Protein AF-A0A928BWP4-F1 (afdb_monomer_lite)

Sequence (1279 aa):
MKKFTLTFLIMLLCLPMAVLADSDINLTPLPMKMTKGTGTLTLPQSFSIATNGLDDACSAEAQKFADLFKEVTGYSITIKKEEADALIQMSMYDGSEELGNEGYTLDITTDGIAVTANAANGFYYAFQSIKKMLPANVMAEVKDSKVTEYTLPVVSIVDAPRFEYRGFMLDVSRHYFSLDQIKRMIDVMSYYKMNRFHWHLTDDQGWRFEVKKYPLLTTVGATRNDNWITDRVYGGYYTGEPYGPYFYTQDECREIVAYAAERHIEVVPEVEFPGHSCAVNAAYPELSCNPNGAHNVQVNGGVYADVLNVASPLVMQFAKDVLDEIIEVFPYSQIHIGGDETPTSAWQSNAECQAMMQELGLTNVRQLQSHFVRKLSDYVTSKEGDKKRTVIMWNESLTASGTDEELIKGTGGTMMCWEIGNAQPCALKAAQYGMKSIITTQVPYYINRRQSTDADEPKVAGHGTDNVKAVYDYVPVPASVPKALQKFYIGVQGTFWTEHVQDYTLLEYLALPRLMALAETGWTPAAKKNFSDFQQRITKDTLLLNYNNYDYGRHYILGNESGTESKVMPTPSTDEKQIWYRIVTTATDARAGRCIQLLRENSSEIGTGNAKAGRLWNSAIIEDENNEGYDYQLWAFMQDPENPERWAIVCKAKPDGSVNGKPTAENNTGRWDYDENNRHYDFILGDKVYAQNGNNYNYSIRSQKVSNGNMCLNYAGPGQTYSINLWNDPADGNGGIWEFRPLEAQGSDIIVDYPTEGTVYRIVNNTERFKGVTLYDNNDGIVTATRQEYGADVWEVAETASTANGQTFKLRNAVTGRYISNTTAPVALGESGATLTNVYNSKSGDFSIKAGEEALYPVPERAASNPNTLNKGGIYPQGTGWVYEKACMISYICMDQNGNLIDSYIKSVAEGSSFTANAPEIENHDIIKYEETGSNSAPVFENINESKTVNVTYRRVAYNVTYRCFTADGNLIAEVAEPCPIGESYSVAYPEVEFFSCIGSDIEERTIITPDNDVVIEVLYDCEGVMGASAIGEAVTELEAGASYLIYNAKDETSRSGFLSVGAVGEGITTTNGIADAGPAFIWHLEGDENKFTVKNSYGVYIPRLSRGSLVRGSDTPETFIFTLNSDGKTWEVKGTSNNYYWNGNADNTFTGWDGGHPFIIYTYKPHPYFAVSYKCIDEEGNELAAGMRYVKGGNIYSMLTPIFEGYTLTGSNADYDELARVSKNIDITLTYTKNDTGITEVKGENGNVKTVHDLQGRRINNPTRGIYIVNGKKVFVK

Radius of gyration: 40.69 Å; chains: 1; bounding box: 91×108×132 Å

Secondary structure (DSSP, 8-state):
--SSHHHHHHHTT-S------------SSPPSEEEEEEEEEEPPSEEEEEETT--HHHHHHHHHHHHHHHHHH--EEEEESS-TT-SEEEEE--S-GGGTTT-EEEEE-SS-EEEEESSHHHHHHHHHHHHHHS-HHHHHT---TT----EEEEEEEEE--S-SEEEEEEE-SSS---HHHHHHHHHHHHHTT--EEEEE-EETTEE-B--TT-THHHHTTT-BS--EEEETTTEEEE-SS-B----B-HHHHHHHHHHHHHTT-EEEEE---SSS-HHHHHH-GGGBS-TTS-----SS-S--S--B-TT-HHHHHHHHHHHHHHHHH--SSEEE----S---HHHHH-HHHHHHHHHHT-SSTTHHHHHHHHHHHHHHHH--SSS--EEEEETHHHHSTT--HHHHHHH--EEEE-STTTHHHHHHHHHHTT-EEEE--HHHHBTTS-----TTS-S-SS-S---HHHHHH--SS-TTS-HHHHTTEEEEEEEE--TT---HHHHHHHHTTHHHHHHHHHHS-GGG--HHHHHHHHHHHHHHHHHTT-----TT-TT-SS--S---PPPPB-SS----EEEEE---STTTTEEEEEPPTT-TTTTSTT--TTBEEEEE----TTSTTSGGG-EEEEEPSS-TT-EEEEETT-TT-EE-SS-SSSSTT--PBEESS-----EEE-SS--EEETTEEEE-EEETTSSSTT-EEEE--GGGTTBEEEES-TTSSSS--EEEEESSBSB------PPPTT-EEEEEE-SGGGTT-EEEE-SSSBEEEE--SSSS-EEEEEEEEEETTEEEEEEEETTT--EEEE-SSSPEEESSPPPEEEEEETTTTEEEEEETTEEE---BGGGTTS-SEE-TT--S-SS--EEEEEEEEEEEEEEETTS-EEEEEEEEEETT--EE-PPPPPTTEEEEEETTTTBSSPPEESS--S-EEEEEEEEE-EEEEEEEEEETTS-EEEEEEEEEETT--EE--PPP-TT-EEEEESS-TT-EE--SS-EEEEEEEE-SSEEEEEEEEEEPSS--TT-EEEEEE--SSTTS-EEEE--STTSBPEEES--TTB-GGGEEEEEEETTEEEEEETTS-B--S--BTS--B-BSS--EEEEEE-TTSS-EEEEETTT-PEEEE-TTSBEEEESSPPPEEEEEEEEEEEEEEEEEEEETT--EEEEEEEEEETT----------TTEEEEEE---HHHHHS--S-EEEEEEEEE-----S----TTS----EE-TTS-EESS--SEEEEETTEEEEE-

pLDDT: mean 86.79, std 13.37, range [29.88, 98.94]

Structure (mmCIF, N/CA/C/O backbone):
data_AF-A0A928BWP4-F1
#
_entry.id   AF-A0A928BWP4-F1
#
loop_
_atom_site.group_PDB
_atom_site.id
_atom_site.type_symbol
_atom_site.label_atom_id
_atom_site.label_alt_id
_atom_site.label_comp_id
_atom_site.label_asym_id
_atom_site.label_entity_id
_atom_site.label_seq_id
_atom_site.pdbx_PDB_ins_code
_atom_site.Cartn_x
_atom_site.Cartn_y
_atom_site.Cartn_z
_atom_site.occupancy
_atom_site.B_iso_or_equiv
_atom_site.auth_seq_id
_atom_site.auth_comp_id
_atom_site.auth_asym_id
_atom_site.auth_atom_id
_atom_site.pdbx_PDB_model_num
ATOM 1 N N . MET A 1 1 ? -38.008 13.972 78.500 1.00 45.91 1 MET A N 1
ATOM 2 C CA . MET A 1 1 ? -37.459 14.438 77.203 1.00 45.91 1 MET A CA 1
ATOM 3 C C . MET A 1 1 ? -36.205 13.662 76.751 1.00 45.91 1 MET A C 1
ATOM 5 O O . MET A 1 1 ? -35.319 14.254 76.160 1.00 45.91 1 MET A O 1
ATOM 9 N N . LYS A 1 2 ? -36.095 12.342 76.996 1.00 41.66 2 LYS A N 1
ATOM 10 C CA . LYS A 1 2 ? -34.892 11.554 76.624 1.00 41.66 2 LYS A CA 1
ATOM 11 C C . LYS A 1 2 ? -35.171 10.289 75.796 1.00 41.66 2 LYS A C 1
ATOM 13 O O . LYS A 1 2 ? -34.247 9.548 75.503 1.00 41.66 2 LYS A O 1
ATOM 18 N N . LYS A 1 3 ? -36.429 10.040 75.407 1.00 41.75 3 LYS A N 1
ATOM 19 C CA . LYS A 1 3 ? -36.810 8.882 74.573 1.00 41.75 3 LYS A CA 1
ATOM 20 C C . LYS A 1 3 ? -37.262 9.238 73.150 1.00 41.75 3 LYS A C 1
ATOM 22 O O . LYS A 1 3 ? -37.403 8.335 72.347 1.00 41.75 3 LYS A O 1
ATOM 27 N N . PHE A 1 4 ? -37.424 10.524 72.824 1.00 45.41 4 PHE A N 1
ATOM 28 C CA . PHE A 1 4 ? -37.799 10.974 71.471 1.00 45.41 4 PHE A CA 1
ATOM 29 C C . PHE A 1 4 ? -36.598 11.364 70.592 1.00 45.41 4 PHE A C 1
ATOM 31 O O . PHE A 1 4 ? -36.726 11.437 69.378 1.00 45.41 4 PHE A O 1
ATOM 38 N N . THR A 1 5 ? -35.418 11.569 71.182 1.00 52.44 5 THR A N 1
ATOM 39 C CA . THR A 1 5 ? -34.205 11.995 70.464 1.00 52.44 5 THR A CA 1
ATOM 40 C C . THR A 1 5 ? -33.376 10.832 69.911 1.00 52.44 5 THR A C 1
ATOM 42 O O . THR A 1 5 ? -32.576 11.042 69.010 1.00 52.44 5 THR A O 1
ATOM 45 N N . LEU A 1 6 ? -33.573 9.604 70.408 1.00 46.94 6 LEU A N 1
ATOM 46 C CA . LEU A 1 6 ? -32.791 8.438 69.976 1.00 46.94 6 LEU A CA 1
ATOM 47 C C . LEU A 1 6 ? -33.392 7.751 68.736 1.00 46.94 6 LEU A C 1
ATOM 49 O O . LEU A 1 6 ? -32.658 7.228 67.907 1.00 46.94 6 LEU A O 1
ATOM 53 N N . THR A 1 7 ? -34.713 7.822 68.553 1.00 50.41 7 THR A N 1
ATOM 54 C CA . THR A 1 7 ? -35.398 7.257 67.377 1.00 50.41 7 THR A CA 1
ATOM 55 C C . THR A 1 7 ? -35.199 8.117 66.123 1.00 50.41 7 THR A C 1
ATOM 57 O O . THR A 1 7 ? -35.104 7.578 65.027 1.00 50.41 7 THR A O 1
ATOM 60 N N . PHE A 1 8 ? -35.038 9.439 66.274 1.00 52.03 8 PHE A N 1
ATOM 61 C CA . PHE A 1 8 ? -34.738 10.343 65.155 1.00 52.03 8 PHE A CA 1
ATOM 62 C C . PHE A 1 8 ? -33.279 10.217 64.673 1.00 52.03 8 PHE A C 1
ATOM 64 O O . PHE A 1 8 ? -33.003 10.383 63.491 1.00 52.03 8 PHE A O 1
ATOM 71 N N . LEU A 1 9 ? -32.350 9.843 65.565 1.00 47.78 9 LEU A N 1
ATOM 72 C CA . LEU A 1 9 ? -30.937 9.634 65.221 1.00 47.78 9 LEU A CA 1
ATOM 73 C C . LEU A 1 9 ? -30.693 8.291 64.504 1.00 47.78 9 LEU A C 1
ATOM 75 O O . LEU A 1 9 ? -29.786 8.193 63.687 1.00 47.78 9 LEU A O 1
ATOM 79 N N . ILE A 1 10 ? -31.527 7.275 64.760 1.00 55.31 10 ILE A N 1
ATOM 80 C CA . ILE A 1 10 ? -31.440 5.960 64.098 1.00 55.31 10 ILE A CA 1
ATOM 81 C C . ILE A 1 10 ? -32.108 5.977 62.706 1.00 55.31 10 ILE A C 1
ATOM 83 O O . ILE A 1 10 ? -31.656 5.268 61.812 1.00 55.31 10 ILE A O 1
ATOM 87 N N . MET A 1 11 ? -33.102 6.846 62.469 1.00 45.59 11 MET A N 1
ATOM 88 C CA . MET A 1 11 ? -33.684 7.050 61.129 1.00 45.59 11 MET A CA 1
ATOM 89 C C . MET A 1 11 ? -32.758 7.810 60.162 1.00 45.59 11 MET A C 1
ATOM 91 O O . MET A 1 11 ? -32.844 7.592 58.959 1.00 45.59 11 MET A O 1
ATOM 95 N N . LEU A 1 12 ? -31.840 8.647 60.663 1.00 46.38 12 LEU A N 1
ATOM 96 C CA . LEU A 1 12 ? -30.839 9.343 59.837 1.00 46.38 12 LEU A CA 1
ATOM 97 C C . LEU A 1 12 ? -29.633 8.465 59.445 1.00 46.38 12 LEU A C 1
ATOM 99 O O . LEU A 1 12 ? -28.904 8.822 58.526 1.00 46.38 12 LEU A O 1
ATOM 103 N N . LEU A 1 13 ? -29.444 7.311 60.096 1.00 46.69 13 LEU A N 1
ATOM 104 C CA . LEU A 1 13 ? -28.361 6.354 59.812 1.00 46.69 13 LEU A CA 1
ATOM 105 C C . LEU A 1 13 ? -28.762 5.235 58.830 1.00 46.69 13 LEU A C 1
ATOM 107 O O . LEU A 1 13 ? -27.933 4.393 58.506 1.00 46.69 13 LEU A O 1
ATOM 111 N N . CYS A 1 14 ? -30.012 5.230 58.347 1.00 41.56 14 CYS A N 1
ATOM 112 C CA . CYS A 1 14 ? -30.519 4.275 57.348 1.00 41.56 14 CYS A CA 1
ATOM 113 C C . CYS A 1 14 ? -30.748 4.901 55.960 1.00 41.56 14 CYS A C 1
ATOM 115 O O . CYS A 1 14 ? -31.402 4.289 55.120 1.00 41.56 14 CYS A O 1
ATOM 117 N N . LEU A 1 15 ? -30.231 6.107 55.698 1.00 36.12 15 LEU A N 1
ATOM 118 C CA . LEU A 1 15 ? -30.127 6.600 54.326 1.00 36.12 15 LEU A CA 1
ATOM 119 C C . LEU A 1 15 ? -29.000 5.819 53.639 1.00 36.12 15 LEU A C 1
ATOM 121 O O . LEU A 1 15 ? -27.858 5.916 54.096 1.00 36.12 15 LEU A O 1
ATOM 125 N N . PRO A 1 16 ? -29.270 5.049 52.570 1.00 39.00 16 PRO A N 1
ATOM 126 C CA . PRO A 1 16 ? -28.195 4.547 51.741 1.00 39.00 16 PRO A CA 1
ATOM 127 C C . PRO A 1 16 ? -27.490 5.777 51.168 1.00 39.00 16 PRO A C 1
ATOM 129 O O . PRO A 1 16 ? -28.049 6.492 50.338 1.00 39.00 16 PRO A O 1
ATOM 132 N N . MET A 1 17 ? -26.266 6.055 51.623 1.00 38.00 17 MET A N 1
ATOM 133 C CA . MET A 1 17 ? -25.337 6.817 50.800 1.00 38.00 17 MET A CA 1
ATOM 134 C C . MET A 1 17 ? -25.025 5.920 49.607 1.00 38.00 17 MET A C 1
ATOM 136 O O . MET A 1 17 ? -24.057 5.164 49.616 1.00 38.00 17 MET A O 1
ATOM 140 N N . ALA A 1 18 ? -25.881 5.973 48.588 1.00 32.59 18 ALA A N 1
ATOM 141 C CA . ALA A 1 18 ? -25.414 5.743 47.243 1.00 32.59 18 ALA A CA 1
ATOM 142 C C . ALA A 1 18 ? -24.325 6.795 47.035 1.00 32.59 18 ALA A C 1
ATOM 144 O O . ALA A 1 18 ? -24.609 7.985 46.890 1.00 32.59 18 ALA A O 1
ATOM 145 N N . VAL A 1 19 ? -23.067 6.370 47.126 1.00 29.88 19 VAL A N 1
ATOM 146 C CA . VAL A 1 19 ? -21.984 7.097 46.481 1.00 29.88 19 VAL A CA 1
ATOM 147 C C . VAL A 1 19 ? -22.371 7.068 45.009 1.00 29.88 19 VAL A C 1
ATOM 149 O O . VAL A 1 19 ? -22.172 6.064 44.333 1.00 29.88 19 VAL A O 1
ATOM 152 N N . LEU A 1 20 ? -23.040 8.123 44.543 1.00 34.06 20 LEU A N 1
ATOM 153 C CA . LEU A 1 20 ? -23.137 8.398 43.123 1.00 34.06 20 LEU A CA 1
ATOM 154 C C . LEU A 1 20 ? -21.690 8.613 42.695 1.00 34.06 20 LEU A C 1
ATOM 156 O O . LEU A 1 20 ? -21.107 9.660 42.971 1.00 34.06 20 LEU A O 1
ATOM 160 N N . ALA A 1 21 ? -21.077 7.570 42.138 1.00 32.47 21 ALA A N 1
ATOM 161 C CA . ALA A 1 21 ? -19.864 7.738 41.369 1.00 32.47 21 ALA A CA 1
ATOM 162 C C . ALA A 1 21 ? -20.206 8.776 40.301 1.00 32.47 21 ALA A C 1
ATOM 164 O O . ALA A 1 21 ? -21.110 8.564 39.493 1.00 32.47 21 ALA A O 1
ATOM 165 N N . ASP A 1 22 ? -19.562 9.934 40.380 1.00 36.22 22 ASP A N 1
ATOM 166 C CA . ASP A 1 22 ? -19.732 11.002 39.413 1.00 36.22 22 ASP A CA 1
ATOM 167 C C . ASP A 1 22 ? -19.192 10.470 38.078 1.00 36.22 22 ASP A C 1
ATOM 169 O O . ASP A 1 22 ? -17.982 10.391 37.872 1.00 36.22 22 ASP A O 1
ATOM 173 N N . SER A 1 23 ? -20.068 9.962 37.207 1.00 52.50 23 SER A N 1
ATOM 174 C CA . SER A 1 23 ? -19.648 9.401 35.925 1.00 52.50 23 SER A CA 1
ATOM 175 C C . SER A 1 23 ? -19.215 10.551 35.023 1.00 52.50 23 SER A C 1
ATOM 177 O O . SER A 1 23 ? -20.036 11.311 34.510 1.00 52.50 23 SER A O 1
ATOM 179 N N . ASP A 1 24 ? -17.909 10.761 34.890 1.00 69.69 24 ASP A N 1
ATOM 180 C CA . ASP A 1 24 ? -17.370 11.719 33.926 1.00 69.69 24 ASP A CA 1
ATOM 181 C C . ASP A 1 24 ? -17.804 11.351 32.502 1.00 69.69 24 ASP A C 1
ATOM 183 O O . ASP A 1 24 ? -17.654 10.203 32.077 1.00 69.69 24 ASP A O 1
ATOM 187 N N . ILE A 1 25 ? -18.324 12.338 31.764 1.00 87.25 25 ILE A N 1
ATOM 188 C CA . ILE A 1 25 ? -18.778 12.179 30.377 1.00 87.25 25 ILE A CA 1
ATOM 189 C C . ILE A 1 25 ? -17.549 12.016 29.476 1.00 87.25 25 ILE A C 1
ATOM 191 O O . ILE A 1 25 ? -16.737 12.934 29.353 1.00 87.25 25 ILE A O 1
ATOM 195 N N . ASN A 1 26 ? -17.412 10.850 28.844 1.00 87.81 26 ASN A N 1
ATOM 196 C CA . ASN A 1 26 ? -16.282 10.531 27.977 1.00 87.81 26 ASN A CA 1
ATOM 197 C C . ASN A 1 26 ? -16.593 10.854 26.506 1.00 87.81 26 ASN A C 1
ATOM 199 O O . ASN A 1 26 ? -17.230 10.055 25.826 1.00 87.81 26 ASN A O 1
ATOM 203 N N . LEU A 1 27 ? -16.142 12.012 26.014 1.00 95.31 27 LEU A N 1
ATOM 204 C CA . LEU A 1 27 ? -16.295 12.409 24.609 1.00 95.31 27 LEU A CA 1
ATOM 205 C C . LEU A 1 27 ? -14.955 12.755 23.960 1.00 95.31 27 LEU A C 1
ATOM 207 O O . LEU A 1 27 ? -14.231 13.641 24.416 1.00 95.31 27 LEU A O 1
ATOM 211 N N . THR A 1 28 ? -14.662 12.067 22.865 1.00 95.25 28 THR A N 1
ATOM 212 C CA . THR A 1 28 ? -13.493 12.256 22.005 1.00 95.25 28 THR A CA 1
ATOM 213 C C . THR A 1 28 ? -13.963 12.368 20.554 1.00 95.25 28 THR A C 1
ATOM 215 O O . THR A 1 28 ? -14.582 11.440 20.033 1.00 95.25 28 THR A O 1
ATOM 218 N N . PRO A 1 29 ? -13.696 13.488 19.868 1.00 97.75 29 PRO A N 1
ATOM 219 C CA . PRO A 1 29 ? -13.159 14.748 20.388 1.00 97.75 29 PRO A CA 1
ATOM 220 C C . PRO A 1 29 ? -14.018 15.437 21.466 1.00 97.75 29 PRO A C 1
ATOM 222 O O . PRO A 1 29 ? -15.215 15.166 21.591 1.00 97.75 29 PRO A O 1
ATOM 225 N N . LEU A 1 30 ? -13.409 16.348 22.229 1.00 97.06 30 LEU A N 1
ATOM 226 C CA . LEU A 1 30 ? -14.078 17.172 23.235 1.00 97.06 30 LEU A CA 1
ATOM 227 C C . LEU A 1 30 ? -14.972 18.245 22.572 1.00 97.06 30 LEU A C 1
ATOM 229 O O . LEU A 1 30 ? -14.487 19.042 21.765 1.00 97.06 30 LEU A O 1
ATOM 233 N N . PRO A 1 31 ? -16.254 18.364 22.963 1.00 97.12 31 PRO A N 1
ATOM 234 C CA . PRO A 1 31 ? -17.149 19.332 22.339 1.00 97.12 31 PRO A CA 1
ATOM 235 C C . PRO A 1 31 ? -16.754 20.800 22.546 1.00 97.12 31 PRO A C 1
ATOM 237 O O . PRO A 1 31 ? -16.210 21.194 23.592 1.00 97.12 31 PRO A O 1
ATOM 240 N N . MET A 1 32 ? -17.143 21.654 21.593 1.00 95.81 32 MET A N 1
ATOM 241 C CA . MET A 1 32 ? -16.949 23.106 21.669 1.00 95.81 32 MET A CA 1
ATOM 242 C C . MET A 1 32 ? -17.503 23.696 22.970 1.00 95.81 32 MET A C 1
ATOM 244 O O . MET A 1 32 ? -16.835 24.521 23.602 1.00 95.81 32 MET A O 1
ATOM 248 N N . LYS A 1 33 ? -18.675 23.252 23.431 1.00 95.88 33 LYS A N 1
ATOM 249 C CA . LYS A 1 33 ? -19.255 23.576 24.740 1.00 95.88 33 LYS A CA 1
ATOM 250 C C . LYS A 1 33 ? -20.054 22.382 25.258 1.00 95.88 33 LYS A C 1
ATOM 252 O O . LYS A 1 33 ? -20.882 21.835 24.547 1.00 95.88 33 LYS A O 1
ATOM 257 N N . MET A 1 34 ? -19.832 22.023 26.520 1.00 95.62 34 MET A N 1
ATOM 258 C CA . MET A 1 34 ? -20.550 20.955 27.212 1.00 95.62 34 MET A CA 1
ATOM 259 C C . MET A 1 34 ? -20.823 21.393 28.649 1.00 95.62 34 MET A C 1
ATOM 261 O O . MET A 1 34 ? -19.919 21.890 29.323 1.00 95.62 34 MET A O 1
ATOM 265 N N . THR A 1 35 ? -22.062 21.221 29.104 1.00 96.06 35 THR A N 1
ATOM 266 C CA . THR A 1 35 ? -22.490 21.489 30.481 1.00 96.06 35 THR A CA 1
ATOM 267 C C . THR A 1 35 ? -23.161 20.241 31.029 1.00 96.06 35 THR A C 1
ATOM 269 O O . THR A 1 35 ? -24.240 19.867 30.575 1.00 96.06 35 THR A O 1
ATOM 272 N N . LYS A 1 36 ? -22.516 19.590 31.998 1.00 93.25 36 LYS A N 1
ATOM 273 C CA . LYS A 1 36 ? -23.066 18.426 32.695 1.00 93.25 36 LYS A CA 1
ATOM 274 C C . LYS A 1 36 ? -24.168 18.873 33.660 1.00 93.25 36 LYS A C 1
ATOM 276 O O . LYS A 1 36 ? -23.960 19.803 34.440 1.00 93.25 36 LYS A O 1
ATOM 281 N N . GLY A 1 37 ? -25.327 18.226 33.586 1.00 91.88 37 GLY A N 1
ATOM 282 C CA . GLY A 1 37 ? -26.420 18.379 34.543 1.00 91.88 37 GLY A CA 1
ATOM 283 C C . GLY A 1 37 ? -26.430 17.265 35.591 1.00 91.88 37 GLY A C 1
ATOM 284 O O . GLY A 1 37 ? -25.490 16.480 35.700 1.00 91.88 37 GLY A O 1
ATOM 285 N N . THR A 1 38 ? -27.510 17.192 36.369 1.00 91.06 38 THR A N 1
ATOM 286 C CA . THR A 1 38 ? -27.690 16.169 37.409 1.00 91.06 38 THR A CA 1
ATOM 287 C C . THR A 1 38 ? -28.696 15.122 36.952 1.00 91.06 38 THR A C 1
ATOM 289 O O . THR A 1 38 ? -29.794 15.471 36.525 1.00 91.06 38 THR A O 1
ATOM 292 N N . GLY A 1 39 ? -28.352 13.847 37.127 1.00 92.12 39 GLY A N 1
ATOM 293 C CA . GLY A 1 39 ? -29.217 12.721 36.789 1.00 92.12 39 GLY A CA 1
ATOM 294 C C . GLY A 1 39 ? -28.847 12.060 35.466 1.00 92.12 39 GLY A C 1
ATOM 295 O O . GLY A 1 39 ? -27.832 12.374 34.839 1.00 92.12 39 GLY A O 1
ATOM 296 N N . THR A 1 40 ? -29.684 11.112 35.067 1.00 95.44 40 THR A N 1
ATOM 297 C CA . THR A 1 40 ? -29.485 10.251 33.903 1.00 95.44 40 THR A CA 1
ATOM 298 C C . THR A 1 40 ? -30.822 9.924 33.247 1.00 95.44 40 THR A C 1
ATOM 300 O O . THR A 1 40 ? -31.833 9.828 33.942 1.00 95.44 40 THR A O 1
ATOM 303 N N . LEU A 1 41 ? -30.808 9.681 31.940 1.00 96.75 41 LEU A N 1
ATOM 304 C CA . LEU A 1 41 ? -31.929 9.170 31.160 1.00 96.75 41 LEU A CA 1
ATOM 305 C C . LEU A 1 41 ? -31.667 7.710 30.791 1.00 96.75 41 LEU A C 1
ATOM 307 O O . LEU A 1 41 ? -30.761 7.424 30.010 1.00 96.75 41 LEU A O 1
ATOM 311 N N . THR A 1 42 ? -32.455 6.783 31.327 1.00 96.44 42 THR A N 1
ATOM 312 C CA . THR A 1 42 ? -32.432 5.384 30.880 1.00 96.44 42 THR A CA 1
ATOM 313 C C . THR A 1 42 ? -33.362 5.229 29.687 1.00 96.44 42 THR A C 1
ATOM 315 O O . THR A 1 42 ? -34.555 5.520 29.784 1.00 96.44 42 THR A O 1
ATOM 318 N N . LEU A 1 43 ? -32.823 4.771 28.558 1.00 97.25 43 LEU A N 1
ATOM 319 C CA . LEU A 1 43 ? -33.610 4.549 27.352 1.00 97.25 43 LEU A CA 1
ATOM 320 C C . LEU A 1 43 ? -34.578 3.374 27.585 1.00 97.25 43 LEU A C 1
ATOM 322 O O . LEU A 1 43 ? -34.147 2.306 28.032 1.00 97.25 43 LEU A O 1
ATOM 326 N N . PRO A 1 44 ? -35.882 3.527 27.300 1.00 96.44 44 PRO A N 1
ATOM 327 C CA . PRO A 1 44 ? -36.830 2.424 27.380 1.00 96.44 44 PRO A CA 1
ATOM 328 C C . PRO A 1 44 ? -36.598 1.438 26.226 1.00 96.44 44 PRO A C 1
ATOM 330 O O . PRO A 1 44 ? -36.112 1.811 25.161 1.00 96.44 44 PRO A O 1
ATOM 333 N N . GLN A 1 45 ? -37.013 0.180 26.401 1.00 95.06 45 GLN A N 1
ATOM 334 C CA . GLN A 1 45 ? -36.881 -0.857 25.360 1.00 95.06 45 GLN A CA 1
ATOM 335 C C . GLN A 1 45 ? -37.619 -0.527 24.053 1.00 95.06 45 GLN A C 1
ATOM 337 O O . GLN A 1 45 ? -37.309 -1.098 23.009 1.00 95.06 45 GLN A O 1
ATOM 342 N N . SER A 1 46 ? -38.600 0.376 24.106 1.00 96.81 46 SER A N 1
ATOM 343 C CA . SER A 1 46 ? -39.278 0.912 22.932 1.00 96.81 46 SER A CA 1
ATOM 344 C C . SER A 1 46 ? -39.486 2.415 23.082 1.00 96.81 46 SER A C 1
ATOM 346 O O . SER A 1 46 ? -40.031 2.853 24.094 1.00 96.81 46 SER A O 1
ATOM 348 N N . PHE A 1 47 ? -39.108 3.190 22.066 1.00 97.62 47 PHE A N 1
ATOM 349 C CA . PHE A 1 47 ? -39.348 4.637 21.991 1.00 97.62 47 PHE A CA 1
ATOM 350 C C . PHE A 1 47 ? -39.463 5.121 20.542 1.00 97.62 47 PHE A C 1
ATOM 352 O O . PHE A 1 47 ? -39.344 4.341 19.594 1.00 97.62 47 PHE A O 1
ATOM 359 N N . SER A 1 48 ? -39.718 6.414 20.363 1.00 98.06 48 SER A N 1
ATOM 360 C CA . SER A 1 48 ? -39.783 7.059 19.056 1.00 98.06 48 SER A CA 1
ATOM 361 C C . SER A 1 48 ? -38.829 8.243 18.927 1.00 98.06 48 SER A C 1
ATOM 363 O O . SER A 1 48 ? -38.407 8.843 19.920 1.00 98.06 48 SER A O 1
ATOM 365 N N . ILE A 1 49 ? -38.489 8.550 17.673 1.00 98.38 49 ILE A N 1
ATOM 366 C CA . ILE A 1 49 ? -37.742 9.741 17.261 1.00 98.38 49 ILE A CA 1
ATOM 367 C C . ILE A 1 49 ? -38.656 10.565 16.354 1.00 98.38 49 ILE A C 1
ATOM 369 O O . ILE A 1 49 ? -39.193 10.031 15.380 1.00 98.38 49 ILE A O 1
ATOM 373 N N . ALA A 1 50 ? -38.829 11.848 16.661 1.00 97.88 50 ALA A N 1
ATOM 374 C CA . ALA A 1 50 ? -39.574 12.789 15.837 1.00 97.88 50 ALA A CA 1
ATOM 375 C C . ALA A 1 50 ? -38.630 13.583 14.917 1.00 97.88 50 ALA A C 1
ATOM 377 O O . ALA A 1 50 ? -37.664 14.172 15.395 1.00 97.88 50 ALA A O 1
ATOM 378 N N . THR A 1 51 ? -38.922 13.635 13.613 1.00 96.31 51 THR A N 1
ATOM 379 C CA . THR A 1 51 ? -38.129 14.351 12.588 1.00 96.31 51 THR A CA 1
ATOM 380 C C . THR A 1 51 ? -38.867 15.581 12.046 1.00 96.31 51 THR A C 1
ATOM 382 O O . THR A 1 51 ? -39.026 15.771 10.836 1.00 96.31 51 THR A O 1
ATOM 385 N N . ASN A 1 52 ? -39.375 16.418 12.952 1.00 87.44 52 ASN A N 1
ATOM 386 C CA . ASN A 1 52 ? -40.278 17.511 12.602 1.00 87.44 52 ASN A CA 1
ATOM 387 C C . ASN A 1 52 ? -39.597 18.562 11.707 1.00 87.44 52 ASN A C 1
ATOM 389 O O . ASN A 1 52 ? -38.585 19.156 12.077 1.00 87.44 52 ASN A O 1
ATOM 393 N N . GLY A 1 53 ? -40.184 18.818 10.534 1.00 85.69 53 GLY A N 1
ATOM 394 C CA . GLY A 1 53 ? -39.703 19.832 9.591 1.00 85.69 53 GLY A CA 1
ATOM 395 C C . GLY A 1 53 ? -38.364 19.519 8.912 1.00 85.69 53 GLY A C 1
ATOM 396 O O . GLY A 1 53 ? -37.803 20.413 8.282 1.00 85.69 53 GLY A O 1
ATOM 397 N N . LEU A 1 54 ? -37.856 18.287 9.028 1.00 94.25 54 LEU A N 1
ATOM 398 C CA . LEU A 1 54 ? -36.612 17.851 8.391 1.00 94.25 54 LEU A CA 1
ATOM 399 C C . LEU A 1 54 ? -36.844 17.363 6.956 1.00 94.25 54 LEU A C 1
ATOM 401 O O . LEU A 1 54 ? -37.911 16.839 6.629 1.00 94.25 54 LEU A O 1
ATOM 405 N N . ASP A 1 55 ? -35.828 17.517 6.106 1.00 94.00 55 ASP A N 1
ATOM 406 C CA . ASP A 1 55 ? -35.803 16.895 4.781 1.00 94.00 55 ASP A CA 1
ATOM 407 C C . ASP A 1 55 ? -35.478 15.390 4.860 1.00 94.00 55 ASP A C 1
ATOM 409 O O . ASP A 1 55 ? -35.229 14.833 5.939 1.00 94.00 55 ASP A O 1
ATOM 413 N N . ASP A 1 56 ? -35.511 14.714 3.710 1.00 94.38 56 ASP A N 1
ATOM 414 C CA . ASP A 1 56 ? -35.289 13.267 3.630 1.00 94.38 56 ASP A CA 1
ATOM 415 C C . ASP A 1 56 ? -33.862 12.883 4.055 1.00 94.38 56 ASP A C 1
ATOM 417 O O . ASP A 1 56 ? -33.678 11.874 4.734 1.00 94.38 56 ASP A O 1
ATOM 421 N N . ALA A 1 57 ? -32.859 13.702 3.717 1.00 94.12 57 ALA A N 1
ATOM 422 C CA . ALA A 1 57 ? -31.463 13.443 4.063 1.00 94.12 57 ALA A CA 1
ATOM 423 C C . ALA A 1 57 ? -31.226 13.528 5.580 1.00 94.12 57 ALA A C 1
ATOM 425 O O . ALA A 1 57 ? -30.586 12.651 6.155 1.00 94.12 57 ALA A O 1
ATOM 426 N N . CYS A 1 58 ? -31.782 14.542 6.246 1.00 95.25 58 CYS A N 1
ATOM 427 C CA . CYS A 1 58 ? -31.701 14.687 7.699 1.00 95.25 58 CYS A CA 1
ATOM 428 C C . CYS A 1 58 ? -32.528 13.614 8.424 1.00 95.25 58 CYS A C 1
ATOM 430 O O . CYS A 1 58 ? -32.087 13.069 9.436 1.00 95.25 58 CYS A O 1
ATOM 432 N N . SER A 1 59 ? -33.709 13.270 7.899 1.00 95.12 59 SER A N 1
ATOM 433 C CA . SER A 1 59 ? -34.560 12.217 8.473 1.00 95.12 59 SER A CA 1
ATOM 434 C C . SER A 1 59 ? -33.937 10.823 8.343 1.00 95.12 59 SER A C 1
ATOM 436 O O . SER A 1 59 ? -34.126 9.982 9.225 1.00 95.12 59 SER A O 1
ATOM 438 N N . ALA A 1 60 ? -33.163 10.573 7.283 1.00 96.19 60 ALA A N 1
ATOM 439 C CA . ALA A 1 60 ? -32.465 9.305 7.079 1.00 96.19 60 ALA A CA 1
ATOM 440 C C . ALA A 1 60 ? -31.451 9.001 8.195 1.00 96.19 60 ALA A C 1
ATOM 442 O O . ALA A 1 60 ? -31.283 7.839 8.556 1.00 96.19 60 ALA A O 1
ATOM 443 N N . GLU A 1 61 ? -30.824 10.015 8.799 1.00 97.88 61 GLU A N 1
ATOM 444 C CA . GLU A 1 61 ? -29.887 9.813 9.915 1.00 97.88 61 GLU A CA 1
ATOM 445 C C . GLU A 1 61 ? -30.576 9.249 11.165 1.00 97.88 61 GLU A C 1
ATOM 447 O O . GLU A 1 61 ? -30.022 8.387 11.849 1.00 97.88 61 GLU A O 1
ATOM 452 N N . ALA A 1 62 ? -31.825 9.653 11.421 1.00 97.25 62 ALA A N 1
ATOM 453 C CA . ALA A 1 62 ? -32.638 9.078 12.492 1.00 97.25 62 ALA A CA 1
ATOM 454 C C . ALA A 1 62 ? -32.919 7.589 12.246 1.00 97.25 62 ALA A C 1
ATOM 456 O O . ALA A 1 62 ? -32.825 6.774 13.164 1.00 97.25 62 ALA A O 1
ATOM 457 N N . GLN A 1 63 ? -33.241 7.238 10.997 1.00 96.88 63 GLN A N 1
ATOM 458 C CA . GLN A 1 63 ? -33.522 5.863 10.591 1.00 96.88 63 GLN A CA 1
ATOM 459 C C . GLN A 1 63 ? -32.272 4.980 10.702 1.00 96.88 63 GLN A C 1
ATOM 461 O O . GLN A 1 63 ? -32.344 3.914 11.305 1.00 96.88 63 GLN A O 1
ATOM 466 N N . LYS A 1 64 ? -31.111 5.453 10.228 1.00 96.62 64 LYS A N 1
ATOM 467 C CA . LYS A 1 64 ? -29.826 4.745 10.377 1.00 96.62 64 LYS A CA 1
ATOM 468 C C . LYS A 1 64 ? -29.493 4.473 11.843 1.00 96.62 64 LYS A C 1
ATOM 470 O O . LYS A 1 64 ? -29.121 3.355 12.195 1.00 96.62 64 LYS A O 1
ATOM 475 N N . PHE A 1 65 ? -29.651 5.477 12.711 1.00 97.50 65 PHE A N 1
ATOM 476 C CA . PHE A 1 65 ? -29.455 5.291 14.149 1.00 97.50 65 PHE A CA 1
ATOM 477 C C . PHE A 1 65 ? -30.437 4.262 14.722 1.00 97.50 65 PHE A C 1
ATOM 479 O O . PHE A 1 65 ? -30.025 3.399 15.493 1.00 97.50 65 PHE A O 1
ATOM 486 N N . ALA A 1 66 ? -31.713 4.318 14.329 1.00 97.69 66 ALA A N 1
ATOM 487 C CA . ALA A 1 66 ? -32.735 3.379 14.781 1.00 97.69 66 ALA A CA 1
ATOM 488 C C . ALA A 1 66 ? -32.434 1.925 14.386 1.00 97.69 66 ALA A C 1
ATOM 490 O O . ALA A 1 66 ? -32.541 1.032 15.230 1.00 97.69 66 ALA A O 1
ATOM 491 N N . ASP A 1 67 ? -32.043 1.696 13.132 1.00 97.50 67 ASP A N 1
ATOM 492 C CA . ASP A 1 67 ? -31.748 0.363 12.603 1.00 97.50 67 ASP A CA 1
ATOM 493 C C . ASP A 1 67 ? -30.523 -0.249 13.284 1.00 97.50 67 ASP A C 1
ATOM 495 O O . ASP A 1 67 ? -30.605 -1.356 13.823 1.00 97.50 67 ASP A O 1
ATOM 499 N N . LEU A 1 68 ? -29.435 0.518 13.380 1.00 96.31 68 LEU A N 1
ATOM 500 C CA . LEU A 1 68 ? -28.230 0.109 14.096 1.00 96.31 68 LEU A CA 1
ATOM 501 C C . LEU A 1 68 ? -28.515 -0.179 15.567 1.00 96.31 68 LEU A C 1
ATOM 503 O O . LEU A 1 68 ? -28.123 -1.217 16.099 1.00 96.31 68 LEU A O 1
ATOM 507 N N . PHE A 1 69 ? -29.207 0.733 16.253 1.00 96.56 69 PHE A N 1
ATOM 508 C CA . PHE A 1 69 ? -29.465 0.573 17.679 1.00 96.56 69 PHE A CA 1
ATOM 509 C C . PHE A 1 69 ? -30.322 -0.666 17.940 1.00 96.56 69 PHE A C 1
ATOM 511 O O . PHE A 1 69 ? -30.072 -1.401 18.896 1.00 96.56 69 PHE A O 1
ATOM 518 N N . LYS A 1 70 ? -31.289 -0.956 17.064 1.00 96.44 70 LYS A N 1
ATOM 519 C CA . LYS A 1 70 ? -32.080 -2.186 17.116 1.00 96.44 70 LYS A CA 1
ATOM 520 C C . LYS A 1 70 ? -31.225 -3.434 16.906 1.00 96.44 70 LYS A C 1
ATOM 522 O O . LYS A 1 70 ? -31.407 -4.403 17.642 1.00 96.44 70 LYS A O 1
ATOM 527 N N . GLU A 1 71 ? -30.316 -3.430 15.938 1.00 96.56 71 GLU A N 1
ATOM 528 C CA . GLU A 1 71 ? -29.428 -4.565 15.663 1.00 96.56 71 GLU A CA 1
ATOM 529 C C . GLU A 1 71 ? -28.515 -4.881 16.857 1.00 96.56 71 GLU A C 1
ATOM 531 O O . GLU A 1 71 ? -28.414 -6.034 17.291 1.00 96.56 71 GLU A O 1
ATOM 536 N N . VAL A 1 72 ? -27.931 -3.840 17.450 1.00 96.12 72 VAL A N 1
ATOM 537 C CA . VAL A 1 72 ? -26.969 -3.962 18.550 1.00 96.12 72 VAL A CA 1
ATOM 538 C C . VAL A 1 72 ? -27.639 -4.292 19.886 1.00 96.12 72 VAL A C 1
ATOM 540 O O . VAL A 1 72 ? -27.130 -5.113 20.653 1.00 96.12 72 VAL A O 1
ATOM 543 N N . THR A 1 73 ? -28.777 -3.662 20.187 1.00 95.44 73 THR A N 1
ATOM 544 C CA . THR A 1 73 ? -29.386 -3.693 21.533 1.00 95.44 73 THR A CA 1
ATOM 545 C C . THR A 1 73 ? -30.669 -4.521 21.615 1.00 95.44 73 THR A C 1
ATOM 547 O O . THR A 1 73 ? -31.079 -4.929 22.701 1.00 95.44 73 THR A O 1
ATOM 550 N N . GLY A 1 74 ? -31.329 -4.767 20.480 1.00 94.62 74 GLY A N 1
ATOM 551 C CA . GLY A 1 74 ? -32.678 -5.335 20.416 1.00 94.62 74 GLY A CA 1
ATOM 552 C C . GLY A 1 74 ? -33.808 -4.349 20.745 1.00 94.62 74 GLY A C 1
ATOM 553 O O . GLY A 1 74 ? -34.970 -4.756 20.732 1.00 94.62 74 GLY A O 1
ATOM 554 N N . TYR A 1 75 ? -33.507 -3.080 21.042 1.00 96.12 75 TYR A N 1
ATOM 555 C CA . TYR A 1 75 ? -34.520 -2.073 21.370 1.00 96.12 75 TYR A CA 1
ATOM 556 C C . TYR A 1 75 ? -35.264 -1.629 20.107 1.00 96.12 75 TYR A C 1
ATOM 558 O O . TYR A 1 75 ? -34.695 -1.542 19.021 1.00 96.12 75 TYR A O 1
ATOM 566 N N . SER A 1 76 ? -36.557 -1.341 20.242 1.00 95.19 76 SER A N 1
ATOM 567 C CA . SER A 1 76 ? -37.403 -0.949 19.115 1.00 95.19 76 SER A CA 1
ATOM 568 C C . SER A 1 76 ? -37.542 0.568 19.039 1.00 95.19 76 SER A C 1
ATOM 570 O O . SER A 1 76 ? -38.119 1.190 19.929 1.00 95.19 76 SER A O 1
ATOM 572 N N . ILE A 1 77 ? -37.083 1.168 17.944 1.00 97.62 77 ILE A N 1
ATOM 573 C CA . ILE A 1 77 ? -37.200 2.608 17.703 1.00 97.62 77 ILE A CA 1
ATOM 574 C C . ILE A 1 77 ? -38.127 2.844 16.512 1.00 97.62 77 ILE A C 1
ATOM 576 O O . ILE A 1 77 ? -37.977 2.213 15.469 1.00 97.62 77 ILE A O 1
ATOM 580 N N . THR A 1 78 ? -39.106 3.738 16.664 1.00 96.62 78 THR A N 1
ATOM 581 C CA . THR A 1 78 ? -40.009 4.130 15.567 1.00 96.62 78 THR A CA 1
ATOM 582 C C . THR A 1 78 ? -39.764 5.575 15.152 1.00 96.62 78 THR A C 1
ATOM 584 O O . THR A 1 78 ? -39.830 6.471 15.989 1.00 96.62 78 THR A O 1
ATOM 587 N N . ILE A 1 79 ? -39.558 5.823 13.859 1.00 97.00 79 ILE A N 1
ATOM 588 C CA . ILE A 1 79 ? -39.449 7.186 13.327 1.00 97.00 79 ILE A CA 1
ATOM 589 C C . ILE A 1 79 ? -40.850 7.750 13.067 1.00 97.00 79 ILE A C 1
ATOM 591 O O . ILE A 1 79 ? -41.688 7.106 12.426 1.00 97.00 79 ILE A O 1
ATOM 595 N N . LYS A 1 80 ? -41.123 8.952 13.578 1.00 94.88 80 LYS A N 1
ATOM 596 C CA . LYS A 1 80 ? -42.371 9.693 13.363 1.00 94.88 80 LYS A CA 1
ATOM 597 C C . LYS A 1 80 ? -42.059 11.066 12.786 1.00 94.88 80 LYS A C 1
ATOM 599 O O . LYS A 1 80 ? -41.113 11.720 13.195 1.00 94.88 80 LYS A O 1
ATOM 604 N N . LYS A 1 81 ? -42.896 11.535 11.861 1.00 88.00 81 LYS A N 1
ATOM 605 C CA . LYS A 1 81 ? -42.732 12.876 11.287 1.00 88.00 81 LYS A CA 1
ATOM 606 C C . LYS A 1 81 ? -43.012 13.972 12.318 1.00 88.00 81 LYS A C 1
ATOM 608 O O . LYS A 1 81 ? -42.256 14.923 12.424 1.00 88.00 81 LYS A O 1
ATOM 613 N N . GLU A 1 82 ? -44.078 13.809 13.097 1.00 86.81 82 GLU A N 1
ATOM 614 C CA . GLU A 1 82 ? -44.462 14.718 14.177 1.00 86.81 82 GLU A CA 1
ATOM 615 C C . GLU A 1 82 ? -45.048 13.898 15.333 1.00 86.81 82 GLU A C 1
ATOM 617 O O . GLU A 1 82 ? -46.053 13.206 15.162 1.00 86.81 82 GLU A O 1
ATOM 622 N N . GLU A 1 83 ? -44.416 13.955 16.505 1.00 90.69 83 GLU A N 1
ATOM 623 C CA . GLU A 1 83 ? -44.916 13.357 17.746 1.00 90.69 83 GLU A CA 1
ATOM 624 C C . GLU A 1 83 ? -44.345 14.146 18.931 1.00 90.69 83 GLU A C 1
ATOM 626 O O . GLU A 1 83 ? -43.147 14.098 19.195 1.00 90.69 83 GLU A O 1
ATOM 631 N N . ALA A 1 84 ? -45.192 14.904 19.633 1.00 87.12 84 ALA A N 1
ATOM 632 C CA . ALA A 1 84 ? -44.751 15.789 20.717 1.00 87.12 84 ALA A CA 1
ATOM 633 C C . ALA A 1 84 ? -44.126 15.030 21.902 1.00 87.12 84 ALA A C 1
ATOM 635 O O . ALA A 1 84 ? -43.235 15.555 22.561 1.00 87.12 84 ALA A O 1
ATOM 636 N N . ASP A 1 85 ? -44.558 13.787 22.123 1.00 89.75 85 ASP A N 1
ATOM 637 C CA . ASP A 1 85 ? -44.104 12.933 23.224 1.00 89.75 85 ASP A CA 1
ATOM 638 C C . ASP A 1 85 ? -42.969 11.970 22.808 1.00 89.75 85 ASP A C 1
ATOM 640 O O . ASP A 1 85 ? -42.634 11.050 23.556 1.00 89.75 85 ASP A O 1
ATOM 644 N N . ALA A 1 86 ? -42.378 12.140 21.614 1.00 95.94 86 ALA A N 1
ATOM 645 C CA . ALA A 1 86 ? -41.234 11.335 21.190 1.00 95.94 86 ALA A CA 1
ATOM 646 C C . ALA A 1 86 ? -40.027 11.564 22.109 1.00 95.94 86 ALA A C 1
ATOM 648 O O . ALA A 1 86 ? -39.739 12.696 22.502 1.00 95.94 86 ALA A O 1
ATOM 649 N N . LEU A 1 87 ? -39.293 10.486 22.410 1.00 98.00 87 LEU A N 1
ATOM 650 C CA . LEU A 1 87 ? -38.151 10.540 23.327 1.00 98.00 87 LEU A CA 1
ATOM 651 C C . LEU A 1 87 ? -37.000 11.370 22.754 1.00 98.00 87 LEU A C 1
ATOM 653 O O . LEU A 1 87 ? -36.308 12.050 23.508 1.00 98.00 87 LEU A O 1
ATOM 657 N N . ILE A 1 88 ? -36.786 11.295 21.437 1.00 98.25 88 ILE A N 1
ATOM 658 C CA . ILE A 1 88 ? -35.810 12.122 20.727 1.00 98.25 88 ILE A CA 1
ATOM 659 C C . ILE A 1 88 ? -36.558 13.068 19.791 1.00 98.25 88 ILE A C 1
ATOM 661 O O . ILE A 1 88 ? -37.270 12.624 18.893 1.00 98.25 88 ILE A O 1
ATOM 665 N N . GLN A 1 89 ? -36.368 14.367 19.984 1.00 97.81 89 GLN A N 1
ATOM 666 C CA . GLN A 1 89 ? -36.887 15.430 19.132 1.00 97.81 89 GLN A CA 1
ATOM 667 C C . GLN A 1 89 ? -35.758 15.950 18.245 1.00 97.81 89 GLN A C 1
ATOM 669 O O . GLN A 1 89 ? -34.772 16.483 18.754 1.00 97.81 89 GLN A O 1
ATOM 674 N N . MET A 1 90 ? -35.890 15.805 16.928 1.00 97.31 90 MET A N 1
ATOM 675 C CA . MET A 1 90 ? -34.967 16.390 15.958 1.00 97.31 90 MET A CA 1
ATOM 676 C C . MET A 1 90 ? -35.631 17.554 15.223 1.00 97.31 90 MET A C 1
ATOM 678 O O . MET A 1 90 ? -36.762 17.430 14.748 1.00 97.31 90 MET A O 1
ATOM 682 N N . SER A 1 91 ? -34.913 18.666 15.083 1.00 95.31 91 SER A N 1
ATOM 683 C CA . SER A 1 91 ? -35.367 19.829 14.311 1.00 95.31 91 SER A CA 1
ATOM 684 C C . SER A 1 91 ? -34.196 20.614 13.725 1.00 95.31 91 SER A C 1
ATOM 686 O O . SER A 1 91 ? -33.062 20.490 14.180 1.00 95.31 91 SER A O 1
ATOM 688 N N . MET A 1 92 ? -34.460 21.457 12.728 1.00 93.62 92 MET A N 1
ATOM 689 C CA . MET A 1 92 ? -33.448 22.394 12.229 1.00 93.62 92 MET A CA 1
ATOM 690 C C . MET A 1 92 ? -32.992 23.341 13.347 1.00 93.62 92 MET A C 1
ATOM 692 O O . MET A 1 92 ? -33.793 23.721 14.205 1.00 93.62 92 MET A O 1
ATOM 696 N N . TYR A 1 93 ? -31.717 23.719 13.335 1.00 90.00 93 TYR A N 1
ATOM 697 C CA . TYR A 1 93 ? -31.186 24.726 14.253 1.00 90.00 93 TYR A CA 1
ATOM 698 C C . TYR A 1 93 ? -31.751 26.114 13.911 1.00 90.00 93 TYR A C 1
ATOM 700 O O . TYR A 1 93 ? -31.739 26.530 12.753 1.00 90.00 93 TYR A O 1
ATOM 708 N N . ASP A 1 94 ? -32.273 26.821 14.916 1.00 79.62 94 ASP A N 1
ATOM 709 C CA . ASP A 1 94 ? -32.903 28.143 14.779 1.00 79.62 94 ASP A CA 1
ATOM 710 C C . ASP A 1 94 ? -31.970 29.314 15.160 1.00 79.62 94 ASP A C 1
ATOM 712 O O . ASP A 1 94 ? -32.348 30.484 15.038 1.00 79.62 94 ASP A O 1
ATOM 716 N N . GLY A 1 95 ? -30.742 29.008 15.599 1.00 68.75 95 GLY A N 1
ATOM 717 C CA . GLY A 1 95 ? -29.681 29.979 15.870 1.00 68.75 95 GLY A CA 1
ATOM 718 C C . GLY A 1 95 ? -28.908 30.411 14.614 1.00 68.75 95 GLY A C 1
ATOM 719 O O . GLY A 1 95 ? -29.158 29.941 13.509 1.00 68.75 95 GLY A O 1
ATOM 720 N N . SER A 1 96 ? -27.968 31.352 14.767 1.00 58.19 96 SER A N 1
ATOM 721 C CA . SER A 1 96 ? -27.176 31.916 13.655 1.00 58.19 96 SER A CA 1
ATOM 722 C C . SER A 1 96 ? -26.406 30.853 12.844 1.00 58.19 96 SER A C 1
ATOM 724 O O . SER A 1 96 ? -26.140 29.759 13.334 1.00 58.19 96 SER A O 1
ATOM 726 N N . GLU A 1 97 ? -25.942 31.199 11.631 1.00 63.91 97 GLU A N 1
ATOM 727 C CA . GLU A 1 97 ? -25.071 30.357 10.770 1.00 63.91 97 GLU A CA 1
ATOM 728 C C . GLU A 1 97 ? -23.731 29.923 11.432 1.00 63.91 97 GLU A C 1
ATOM 730 O O . GLU A 1 97 ? -22.910 29.252 10.809 1.00 63.91 97 GLU A O 1
ATOM 735 N N . GLU A 1 98 ? -23.490 30.277 12.699 1.00 72.44 98 GLU A N 1
ATOM 736 C CA . GLU A 1 98 ? -22.249 30.058 13.453 1.00 72.44 98 GLU A CA 1
ATOM 737 C C . GLU A 1 98 ? -21.836 28.584 13.607 1.00 72.44 98 GLU A C 1
ATOM 739 O O . GLU A 1 98 ? -20.648 28.323 13.794 1.00 72.44 98 GLU A O 1
ATOM 744 N N . LEU A 1 99 ? -22.767 27.623 13.518 1.00 85.75 99 LEU A N 1
ATOM 745 C CA . LEU A 1 99 ? -22.464 26.187 13.655 1.00 85.75 99 LEU A CA 1
ATOM 746 C C . LEU A 1 99 ? -22.052 25.501 12.338 1.00 85.75 99 LEU A C 1
ATOM 748 O O . LEU A 1 99 ? -21.540 24.382 12.368 1.00 85.75 99 LEU A O 1
ATOM 752 N N . GLY A 1 100 ? -22.243 26.153 11.184 1.00 91.69 100 GLY A N 1
ATOM 753 C CA . GLY A 1 100 ? -22.005 25.539 9.873 1.00 91.69 100 GLY A CA 1
ATOM 754 C C . GLY A 1 100 ? -22.845 24.274 9.637 1.00 91.69 100 GLY A C 1
ATOM 755 O O . GLY A 1 100 ? -23.810 24.017 10.355 1.00 91.69 100 GLY A O 1
ATOM 756 N N . ASN A 1 101 ? -22.485 23.478 8.626 1.00 93.06 101 ASN A N 1
ATOM 757 C CA . ASN A 1 101 ? -23.238 22.264 8.273 1.00 93.06 101 ASN A CA 1
ATOM 758 C C . ASN A 1 101 ? -22.966 21.103 9.248 1.00 93.06 101 ASN A C 1
ATOM 760 O O . ASN A 1 101 ? -23.863 20.335 9.560 1.00 93.06 101 ASN A O 1
ATOM 764 N N . GLU A 1 102 ? -21.734 20.992 9.750 1.00 96.31 102 GLU A N 1
ATOM 765 C CA . GLU A 1 102 ? -21.290 19.886 10.614 1.00 96.31 102 GLU A CA 1
ATOM 766 C C . GLU A 1 102 ? -21.601 20.093 12.109 1.00 96.31 102 GLU A C 1
ATOM 768 O O . GLU A 1 102 ? -21.354 19.197 12.914 1.00 96.31 102 GLU A O 1
ATOM 773 N N . GLY A 1 103 ? -22.092 21.269 12.505 1.00 96.31 103 GLY A N 1
ATOM 774 C CA . GLY A 1 103 ? -22.386 21.578 13.901 1.00 96.31 103 GLY A CA 1
ATOM 775 C C . GLY A 1 103 ? -23.784 21.150 14.349 1.00 96.31 103 GLY A C 1
ATOM 776 O O . GLY A 1 103 ? -24.707 21.015 13.542 1.00 96.31 103 GLY A O 1
ATOM 777 N N . TYR A 1 104 ? -23.933 20.950 15.657 1.00 97.62 104 TYR A N 1
ATOM 778 C CA . TYR A 1 104 ? -25.176 20.514 16.285 1.00 97.62 104 TYR A CA 1
ATOM 779 C C . TYR A 1 104 ? -25.325 21.043 17.718 1.00 97.62 104 TYR A C 1
ATOM 781 O O . TYR A 1 104 ? -24.347 21.386 18.395 1.00 97.62 104 TYR A O 1
ATOM 789 N N . THR A 1 105 ? -26.565 21.056 18.204 1.00 97.50 105 THR A N 1
ATOM 790 C CA . THR A 1 105 ? -26.879 21.116 19.634 1.00 97.50 105 THR A CA 1
ATOM 791 C C . THR A 1 105 ? -27.493 19.796 20.084 1.00 97.50 105 THR A C 1
ATOM 793 O O . THR A 1 105 ? -28.204 19.136 19.324 1.00 97.50 105 THR A O 1
ATOM 796 N N . LEU A 1 106 ? -27.197 19.397 21.317 1.00 98.31 106 LEU A N 1
ATOM 797 C CA . LEU A 1 106 ? -27.703 18.175 21.930 1.00 98.31 106 LEU A CA 1
ATOM 798 C C . LEU A 1 106 ? -28.024 18.444 23.401 1.00 98.31 106 LEU A C 1
ATOM 800 O O . LEU A 1 106 ? -27.119 18.687 24.199 1.00 98.31 106 LEU A O 1
ATOM 804 N N . ASP A 1 107 ? -29.301 18.360 23.754 1.00 98.31 107 ASP A N 1
ATOM 805 C CA . ASP A 1 107 ? -29.794 18.516 25.119 1.00 98.31 107 ASP A CA 1
ATOM 806 C C . ASP A 1 107 ? -30.430 17.205 25.588 1.00 98.31 107 ASP A C 1
ATOM 808 O O . ASP A 1 107 ? -31.473 16.788 25.090 1.00 98.31 107 ASP A O 1
ATOM 812 N N . ILE A 1 108 ? -29.796 16.550 26.557 1.00 98.38 108 ILE A N 1
ATOM 813 C CA . ILE A 1 108 ? -30.290 15.340 27.217 1.00 98.38 108 ILE A CA 1
ATOM 814 C C . ILE A 1 108 ? -30.794 15.737 28.600 1.00 98.38 108 ILE A C 1
ATOM 816 O O . ILE A 1 108 ? -30.031 16.224 29.437 1.00 98.38 108 ILE A O 1
ATOM 820 N N . THR A 1 109 ? -32.078 15.503 28.845 1.00 97.75 109 THR A N 1
ATOM 821 C CA . THR A 1 109 ? -32.755 15.727 30.130 1.00 97.75 109 THR A CA 1
ATOM 822 C C . THR A 1 109 ? -33.193 14.393 30.732 1.00 97.75 109 THR A C 1
ATOM 824 O O . THR A 1 109 ? -33.014 13.349 30.114 1.00 97.75 109 THR A O 1
ATOM 827 N N . THR A 1 110 ? -33.785 14.395 31.928 1.00 96.44 110 THR A N 1
ATOM 828 C CA . THR A 1 110 ? -34.362 13.171 32.514 1.00 96.44 110 THR A CA 1
ATOM 829 C C . THR A 1 110 ? -35.578 12.647 31.753 1.00 96.44 110 THR A C 1
ATOM 831 O O . THR A 1 110 ? -35.940 11.489 31.945 1.00 96.44 110 THR A O 1
ATOM 834 N N . ASP A 1 111 ? -36.188 13.479 30.903 1.00 94.81 111 ASP A N 1
ATOM 835 C CA . ASP A 1 111 ? -37.475 13.194 30.265 1.00 94.81 111 ASP A CA 1
ATOM 836 C C . ASP A 1 111 ? -37.343 12.958 28.748 1.00 94.81 111 ASP A C 1
ATOM 838 O O . ASP A 1 111 ? -38.250 12.406 28.130 1.00 94.81 111 ASP A O 1
ATOM 842 N N . GLY A 1 112 ? -36.217 13.342 28.136 1.00 97.56 112 GLY A N 1
ATOM 843 C CA . GLY A 1 112 ? -35.994 13.180 26.699 1.00 97.56 112 GLY A CA 1
ATOM 844 C C . GLY A 1 112 ? -34.743 13.875 26.169 1.00 97.56 112 GLY A C 1
ATOM 845 O O . GLY A 1 112 ? -33.962 14.463 26.926 1.00 97.56 112 GLY A O 1
ATOM 846 N N . ILE A 1 113 ? -34.567 13.789 24.851 1.00 98.50 113 ILE A N 1
ATOM 847 C CA . ILE A 1 113 ? -33.410 14.267 24.090 1.00 98.50 113 ILE A CA 1
ATOM 848 C C . ILE A 1 113 ? -33.888 15.241 23.009 1.00 98.50 113 ILE A C 1
ATOM 850 O O . ILE A 1 113 ? -34.794 14.916 22.247 1.00 98.50 113 ILE A O 1
ATOM 854 N N . ALA A 1 114 ? -33.252 16.403 22.895 1.00 97.75 114 ALA A N 1
ATOM 855 C CA . ALA A 1 114 ? -33.436 17.321 21.776 1.00 97.75 114 ALA A CA 1
ATOM 856 C C . ALA A 1 114 ? -32.131 17.450 20.983 1.00 97.75 114 ALA A C 1
ATOM 858 O O . ALA A 1 114 ? -31.064 17.655 21.565 1.00 97.75 114 ALA A O 1
ATOM 859 N N . VAL A 1 115 ? -32.219 17.328 19.659 1.00 97.75 115 VAL A N 1
ATOM 860 C CA . VAL A 1 115 ? -31.089 17.456 18.734 1.00 97.75 115 VAL A CA 1
ATOM 861 C C . VAL A 1 115 ? -31.436 18.472 17.663 1.00 97.75 115 VAL A C 1
ATOM 863 O O . VAL A 1 115 ? -32.461 18.340 16.993 1.00 97.75 115 VAL A O 1
ATOM 866 N N . THR A 1 116 ? -30.563 19.454 17.452 1.00 96.31 116 THR A N 1
ATOM 867 C CA . THR A 1 116 ? -30.714 20.380 16.326 1.00 96.31 116 THR A CA 1
ATOM 868 C C . THR A 1 116 ? -29.433 20.517 15.522 1.00 96.31 116 THR A C 1
ATOM 870 O O . THR A 1 116 ? -28.339 20.446 16.079 1.00 96.31 116 THR A O 1
ATOM 873 N N . ALA A 1 117 ? -29.562 20.681 14.208 1.00 95.81 117 ALA A N 1
ATOM 874 C CA . ALA A 1 117 ? -28.444 20.863 13.285 1.00 95.81 117 ALA A CA 1
ATOM 875 C C . ALA A 1 117 ? -28.898 21.613 12.021 1.00 95.81 117 ALA A C 1
ATOM 877 O O . ALA A 1 117 ? -30.096 21.751 11.767 1.00 95.81 117 ALA A O 1
ATOM 878 N N . ASN A 1 118 ? -27.941 22.091 11.221 1.00 93.31 118 ASN A N 1
ATOM 879 C CA . ASN A 1 118 ? -28.219 22.769 9.946 1.00 93.31 118 ASN A CA 1
ATOM 880 C C . ASN A 1 118 ? -28.284 21.813 8.743 1.00 93.31 118 ASN A C 1
ATOM 882 O O . ASN A 1 118 ? -28.770 22.203 7.684 1.00 93.31 118 ASN A O 1
ATOM 886 N N . ALA A 1 119 ? -27.752 20.595 8.872 1.00 94.56 119 ALA A N 1
ATOM 887 C CA . ALA A 1 119 ? -27.668 19.612 7.796 1.00 94.56 119 ALA A CA 1
ATOM 888 C C . ALA A 1 119 ? -27.500 18.184 8.350 1.00 94.56 119 ALA A C 1
ATOM 890 O O . ALA A 1 119 ? -27.235 17.985 9.540 1.00 94.56 119 ALA A O 1
ATOM 891 N N . ALA A 1 120 ? -27.632 17.183 7.473 1.00 96.62 120 ALA A N 1
ATOM 892 C CA . ALA A 1 120 ? -27.576 15.762 7.826 1.00 96.62 120 ALA A CA 1
ATOM 893 C C . ALA A 1 120 ? -26.276 15.356 8.551 1.00 96.62 120 ALA A C 1
ATOM 895 O O . ALA A 1 120 ? -26.318 14.604 9.519 1.00 96.62 120 ALA A O 1
ATOM 896 N N . ASN A 1 121 ? -25.127 15.902 8.150 1.00 95.62 121 ASN A N 1
ATOM 897 C CA . ASN A 1 121 ? -23.839 15.656 8.810 1.00 95.62 121 ASN A CA 1
ATOM 898 C C . ASN A 1 121 ? -23.804 16.151 10.269 1.00 95.62 121 ASN A C 1
ATOM 900 O O . ASN A 1 121 ? -23.238 15.471 11.123 1.00 95.62 121 ASN A O 1
ATOM 904 N N . GLY A 1 122 ? -24.439 17.282 10.590 1.00 97.06 122 GLY A N 1
ATOM 905 C CA . GLY A 1 122 ? -24.584 17.733 11.978 1.00 97.06 122 GLY A CA 1
ATOM 906 C C . GLY A 1 122 ? -25.403 16.754 12.830 1.00 97.06 122 GLY A C 1
ATOM 907 O O . GLY A 1 122 ? -24.977 16.389 13.927 1.00 97.06 122 GLY A O 1
ATOM 908 N N . PHE A 1 123 ? -26.524 16.240 12.305 1.00 98.12 123 PHE A N 1
ATOM 909 C CA . PHE A 1 123 ? -27.307 15.194 12.984 1.00 98.12 123 PHE A CA 1
ATOM 910 C C . PHE A 1 123 ? -26.517 13.895 13.157 1.00 98.12 123 PHE A C 1
ATOM 912 O O . PHE A 1 123 ? -26.531 13.304 14.238 1.00 98.12 123 PHE A O 1
ATOM 919 N N . TYR A 1 124 ? -25.780 13.476 12.129 1.00 98.44 124 TYR A N 1
ATOM 920 C CA . TYR A 1 124 ? -24.902 12.316 12.207 1.00 98.44 124 TYR A CA 1
ATOM 921 C C . TYR A 1 124 ? -23.875 12.454 13.339 1.00 98.44 124 TYR A C 1
ATOM 923 O O . TYR A 1 124 ? -23.766 11.567 14.187 1.00 98.44 124 TYR A O 1
ATOM 931 N N . TYR A 1 125 ? -23.168 13.586 13.433 1.00 98.50 125 TYR A N 1
ATOM 932 C CA . TYR A 1 125 ? -22.196 13.807 14.508 1.00 98.50 125 TYR A CA 1
ATOM 933 C C . TYR A 1 125 ? -22.836 13.935 15.896 1.00 98.50 125 TYR A C 1
ATOM 935 O O . TYR A 1 125 ? -22.213 13.525 16.882 1.00 98.50 125 TYR A O 1
ATOM 943 N N . ALA A 1 126 ? -24.075 14.428 15.990 1.00 98.44 126 ALA A N 1
ATOM 944 C CA . ALA A 1 126 ? -24.846 14.384 17.229 1.00 98.44 126 ALA A CA 1
ATOM 945 C C . ALA A 1 126 ? -25.102 12.935 17.670 1.00 98.44 126 ALA A C 1
ATOM 947 O O . ALA A 1 126 ? -24.854 12.589 18.829 1.00 98.44 126 ALA A O 1
ATOM 948 N N . PHE A 1 127 ? -25.504 12.058 16.743 1.00 98.38 127 PHE A N 1
ATOM 949 C CA . PHE A 1 127 ? -25.658 10.630 17.024 1.00 98.38 127 PHE A CA 1
ATOM 950 C C . PHE A 1 127 ? -24.330 9.952 17.367 1.00 98.38 127 PHE A C 1
ATOM 952 O O . PHE A 1 127 ? -24.313 9.119 18.268 1.00 98.38 127 PHE A O 1
ATOM 959 N N . GLN A 1 128 ? -23.208 10.339 16.752 1.00 98.06 128 GLN A N 1
ATOM 960 C CA . GLN A 1 128 ? -21.882 9.856 17.164 1.00 98.06 128 GLN A CA 1
ATOM 961 C C . GLN A 1 128 ? -21.579 10.222 18.630 1.00 98.06 128 GLN A C 1
ATOM 963 O O . GLN A 1 128 ? -21.092 9.391 19.398 1.00 98.06 128 GLN A O 1
ATOM 968 N N . SER A 1 129 ? -21.929 11.434 19.071 1.00 98.38 129 SER A N 1
ATOM 969 C CA . SER A 1 129 ? -21.795 11.826 20.482 1.00 98.38 129 SER A CA 1
ATOM 970 C C . SER A 1 129 ? -22.739 11.053 21.409 1.00 98.38 129 SER A C 1
ATOM 972 O O . SER A 1 129 ? -22.316 10.642 22.488 1.00 98.38 129 SER A O 1
ATOM 974 N N . ILE A 1 130 ? -23.980 10.782 20.990 1.00 98.06 130 ILE A N 1
ATOM 975 C CA . ILE A 1 130 ? -24.910 9.916 21.739 1.00 98.06 130 ILE A CA 1
ATOM 976 C C . ILE A 1 130 ? -24.335 8.497 21.866 1.00 98.06 130 ILE A C 1
ATOM 978 O O . ILE A 1 130 ? -24.241 7.980 22.978 1.00 98.06 130 ILE A O 1
ATOM 982 N N . LYS A 1 131 ? -23.882 7.889 20.760 1.00 97.38 131 LYS A N 1
ATOM 983 C CA . LYS A 1 131 ? -23.251 6.557 20.741 1.00 97.38 131 LYS A CA 1
ATOM 984 C C . LYS A 1 131 ? -22.026 6.490 21.663 1.00 97.38 131 LYS A C 1
ATOM 986 O O . LYS A 1 131 ? -21.877 5.506 22.378 1.00 97.38 131 LYS A O 1
ATOM 991 N N . LYS A 1 132 ? -21.176 7.529 21.697 1.00 95.75 132 LYS A N 1
ATOM 992 C CA . LYS A 1 132 ? -20.007 7.594 22.603 1.00 95.75 132 LYS A CA 1
ATOM 993 C C . LYS A 1 132 ? -20.372 7.683 24.087 1.00 95.75 132 LYS A C 1
ATOM 995 O O . LYS A 1 132 ? -19.587 7.235 24.917 1.00 95.75 132 LYS A O 1
ATOM 1000 N N . MET A 1 133 ? -21.514 8.284 24.427 1.00 96.06 133 MET A N 1
ATOM 1001 C CA . MET A 1 133 ? -21.986 8.370 25.817 1.00 96.06 133 MET A CA 1
ATOM 1002 C C . MET A 1 133 ? -22.703 7.100 26.289 1.00 96.06 133 MET A C 1
ATOM 1004 O O . MET A 1 133 ? -22.845 6.896 27.494 1.00 96.06 133 MET A O 1
ATOM 1008 N N . LEU A 1 134 ? -23.157 6.265 25.356 1.00 95.88 134 LEU A N 1
ATOM 1009 C CA . LEU A 1 134 ? -23.724 4.948 25.623 1.00 95.88 134 LEU A CA 1
ATOM 1010 C C . LEU A 1 134 ? -22.620 3.903 25.879 1.00 95.88 134 LEU A C 1
ATOM 1012 O O . LEU A 1 134 ? -21.439 4.174 25.646 1.00 95.88 134 LEU A O 1
ATOM 1016 N N . PRO A 1 135 ? -22.977 2.694 26.359 1.00 94.44 135 PRO A N 1
ATOM 1017 C CA . PRO A 1 135 ? -22.045 1.573 26.420 1.00 94.44 135 PRO A CA 1
ATOM 1018 C C . PRO A 1 135 ? -21.289 1.373 25.096 1.00 94.44 135 PRO A C 1
ATOM 1020 O O . PRO A 1 135 ? -21.866 1.479 24.013 1.00 94.44 135 PRO A O 1
ATOM 1023 N N . ALA A 1 136 ? -19.987 1.081 25.185 1.00 92.56 136 ALA A N 1
ATOM 1024 C CA . ALA A 1 136 ? -19.073 1.112 24.040 1.00 92.56 136 ALA A CA 1
ATOM 1025 C C . ALA A 1 136 ? -19.470 0.167 22.891 1.00 92.56 136 ALA A C 1
ATOM 1027 O O . ALA A 1 136 ? -19.147 0.447 21.740 1.00 92.56 136 ALA A O 1
ATOM 1028 N N . ASN A 1 137 ? -20.226 -0.893 23.181 1.00 94.75 137 ASN A N 1
ATOM 1029 C CA . ASN A 1 137 ? -20.755 -1.823 22.188 1.00 94.75 137 ASN A CA 1
ATOM 1030 C C . ASN A 1 137 ? -21.695 -1.139 21.169 1.00 94.75 137 ASN A C 1
ATOM 1032 O O . ASN A 1 137 ? -21.759 -1.566 20.022 1.00 94.75 137 ASN A O 1
ATOM 1036 N N . VAL A 1 138 ? -22.373 -0.047 21.554 1.00 96.81 138 VAL A N 1
ATOM 1037 C CA . VAL A 1 138 ? -23.239 0.738 20.654 1.00 96.81 138 VAL A CA 1
ATOM 1038 C C . VAL A 1 138 ? -22.422 1.486 19.609 1.00 96.81 138 VAL A C 1
ATOM 1040 O O . VAL A 1 138 ? -22.784 1.482 18.437 1.00 96.81 138 VAL A O 1
ATOM 1043 N N . MET A 1 139 ? -21.321 2.122 20.018 1.00 95.94 139 MET A N 1
ATOM 1044 C CA . MET A 1 139 ? -20.417 2.772 19.069 1.00 95.94 139 MET A CA 1
ATOM 1045 C C . MET A 1 139 ? -19.647 1.747 18.232 1.00 95.94 139 MET A C 1
ATOM 1047 O O . MET A 1 139 ? -19.430 1.982 17.054 1.00 95.94 139 MET A O 1
ATOM 1051 N N . ALA A 1 140 ? -19.263 0.615 18.828 1.00 95.19 140 ALA A N 1
ATOM 1052 C CA . ALA A 1 140 ? -18.586 -0.471 18.122 1.00 95.19 140 ALA A CA 1
ATOM 1053 C C . ALA A 1 140 ? -19.484 -1.185 17.104 1.00 95.19 140 ALA A C 1
ATOM 1055 O O . ALA A 1 140 ? -18.979 -1.956 16.297 1.00 95.19 140 ALA A O 1
ATOM 1056 N N . GLU A 1 141 ? -20.800 -0.976 17.192 1.00 95.81 141 GLU A N 1
ATOM 1057 C CA . GLU A 1 141 ? -21.807 -1.678 16.395 1.00 95.81 141 GLU A CA 1
ATOM 1058 C C . GLU A 1 141 ? -21.793 -3.202 16.651 1.00 95.81 141 GLU A C 1
ATOM 1060 O O . GLU A 1 141 ? -22.115 -4.014 15.790 1.00 95.81 141 GLU A O 1
ATOM 1065 N N . VAL A 1 142 ? -21.456 -3.599 17.888 1.00 94.62 142 VAL A N 1
ATOM 1066 C CA . VAL A 1 142 ? -21.348 -5.000 18.323 1.00 94.62 142 VAL A CA 1
ATOM 1067 C C . VAL A 1 142 ? -22.408 -5.321 19.369 1.00 94.62 142 VAL A C 1
ATOM 1069 O O . VAL A 1 142 ? -22.551 -4.646 20.390 1.00 94.62 142 VAL A O 1
ATOM 1072 N N . LYS A 1 143 ? -23.135 -6.417 19.163 1.00 94.56 143 LYS A N 1
ATOM 1073 C CA . LYS A 1 143 ? -24.091 -6.930 20.147 1.00 94.56 143 LYS A CA 1
ATOM 1074 C C . LYS A 1 143 ? -23.376 -7.505 21.373 1.00 94.56 143 LYS A C 1
ATOM 1076 O O . LYS A 1 143 ? -22.593 -8.442 21.251 1.00 94.56 143 LYS A O 1
ATOM 1081 N N . ASP A 1 144 ? -23.730 -7.024 22.566 1.00 90.69 144 ASP A N 1
ATOM 1082 C CA . ASP A 1 144 ? -23.219 -7.547 23.838 1.00 90.69 144 ASP A CA 1
ATOM 1083 C C . ASP A 1 144 ? -24.358 -7.922 24.792 1.00 90.69 144 ASP A C 1
ATOM 1085 O O . ASP A 1 144 ? -25.036 -7.073 25.366 1.00 90.69 144 ASP A O 1
ATOM 1089 N N . SER A 1 145 ? -24.544 -9.227 24.997 1.00 88.50 145 SER A N 1
ATOM 1090 C CA . SER A 1 145 ? -25.573 -9.763 25.899 1.00 88.50 145 SER A CA 1
ATOM 1091 C C . SER A 1 145 ? -25.384 -9.400 27.378 1.00 88.50 145 SER A C 1
ATOM 1093 O O . SER A 1 145 ? -26.328 -9.542 28.155 1.00 88.50 145 SER A O 1
ATOM 1095 N N . LYS A 1 146 ? -24.188 -8.950 27.784 1.00 88.75 146 LYS A N 1
ATOM 1096 C CA . LYS A 1 146 ? -23.902 -8.522 29.163 1.00 88.75 146 LYS A CA 1
ATOM 1097 C C . LYS A 1 146 ? -24.408 -7.107 29.441 1.00 88.75 146 LYS A C 1
ATOM 1099 O O . LYS A 1 146 ? -24.574 -6.748 30.605 1.00 88.75 146 LYS A O 1
ATOM 1104 N N . VAL A 1 147 ? -24.657 -6.312 28.399 1.00 90.06 147 VAL A N 1
ATOM 1105 C CA . VAL A 1 147 ? -25.187 -4.951 28.513 1.00 90.06 147 VAL A CA 1
ATOM 1106 C C . VAL A 1 147 ? -26.710 -5.008 28.449 1.00 90.06 147 VAL A C 1
ATOM 1108 O O . VAL A 1 147 ? -27.305 -5.187 27.388 1.00 90.06 147 VAL A O 1
ATOM 1111 N N . THR A 1 148 ? -27.352 -4.866 29.607 1.00 87.06 148 THR A N 1
ATOM 1112 C CA . THR A 1 148 ? -28.816 -4.970 29.737 1.00 87.06 148 THR A CA 1
ATOM 1113 C C . THR A 1 148 ? -29.523 -3.626 29.890 1.00 87.06 148 THR A C 1
ATOM 1115 O O . THR A 1 148 ? -30.748 -3.583 29.826 1.00 87.06 148 THR A O 1
ATOM 1118 N N . GLU A 1 149 ? -28.780 -2.536 30.102 1.00 91.00 149 GLU A N 1
ATOM 1119 C CA . GLU A 1 149 ? -29.320 -1.186 30.280 1.00 91.00 149 GLU A CA 1
ATOM 1120 C C . GLU A 1 149 ? -28.509 -0.156 29.487 1.00 91.00 149 GLU A C 1
ATOM 1122 O O . GLU A 1 149 ? -27.279 -0.205 29.451 1.00 91.00 149 GLU A O 1
ATOM 1127 N N . TYR A 1 150 ? -29.214 0.804 28.884 1.00 95.81 150 TYR A N 1
ATOM 1128 C CA . TYR A 1 150 ? -28.643 1.864 28.054 1.00 95.81 150 TYR A CA 1
ATOM 1129 C C . TYR A 1 150 ? -29.027 3.216 28.648 1.00 95.81 150 TYR A C 1
ATOM 1131 O O . TYR A 1 150 ? -30.174 3.652 28.542 1.00 95.81 150 TYR A O 1
ATOM 1139 N N . THR A 1 151 ? -28.067 3.858 29.309 1.00 95.62 151 THR A N 1
ATOM 1140 C CA . THR A 1 151 ? -28.294 5.063 30.111 1.00 95.62 151 THR A CA 1
ATOM 1141 C C . THR A 1 151 ? -27.403 6.200 29.627 1.00 95.62 151 THR A C 1
ATOM 1143 O O . THR A 1 151 ? -26.214 6.002 29.392 1.00 95.62 151 THR A O 1
ATOM 1146 N N . LEU A 1 152 ? -27.980 7.394 29.505 1.00 96.44 152 LEU A N 1
ATOM 1147 C CA . LEU A 1 152 ? -27.308 8.625 29.098 1.00 96.44 152 LEU A CA 1
ATOM 1148 C C . LEU A 1 152 ? -27.221 9.616 30.269 1.00 96.44 152 LEU A C 1
ATOM 1150 O O . LEU A 1 152 ? -28.164 9.714 31.057 1.00 96.44 152 LEU A O 1
ATOM 1154 N N . PRO A 1 153 ? -26.129 10.383 30.403 1.00 96.00 153 PRO A N 1
ATOM 1155 C CA . PRO A 1 153 ? -26.045 11.464 31.380 1.00 96.00 153 PRO A CA 1
ATOM 1156 C C . PRO A 1 153 ? -26.896 12.668 30.951 1.00 96.00 153 PRO A C 1
ATOM 1158 O O . PRO A 1 153 ? -26.994 12.971 29.763 1.00 96.00 153 PRO A O 1
ATOM 1161 N N . VAL A 1 154 ? -27.453 13.404 31.917 1.00 97.12 154 VAL A N 1
ATOM 1162 C CA . VAL A 1 154 ? -28.067 14.714 31.640 1.00 97.12 154 VAL A CA 1
ATOM 1163 C C . VAL A 1 154 ? -26.966 15.699 31.246 1.00 97.12 154 VAL A C 1
ATOM 1165 O O . VAL A 1 154 ? -26.046 15.963 32.027 1.00 97.12 154 VAL A O 1
ATOM 1168 N N . VAL A 1 155 ? -27.042 16.245 30.035 1.00 97.25 155 VAL A N 1
ATOM 1169 C CA . VAL A 1 155 ? -25.996 17.105 29.469 1.00 97.25 155 VAL A CA 1
ATOM 1170 C C . VAL A 1 155 ? -26.566 18.034 28.400 1.00 97.25 155 VAL A C 1
ATOM 1172 O O . VAL A 1 155 ? -27.461 17.653 27.657 1.00 97.25 155 VAL A O 1
ATOM 1175 N N . SER A 1 156 ? -26.017 19.245 28.312 1.00 98.06 156 SER A N 1
ATOM 1176 C CA . SER A 1 156 ? -26.260 20.190 27.218 1.00 98.06 156 SER A CA 1
ATOM 1177 C C . SER A 1 156 ? -24.963 20.428 26.447 1.00 98.06 156 SER A C 1
ATOM 1179 O O . SER A 1 156 ? -23.937 20.783 27.045 1.00 98.06 156 SER A O 1
ATOM 1181 N N . ILE A 1 157 ? -24.989 20.210 25.134 1.00 97.88 157 ILE A N 1
ATOM 1182 C CA . ILE A 1 157 ? -23.842 20.283 24.227 1.00 97.88 157 ILE A CA 1
ATOM 1183 C C . ILE A 1 157 ? -24.162 21.235 23.073 1.00 97.88 157 ILE A C 1
ATOM 1185 O O . ILE A 1 157 ? -25.213 21.143 22.449 1.00 97.88 157 ILE A O 1
ATOM 1189 N N . VAL A 1 158 ? -23.216 22.124 22.772 1.00 97.00 158 VAL A N 1
ATOM 1190 C CA . VAL A 1 158 ? -23.166 22.898 21.525 1.00 97.00 158 VAL A CA 1
ATOM 1191 C C . VAL A 1 158 ? -21.812 22.615 20.906 1.00 97.00 158 VAL A C 1
ATOM 1193 O O . VAL A 1 158 ? -20.786 22.837 21.559 1.00 97.00 158 VAL A O 1
ATOM 1196 N N . ASP A 1 159 ? -21.799 22.092 19.689 1.00 97.31 159 ASP A N 1
ATOM 1197 C CA . ASP A 1 159 ? -20.587 21.538 19.103 1.00 97.31 159 ASP A CA 1
ATOM 1198 C C . ASP A 1 159 ? -20.490 21.803 17.603 1.00 97.31 159 ASP A C 1
ATOM 1200 O O . ASP A 1 159 ? -21.492 21.818 16.895 1.00 97.31 159 ASP A O 1
ATOM 1204 N N . ALA A 1 160 ? -19.268 2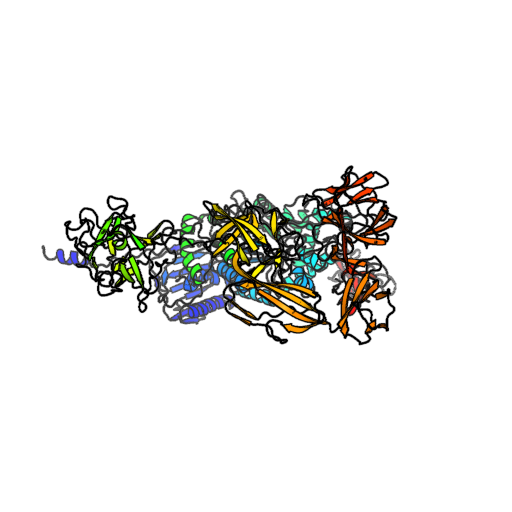2.029 17.133 1.00 96.44 160 ALA A N 1
ATOM 1205 C CA . ALA A 1 160 ? -18.926 22.182 15.725 1.00 96.44 160 ALA A CA 1
ATOM 1206 C C . ALA A 1 160 ? -17.406 22.002 15.564 1.00 96.44 160 ALA A C 1
ATOM 1208 O O . ALA A 1 160 ? -16.651 22.334 16.489 1.00 96.44 160 ALA A O 1
ATOM 1209 N N . PRO A 1 161 ? -16.936 21.505 14.408 1.00 97.31 161 PRO A N 1
ATOM 1210 C CA . PRO A 1 161 ? -15.517 21.280 14.190 1.00 97.31 161 PRO A CA 1
ATOM 1211 C C . PRO A 1 161 ? -14.733 22.594 14.112 1.00 97.31 161 PRO A C 1
ATOM 1213 O O . PRO A 1 161 ? -15.186 23.590 13.550 1.00 97.31 161 PRO A O 1
ATOM 1216 N N . ARG A 1 162 ? -13.495 22.577 14.611 1.00 96.06 162 ARG A N 1
ATOM 1217 C CA . ARG A 1 162 ? -12.533 23.674 14.436 1.00 96.06 162 ARG A CA 1
ATOM 1218 C C . ARG A 1 162 ? -12.098 23.856 12.977 1.00 96.06 162 ARG A C 1
ATOM 1220 O O . ARG A 1 162 ? -11.828 24.985 12.569 1.00 96.06 162 ARG A O 1
ATOM 1227 N N . PHE A 1 163 ? -11.972 22.762 12.232 1.00 97.75 163 PHE A N 1
ATOM 1228 C CA . PHE A 1 163 ? -11.490 22.738 10.853 1.00 97.75 163 PHE A CA 1
ATOM 1229 C C . PHE A 1 163 ? -12.443 21.961 9.948 1.00 97.75 163 PHE A C 1
ATOM 1231 O O . PHE A 1 163 ? -12.933 20.908 10.349 1.00 97.75 163 PHE A O 1
ATOM 1238 N N . GLU A 1 164 ? -12.648 22.434 8.715 1.00 96.44 164 GLU A N 1
ATOM 1239 C CA . GLU A 1 164 ? -13.488 21.747 7.718 1.00 96.44 164 GLU A CA 1
ATOM 1240 C C . GLU A 1 164 ? -12.848 20.447 7.204 1.00 96.44 164 GLU A C 1
ATOM 1242 O O . GLU A 1 164 ? -13.567 19.521 6.839 1.00 96.44 164 GLU A O 1
ATOM 1247 N N . TYR A 1 165 ? -11.512 20.355 7.208 1.00 98.56 165 TYR A N 1
ATOM 1248 C CA . TYR A 1 165 ? -10.763 19.187 6.740 1.00 98.56 165 TYR A CA 1
ATOM 1249 C C . TYR A 1 165 ? -10.120 18.435 7.917 1.00 98.56 165 TYR A C 1
ATOM 1251 O O . TYR A 1 165 ? -9.235 18.956 8.604 1.00 98.56 165 TYR A O 1
ATOM 1259 N N . ARG A 1 166 ? -10.546 17.192 8.160 1.00 98.75 166 ARG A N 1
ATOM 1260 C CA . ARG A 1 166 ? -10.016 16.323 9.227 1.00 98.75 166 ARG A CA 1
ATOM 1261 C C . ARG A 1 166 ? -9.670 14.971 8.615 1.00 98.75 166 ARG A C 1
ATOM 1263 O O . ARG A 1 166 ? -10.535 14.100 8.508 1.00 98.75 166 ARG A O 1
ATOM 1270 N N . GLY A 1 167 ? -8.429 14.858 8.144 1.00 98.62 167 GLY A N 1
ATOM 1271 C CA . GLY A 1 167 ? -8.031 13.827 7.193 1.00 98.62 167 GLY A CA 1
ATOM 1272 C C . GLY A 1 167 ? -7.216 12.672 7.758 1.00 98.62 167 GLY A C 1
ATOM 1273 O O . GLY A 1 167 ? -6.400 12.851 8.662 1.00 98.62 167 GLY A O 1
ATOM 1274 N N . PHE A 1 168 ? -7.389 11.503 7.155 1.00 98.88 168 PHE A N 1
ATOM 1275 C CA . PHE A 1 168 ? -6.471 10.370 7.245 1.00 98.88 168 PHE A CA 1
ATOM 1276 C C . PHE A 1 168 ? -6.059 9.995 5.825 1.00 98.88 168 PHE A C 1
ATOM 1278 O O . PHE A 1 168 ? -6.934 9.793 4.983 1.00 98.88 168 PHE A O 1
ATOM 1285 N N . MET A 1 169 ? -4.753 9.956 5.564 1.00 98.75 169 MET A N 1
ATOM 1286 C CA . MET A 1 169 ? -4.207 9.452 4.310 1.00 98.75 169 MET A CA 1
ATOM 1287 C C . MET A 1 169 ? -3.689 8.036 4.499 1.00 98.75 169 MET A C 1
ATOM 1289 O O . MET A 1 169 ? -2.947 7.798 5.452 1.00 98.75 169 MET A O 1
ATOM 1293 N N . LEU A 1 170 ? -4.067 7.141 3.586 1.00 98.88 170 LEU A N 1
ATOM 1294 C CA . LEU A 1 170 ? -3.524 5.791 3.491 1.00 98.88 170 LEU A CA 1
ATOM 1295 C C . LEU A 1 170 ? -2.901 5.569 2.110 1.00 98.88 170 LEU A C 1
ATOM 1297 O O . LEU A 1 170 ? -3.595 5.616 1.091 1.00 98.88 170 LEU A O 1
ATOM 1301 N N . ASP A 1 171 ? -1.602 5.292 2.116 1.00 98.81 171 ASP A N 1
ATOM 1302 C CA . ASP A 1 171 ? -0.850 4.762 0.985 1.00 98.81 171 ASP A CA 1
ATOM 1303 C C . ASP A 1 171 ? -1.200 3.290 0.786 1.00 98.81 171 ASP A C 1
ATOM 1305 O O . ASP A 1 171 ? -1.018 2.473 1.683 1.00 98.81 171 ASP A O 1
ATOM 1309 N N . VAL A 1 172 ? -1.726 2.965 -0.393 1.00 98.62 172 VAL A N 1
ATOM 1310 C CA . VAL A 1 172 ? -1.983 1.581 -0.811 1.00 98.62 172 VAL A CA 1
ATOM 1311 C C . VAL A 1 172 ? -1.102 1.159 -1.988 1.00 98.62 172 VAL A C 1
ATOM 1313 O O . VAL A 1 172 ? -1.205 0.035 -2.490 1.00 98.62 172 VAL A O 1
ATOM 1316 N N . SER A 1 173 ? -0.242 2.066 -2.450 1.00 98.06 173 SER A N 1
ATOM 1317 C CA . SER A 1 173 ? 0.683 1.839 -3.548 1.00 98.06 173 SER A CA 1
ATOM 1318 C C . SER A 1 173 ? 1.867 0.996 -3.089 1.00 98.06 173 SER A C 1
ATOM 1320 O O . SER A 1 173 ? 2.104 -0.084 -3.647 1.00 98.06 173 SER A O 1
ATOM 1322 N N . ARG A 1 174 ? 2.563 1.422 -2.026 1.00 96.88 174 ARG A N 1
ATOM 1323 C CA . ARG A 1 174 ? 3.753 0.709 -1.533 1.00 96.88 174 ARG A CA 1
ATOM 1324 C C . ARG A 1 174 ? 3.368 -0.674 -1.023 1.00 96.88 174 ARG A C 1
ATOM 1326 O O . ARG A 1 174 ? 3.982 -1.647 -1.459 1.00 96.88 174 ARG A O 1
ATOM 1333 N N . HIS A 1 175 ? 2.301 -0.793 -0.233 1.00 97.00 175 HIS A N 1
ATOM 1334 C CA . HIS A 1 175 ? 1.654 -2.073 0.070 1.00 97.00 175 HIS A CA 1
ATOM 1335 C C . HIS A 1 175 ? 0.131 -1.985 -0.044 1.00 97.00 175 HIS A C 1
ATOM 1337 O O . HIS A 1 175 ? -0.490 -1.033 0.412 1.00 97.00 175 HIS A O 1
ATOM 1343 N N . TYR A 1 176 ? -0.473 -3.007 -0.648 1.00 97.88 176 TYR A N 1
ATOM 1344 C CA . TYR A 1 176 ? -1.916 -3.117 -0.848 1.00 97.88 176 TYR A CA 1
ATOM 1345 C C . TYR A 1 176 ? -2.660 -3.466 0.453 1.00 97.88 176 TYR A C 1
ATOM 1347 O O . TYR A 1 176 ? -2.183 -4.289 1.236 1.00 97.88 176 TYR A O 1
ATOM 1355 N N . PHE A 1 177 ? -3.871 -2.921 0.620 1.00 98.44 177 PHE A N 1
ATOM 1356 C CA . PHE A 1 177 ? -4.802 -3.254 1.702 1.00 98.44 177 PHE A CA 1
ATOM 1357 C C . PHE A 1 177 ? -6.172 -3.620 1.127 1.00 98.44 177 PHE A C 1
ATOM 1359 O O . PHE A 1 177 ? -6.701 -2.935 0.261 1.00 98.44 177 PHE A O 1
ATOM 1366 N N . SER A 1 178 ? -6.776 -4.694 1.624 1.00 98.38 178 SER A N 1
ATOM 1367 C CA . SER A 1 178 ? -8.118 -5.115 1.198 1.00 98.38 178 SER A CA 1
ATOM 1368 C C . SER A 1 178 ? -9.199 -4.086 1.554 1.00 98.38 178 SER A C 1
ATOM 1370 O O . SER A 1 178 ? -9.035 -3.280 2.475 1.00 98.38 178 SER A O 1
ATOM 1372 N N . LEU A 1 179 ? -10.354 -4.161 0.881 1.00 98.62 179 LEU A N 1
ATOM 1373 C CA . LEU A 1 179 ? -11.484 -3.266 1.157 1.00 98.62 179 LEU A CA 1
ATOM 1374 C C . LEU A 1 179 ? -11.924 -3.307 2.621 1.00 98.62 179 LEU A C 1
ATOM 1376 O O . LEU A 1 179 ? -12.187 -2.262 3.205 1.00 98.62 179 LEU A O 1
ATOM 1380 N N . ASP A 1 180 ? -11.963 -4.489 3.235 1.00 97.94 180 ASP A N 1
ATOM 1381 C CA . ASP A 1 180 ? -12.380 -4.631 4.632 1.00 97.94 180 ASP A CA 1
ATOM 1382 C C . ASP A 1 180 ? -11.390 -3.962 5.593 1.00 97.94 180 ASP A C 1
ATOM 1384 O O . ASP A 1 180 ? -11.802 -3.309 6.551 1.00 97.94 180 ASP A O 1
ATOM 1388 N N . GLN A 1 181 ? -10.086 -4.034 5.308 1.00 98.12 181 GLN A N 1
ATOM 1389 C CA . GLN A 1 181 ? -9.068 -3.315 6.082 1.00 98.12 181 GLN A CA 1
ATOM 1390 C C . GLN A 1 181 ? -9.220 -1.792 5.936 1.00 98.12 181 GLN A C 1
ATOM 1392 O O . GLN A 1 181 ? -9.107 -1.067 6.925 1.00 98.12 181 GLN A O 1
ATOM 1397 N N . ILE A 1 182 ? -9.549 -1.299 4.738 1.00 98.81 182 ILE A N 1
ATOM 1398 C CA . ILE A 1 182 ? -9.820 0.129 4.502 1.00 98.81 182 ILE A CA 1
ATOM 1399 C C . ILE A 1 182 ? -11.090 0.573 5.248 1.00 98.81 182 ILE A C 1
ATOM 1401 O O . ILE A 1 182 ? -11.067 1.578 5.963 1.00 98.81 182 ILE A O 1
ATOM 1405 N N . LYS A 1 183 ? -12.184 -0.196 5.150 1.00 98.75 183 LYS A N 1
ATOM 1406 C CA . LYS A 1 183 ? -13.453 0.070 5.853 1.00 98.75 183 LYS A CA 1
ATOM 1407 C C . LYS A 1 183 ? -13.258 0.157 7.364 1.00 98.75 183 LYS A C 1
ATOM 1409 O O . LYS A 1 183 ? -13.755 1.099 7.974 1.00 98.75 183 LYS A O 1
ATOM 1414 N N . ARG A 1 184 ? -12.449 -0.735 7.950 1.00 97.44 184 ARG A N 1
ATOM 1415 C CA . ARG A 1 184 ? -12.109 -0.697 9.385 1.00 97.44 184 ARG A CA 1
ATOM 1416 C C . ARG A 1 184 ? -11.487 0.631 9.813 1.00 97.44 184 ARG A C 1
ATOM 1418 O O . ARG A 1 184 ? -11.798 1.118 10.901 1.00 97.44 184 ARG A O 1
ATOM 1425 N N . MET A 1 185 ? -10.637 1.228 8.977 1.00 98.56 185 MET A N 1
ATOM 1426 C CA . MET A 1 185 ? -10.045 2.541 9.256 1.00 98.56 185 MET A CA 1
ATOM 1427 C C . MET A 1 185 ? -11.033 3.691 9.028 1.00 98.56 185 MET A C 1
ATOM 1429 O O . MET A 1 185 ? -11.015 4.666 9.781 1.00 98.56 185 MET A O 1
ATOM 1433 N N . ILE A 1 186 ? -11.946 3.566 8.062 1.00 98.88 186 ILE A N 1
ATOM 1434 C CA . ILE A 1 186 ? -13.069 4.502 7.876 1.00 98.88 186 ILE A CA 1
ATOM 1435 C C . ILE A 1 186 ? -14.013 4.467 9.094 1.00 98.88 186 ILE A C 1
ATOM 1437 O O . ILE A 1 186 ? -14.485 5.517 9.536 1.00 98.88 186 ILE A O 1
ATOM 1441 N N . ASP A 1 187 ? -14.236 3.300 9.701 1.00 98.38 187 ASP A N 1
ATOM 1442 C CA . ASP A 1 187 ? -15.006 3.185 10.944 1.00 98.38 187 ASP A CA 1
ATOM 1443 C C . ASP A 1 187 ? -14.310 3.922 12.095 1.00 98.38 187 ASP A C 1
ATOM 1445 O O . ASP A 1 187 ? -14.941 4.735 12.773 1.00 98.38 187 ASP A O 1
ATOM 1449 N N . VAL A 1 188 ? -12.990 3.751 12.248 1.00 98.31 188 VAL A N 1
ATOM 1450 C CA . VAL A 1 188 ? -12.180 4.527 13.207 1.00 98.31 188 VAL A CA 1
ATOM 1451 C C . VAL A 1 188 ? -12.333 6.030 12.972 1.00 98.31 188 VAL A C 1
ATOM 1453 O O . VAL A 1 188 ? -12.591 6.778 13.917 1.00 98.31 188 VAL A O 1
ATOM 1456 N N . MET A 1 189 ? -12.208 6.490 11.724 1.00 98.75 189 MET A N 1
ATOM 1457 C CA . MET A 1 189 ? -12.414 7.897 11.370 1.00 98.75 189 MET A CA 1
ATOM 1458 C C . MET A 1 189 ? -13.798 8.391 11.804 1.00 98.75 189 MET A C 1
ATOM 1460 O O . MET A 1 189 ? -13.917 9.489 12.357 1.00 98.75 189 MET A O 1
ATOM 1464 N N . SER A 1 190 ? -14.828 7.566 11.603 1.00 98.00 190 SER A N 1
ATOM 1465 C CA . SER A 1 190 ? -16.211 7.886 11.948 1.00 98.00 190 SER A CA 1
ATOM 1466 C C . SER A 1 190 ? -16.419 8.056 13.459 1.00 98.00 190 SER A C 1
ATOM 1468 O O . SER A 1 190 ? -17.025 9.048 13.877 1.00 98.00 190 SER A O 1
ATOM 1470 N N . TYR A 1 191 ? -15.816 7.185 14.284 1.00 97.25 191 TYR A N 1
ATOM 1471 C CA . TYR A 1 191 ? -15.896 7.256 15.750 1.00 97.25 191 TYR A CA 1
ATOM 1472 C C . TYR A 1 191 ? -15.374 8.585 16.294 1.00 97.25 191 TYR A C 1
ATOM 1474 O O . TYR A 1 191 ? -15.870 9.087 17.306 1.00 97.25 191 TYR A O 1
ATOM 1482 N N . TYR A 1 192 ? -14.370 9.150 15.618 1.00 98.19 192 TYR A N 1
ATOM 1483 C CA . TYR A 1 192 ? -13.680 10.369 16.031 1.00 98.19 192 TYR A CA 1
ATOM 1484 C C . TYR A 1 192 ? -14.016 11.582 15.151 1.00 98.19 192 TYR A C 1
ATOM 1486 O O . TYR A 1 192 ? -13.320 12.596 15.202 1.00 98.19 192 TYR A O 1
ATOM 1494 N N . LYS A 1 193 ? -15.118 11.522 14.389 1.00 98.44 193 LYS A N 1
ATOM 1495 C CA . LYS A 1 193 ? -15.659 12.637 13.586 1.00 98.44 193 LYS A CA 1
ATOM 1496 C C . LYS A 1 193 ? -14.682 13.208 12.539 1.00 98.44 193 LYS A C 1
ATOM 1498 O O . LYS A 1 193 ? -14.725 14.401 12.210 1.00 98.44 193 LYS A O 1
ATOM 1503 N N . MET A 1 194 ? -13.786 12.376 12.016 1.00 98.75 194 MET A N 1
ATOM 1504 C CA . MET A 1 194 ? -12.957 12.702 10.851 1.00 98.75 194 MET A CA 1
ATOM 1505 C C . MET A 1 194 ? -13.796 12.582 9.574 1.00 98.75 194 MET A C 1
ATOM 1507 O O . MET A 1 194 ? -14.759 11.824 9.550 1.00 98.75 194 MET A O 1
ATOM 1511 N N . ASN A 1 195 ? -13.469 13.347 8.528 1.00 98.62 195 ASN A N 1
ATOM 1512 C CA . ASN A 1 195 ? -14.371 13.522 7.380 1.00 98.62 195 ASN A CA 1
ATOM 1513 C C . ASN A 1 195 ? -13.689 13.494 6.005 1.00 98.62 195 ASN A C 1
ATOM 1515 O O . ASN A 1 195 ? -14.341 13.774 4.996 1.00 98.62 195 ASN A O 1
ATOM 1519 N N . ARG A 1 196 ? -12.385 13.207 5.937 1.00 98.69 196 ARG A N 1
ATOM 1520 C CA . ARG A 1 196 ? -11.633 13.136 4.676 1.00 98.69 196 ARG A CA 1
ATOM 1521 C C . ARG A 1 196 ? -10.743 11.904 4.656 1.00 98.69 196 ARG A C 1
ATOM 1523 O O . ARG A 1 196 ? -9.815 11.810 5.454 1.00 98.69 196 ARG A O 1
ATOM 1530 N N . PHE A 1 197 ? -11.039 10.960 3.773 1.00 98.94 197 PHE A N 1
ATOM 1531 C CA . PHE A 1 197 ? -10.172 9.813 3.530 1.00 98.94 197 PHE A CA 1
ATOM 1532 C C . PHE A 1 197 ? -9.356 10.097 2.275 1.00 98.94 197 PHE A C 1
ATOM 1534 O O . PHE A 1 197 ? -9.892 10.102 1.171 1.00 98.94 197 PHE A O 1
ATOM 1541 N N . HIS A 1 198 ? -8.082 10.415 2.457 1.00 98.88 198 HIS A N 1
ATOM 1542 C CA . HIS A 1 198 ? -7.156 10.658 1.364 1.00 98.88 198 HIS A CA 1
ATOM 1543 C C . HIS A 1 198 ? -6.545 9.320 0.935 1.00 98.88 198 HIS A C 1
ATOM 1545 O O . HIS A 1 198 ? -5.860 8.662 1.713 1.00 98.88 198 HIS A O 1
ATOM 1551 N N . TRP A 1 199 ? -6.840 8.882 -0.282 1.00 98.81 199 TRP A N 1
ATOM 1552 C CA . TRP A 1 199 ? -6.475 7.552 -0.746 1.00 98.81 199 TRP A CA 1
ATOM 1553 C C . TRP A 1 199 ? -5.387 7.639 -1.812 1.00 98.81 199 TRP A C 1
ATOM 1555 O O . TRP A 1 199 ? -5.661 8.054 -2.939 1.00 98.81 199 TRP A O 1
ATOM 1565 N N . HIS A 1 200 ? -4.164 7.262 -1.440 1.00 98.88 200 HIS A N 1
ATOM 1566 C CA . HIS A 1 200 ? -2.989 7.340 -2.302 1.00 98.88 200 HIS A CA 1
ATOM 1567 C C . HIS A 1 200 ? -2.824 6.058 -3.113 1.00 98.88 200 HIS A C 1
ATOM 1569 O O . HIS A 1 200 ? -2.399 5.021 -2.599 1.00 98.88 200 HIS A O 1
ATOM 1575 N N . LEU A 1 201 ? -3.257 6.127 -4.376 1.00 98.75 201 LEU A N 1
ATOM 1576 C CA . LEU A 1 201 ? -3.523 4.964 -5.225 1.00 98.75 201 LEU A CA 1
ATOM 1577 C C . LEU A 1 201 ? -2.339 4.561 -6.110 1.00 98.75 201 LEU A C 1
ATOM 1579 O O . LEU A 1 201 ? -2.363 3.465 -6.674 1.00 98.75 201 LEU A O 1
ATOM 1583 N N . THR A 1 202 ? -1.338 5.420 -6.293 1.00 98.25 202 THR A N 1
ATOM 1584 C CA . THR A 1 202 ? -0.298 5.218 -7.313 1.00 98.25 202 THR A CA 1
ATOM 1585 C C . THR A 1 202 ? 1.042 5.773 -6.854 1.00 98.25 202 THR A C 1
ATOM 1587 O O . THR A 1 202 ? 1.079 6.912 -6.410 1.00 98.25 202 THR A O 1
ATOM 1590 N N . ASP A 1 203 ? 2.119 5.007 -7.025 1.00 98.50 203 ASP A N 1
ATOM 1591 C CA . ASP A 1 203 ? 3.503 5.442 -6.781 1.00 98.50 203 ASP A CA 1
ATOM 1592 C C . ASP A 1 203 ? 4.478 4.557 -7.590 1.00 98.50 203 ASP A C 1
ATOM 1594 O O . ASP A 1 203 ? 4.058 3.686 -8.358 1.00 98.50 203 ASP A O 1
ATOM 1598 N N . ASP A 1 204 ? 5.786 4.706 -7.386 1.00 97.75 204 ASP A N 1
ATOM 1599 C CA . ASP A 1 204 ? 6.836 3.969 -8.091 1.00 97.75 204 ASP A CA 1
ATOM 1600 C C . ASP A 1 204 ? 6.752 2.443 -7.921 1.00 97.75 204 ASP A C 1
ATOM 1602 O O . ASP A 1 204 ? 7.139 1.692 -8.822 1.00 97.75 204 ASP A O 1
ATOM 1606 N N . GLN A 1 205 ? 6.265 1.978 -6.766 1.00 96.88 205 GLN A N 1
ATOM 1607 C CA . GLN A 1 205 ? 6.223 0.564 -6.373 1.00 96.88 205 GLN A CA 1
ATOM 1608 C C . GLN A 1 205 ? 4.887 -0.118 -6.703 1.00 96.88 205 GLN A C 1
ATOM 1610 O O . GLN A 1 205 ? 4.731 -1.319 -6.437 1.00 96.88 205 GLN A O 1
ATOM 1615 N N . GLY A 1 206 ? 3.909 0.623 -7.235 1.00 97.44 206 GLY A N 1
ATOM 1616 C CA . GLY A 1 206 ? 2.595 0.071 -7.531 1.00 97.44 206 GLY A CA 1
ATOM 1617 C C . GLY A 1 206 ? 1.582 1.057 -8.106 1.00 97.44 206 GLY A C 1
ATOM 1618 O O . GLY A 1 206 ? 1.423 2.182 -7.647 1.00 97.44 206 GLY A O 1
ATOM 1619 N N . TRP A 1 207 ? 0.795 0.586 -9.063 1.00 98.62 207 TRP A N 1
ATOM 1620 C CA . TRP A 1 207 ? -0.417 1.256 -9.516 1.00 98.62 207 TRP A CA 1
ATOM 1621 C C . TRP A 1 207 ? -1.654 0.471 -9.071 1.00 98.62 207 TRP A C 1
ATOM 1623 O O . TRP A 1 207 ? -1.769 -0.719 -9.368 1.00 98.62 207 TRP A O 1
ATOM 1633 N N . ARG A 1 208 ? -2.588 1.113 -8.355 1.00 98.62 208 ARG A N 1
ATOM 1634 C CA . ARG A 1 208 ? -3.706 0.414 -7.693 1.00 98.62 208 ARG A CA 1
ATOM 1635 C C . ARG A 1 208 ? -5.095 0.762 -8.208 1.00 98.62 208 ARG A C 1
ATOM 1637 O O . ARG A 1 208 ? -6.047 0.164 -7.730 1.00 98.62 208 ARG A O 1
ATOM 1644 N N . PHE A 1 209 ? -5.251 1.682 -9.152 1.00 98.69 209 PHE A N 1
ATOM 1645 C CA . PHE A 1 209 ? -6.572 2.064 -9.664 1.00 98.69 209 PHE A CA 1
ATOM 1646 C C . PHE A 1 209 ? -6.836 1.478 -11.054 1.00 98.69 209 PHE A C 1
ATOM 1648 O O . PHE A 1 209 ? -6.055 1.674 -11.974 1.00 98.69 209 PHE A O 1
ATOM 1655 N N . GLU A 1 210 ? -7.943 0.783 -11.270 1.00 98.31 210 GLU A N 1
ATOM 1656 C CA . GLU A 1 210 ? -8.276 0.324 -12.618 1.00 98.31 210 GLU A CA 1
ATOM 1657 C C . GLU A 1 210 ? -8.588 1.493 -13.570 1.00 98.31 210 GLU A C 1
ATOM 1659 O O . GLU A 1 210 ? -9.584 2.201 -13.409 1.00 98.31 210 GLU A O 1
ATOM 1664 N N . VAL A 1 211 ? -7.779 1.628 -14.626 1.00 96.19 211 VAL A N 1
ATOM 1665 C CA . VAL A 1 211 ? -8.030 2.555 -15.736 1.00 96.19 211 VAL A CA 1
ATOM 1666 C C . VAL A 1 211 ? -8.326 1.747 -16.992 1.00 96.19 211 VAL A C 1
ATOM 1668 O O . VAL A 1 211 ? -7.439 1.094 -17.546 1.00 96.19 211 VAL A O 1
ATOM 1671 N N . LYS A 1 212 ? -9.572 1.788 -17.466 1.00 88.81 212 LYS A N 1
ATOM 1672 C CA . LYS A 1 212 ? -10.052 0.972 -18.591 1.00 88.81 212 LYS A CA 1
ATOM 1673 C C . LYS A 1 212 ? -9.291 1.275 -19.876 1.00 88.81 212 LYS A C 1
ATOM 1675 O O . LYS A 1 212 ? -9.002 0.355 -20.638 1.00 88.81 212 LYS A O 1
ATOM 1680 N N . LYS A 1 213 ? -8.939 2.544 -20.108 1.00 87.31 213 LYS A N 1
ATOM 1681 C CA . LYS A 1 213 ? -8.122 2.950 -21.262 1.00 87.31 213 LYS A CA 1
ATOM 1682 C C . LYS A 1 213 ? -6.666 2.480 -21.186 1.00 87.31 213 LYS A C 1
ATOM 1684 O O . LYS A 1 213 ? -6.021 2.400 -22.225 1.00 87.31 213 LYS A O 1
ATOM 1689 N N . TYR A 1 214 ? -6.159 2.169 -19.990 1.00 91.00 214 TYR A N 1
ATOM 1690 C CA . TYR A 1 214 ? -4.749 1.855 -19.753 1.00 91.00 214 TYR A CA 1
ATOM 1691 C C . TYR A 1 214 ? -4.571 0.557 -18.940 1.00 91.00 214 TYR A C 1
ATOM 1693 O O . TYR A 1 214 ? -4.000 0.586 -17.847 1.00 91.00 214 TYR A O 1
ATOM 1701 N N . PRO A 1 215 ? -4.965 -0.614 -19.478 1.00 86.88 215 PRO A N 1
ATOM 1702 C CA . PRO A 1 215 ? -4.983 -1.877 -18.731 1.00 86.88 215 PRO A CA 1
ATOM 1703 C C . PRO A 1 215 ? -3.605 -2.328 -18.213 1.00 86.88 215 PRO A C 1
ATOM 1705 O O . PRO A 1 215 ? -3.530 -2.956 -17.154 1.00 86.88 215 PRO A O 1
ATOM 1708 N N . LEU A 1 216 ? -2.507 -1.963 -18.896 1.00 88.62 216 LEU A N 1
ATOM 1709 C CA . LEU A 1 216 ? -1.150 -2.299 -18.441 1.00 88.62 216 LEU A CA 1
ATOM 1710 C C . LEU A 1 216 ? -0.775 -1.656 -17.100 1.00 88.62 216 LEU A C 1
ATOM 1712 O O . LEU A 1 216 ? 0.092 -2.186 -16.409 1.00 88.62 216 LEU A O 1
ATOM 1716 N N . LEU A 1 217 ? -1.451 -0.581 -16.672 1.00 96.25 217 LEU A N 1
ATOM 1717 C CA . LEU A 1 217 ? -1.224 -0.022 -15.337 1.00 96.25 217 LEU A CA 1
ATOM 1718 C C . LEU A 1 217 ? -1.532 -1.059 -14.246 1.00 96.25 217 LEU A C 1
ATOM 1720 O O . LEU A 1 217 ? -0.823 -1.134 -13.252 1.00 96.25 217 LEU A O 1
ATOM 1724 N N . THR A 1 218 ? -2.530 -1.919 -14.461 1.00 93.25 218 THR A N 1
ATOM 1725 C CA . THR A 1 218 ? -2.929 -2.956 -13.498 1.00 93.25 218 THR A CA 1
ATOM 1726 C C . THR A 1 218 ? -2.388 -4.350 -13.807 1.00 93.25 218 THR A C 1
ATOM 1728 O O . THR A 1 218 ? -2.290 -5.168 -12.898 1.00 93.25 218 THR A O 1
ATOM 1731 N N . THR A 1 219 ? -2.003 -4.653 -15.053 1.00 83.00 219 THR A N 1
ATOM 1732 C CA . THR A 1 219 ? -1.387 -5.957 -15.382 1.00 83.00 219 THR A CA 1
ATOM 1733 C C . THR A 1 219 ? 0.139 -5.948 -15.271 1.00 83.00 219 THR A C 1
ATOM 1735 O O . THR A 1 219 ? 0.726 -7.000 -15.038 1.00 83.00 219 THR A O 1
ATOM 1738 N N . VAL A 1 220 ? 0.775 -4.779 -15.415 1.00 86.62 220 VAL A N 1
ATOM 1739 C CA . VAL A 1 220 ? 2.226 -4.573 -15.253 1.00 86.62 220 VAL A CA 1
ATOM 1740 C C . VAL A 1 220 ? 2.497 -3.694 -14.036 1.00 86.62 220 VAL A C 1
ATOM 1742 O O . VAL A 1 220 ? 3.125 -4.149 -13.088 1.00 86.62 220 VAL A O 1
ATOM 1745 N N . GLY A 1 221 ? 1.965 -2.468 -14.013 1.00 93.25 221 GLY A N 1
ATOM 1746 C CA . GLY A 1 221 ? 2.263 -1.474 -12.970 1.00 93.25 221 GLY A CA 1
ATOM 1747 C C . GLY A 1 221 ? 1.825 -1.869 -11.552 1.00 93.25 221 GLY A C 1
ATOM 1748 O O . GLY A 1 221 ? 2.322 -1.313 -10.576 1.00 93.25 221 GLY A O 1
ATOM 1749 N N . ALA A 1 222 ? 0.931 -2.849 -11.406 1.00 96.31 222 ALA A N 1
ATOM 1750 C CA . ALA A 1 222 ? 0.490 -3.374 -10.113 1.00 96.31 222 ALA A CA 1
ATOM 1751 C C . ALA A 1 222 ? 1.366 -4.514 -9.563 1.00 96.31 222 ALA A C 1
ATOM 1753 O O . ALA A 1 222 ? 1.100 -4.983 -8.448 1.00 96.31 222 ALA A O 1
ATOM 1754 N N . THR A 1 223 ? 2.370 -4.963 -10.322 1.00 89.69 223 THR A N 1
ATOM 1755 C CA . THR A 1 223 ? 3.229 -6.105 -9.989 1.00 89.69 223 THR A CA 1
ATOM 1756 C C . THR A 1 223 ? 4.689 -5.684 -9.970 1.00 89.69 223 THR A C 1
ATOM 1758 O O . THR A 1 223 ? 5.185 -5.084 -10.917 1.00 89.69 223 THR A O 1
ATOM 1761 N N . ARG A 1 224 ? 5.407 -6.053 -8.913 1.00 86.56 224 ARG A N 1
ATOM 1762 C CA . ARG A 1 224 ? 6.866 -5.898 -8.818 1.00 86.56 224 ARG A CA 1
ATOM 1763 C C . ARG A 1 224 ? 7.528 -7.250 -8.592 1.00 86.56 224 ARG A C 1
ATOM 1765 O O . ARG A 1 224 ? 6.904 -8.148 -8.039 1.00 86.56 224 ARG A O 1
ATOM 1772 N N . ASN A 1 225 ? 8.785 -7.387 -9.005 1.00 76.94 225 ASN A N 1
ATOM 1773 C CA . ASN A 1 225 ? 9.502 -8.671 -9.009 1.00 76.94 225 ASN A CA 1
ATOM 1774 C C . ASN A 1 225 ? 9.991 -9.132 -7.625 1.00 76.94 225 ASN A C 1
ATOM 1776 O O . ASN A 1 225 ? 10.401 -10.278 -7.477 1.00 76.94 225 ASN A O 1
ATOM 1780 N N . ASP A 1 226 ? 9.953 -8.249 -6.628 1.00 76.25 226 ASP A N 1
ATOM 1781 C CA . ASP A 1 226 ? 10.261 -8.552 -5.231 1.00 76.25 226 ASP A CA 1
ATOM 1782 C C . ASP A 1 226 ? 9.452 -7.608 -4.321 1.00 76.25 226 ASP A C 1
ATOM 1784 O O . ASP A 1 226 ? 8.831 -6.646 -4.776 1.00 76.25 226 ASP A O 1
ATOM 1788 N N . ASN A 1 227 ? 9.460 -7.855 -3.021 1.00 82.06 227 ASN A N 1
ATOM 1789 C CA . ASN A 1 227 ? 8.762 -7.114 -1.999 1.00 82.06 227 ASN A CA 1
ATOM 1790 C C . ASN A 1 227 ? 9.633 -6.910 -0.762 1.00 82.06 227 ASN A C 1
ATOM 1792 O O . ASN A 1 227 ? 10.257 -7.853 -0.280 1.00 82.06 227 ASN A O 1
ATOM 1796 N N . TRP A 1 228 ? 9.617 -5.703 -0.204 1.00 81.75 228 TRP A N 1
ATOM 1797 C CA . TRP A 1 228 ? 10.266 -5.391 1.063 1.00 81.75 228 TRP A CA 1
ATOM 1798 C C . TRP A 1 228 ? 9.236 -5.357 2.195 1.00 81.75 228 TRP A C 1
ATOM 1800 O O . TRP A 1 228 ? 8.373 -4.488 2.226 1.00 81.75 228 TRP A O 1
ATOM 1810 N N . ILE A 1 229 ? 9.351 -6.265 3.164 1.00 78.69 229 ILE A N 1
ATOM 1811 C CA . ILE A 1 229 ? 8.456 -6.341 4.326 1.00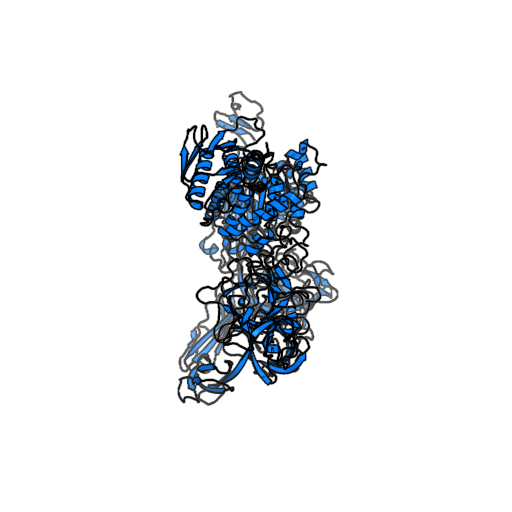 78.69 229 ILE A CA 1
ATOM 1812 C C . ILE A 1 229 ? 9.220 -5.926 5.573 1.00 78.69 229 ILE A C 1
ATOM 1814 O O . ILE A 1 229 ? 10.385 -6.268 5.733 1.00 78.69 229 ILE A O 1
ATOM 1818 N N . THR A 1 230 ? 8.567 -5.221 6.496 1.00 77.69 230 THR A N 1
ATOM 1819 C CA . THR A 1 230 ? 9.103 -4.990 7.844 1.00 77.69 230 THR A CA 1
ATOM 1820 C C . THR A 1 230 ? 8.259 -5.725 8.869 1.00 77.69 230 THR A C 1
ATOM 1822 O O . THR A 1 230 ? 7.109 -5.374 9.114 1.00 77.69 230 THR A O 1
ATOM 1825 N N . ASP A 1 231 ? 8.847 -6.746 9.480 1.00 71.56 231 ASP A N 1
ATOM 1826 C CA . ASP A 1 231 ? 8.226 -7.456 10.587 1.00 71.56 231 ASP A CA 1
ATOM 1827 C C . ASP A 1 231 ? 8.382 -6.669 11.896 1.00 71.56 231 ASP A C 1
ATOM 1829 O O . ASP A 1 231 ? 9.404 -6.019 12.153 1.00 71.56 231 ASP A O 1
ATOM 1833 N N . ARG A 1 232 ? 7.353 -6.750 12.741 1.00 70.56 232 ARG A N 1
ATOM 1834 C CA . ARG A 1 232 ? 7.250 -6.036 14.014 1.00 70.56 232 ARG A CA 1
ATOM 1835 C C . ARG A 1 232 ? 8.395 -6.350 14.977 1.00 70.56 232 ARG A C 1
ATOM 1837 O O . ARG A 1 232 ? 8.959 -5.440 15.580 1.00 70.56 232 ARG A O 1
ATOM 1844 N N . VAL A 1 233 ? 8.724 -7.628 15.122 1.00 60.12 233 VAL A N 1
ATOM 1845 C CA . VAL A 1 233 ? 9.793 -8.127 15.995 1.00 60.12 233 VAL A CA 1
ATOM 1846 C C . VAL A 1 233 ? 11.112 -8.113 15.236 1.00 60.12 233 VAL A C 1
ATOM 1848 O O . VAL A 1 233 ? 12.180 -7.832 15.788 1.00 60.12 233 VAL A O 1
ATOM 1851 N N . TYR A 1 234 ? 11.022 -8.434 13.951 1.00 56.84 234 TYR A N 1
ATOM 1852 C CA . TYR A 1 234 ? 12.126 -8.990 13.216 1.00 56.84 234 TYR A CA 1
ATOM 1853 C C . TYR A 1 234 ? 12.868 -7.966 12.330 1.00 56.84 234 TYR A C 1
ATOM 1855 O O . TYR A 1 234 ? 14.091 -8.027 12.167 1.00 56.84 234 TYR A O 1
ATOM 1863 N N . GLY A 1 235 ? 12.181 -6.895 11.929 1.00 65.75 235 GLY A N 1
ATOM 1864 C CA . GLY A 1 235 ? 12.720 -5.833 11.080 1.00 65.75 235 GLY A CA 1
ATOM 1865 C C . GLY A 1 235 ? 12.515 -6.094 9.588 1.00 65.75 235 GLY A C 1
ATOM 1866 O O . GLY A 1 235 ? 11.736 -6.958 9.199 1.00 65.75 235 GLY A O 1
ATOM 1867 N N . GLY A 1 236 ? 13.174 -5.281 8.760 1.00 70.06 236 GLY A N 1
ATOM 1868 C CA . GLY A 1 236 ? 13.005 -5.257 7.306 1.00 70.06 236 GLY A CA 1
ATOM 1869 C C . GLY A 1 236 ? 13.723 -6.386 6.558 1.00 70.06 236 GLY A C 1
ATOM 1870 O O . GLY A 1 236 ? 14.866 -6.702 6.895 1.00 70.06 236 GLY A O 1
ATOM 1871 N N . TYR A 1 237 ? 13.082 -6.977 5.546 1.00 64.56 237 TYR A N 1
ATOM 1872 C CA . TYR A 1 237 ? 13.661 -8.002 4.673 1.00 64.56 237 TYR A CA 1
ATOM 1873 C C . TYR A 1 237 ? 12.959 -8.092 3.309 1.00 64.56 237 TYR A C 1
ATOM 1875 O O . TYR A 1 237 ? 11.788 -7.741 3.180 1.00 64.56 237 TYR A O 1
ATOM 1883 N N . TYR A 1 238 ? 13.673 -8.605 2.302 1.00 70.62 238 TYR A N 1
ATOM 1884 C CA . TYR A 1 238 ? 13.110 -8.898 0.983 1.00 70.62 238 TYR A CA 1
ATOM 1885 C C . TYR A 1 238 ? 12.466 -10.275 0.938 1.00 70.62 238 TYR A C 1
ATOM 1887 O O . TYR A 1 238 ? 12.957 -11.234 1.543 1.00 70.62 238 TYR A O 1
ATOM 1895 N N . THR A 1 239 ? 11.391 -10.387 0.172 1.00 64.81 239 THR A N 1
ATOM 1896 C CA . THR A 1 239 ? 10.720 -11.661 -0.036 1.00 64.81 239 THR A CA 1
ATOM 1897 C C . THR A 1 239 ? 11.320 -12.470 -1.176 1.00 64.81 239 THR A C 1
ATOM 1899 O O . THR A 1 239 ? 11.049 -13.644 -1.220 1.00 64.81 239 THR A O 1
ATOM 1902 N N . GLY A 1 240 ? 12.123 -11.963 -2.098 1.00 57.66 240 GLY A N 1
ATOM 1903 C CA . GLY A 1 240 ? 12.564 -12.720 -3.276 1.00 57.66 240 GLY A CA 1
ATOM 1904 C C . GLY A 1 240 ? 11.442 -13.331 -4.138 1.00 57.66 240 GLY A C 1
ATOM 1905 O O . GLY A 1 240 ? 11.732 -14.254 -4.890 1.00 57.66 240 GLY A O 1
ATOM 1906 N N . GLU A 1 241 ? 10.187 -12.880 -4.011 1.00 63.28 241 GLU A N 1
ATOM 1907 C CA . GLU A 1 241 ? 9.041 -13.330 -4.817 1.00 63.28 241 GLU A CA 1
ATOM 1908 C C . GLU A 1 241 ? 8.296 -12.121 -5.396 1.00 63.28 241 GLU A C 1
ATOM 1910 O O . GLU A 1 241 ? 8.203 -11.089 -4.720 1.00 63.28 241 GLU A O 1
ATOM 1915 N N . PRO A 1 242 ? 7.684 -12.245 -6.588 1.00 74.56 242 PRO A N 1
ATOM 1916 C CA . PRO A 1 242 ? 6.832 -11.198 -7.124 1.00 74.56 242 PRO A CA 1
ATOM 1917 C C . PRO A 1 242 ? 5.673 -10.827 -6.187 1.00 74.56 242 PRO A C 1
ATOM 1919 O O . PRO A 1 242 ? 5.044 -11.684 -5.565 1.00 74.56 242 PRO A O 1
ATOM 1922 N N . TYR A 1 243 ? 5.349 -9.536 -6.128 1.00 85.00 243 TYR A N 1
ATOM 1923 C CA . TYR A 1 243 ? 4.240 -8.986 -5.353 1.00 85.00 243 TYR A CA 1
ATOM 1924 C C . TYR A 1 243 ? 3.253 -8.276 -6.271 1.00 85.00 243 TYR A C 1
ATOM 1926 O O . TYR A 1 243 ? 3.561 -7.225 -6.834 1.00 85.00 243 TYR A O 1
ATOM 1934 N N . GLY A 1 244 ? 2.066 -8.869 -6.405 1.00 89.12 244 GLY A N 1
ATOM 1935 C CA . GLY A 1 244 ? 0.997 -8.428 -7.298 1.00 89.12 244 GLY A CA 1
ATOM 1936 C C . GLY A 1 244 ? 0.628 -9.479 -8.354 1.00 89.12 244 GLY A C 1
ATOM 1937 O O . GLY A 1 244 ? 1.152 -10.594 -8.311 1.00 89.12 244 GLY A O 1
ATOM 1938 N N . PRO A 1 245 ? -0.281 -9.148 -9.288 1.00 93.38 245 PRO A N 1
ATOM 1939 C CA . PRO A 1 245 ? -0.930 -7.844 -9.433 1.00 93.38 245 PRO A CA 1
ATOM 1940 C C . PRO A 1 245 ? -1.948 -7.581 -8.318 1.00 93.38 245 PRO A C 1
ATOM 1942 O O . PRO A 1 245 ? -2.861 -8.373 -8.099 1.00 93.38 245 PRO A O 1
ATOM 1945 N N . TYR A 1 246 ? -1.808 -6.445 -7.632 1.00 96.31 246 TYR A N 1
ATOM 1946 C CA . TYR A 1 246 ? -2.778 -5.976 -6.636 1.00 96.31 246 TYR A CA 1
ATOM 1947 C C . TYR A 1 246 ? -3.314 -4.602 -7.026 1.00 96.31 246 TYR A C 1
ATOM 1949 O O . TYR A 1 246 ? -2.548 -3.649 -7.139 1.00 96.31 246 TYR A O 1
ATOM 1957 N N . PHE A 1 247 ? -4.621 -4.480 -7.220 1.00 98.50 247 PHE A N 1
ATOM 1958 C CA . PHE A 1 247 ? -5.285 -3.224 -7.558 1.00 98.50 247 PHE A CA 1
ATOM 1959 C C . PHE A 1 247 ? -6.767 -3.298 -7.176 1.00 98.50 247 PHE A C 1
ATOM 1961 O O . PHE A 1 247 ? -7.263 -4.369 -6.831 1.00 98.50 247 PHE A O 1
ATOM 1968 N N . TYR A 1 248 ? -7.454 -2.162 -7.226 1.00 98.69 248 TYR A N 1
ATOM 1969 C CA . TYR A 1 248 ? -8.895 -2.042 -7.047 1.00 98.69 248 TYR A CA 1
ATOM 1970 C C . TYR A 1 248 ? -9.547 -1.794 -8.400 1.00 98.69 248 TYR A C 1
ATOM 1972 O O . TYR A 1 248 ? -9.140 -0.908 -9.162 1.00 98.69 248 TYR A O 1
ATOM 1980 N N . THR A 1 249 ? -10.589 -2.557 -8.684 1.00 98.56 249 THR A N 1
ATOM 1981 C CA . THR A 1 249 ? -11.513 -2.254 -9.772 1.00 98.56 249 THR A CA 1
ATOM 1982 C C . THR A 1 249 ? -12.275 -0.965 -9.475 1.00 98.56 249 THR A C 1
ATOM 1984 O O . THR A 1 249 ? -12.418 -0.538 -8.325 1.00 98.56 249 THR A O 1
ATOM 1987 N N . GLN A 1 250 ? -12.825 -0.342 -10.515 1.00 98.56 250 GLN A N 1
ATOM 1988 C CA . GLN A 1 250 ? -13.626 0.870 -10.318 1.00 98.56 250 GLN A CA 1
ATOM 1989 C C . GLN A 1 250 ? -14.861 0.629 -9.437 1.00 98.56 250 GLN A C 1
ATOM 1991 O O . GLN A 1 250 ? -15.255 1.521 -8.689 1.00 98.56 250 GLN A O 1
ATOM 1996 N N . ASP A 1 251 ? -15.456 -0.566 -9.487 1.00 98.50 251 ASP A N 1
ATOM 1997 C CA . ASP A 1 251 ? -16.619 -0.916 -8.664 1.00 98.50 251 ASP A CA 1
ATOM 1998 C C . ASP A 1 251 ? -16.253 -1.071 -7.185 1.00 98.50 251 ASP A C 1
ATOM 2000 O O . ASP A 1 251 ? -16.970 -0.567 -6.322 1.00 98.50 251 ASP A O 1
ATOM 2004 N N . GLU A 1 252 ? -15.096 -1.659 -6.886 1.00 98.69 252 GLU A N 1
ATOM 2005 C CA . GLU A 1 252 ? -14.555 -1.724 -5.524 1.00 98.69 252 GLU A CA 1
ATOM 2006 C C . GLU A 1 252 ? -14.231 -0.324 -4.974 1.00 98.69 252 GLU A C 1
ATOM 2008 O O . GLU A 1 252 ? -14.518 -0.016 -3.814 1.00 98.69 252 GLU A O 1
ATOM 2013 N N . CYS A 1 253 ? -13.709 0.582 -5.809 1.00 98.81 253 CYS A N 1
ATOM 2014 C CA . CYS A 1 253 ? -13.547 1.983 -5.419 1.00 98.81 253 CYS A CA 1
ATOM 2015 C C . CYS A 1 253 ? -14.900 2.662 -5.136 1.00 98.81 253 CYS A C 1
ATOM 2017 O O . CYS A 1 253 ? -15.020 3.379 -4.140 1.00 98.81 253 CYS A O 1
ATOM 2019 N N . ARG A 1 254 ? -15.931 2.425 -5.965 1.00 98.69 254 ARG A N 1
ATOM 2020 C CA . ARG A 1 254 ? -17.296 2.938 -5.727 1.00 98.69 254 ARG A CA 1
ATOM 2021 C C . ARG A 1 254 ? -17.890 2.389 -4.430 1.00 98.69 254 ARG A C 1
ATOM 2023 O O . ARG A 1 254 ? -18.587 3.125 -3.734 1.00 98.69 254 ARG A O 1
ATOM 2030 N N . GLU A 1 255 ? -17.590 1.142 -4.078 1.00 98.69 255 GLU A N 1
ATOM 2031 C CA . GLU A 1 255 ? -17.996 0.538 -2.807 1.00 98.69 255 GLU A CA 1
ATOM 2032 C C . GLU A 1 255 ? -17.393 1.285 -1.609 1.00 98.69 255 GLU A C 1
ATOM 2034 O O . GLU A 1 255 ? -18.126 1.670 -0.696 1.00 98.69 255 GLU A O 1
ATOM 2039 N N . ILE A 1 256 ? -16.086 1.572 -1.630 1.00 98.81 256 ILE A N 1
ATOM 2040 C CA . ILE A 1 256 ? -15.430 2.366 -0.578 1.00 98.81 256 ILE A CA 1
ATOM 2041 C C . ILE A 1 256 ? -15.994 3.787 -0.515 1.00 98.81 256 ILE A C 1
ATOM 2043 O O . ILE A 1 256 ? -16.262 4.294 0.576 1.00 98.81 256 ILE A O 1
ATOM 2047 N N . VAL A 1 257 ? -16.224 4.422 -1.668 1.00 98.81 257 VAL A N 1
ATOM 2048 C CA . VAL A 1 257 ? -16.858 5.747 -1.746 1.00 98.81 257 VAL A CA 1
ATOM 2049 C C . VAL A 1 257 ? -18.242 5.730 -1.095 1.00 98.81 257 VAL A C 1
ATOM 2051 O O . VAL A 1 257 ? -18.538 6.610 -0.289 1.00 98.81 257 VAL A O 1
ATOM 2054 N N . ALA A 1 258 ? -19.077 4.732 -1.394 1.00 98.62 258 ALA A N 1
ATOM 2055 C CA . ALA A 1 258 ? -20.406 4.598 -0.803 1.00 98.62 258 ALA A CA 1
ATOM 2056 C C . ALA A 1 258 ? -20.336 4.351 0.713 1.00 98.62 258 ALA A C 1
ATOM 2058 O O . ALA A 1 258 ? -21.021 5.029 1.480 1.00 98.62 258 ALA A O 1
ATOM 2059 N N . TYR A 1 259 ? -19.452 3.452 1.154 1.00 98.75 259 TYR A N 1
ATOM 2060 C CA . TYR A 1 259 ? -19.260 3.130 2.571 1.00 98.75 259 TYR A CA 1
ATOM 2061 C C . TYR A 1 259 ? -18.801 4.343 3.395 1.00 98.75 259 TYR A C 1
ATOM 2063 O O . TYR A 1 259 ? -19.297 4.586 4.501 1.00 98.75 259 TYR A O 1
ATOM 2071 N N . ALA A 1 260 ? -17.877 5.136 2.842 1.00 98.75 260 ALA A N 1
ATOM 2072 C CA . ALA A 1 260 ? -17.415 6.388 3.433 1.00 98.75 260 ALA A CA 1
ATOM 2073 C C . ALA A 1 260 ? -18.522 7.458 3.443 1.00 98.75 260 ALA A C 1
ATOM 2075 O O . ALA A 1 260 ? -18.708 8.145 4.453 1.00 98.75 260 ALA A O 1
ATOM 2076 N N . ALA A 1 261 ? -19.303 7.565 2.362 1.00 97.94 261 ALA A N 1
ATOM 2077 C CA . ALA A 1 261 ? -20.391 8.533 2.240 1.00 97.94 261 ALA A CA 1
ATOM 2078 C C . ALA A 1 261 ? -21.480 8.333 3.304 1.00 97.94 261 ALA A C 1
ATOM 2080 O O . ALA A 1 261 ? -21.965 9.310 3.875 1.00 97.94 261 ALA A O 1
ATOM 2081 N N . GLU A 1 262 ? -21.828 7.083 3.627 1.00 96.69 262 GLU A N 1
ATOM 2082 C CA . GLU A 1 262 ? -22.781 6.762 4.701 1.00 96.69 262 GLU A CA 1
ATOM 2083 C C . GLU A 1 262 ? -22.344 7.287 6.073 1.00 96.69 262 GLU A C 1
ATOM 2085 O O . GLU A 1 262 ? -23.196 7.567 6.921 1.00 96.69 262 GLU A O 1
ATOM 2090 N N . ARG A 1 263 ? -21.029 7.461 6.253 1.00 97.81 263 ARG A N 1
ATOM 2091 C CA . ARG A 1 263 ? -20.361 7.964 7.461 1.00 97.81 263 ARG A CA 1
ATOM 2092 C C . ARG A 1 263 ? -19.970 9.440 7.362 1.00 97.81 263 ARG A C 1
ATOM 2094 O O . ARG A 1 263 ? -19.238 9.931 8.220 1.00 97.81 263 ARG A O 1
ATOM 2101 N N . HIS A 1 264 ? -20.455 10.146 6.336 1.00 97.56 264 HIS A N 1
ATOM 2102 C CA . HIS A 1 264 ? -20.141 11.551 6.041 1.00 97.56 264 HIS A CA 1
ATOM 2103 C C . HIS A 1 264 ? -18.637 11.819 5.841 1.00 97.56 264 HIS A C 1
ATOM 2105 O O . HIS A 1 264 ? -18.139 12.908 6.136 1.00 97.56 264 HIS A O 1
ATOM 2111 N N . ILE A 1 265 ? -17.913 10.829 5.309 1.00 98.75 265 ILE A N 1
ATOM 2112 C CA . ILE A 1 265 ? -16.494 10.918 4.952 1.00 98.75 265 ILE A CA 1
ATOM 2113 C C . ILE A 1 265 ? -16.378 11.033 3.430 1.00 98.75 265 ILE A C 1
ATOM 2115 O O . ILE A 1 265 ? -16.884 10.192 2.692 1.00 98.75 265 ILE A O 1
ATOM 2119 N N . GLU A 1 266 ? -15.697 12.075 2.952 1.00 98.31 266 GLU A N 1
ATOM 2120 C CA . GLU A 1 266 ? -15.395 12.219 1.525 1.00 98.31 266 GLU A CA 1
ATOM 2121 C C . GLU A 1 266 ? -14.070 11.523 1.195 1.00 98.31 266 GLU A C 1
ATOM 2123 O O . GLU A 1 266 ? -13.067 11.746 1.879 1.00 98.31 266 GLU A O 1
ATOM 2128 N N . VAL A 1 267 ? -14.059 10.710 0.136 1.00 98.81 267 VAL A N 1
ATOM 2129 C CA . VAL A 1 267 ? -12.841 10.067 -0.376 1.00 98.81 267 VAL A CA 1
ATOM 2130 C C . VAL A 1 267 ? -12.164 11.001 -1.377 1.00 98.81 267 VAL A C 1
ATOM 2132 O O . VAL A 1 267 ? -12.764 11.371 -2.387 1.00 98.81 267 VAL A O 1
ATOM 2135 N N . VAL A 1 268 ? -10.923 11.386 -1.088 1.00 98.69 268 VAL A N 1
ATOM 2136 C CA . VAL A 1 268 ? -10.067 12.203 -1.951 1.00 98.69 268 VAL A CA 1
ATOM 2137 C C . VAL A 1 268 ? -9.064 11.264 -2.622 1.00 98.69 268 VAL A C 1
ATOM 2139 O O . VAL A 1 268 ? -8.149 10.806 -1.938 1.00 98.69 268 VAL A O 1
ATOM 2142 N N . PRO A 1 269 ? -9.224 10.933 -3.914 1.00 98.62 269 PRO A N 1
ATOM 2143 C CA . PRO A 1 269 ? -8.252 10.108 -4.617 1.00 98.62 269 PRO A CA 1
ATOM 2144 C C . PRO A 1 269 ? -6.981 10.911 -4.900 1.00 98.62 269 PRO A C 1
ATOM 2146 O O . PRO A 1 269 ? -7.055 12.093 -5.259 1.00 98.62 269 PRO A O 1
ATOM 2149 N N . GLU A 1 270 ? -5.839 10.248 -4.784 1.00 98.75 270 GLU A N 1
ATOM 2150 C CA . GLU A 1 270 ? -4.552 10.743 -5.250 1.00 98.75 270 GLU A CA 1
ATOM 2151 C C . GLU A 1 270 ? -3.993 9.860 -6.356 1.00 98.75 270 GLU A C 1
ATOM 2153 O O . GLU A 1 270 ? -3.879 8.641 -6.199 1.00 98.75 270 GLU A O 1
ATOM 2158 N N . VAL A 1 271 ? -3.643 10.517 -7.462 1.00 97.12 271 VAL A N 1
ATOM 2159 C CA . VAL A 1 271 ? -2.823 9.960 -8.535 1.00 97.12 271 VAL A CA 1
ATOM 2160 C C . VAL A 1 271 ? -1.590 10.845 -8.669 1.00 97.12 271 VAL A C 1
ATOM 2162 O O . VAL A 1 271 ? -1.719 12.048 -8.911 1.00 97.12 271 VAL A O 1
ATOM 2165 N N . GLU A 1 272 ? -0.418 10.250 -8.489 1.00 94.44 272 GLU A N 1
ATOM 2166 C CA . GLU A 1 272 ? 0.864 10.949 -8.482 1.00 94.44 272 GLU A CA 1
ATOM 2167 C C . GLU A 1 272 ? 1.283 11.373 -9.886 1.00 94.44 272 GLU A C 1
ATOM 2169 O O . GLU A 1 272 ? 1.433 10.540 -10.782 1.00 94.44 272 GLU A O 1
ATOM 2174 N N . PHE A 1 273 ? 1.510 12.677 -10.070 1.00 93.69 273 PHE A N 1
ATOM 2175 C CA . PHE A 1 273 ? 2.138 13.224 -11.265 1.00 93.69 273 PHE A CA 1
ATOM 2176 C C . PHE A 1 273 ? 3.046 14.422 -10.928 1.00 93.69 273 PHE A C 1
ATOM 2178 O O . PHE A 1 273 ? 2.690 15.261 -10.101 1.00 93.69 273 PHE A O 1
ATOM 2185 N N . PRO A 1 274 ? 4.156 14.650 -11.657 1.00 95.75 274 PRO A N 1
ATOM 2186 C CA . PRO A 1 274 ? 4.771 13.790 -12.671 1.00 95.75 274 PRO A CA 1
ATOM 2187 C C . PRO A 1 274 ? 5.927 12.922 -12.128 1.00 95.75 274 PRO A C 1
ATOM 2189 O O . PRO A 1 274 ? 6.539 12.184 -12.903 1.00 95.75 274 PRO A O 1
ATOM 2192 N N . GLY A 1 275 ? 6.261 13.065 -10.839 1.00 94.31 275 GLY A N 1
ATOM 2193 C CA . GLY A 1 275 ? 7.138 12.156 -10.096 1.00 94.31 275 GLY A CA 1
ATOM 2194 C C . GLY A 1 275 ? 6.426 10.852 -9.735 1.00 94.31 275 GLY A C 1
ATOM 2195 O O . GLY A 1 275 ? 5.324 10.609 -10.225 1.00 94.31 275 GLY A O 1
ATOM 2196 N N . HIS A 1 276 ? 7.068 10.008 -8.925 1.00 97.06 276 HIS A N 1
ATOM 2197 C CA . HIS A 1 276 ? 6.476 8.764 -8.410 1.00 97.06 276 HIS A CA 1
ATOM 2198 C C . HIS A 1 276 ? 5.784 7.899 -9.484 1.00 97.06 276 HIS A C 1
ATOM 2200 O O . HIS A 1 276 ? 4.687 7.375 -9.308 1.00 97.06 276 HIS A O 1
ATOM 2206 N N . SER A 1 277 ? 6.421 7.809 -10.656 1.00 96.81 277 SER A N 1
ATOM 2207 C CA . SER A 1 277 ? 5.824 7.306 -11.897 1.00 96.81 277 SER A CA 1
ATOM 2208 C C . SER A 1 277 ? 6.535 6.074 -12.462 1.00 96.81 277 SER A C 1
ATOM 2210 O O . SER A 1 277 ? 6.222 5.667 -13.581 1.00 96.81 277 SER A O 1
ATOM 2212 N N . CYS A 1 278 ? 7.444 5.420 -11.727 1.00 95.56 278 CYS A N 1
ATOM 2213 C CA . CYS A 1 278 ? 8.096 4.197 -12.217 1.00 95.56 278 CYS A CA 1
ATOM 2214 C C . CYS A 1 278 ? 7.092 3.088 -12.570 1.00 95.56 278 CYS A C 1
ATOM 2216 O O . CYS A 1 278 ? 7.283 2.407 -13.573 1.00 95.56 278 CYS A O 1
ATOM 2218 N N . ALA A 1 279 ? 5.992 2.928 -11.821 1.00 96.56 279 ALA A N 1
ATOM 2219 C CA . ALA A 1 279 ? 4.949 1.958 -12.168 1.00 96.56 279 ALA A CA 1
ATOM 2220 C C . ALA A 1 279 ? 4.244 2.299 -13.494 1.00 96.56 279 ALA A C 1
ATOM 2222 O O . ALA A 1 279 ? 3.930 1.406 -14.284 1.00 96.56 279 ALA A O 1
ATOM 2223 N N . VAL A 1 280 ? 4.043 3.594 -13.764 1.00 97.19 280 VAL A N 1
ATOM 2224 C CA . VAL A 1 280 ? 3.494 4.088 -15.035 1.00 97.19 280 VAL A CA 1
ATOM 2225 C C . VAL A 1 280 ? 4.483 3.844 -16.167 1.00 97.19 280 VAL A C 1
ATOM 2227 O O . VAL A 1 280 ? 4.104 3.270 -17.183 1.00 97.19 280 VAL A O 1
ATOM 2230 N N . ASN A 1 281 ? 5.747 4.222 -15.982 1.00 93.75 281 ASN A N 1
ATOM 2231 C CA . ASN A 1 281 ? 6.784 4.080 -16.999 1.00 93.75 281 ASN A CA 1
ATOM 2232 C C . ASN A 1 281 ? 7.149 2.614 -17.250 1.00 93.75 281 ASN A C 1
ATOM 2234 O O . ASN A 1 281 ? 7.495 2.279 -18.368 1.00 93.75 281 ASN A O 1
ATOM 2238 N N . ALA A 1 282 ? 7.012 1.712 -16.277 1.00 85.88 282 ALA A N 1
ATOM 2239 C CA . ALA A 1 282 ? 7.151 0.274 -16.511 1.00 85.88 282 ALA A CA 1
ATOM 2240 C C . ALA A 1 282 ? 6.014 -0.278 -17.388 1.00 85.88 282 ALA A C 1
ATOM 2242 O O . ALA A 1 282 ? 6.251 -1.106 -18.266 1.00 85.88 282 ALA A O 1
ATOM 2243 N N . ALA A 1 283 ? 4.783 0.200 -17.179 1.00 88.06 283 ALA A N 1
ATOM 2244 C CA . ALA A 1 283 ? 3.622 -0.198 -17.971 1.00 88.06 283 ALA A CA 1
ATOM 2245 C C . ALA A 1 283 ? 3.614 0.427 -19.380 1.00 88.06 283 ALA A C 1
ATOM 2247 O O . ALA A 1 283 ? 3.308 -0.258 -20.355 1.00 88.06 283 ALA A O 1
ATOM 2248 N N . TYR A 1 284 ? 3.978 1.708 -19.486 1.00 88.31 284 TYR A N 1
ATOM 2249 C CA . TYR A 1 284 ? 4.018 2.495 -20.722 1.00 88.31 284 TYR A CA 1
ATOM 2250 C C . TYR A 1 284 ? 5.315 3.323 -20.811 1.00 88.31 284 TYR A C 1
ATOM 2252 O O . TYR A 1 284 ? 5.288 4.539 -20.593 1.00 88.31 284 TYR A O 1
ATOM 2260 N N . PRO A 1 285 ? 6.461 2.701 -21.152 1.00 83.12 285 PRO A N 1
ATOM 2261 C CA . PRO A 1 285 ? 7.746 3.394 -21.302 1.00 83.12 285 PRO A CA 1
ATOM 2262 C C . PRO A 1 285 ? 7.736 4.640 -22.188 1.00 83.12 285 PRO A C 1
ATOM 2264 O O . PRO A 1 285 ? 8.483 5.581 -21.934 1.00 83.12 285 PRO A O 1
ATOM 2267 N N . GLU A 1 286 ? 6.864 4.709 -23.196 1.00 81.62 286 GLU A N 1
ATOM 2268 C CA . GLU A 1 286 ? 6.696 5.886 -24.056 1.00 81.62 286 GLU A CA 1
ATOM 2269 C C . GLU A 1 286 ? 6.255 7.164 -23.321 1.00 81.62 286 GLU A C 1
ATOM 2271 O O . GLU A 1 286 ? 6.331 8.252 -23.894 1.00 81.62 286 GLU A O 1
ATOM 2276 N N . LEU A 1 287 ? 5.815 7.057 -22.063 1.00 91.31 287 LEU A N 1
ATOM 2277 C CA . LEU A 1 287 ? 5.502 8.196 -21.200 1.00 91.31 287 LEU A CA 1
ATOM 2278 C C . LEU A 1 287 ? 6.736 8.751 -20.460 1.00 91.31 287 LEU A C 1
ATOM 2280 O O . LEU A 1 287 ? 6.671 9.859 -19.920 1.00 91.31 287 LEU A O 1
ATOM 2284 N N . SER A 1 288 ? 7.862 8.029 -20.462 1.00 92.50 288 SER A N 1
ATOM 2285 C CA . SER A 1 288 ? 9.122 8.448 -19.840 1.00 92.50 288 SER A CA 1
ATOM 2286 C C . SER A 1 288 ? 9.914 9.428 -20.714 1.00 92.50 288 SER A C 1
ATOM 2288 O O . SER A 1 288 ? 9.746 9.528 -21.930 1.00 92.50 288 SER A O 1
ATOM 2290 N N . CYS A 1 289 ? 10.850 10.148 -20.091 1.00 85.62 289 CYS A N 1
ATOM 2291 C CA . CYS A 1 289 ? 11.865 10.931 -20.800 1.00 85.62 289 CYS A CA 1
ATOM 2292 C C . CYS A 1 289 ? 12.890 10.071 -21.550 1.00 85.62 289 CYS A C 1
ATOM 2294 O O . CYS A 1 289 ? 13.589 10.611 -22.411 1.00 85.62 289 CYS A O 1
ATOM 2296 N N . ASN A 1 290 ? 12.999 8.783 -21.208 1.00 81.94 290 ASN A N 1
ATOM 2297 C CA . ASN A 1 290 ? 13.850 7.814 -21.892 1.00 81.94 290 ASN A CA 1
ATOM 2298 C C . ASN A 1 290 ? 13.064 6.529 -22.222 1.00 81.94 290 ASN A C 1
ATOM 2300 O O . ASN A 1 290 ? 13.248 5.533 -21.531 1.00 81.94 290 ASN A O 1
ATOM 2304 N N . PRO A 1 291 ? 12.222 6.519 -23.273 1.00 77.69 291 PRO A N 1
ATOM 2305 C CA . PRO A 1 291 ? 11.365 5.373 -23.605 1.00 77.69 291 PRO A CA 1
ATOM 2306 C C . PRO A 1 291 ? 12.068 4.048 -23.933 1.00 77.69 291 PRO A C 1
ATOM 2308 O O . PRO A 1 291 ? 11.426 2.999 -23.933 1.00 77.69 291 PRO A O 1
ATOM 2311 N N . ASN A 1 292 ? 13.360 4.095 -24.275 1.00 69.81 292 ASN A N 1
ATOM 2312 C CA . ASN A 1 292 ? 14.174 2.918 -24.598 1.00 69.81 292 ASN A CA 1
ATOM 2313 C C . ASN A 1 292 ? 15.024 2.452 -23.402 1.00 69.81 292 ASN A C 1
ATOM 2315 O O . ASN A 1 292 ? 15.830 1.528 -23.541 1.00 69.81 292 ASN A O 1
ATOM 2319 N N . GLY A 1 293 ? 14.882 3.117 -22.252 1.00 65.62 293 GLY A N 1
ATOM 2320 C CA . GLY A 1 293 ? 15.552 2.763 -21.013 1.00 65.62 293 GLY A CA 1
ATOM 2321 C C . GLY A 1 293 ? 14.967 1.507 -20.368 1.00 65.62 293 GLY A C 1
ATOM 2322 O O . GLY A 1 293 ? 13.923 0.987 -20.760 1.00 65.62 293 GLY A O 1
ATOM 2323 N N . ALA A 1 294 ? 15.660 1.007 -19.347 1.00 70.75 294 ALA A N 1
ATOM 2324 C CA . ALA A 1 294 ? 15.112 -0.031 -18.486 1.00 70.75 294 ALA A CA 1
ATOM 2325 C C . ALA A 1 294 ? 14.120 0.601 -17.497 1.00 70.75 294 ALA A C 1
ATOM 2327 O O . ALA A 1 294 ? 14.514 1.439 -16.685 1.00 70.75 294 ALA A O 1
ATOM 2328 N N . HIS A 1 295 ? 12.859 0.169 -17.542 1.00 80.19 295 HIS A N 1
ATOM 2329 C CA . HIS A 1 295 ? 11.796 0.627 -16.646 1.00 80.19 295 HIS A CA 1
ATOM 2330 C C . HIS A 1 295 ? 11.319 -0.530 -15.779 1.00 80.19 295 HIS A C 1
ATOM 2332 O O . HIS A 1 295 ? 11.015 -1.604 -16.290 1.00 80.19 295 HIS A O 1
ATOM 2338 N N . ASN A 1 296 ? 11.253 -0.310 -14.469 1.00 81.81 296 ASN A N 1
ATOM 2339 C CA . ASN A 1 296 ? 10.853 -1.332 -13.511 1.00 81.81 296 ASN A CA 1
ATOM 2340 C C . ASN A 1 296 ? 9.902 -0.734 -12.480 1.00 81.81 296 ASN A C 1
ATOM 2342 O O . ASN A 1 296 ? 10.145 0.366 -11.981 1.00 81.81 296 ASN A O 1
ATOM 2346 N N . VAL A 1 297 ? 8.873 -1.498 -12.108 1.00 89.50 297 VAL A N 1
ATOM 2347 C CA . VAL A 1 297 ? 8.109 -1.223 -10.887 1.00 89.50 297 VAL A CA 1
ATOM 2348 C C . VAL A 1 297 ? 9.058 -1.419 -9.705 1.00 89.50 297 VAL A C 1
ATOM 2350 O O . VAL A 1 297 ? 9.703 -2.465 -9.583 1.00 89.50 297 VAL A O 1
ATOM 2353 N N . GLN A 1 298 ? 9.197 -0.397 -8.867 1.00 90.25 298 GLN A N 1
ATOM 2354 C CA . GLN A 1 298 ? 10.240 -0.370 -7.846 1.00 90.25 298 GLN A CA 1
ATOM 2355 C C . GLN A 1 298 ? 9.910 -1.302 -6.677 1.00 90.25 298 GLN A C 1
ATOM 2357 O O . GLN A 1 298 ? 8.753 -1.505 -6.317 1.00 90.25 298 GLN A O 1
ATOM 2362 N N . VAL A 1 299 ? 10.949 -1.872 -6.064 1.00 80.94 299 VAL A N 1
ATOM 2363 C CA . VAL A 1 299 ? 10.809 -2.723 -4.867 1.00 80.94 299 VAL A CA 1
ATOM 2364 C C . VAL A 1 299 ? 10.956 -1.907 -3.587 1.00 80.94 299 VAL A C 1
ATOM 2366 O O . VAL A 1 299 ? 10.236 -2.130 -2.617 1.00 80.94 299 VAL A O 1
ATOM 2369 N N . ASN A 1 300 ? 11.881 -0.949 -3.589 1.00 80.62 300 ASN A N 1
ATOM 2370 C CA . ASN A 1 300 ? 12.180 -0.123 -2.428 1.00 80.62 300 ASN A CA 1
ATOM 2371 C C . ASN A 1 300 ? 11.405 1.189 -2.462 1.00 80.62 300 ASN A C 1
ATOM 2373 O O . ASN A 1 300 ? 11.094 1.714 -3.529 1.00 80.62 300 ASN A O 1
ATOM 2377 N N . GLY A 1 301 ? 11.146 1.739 -1.276 1.00 84.62 301 GLY A N 1
ATOM 2378 C CA . GLY A 1 301 ? 10.771 3.143 -1.141 1.00 84.62 301 GLY A CA 1
ATOM 2379 C C . GLY A 1 301 ? 11.921 4.062 -1.563 1.00 84.62 301 GLY A C 1
ATOM 2380 O O . GLY A 1 301 ? 13.094 3.701 -1.424 1.00 84.62 301 GLY A O 1
ATOM 2381 N N . GLY A 1 302 ? 11.596 5.255 -2.054 1.00 88.50 302 GLY A N 1
ATOM 2382 C CA . GLY A 1 302 ? 12.587 6.257 -2.433 1.00 88.50 302 GLY A CA 1
ATOM 2383 C C . GLY A 1 302 ? 12.097 7.202 -3.522 1.00 88.50 302 GLY A C 1
ATOM 2384 O O . GLY A 1 302 ? 10.935 7.169 -3.907 1.00 88.50 302 GLY A O 1
ATOM 2385 N N . VAL A 1 303 ? 13.028 8.022 -4.014 1.00 90.56 303 VAL A N 1
ATOM 2386 C CA . VAL A 1 303 ? 12.801 9.012 -5.071 1.00 90.56 303 VAL A CA 1
ATOM 2387 C C . VAL A 1 303 ? 13.554 8.594 -6.324 1.00 90.56 303 VAL A C 1
ATOM 2389 O O . VAL A 1 303 ? 14.785 8.476 -6.306 1.00 90.56 303 VAL A O 1
ATOM 2392 N N . TYR A 1 304 ? 12.829 8.415 -7.425 1.00 87.81 304 TYR A N 1
ATOM 2393 C CA . TYR A 1 304 ? 13.373 7.892 -8.674 1.00 87.81 304 TYR A CA 1
ATOM 2394 C C . TYR A 1 304 ? 13.381 8.945 -9.787 1.00 87.81 304 TYR A C 1
ATOM 2396 O O . TYR A 1 304 ? 12.485 9.777 -9.906 1.00 87.81 304 TYR A O 1
ATOM 2404 N N . ALA A 1 305 ? 14.431 8.925 -10.615 1.00 88.00 305 ALA A N 1
ATOM 2405 C CA . ALA A 1 305 ? 14.602 9.877 -11.718 1.00 88.00 305 ALA A CA 1
ATOM 2406 C C . ALA A 1 305 ? 13.813 9.501 -12.986 1.00 88.00 305 ALA A C 1
ATOM 2408 O O . ALA A 1 305 ? 13.752 10.303 -13.919 1.00 88.00 305 ALA A O 1
ATOM 2409 N N . ASP A 1 306 ? 13.230 8.302 -13.029 1.00 88.62 306 ASP A N 1
ATOM 2410 C CA . ASP A 1 306 ? 12.368 7.848 -14.118 1.00 88.62 306 ASP A CA 1
ATOM 2411 C C . ASP A 1 306 ? 10.956 8.433 -13.947 1.00 88.62 306 ASP A C 1
ATOM 2413 O O . ASP A 1 306 ? 10.048 7.808 -13.403 1.00 88.62 306 ASP A O 1
ATOM 2417 N N . VAL A 1 307 ? 10.823 9.694 -14.362 1.00 94.88 307 VAL A N 1
ATOM 2418 C CA . VAL A 1 307 ? 9.616 10.524 -14.243 1.00 94.88 307 VAL A CA 1
ATOM 2419 C C . VAL A 1 307 ? 8.910 10.682 -15.589 1.00 94.88 307 VAL A C 1
ATOM 2421 O O . VAL A 1 307 ? 9.496 10.434 -16.649 1.00 94.88 307 VAL A O 1
ATOM 2424 N N . LEU A 1 308 ? 7.661 11.154 -15.571 1.00 97.25 308 LEU A N 1
ATOM 2425 C CA . LEU A 1 308 ? 6.926 11.429 -16.806 1.00 97.25 308 LEU A CA 1
ATOM 2426 C C . LEU A 1 308 ? 7.596 12.535 -17.634 1.00 97.25 308 LEU A C 1
ATOM 2428 O O . LEU A 1 308 ? 8.060 13.559 -17.114 1.00 97.25 308 LEU A O 1
ATOM 2432 N N . ASN A 1 309 ? 7.587 12.369 -18.955 1.00 95.75 309 ASN A N 1
ATOM 2433 C CA . ASN A 1 309 ? 7.977 13.407 -19.900 1.00 95.75 309 ASN A CA 1
ATOM 2434 C C . ASN A 1 309 ? 6.867 14.459 -20.031 1.00 95.75 309 ASN A C 1
ATOM 2436 O O . ASN A 1 309 ? 6.025 14.414 -20.926 1.00 95.75 309 ASN A O 1
ATOM 2440 N N . VAL A 1 310 ? 6.882 15.447 -19.139 1.00 95.56 310 VAL A N 1
ATOM 2441 C CA . VAL A 1 310 ? 5.876 16.523 -19.090 1.00 95.56 310 VAL A CA 1
ATOM 2442 C C . VAL A 1 310 ? 5.829 17.409 -20.341 1.00 95.56 310 VAL A C 1
ATOM 2444 O O . VAL A 1 310 ? 4.878 18.180 -20.494 1.00 95.56 310 VAL A O 1
ATOM 2447 N N . ALA A 1 311 ? 6.827 17.319 -21.228 1.00 91.00 311 ALA A N 1
ATOM 2448 C CA . ALA A 1 311 ? 6.818 18.017 -22.508 1.00 91.00 311 ALA A CA 1
ATOM 2449 C C . ALA A 1 311 ? 6.047 17.266 -23.606 1.00 91.00 311 ALA A C 1
ATOM 2451 O O . ALA A 1 311 ? 5.612 17.885 -24.579 1.00 91.00 311 ALA A O 1
ATOM 2452 N N . SER A 1 312 ? 5.816 15.965 -23.429 1.00 87.12 312 SER A N 1
ATOM 2453 C CA . SER A 1 312 ? 5.104 15.141 -24.399 1.00 87.12 312 SER A CA 1
ATOM 2454 C C . SER A 1 312 ? 3.590 15.414 -24.380 1.00 87.12 312 SER A C 1
ATOM 2456 O O . SER A 1 312 ? 2.948 15.339 -23.321 1.00 87.12 312 SER A O 1
ATOM 2458 N N . PRO A 1 313 ? 2.954 15.658 -25.545 1.00 83.62 313 PRO A N 1
ATOM 2459 C CA . PRO A 1 313 ? 1.496 15.689 -25.657 1.00 83.62 313 PRO A CA 1
ATOM 2460 C C . PRO A 1 313 ? 0.834 14.384 -25.194 1.00 83.62 313 PRO A C 1
ATOM 2462 O O . PRO A 1 313 ? -0.287 14.418 -24.683 1.00 83.62 313 PRO A O 1
ATOM 2465 N N . LEU A 1 314 ? 1.539 13.254 -25.328 1.00 83.00 314 LEU A N 1
ATOM 2466 C CA . LEU A 1 314 ? 1.064 11.935 -24.918 1.00 83.00 314 LEU A CA 1
ATOM 2467 C C . LEU A 1 314 ? 0.853 11.854 -23.407 1.00 83.00 314 LEU A C 1
ATOM 2469 O O . LEU A 1 314 ? -0.199 11.411 -22.959 1.00 83.00 314 LEU A O 1
ATOM 2473 N N . VAL A 1 315 ? 1.813 12.358 -22.630 1.00 92.94 315 VAL A N 1
ATOM 2474 C CA . VAL A 1 315 ? 1.753 12.394 -21.161 1.00 92.94 315 VAL A CA 1
ATOM 2475 C C . VAL A 1 315 ? 0.610 13.282 -20.679 1.00 92.94 315 VAL A C 1
ATOM 2477 O O . VAL A 1 315 ? -0.126 12.917 -19.764 1.00 92.94 315 VAL A O 1
ATOM 2480 N N . MET A 1 316 ? 0.409 14.437 -21.319 1.00 93.19 316 MET A N 1
ATOM 2481 C CA . MET A 1 316 ? -0.725 15.305 -20.998 1.00 93.19 316 MET A CA 1
ATOM 2482 C C . MET A 1 316 ? -2.066 14.624 -21.301 1.00 93.19 316 MET A C 1
ATOM 2484 O O . MET A 1 316 ? -3.015 14.790 -20.538 1.00 93.19 316 MET A O 1
ATOM 2488 N N . GLN A 1 317 ? -2.165 13.878 -22.403 1.00 89.19 317 GLN A N 1
ATOM 2489 C CA . GLN A 1 317 ? -3.383 13.146 -22.746 1.00 89.19 317 GLN A CA 1
ATOM 2490 C C . GLN A 1 317 ? -3.628 11.973 -21.789 1.00 89.19 317 GLN A C 1
ATOM 2492 O O . GLN A 1 317 ? -4.732 11.852 -21.267 1.00 89.19 317 GLN A O 1
ATOM 2497 N N . PHE A 1 318 ? -2.588 11.198 -21.477 1.00 94.75 318 PHE A N 1
ATOM 2498 C CA . PHE A 1 318 ? -2.614 10.146 -20.462 1.00 94.75 318 PHE A CA 1
ATOM 2499 C C . PHE A 1 318 ? -3.162 10.657 -19.130 1.00 94.75 318 PHE A C 1
ATOM 2501 O O . PHE A 1 318 ? -4.172 10.153 -18.645 1.00 94.75 318 PHE A O 1
ATOM 2508 N N . ALA A 1 319 ? -2.568 11.719 -18.577 1.00 96.88 319 ALA A N 1
ATOM 2509 C CA . ALA A 1 319 ? -3.007 12.278 -17.303 1.00 96.88 319 ALA A CA 1
ATOM 2510 C C . ALA A 1 319 ? -4.477 12.737 -17.348 1.00 96.88 319 ALA A C 1
ATOM 2512 O O . ALA A 1 319 ? -5.223 12.525 -16.397 1.00 96.88 319 ALA A O 1
ATOM 2513 N N . LYS A 1 320 ? -4.926 13.325 -18.465 1.00 95.12 320 LYS A N 1
ATOM 2514 C CA . LYS A 1 320 ? -6.330 13.723 -18.663 1.00 95.12 320 LYS A CA 1
ATOM 2515 C C . LYS A 1 320 ? -7.286 12.535 -18.707 1.00 95.12 320 LYS A C 1
ATOM 2517 O O . LYS A 1 320 ? -8.354 12.612 -18.107 1.00 95.12 320 LYS A O 1
ATOM 2522 N N . ASP A 1 321 ? -6.920 11.476 -19.419 1.00 95.62 321 ASP A N 1
ATOM 2523 C CA . ASP A 1 321 ? -7.741 10.276 -19.537 1.00 95.62 321 ASP A CA 1
ATOM 2524 C C . ASP A 1 321 ? -7.850 9.539 -18.197 1.00 95.62 321 ASP A C 1
ATOM 2526 O O . ASP A 1 321 ? -8.952 9.153 -17.812 1.00 95.62 321 ASP A O 1
ATOM 2530 N N . VAL A 1 322 ? -6.749 9.428 -17.442 1.00 97.69 322 VAL A N 1
ATOM 2531 C CA . VAL A 1 322 ? -6.782 8.897 -16.070 1.00 97.69 322 VAL A CA 1
ATOM 2532 C C . VAL A 1 322 ? -7.677 9.756 -15.175 1.00 97.69 322 VAL A C 1
ATOM 2534 O O . VAL A 1 322 ? -8.541 9.227 -14.476 1.00 97.69 322 VAL A O 1
ATOM 2537 N N . LEU A 1 323 ? -7.507 11.083 -15.200 1.00 96.75 323 LEU A N 1
ATOM 2538 C CA . LEU A 1 323 ? -8.307 11.994 -14.377 1.00 96.75 323 LEU A CA 1
ATOM 2539 C C . LEU A 1 323 ? -9.802 11.935 -14.719 1.00 96.75 323 LEU A C 1
ATOM 2541 O O . LEU A 1 323 ? -10.620 12.119 -13.822 1.00 96.75 323 LEU A O 1
ATOM 2545 N N . ASP A 1 324 ? -10.174 11.656 -15.969 1.00 95.25 324 ASP A N 1
ATOM 2546 C CA . ASP A 1 324 ? -11.576 11.470 -16.356 1.00 95.25 324 ASP A CA 1
ATOM 2547 C C . ASP A 1 324 ? -12.198 10.240 -15.695 1.00 95.25 324 ASP A C 1
ATOM 2549 O O . ASP A 1 324 ? -13.280 10.349 -15.115 1.00 95.25 324 ASP A O 1
ATOM 2553 N N . GLU A 1 325 ? -11.499 9.104 -15.714 1.00 97.38 325 GLU A N 1
ATOM 2554 C CA . GLU A 1 325 ? -11.972 7.878 -15.060 1.00 97.38 325 GLU A CA 1
ATOM 2555 C C . GLU A 1 325 ? -11.982 8.021 -13.523 1.00 97.38 325 GLU A C 1
ATOM 2557 O O . GLU A 1 325 ? -12.917 7.571 -12.857 1.00 97.38 325 GLU A O 1
ATOM 2562 N N . ILE A 1 326 ? -11.013 8.742 -12.943 1.00 97.31 326 ILE A N 1
ATOM 2563 C CA . ILE A 1 326 ? -11.025 9.112 -11.516 1.00 97.31 326 ILE A CA 1
ATOM 2564 C C . ILE A 1 326 ? -12.248 9.986 -11.186 1.00 97.31 326 ILE A C 1
ATOM 2566 O O . ILE A 1 326 ? -12.958 9.728 -10.216 1.00 97.31 326 ILE A O 1
ATOM 2570 N N . ILE A 1 327 ? -12.540 11.016 -11.982 1.00 95.00 327 ILE A N 1
ATOM 2571 C CA . ILE A 1 327 ? -13.672 11.932 -11.748 1.00 95.00 327 ILE A CA 1
ATOM 2572 C C . ILE A 1 327 ? -15.023 11.209 -11.803 1.00 95.00 327 ILE A C 1
ATOM 2574 O O . ILE A 1 327 ? -15.951 11.605 -11.086 1.00 95.00 327 ILE A O 1
ATOM 2578 N N . GLU A 1 328 ? -15.132 10.180 -12.645 1.00 94.19 328 GLU A N 1
ATOM 2579 C CA . GLU A 1 328 ? -16.321 9.337 -12.768 1.00 94.19 328 GLU A CA 1
ATOM 2580 C C . GLU A 1 328 ? -16.564 8.489 -11.510 1.00 94.19 328 GLU A C 1
ATOM 2582 O O . GLU A 1 328 ? -17.704 8.357 -11.062 1.00 94.19 328 GLU A O 1
ATOM 2587 N N . VAL A 1 329 ? -15.502 7.937 -10.919 1.00 97.19 329 VAL A N 1
ATOM 2588 C CA . VAL A 1 329 ? -15.584 7.072 -9.730 1.00 97.19 329 VAL A CA 1
ATOM 2589 C C . VAL A 1 329 ? -15.710 7.879 -8.436 1.00 97.19 329 VAL A C 1
ATOM 2591 O O . VAL A 1 329 ? -16.473 7.506 -7.543 1.00 97.19 329 VAL A O 1
ATOM 2594 N N . PHE A 1 330 ? -14.992 8.999 -8.327 1.00 96.75 330 PHE A N 1
ATOM 2595 C CA . PHE A 1 330 ? -14.894 9.799 -7.108 1.00 96.75 330 PHE A CA 1
ATOM 2596 C C . PHE A 1 330 ? -15.711 11.102 -7.240 1.00 96.75 330 PHE A C 1
ATOM 2598 O O . PHE A 1 330 ? -15.276 12.063 -7.883 1.00 96.75 330 PHE A O 1
ATOM 2605 N N . PRO A 1 331 ? -16.899 11.210 -6.612 1.00 93.31 331 PRO A N 1
ATOM 2606 C CA . PRO A 1 331 ? -17.862 12.287 -6.883 1.00 93.31 331 PRO A CA 1
ATOM 2607 C C . PRO A 1 331 ? -17.578 13.609 -6.139 1.00 93.31 331 PRO A C 1
ATOM 2609 O O . PRO A 1 331 ? -18.364 14.559 -6.220 1.00 93.31 331 PRO A O 1
ATOM 2612 N N . TYR A 1 332 ? -16.493 13.693 -5.366 1.00 93.88 332 TYR A N 1
ATOM 2613 C CA . TYR A 1 332 ? -16.191 14.836 -4.497 1.00 93.88 332 TYR A CA 1
ATOM 2614 C C . TYR A 1 332 ? -15.354 15.917 -5.191 1.00 93.88 332 TYR A C 1
ATOM 2616 O O . TYR A 1 332 ? -14.649 15.674 -6.163 1.00 93.88 332 TYR A O 1
ATOM 2624 N N . SER A 1 333 ? -15.439 17.163 -4.721 1.00 91.44 333 SER A N 1
ATOM 2625 C CA . SER A 1 333 ? -14.861 18.311 -5.439 1.00 91.44 333 SER A CA 1
ATOM 2626 C C . SER A 1 333 ? -13.333 18.322 -5.510 1.00 91.44 333 SER A C 1
ATOM 2628 O O . SER A 1 333 ? -12.784 19.034 -6.346 1.00 91.44 333 SER A O 1
ATOM 2630 N N . GLN A 1 334 ? -12.647 17.610 -4.618 1.00 94.50 334 GLN A N 1
ATOM 2631 C CA . GLN A 1 334 ? -11.191 17.633 -4.514 1.00 94.50 334 GLN A CA 1
ATOM 2632 C C . GLN A 1 334 ? -10.579 16.352 -5.073 1.00 94.50 334 GLN A C 1
ATOM 2634 O O . GLN A 1 334 ? -11.032 15.259 -4.745 1.00 94.50 334 GLN A O 1
ATOM 2639 N N . ILE A 1 335 ? -9.537 16.518 -5.883 1.00 96.81 335 ILE A N 1
ATOM 2640 C CA . ILE A 1 335 ? -8.681 15.444 -6.398 1.00 96.81 335 ILE A CA 1
ATOM 2641 C C . ILE A 1 335 ? -7.245 15.840 -6.090 1.00 96.81 335 ILE A C 1
ATOM 2643 O O . ILE A 1 335 ? -6.864 16.986 -6.342 1.00 96.81 335 ILE A O 1
ATOM 2647 N N . HIS A 1 336 ? -6.462 14.931 -5.526 1.00 98.62 336 HIS A N 1
ATOM 2648 C CA . HIS A 1 336 ? -5.044 15.164 -5.308 1.00 98.62 336 HIS A CA 1
ATOM 2649 C C . HIS A 1 336 ? -4.273 14.715 -6.554 1.00 98.62 336 HIS A C 1
ATOM 2651 O O . HIS A 1 336 ? -4.520 13.632 -7.082 1.00 98.62 336 HIS A O 1
ATOM 2657 N N . ILE A 1 337 ? -3.391 15.573 -7.060 1.00 97.50 337 ILE A N 1
ATOM 2658 C CA . ILE A 1 337 ? -2.587 15.300 -8.268 1.00 97.50 337 ILE A CA 1
ATOM 2659 C C . ILE A 1 337 ? -1.099 15.102 -7.947 1.00 97.50 337 ILE A C 1
ATOM 2661 O O . ILE A 1 337 ? -0.268 15.168 -8.848 1.00 97.50 337 ILE A O 1
ATOM 2665 N N . GLY A 1 338 ? -0.776 14.938 -6.662 1.00 96.25 338 GLY A N 1
ATOM 2666 C CA . GLY A 1 338 ? 0.573 14.669 -6.184 1.00 96.25 338 GLY A CA 1
ATOM 2667 C C . GLY A 1 338 ? 1.527 15.855 -6.316 1.00 96.25 338 GLY A C 1
ATOM 2668 O O . GLY A 1 338 ? 1.189 17.002 -5.970 1.00 96.25 338 GLY A O 1
ATOM 2669 N N . GLY A 1 339 ? 2.721 15.566 -6.835 1.00 94.19 339 GLY A N 1
ATOM 2670 C CA . GLY A 1 339 ? 3.717 16.555 -7.264 1.00 94.19 339 GLY A CA 1
ATOM 2671 C C . GLY A 1 339 ? 4.857 16.798 -6.274 1.00 94.19 339 GLY A C 1
ATOM 2672 O O . GLY A 1 339 ? 5.565 17.807 -6.399 1.00 94.19 339 GLY A O 1
ATOM 2673 N N . ASP A 1 340 ? 5.029 15.914 -5.301 1.00 94.88 340 ASP A N 1
ATOM 2674 C CA . ASP A 1 340 ? 6.172 15.866 -4.395 1.00 94.88 340 ASP A CA 1
ATOM 2675 C C . ASP A 1 340 ? 7.411 15.253 -5.062 1.00 94.88 340 ASP A C 1
ATOM 2677 O O . ASP A 1 340 ? 7.370 14.755 -6.191 1.00 94.88 340 ASP A O 1
ATOM 2681 N N . GLU A 1 341 ? 8.556 15.463 -4.402 1.00 93.31 341 GLU A N 1
ATOM 2682 C CA . GLU A 1 341 ? 9.868 14.827 -4.618 1.00 93.31 341 GLU A CA 1
ATOM 2683 C C . GLU A 1 341 ? 10.359 14.625 -6.070 1.00 93.31 341 GLU A C 1
ATOM 2685 O O . GLU A 1 341 ? 11.308 13.895 -6.319 1.00 93.31 341 GLU A O 1
ATOM 2690 N N . THR A 1 342 ? 9.816 15.339 -7.056 1.00 95.44 342 THR A N 1
ATOM 2691 C CA . THR A 1 342 ? 10.049 15.038 -8.474 1.00 95.44 342 THR A CA 1
ATOM 2692 C C . THR A 1 342 ? 11.457 15.465 -8.927 1.00 95.44 342 THR A C 1
ATOM 2694 O O . THR A 1 342 ? 11.736 16.676 -8.978 1.00 95.44 342 THR A O 1
ATOM 2697 N N . PRO A 1 343 ? 12.366 14.555 -9.327 1.00 92.81 343 PRO A N 1
ATOM 2698 C CA . PRO A 1 343 ? 13.676 14.942 -9.851 1.00 92.81 343 PRO A CA 1
ATOM 2699 C C . PRO A 1 343 ? 13.574 15.643 -11.212 1.00 92.81 343 PRO A C 1
ATOM 2701 O O . PRO A 1 343 ? 12.701 15.351 -12.018 1.00 92.81 343 PRO A O 1
ATOM 2704 N N . THR A 1 344 ? 14.495 16.570 -11.499 1.00 93.38 344 THR A N 1
ATOM 2705 C CA . THR A 1 344 ? 14.515 17.323 -12.779 1.00 93.38 344 THR A CA 1
ATOM 2706 C C . THR A 1 344 ? 15.585 16.846 -13.759 1.00 93.38 344 THR A C 1
ATOM 2708 O O . THR A 1 344 ? 15.668 17.364 -14.873 1.00 93.38 344 THR A O 1
ATOM 2711 N N . SER A 1 345 ? 16.415 15.876 -13.364 1.00 88.50 345 SER A N 1
ATOM 2712 C CA . SER A 1 345 ? 17.562 15.403 -14.148 1.00 88.50 345 SER A CA 1
ATOM 2713 C C . SER A 1 345 ? 17.148 14.838 -15.506 1.00 88.50 345 SER A C 1
ATOM 2715 O O . SER A 1 345 ? 17.770 15.167 -16.512 1.00 88.50 345 SER A O 1
ATOM 2717 N N . ALA A 1 346 ? 16.057 14.071 -15.563 1.00 86.75 346 ALA A N 1
ATOM 2718 C CA . ALA A 1 346 ? 15.537 13.523 -16.814 1.00 86.75 346 ALA A CA 1
ATOM 2719 C C . ALA A 1 346 ? 15.120 14.626 -17.809 1.00 86.75 346 ALA A C 1
ATOM 2721 O O . ALA A 1 346 ? 15.472 14.576 -18.989 1.00 86.75 346 ALA A O 1
ATOM 2722 N N . TRP A 1 347 ? 14.450 15.680 -17.330 1.00 95.19 347 TRP A N 1
ATOM 2723 C CA . TRP A 1 347 ? 14.029 16.818 -18.158 1.00 95.19 347 TRP A CA 1
ATOM 2724 C C . TRP A 1 347 ? 15.202 17.689 -18.631 1.00 95.19 347 TRP A C 1
ATOM 2726 O O . TRP A 1 347 ? 15.132 18.290 -19.703 1.00 95.19 347 TRP A O 1
ATOM 2736 N N . GLN A 1 348 ? 16.290 17.762 -17.856 1.00 89.50 348 GLN A N 1
ATOM 2737 C CA . GLN A 1 348 ? 17.503 18.498 -18.235 1.00 89.50 348 GLN A CA 1
ATOM 2738 C C . GLN A 1 348 ? 18.178 17.913 -19.480 1.00 89.50 348 GLN A C 1
ATOM 2740 O O . GLN A 1 348 ? 18.726 18.663 -20.285 1.00 89.50 348 GLN A O 1
ATOM 2745 N N . SER A 1 349 ? 18.146 16.589 -19.639 1.00 83.50 349 SER A N 1
ATOM 2746 C CA . SER A 1 349 ? 18.777 15.890 -20.763 1.00 83.50 349 SER A CA 1
ATOM 2747 C C . SER A 1 349 ? 17.835 15.568 -21.924 1.00 83.50 349 SER A C 1
ATOM 2749 O O . SER A 1 349 ? 18.317 15.214 -22.996 1.00 83.50 349 SER A O 1
ATOM 2751 N N . ASN A 1 350 ? 16.517 15.674 -21.739 1.00 88.62 350 ASN A N 1
ATOM 2752 C CA . ASN A 1 350 ? 15.533 15.324 -22.764 1.00 88.62 350 ASN A CA 1
ATOM 2753 C C . ASN A 1 350 ? 15.311 16.471 -23.773 1.00 88.62 350 ASN A C 1
ATOM 2755 O O . ASN A 1 350 ? 15.032 17.610 -23.392 1.00 88.62 350 ASN A O 1
ATOM 2759 N N . ALA A 1 351 ? 15.409 16.165 -25.070 1.00 86.50 351 ALA A N 1
ATOM 2760 C CA . ALA A 1 351 ? 15.327 17.158 -26.143 1.00 86.50 351 ALA A CA 1
ATOM 2761 C C . ALA A 1 351 ? 13.953 17.849 -26.248 1.00 86.50 351 ALA A C 1
ATOM 2763 O O . ALA A 1 351 ? 13.906 19.053 -26.502 1.00 86.50 351 ALA A O 1
ATOM 2764 N N . GLU A 1 352 ? 12.851 17.130 -26.012 1.00 87.44 352 GLU A N 1
ATOM 2765 C CA . GLU A 1 352 ? 11.493 17.694 -26.035 1.00 87.44 352 GLU A CA 1
ATOM 2766 C C . GLU A 1 352 ? 11.290 18.680 -24.882 1.00 87.44 352 GLU A C 1
ATOM 2768 O O . GLU A 1 352 ? 10.801 19.793 -25.090 1.00 87.44 352 GLU A O 1
ATOM 2773 N N . CYS A 1 353 ? 11.748 18.323 -23.678 1.00 92.44 353 CYS A N 1
ATOM 2774 C CA . CYS A 1 353 ? 11.741 19.220 -22.524 1.00 92.44 353 CYS A CA 1
ATOM 2775 C C . CYS A 1 353 ? 12.546 20.495 -22.791 1.00 92.44 353 CYS A C 1
ATOM 2777 O O . CYS A 1 353 ? 12.063 21.595 -22.514 1.00 92.44 353 CYS A O 1
ATOM 2779 N N . GLN A 1 354 ? 13.743 20.376 -23.374 1.00 95.12 354 GLN A N 1
ATOM 2780 C CA . GLN A 1 354 ? 14.555 21.544 -23.730 1.00 95.12 354 GLN A CA 1
ATOM 2781 C C . GLN A 1 354 ? 13.885 22.415 -24.805 1.00 95.12 354 GLN A C 1
ATOM 2783 O O . GLN A 1 354 ? 13.935 23.644 -24.711 1.00 95.12 354 GLN A O 1
ATOM 2788 N N . ALA A 1 355 ? 13.220 21.810 -25.793 1.00 91.19 355 ALA A N 1
ATOM 2789 C CA . ALA A 1 355 ? 12.468 22.538 -26.812 1.00 91.19 355 ALA A CA 1
ATOM 2790 C C . ALA A 1 355 ? 11.272 23.295 -26.209 1.00 91.19 355 ALA A C 1
ATOM 2792 O O . ALA A 1 355 ? 11.123 24.493 -26.454 1.00 91.19 355 ALA A O 1
ATOM 2793 N N . MET A 1 356 ? 10.481 22.645 -25.347 1.00 93.25 356 MET A N 1
ATOM 2794 C CA . MET A 1 356 ? 9.352 23.281 -24.662 1.00 93.25 356 MET A CA 1
ATOM 2795 C C . MET A 1 356 ? 9.805 24.431 -23.754 1.00 93.25 356 MET A C 1
ATOM 2797 O O . MET A 1 356 ? 9.150 25.473 -23.703 1.00 93.25 356 MET A O 1
ATOM 2801 N N . MET A 1 357 ? 10.938 24.285 -23.058 1.00 96.19 357 MET A N 1
ATOM 2802 C CA . MET A 1 357 ? 11.504 25.383 -22.268 1.00 96.19 357 MET A CA 1
ATOM 2803 C C . MET A 1 357 ? 11.818 26.606 -23.131 1.00 96.19 357 MET A C 1
ATOM 2805 O O . MET A 1 357 ? 11.510 27.726 -22.724 1.00 96.19 357 MET A O 1
ATOM 2809 N N . GLN A 1 358 ? 12.401 26.408 -24.316 1.00 94.56 358 GLN A N 1
ATOM 2810 C CA . GLN A 1 358 ? 12.696 27.503 -25.244 1.00 94.56 358 GLN A CA 1
ATOM 2811 C C . GLN A 1 358 ? 11.417 28.139 -25.797 1.00 94.56 358 GLN A C 1
ATOM 2813 O O . GLN A 1 358 ? 11.313 29.365 -25.813 1.00 94.56 358 GLN A O 1
ATOM 2818 N N . GLU A 1 359 ? 10.440 27.323 -26.202 1.00 93.19 359 GLU A N 1
ATOM 2819 C CA . GLU A 1 359 ? 9.151 27.779 -26.737 1.00 93.19 359 GLU A CA 1
ATOM 2820 C C . GLU A 1 359 ? 8.393 28.655 -25.732 1.00 93.19 359 GLU A C 1
ATOM 2822 O O . GLU A 1 359 ? 7.897 29.730 -26.075 1.00 93.19 359 GLU A O 1
ATOM 2827 N N . LEU A 1 360 ? 8.335 28.213 -24.475 1.00 92.56 360 LEU A N 1
ATOM 2828 C CA . LEU A 1 360 ? 7.610 28.893 -23.402 1.00 92.56 360 LEU A CA 1
ATOM 2829 C C . LEU A 1 360 ? 8.441 29.981 -22.705 1.00 92.56 360 LEU A C 1
ATOM 2831 O O . LEU A 1 360 ? 7.924 30.681 -21.834 1.00 92.56 360 LEU A O 1
ATOM 2835 N N . GLY A 1 361 ? 9.720 30.134 -23.065 1.00 95.31 361 GLY A N 1
ATOM 2836 C CA . GLY A 1 361 ? 10.630 31.093 -22.439 1.00 95.31 361 GLY A CA 1
ATOM 2837 C C . GLY A 1 361 ? 10.920 30.797 -20.962 1.00 95.31 361 GLY A C 1
ATOM 2838 O O . GLY A 1 361 ? 11.101 31.728 -20.176 1.00 95.31 361 GLY A O 1
ATOM 2839 N N . LEU A 1 362 ? 10.944 29.519 -20.572 1.00 95.56 362 LEU A N 1
ATOM 2840 C CA . LEU A 1 362 ? 11.225 29.093 -19.199 1.00 95.56 362 LEU A CA 1
ATOM 2841 C C . LEU A 1 362 ? 12.716 29.240 -18.885 1.00 95.56 362 LEU A C 1
ATOM 2843 O O . LEU A 1 362 ? 13.586 28.883 -19.676 1.00 95.56 362 LEU A O 1
ATOM 2847 N N . THR A 1 363 ? 13.013 29.743 -17.691 1.00 95.00 363 THR A N 1
ATOM 2848 C CA . THR A 1 363 ? 14.385 30.030 -17.234 1.00 95.00 363 THR A CA 1
ATOM 2849 C C . THR A 1 363 ? 14.936 28.972 -16.283 1.00 95.00 363 THR A C 1
ATOM 2851 O O . THR A 1 363 ? 16.142 28.921 -16.043 1.00 95.00 363 THR A O 1
ATOM 2854 N N . ASN A 1 364 ? 14.067 28.117 -15.744 1.00 96.56 364 ASN A N 1
ATOM 2855 C CA . ASN A 1 364 ? 14.422 27.021 -14.856 1.00 96.56 364 ASN A CA 1
ATOM 2856 C C . ASN A 1 364 ? 13.621 25.768 -15.232 1.00 96.56 364 ASN A C 1
ATOM 2858 O O . ASN A 1 364 ? 12.421 25.846 -15.481 1.00 96.56 364 ASN A O 1
ATOM 2862 N N . VAL A 1 365 ? 14.281 24.607 -15.245 1.00 95.25 365 VAL A N 1
ATOM 2863 C CA . VAL A 1 365 ? 13.671 23.320 -15.619 1.00 95.25 365 VAL A CA 1
ATOM 2864 C C . VAL A 1 365 ? 12.485 22.963 -14.717 1.00 95.25 365 VAL A C 1
ATOM 2866 O O . VAL A 1 365 ? 11.501 22.410 -15.198 1.00 95.25 365 VAL A O 1
ATOM 2869 N N . ARG A 1 366 ? 12.510 23.348 -13.432 1.00 96.69 366 ARG A N 1
ATOM 2870 C CA . ARG A 1 366 ? 11.389 23.136 -12.499 1.00 96.69 366 ARG A CA 1
ATOM 2871 C C . ARG A 1 366 ? 10.091 23.809 -12.966 1.00 96.69 366 ARG A C 1
ATOM 2873 O O . ARG A 1 366 ? 9.016 23.300 -12.665 1.00 96.69 366 ARG A O 1
ATOM 2880 N N . GLN A 1 367 ? 10.161 24.889 -13.750 1.00 97.81 367 GLN A N 1
ATOM 2881 C CA . GLN A 1 367 ? 8.966 25.556 -14.285 1.00 97.81 367 GLN A CA 1
ATOM 2882 C C . GLN A 1 367 ? 8.164 24.659 -15.244 1.00 97.81 367 GLN A C 1
ATOM 2884 O O . GLN A 1 367 ? 6.968 24.892 -15.415 1.00 97.81 367 GLN A O 1
ATOM 2889 N N . LEU A 1 368 ? 8.769 23.608 -15.821 1.00 97.75 368 LEU A N 1
ATOM 2890 C CA . LEU A 1 368 ? 8.035 22.594 -16.589 1.00 97.75 368 LEU A CA 1
ATOM 2891 C C . LEU A 1 368 ? 6.985 21.889 -15.718 1.00 97.75 368 LEU A C 1
ATOM 2893 O O . LEU A 1 368 ? 5.845 21.729 -16.151 1.00 97.75 368 LEU A O 1
ATOM 2897 N N . GLN A 1 369 ? 7.328 21.551 -14.469 1.00 97.38 369 GLN A N 1
ATOM 2898 C CA . GLN A 1 369 ? 6.371 20.987 -13.513 1.00 97.38 369 GLN A CA 1
ATOM 2899 C C . GLN A 1 369 ? 5.259 21.990 -13.195 1.00 97.38 369 GLN A C 1
ATOM 2901 O O . GLN A 1 369 ? 4.087 21.629 -13.243 1.00 97.38 369 GLN A O 1
ATOM 2906 N N . SER A 1 370 ? 5.596 23.260 -12.929 1.00 97.62 370 SER A N 1
ATOM 2907 C CA . SER A 1 370 ? 4.592 24.299 -12.647 1.00 97.62 370 SER A CA 1
ATOM 2908 C C . SER A 1 370 ? 3.607 24.483 -13.807 1.00 97.62 370 SER A C 1
ATOM 2910 O O . SER A 1 370 ? 2.403 24.618 -13.589 1.00 97.62 370 SER A O 1
ATOM 2912 N N . HIS A 1 371 ? 4.099 24.439 -15.048 1.00 97.69 371 HIS A N 1
ATOM 2913 C CA . HIS A 1 371 ? 3.274 24.506 -16.256 1.00 97.69 371 HIS A CA 1
ATOM 2914 C C . HIS A 1 371 ? 2.383 23.275 -16.432 1.00 97.69 371 HIS A C 1
ATOM 2916 O O . HIS A 1 371 ? 1.196 23.403 -16.740 1.00 97.69 371 HIS A O 1
ATOM 2922 N N . PHE A 1 372 ? 2.931 22.084 -16.198 1.00 97.62 372 PHE A N 1
ATOM 2923 C CA . PHE A 1 372 ? 2.186 20.829 -16.253 1.00 97.62 372 PHE A CA 1
ATOM 2924 C C . PHE A 1 372 ? 1.058 20.795 -15.208 1.00 97.62 372 PHE A C 1
ATOM 2926 O O . PHE A 1 372 ? -0.106 20.606 -15.566 1.00 97.62 372 PHE A O 1
ATOM 2933 N N . VAL A 1 373 ? 1.369 21.109 -13.945 1.00 97.25 373 VAL A N 1
ATOM 2934 C CA . VAL A 1 373 ? 0.398 21.225 -12.840 1.00 97.25 373 VAL A CA 1
ATOM 2935 C C . VAL A 1 373 ? -0.683 22.257 -13.157 1.00 97.25 373 VAL A C 1
ATOM 2937 O O . VAL A 1 373 ? -1.870 21.997 -12.951 1.00 97.25 373 VAL A O 1
ATOM 2940 N N . ARG A 1 374 ? -0.311 23.415 -13.722 1.00 96.88 374 ARG A N 1
ATOM 2941 C CA . ARG A 1 374 ? -1.277 24.435 -14.152 1.00 96.88 374 ARG A CA 1
ATOM 2942 C C . ARG A 1 374 ? -2.263 23.881 -15.182 1.00 96.88 374 ARG A C 1
ATOM 2944 O O . ARG A 1 374 ? -3.467 24.091 -15.033 1.00 96.88 374 ARG A O 1
ATOM 2951 N N . LYS A 1 375 ? -1.771 23.161 -16.194 1.00 96.88 375 LYS A N 1
ATOM 2952 C CA . LYS A 1 375 ? -2.612 22.539 -17.229 1.00 96.88 375 LYS A CA 1
ATOM 2953 C C . LYS A 1 375 ? -3.544 21.469 -16.656 1.00 96.88 375 LYS A C 1
ATOM 2955 O O . LYS A 1 375 ? -4.721 21.465 -17.015 1.00 96.88 375 LYS A O 1
ATOM 2960 N N . LEU A 1 376 ? -3.059 20.611 -15.755 1.00 96.69 376 LEU A N 1
ATOM 2961 C CA . LEU A 1 376 ? -3.903 19.615 -15.083 1.00 96.69 376 LEU A CA 1
ATOM 2962 C C . LEU A 1 376 ? -4.978 20.279 -14.219 1.00 96.69 376 LEU A C 1
ATOM 2964 O O . LEU A 1 376 ? -6.150 19.918 -14.304 1.00 96.69 376 LEU A O 1
ATOM 2968 N N . SER A 1 377 ? -4.612 21.305 -13.450 1.00 96.19 377 SER A N 1
ATOM 2969 C CA . SER A 1 377 ? -5.565 22.067 -12.642 1.00 96.19 377 SER A CA 1
ATOM 2970 C C . SER A 1 377 ? -6.655 22.718 -13.494 1.00 96.19 377 SER A C 1
ATOM 2972 O O . SER A 1 377 ? -7.826 22.683 -13.110 1.00 96.19 377 SER A O 1
ATOM 2974 N N . ASP A 1 378 ? -6.295 23.327 -14.626 1.00 95.50 378 ASP A N 1
ATOM 2975 C CA . ASP A 1 378 ? -7.265 23.926 -15.547 1.00 95.50 378 ASP A CA 1
ATOM 2976 C C . ASP A 1 378 ? -8.181 22.867 -16.156 1.00 95.50 378 ASP A C 1
ATOM 2978 O O . ASP A 1 378 ? -9.392 23.078 -16.239 1.00 95.50 378 ASP A O 1
ATOM 2982 N N . TYR A 1 379 ? -7.625 21.709 -16.513 1.00 95.25 379 TYR A N 1
ATOM 2983 C CA . TYR A 1 379 ? -8.402 20.589 -17.020 1.00 95.25 379 TYR A CA 1
ATOM 2984 C C . TYR A 1 379 ? -9.420 20.088 -15.995 1.00 95.25 379 TYR A C 1
ATOM 2986 O O . TYR A 1 379 ? -10.612 20.072 -16.298 1.00 95.25 379 TYR A O 1
ATOM 2994 N N . VAL A 1 380 ? -8.986 19.773 -14.771 1.00 94.75 380 VAL A N 1
ATOM 2995 C CA . VAL A 1 380 ? -9.874 19.337 -13.681 1.00 94.75 380 VAL A CA 1
ATOM 2996 C C . VAL A 1 380 ? -10.958 20.384 -13.423 1.00 94.75 380 VAL A C 1
ATOM 2998 O O . VAL A 1 380 ? -12.135 20.048 -13.354 1.00 94.75 380 VAL A O 1
ATOM 3001 N N . THR A 1 381 ? -10.593 21.667 -13.365 1.00 92.25 381 THR A N 1
ATOM 3002 C CA . THR A 1 381 ? -11.548 22.764 -13.121 1.00 92.25 381 THR A CA 1
ATOM 3003 C C . THR A 1 381 ? -12.545 22.953 -14.271 1.00 92.25 381 THR A C 1
ATOM 3005 O O . THR A 1 381 ? -13.648 23.449 -14.044 1.00 92.25 381 THR A O 1
ATOM 3008 N N . SER A 1 382 ? -12.176 22.575 -15.500 1.00 91.56 382 SER A N 1
ATOM 3009 C CA . SER A 1 382 ? -13.048 22.673 -16.679 1.00 91.56 382 SER A CA 1
ATOM 3010 C C . SER A 1 382 ? -14.141 21.605 -16.734 1.00 91.56 382 SER A C 1
ATOM 3012 O O . SER A 1 382 ? -15.074 21.739 -17.524 1.00 91.56 382 SER A O 1
ATOM 3014 N N . LYS A 1 383 ? -14.037 20.547 -15.922 1.00 89.25 383 LYS A N 1
ATOM 3015 C CA . LYS A 1 383 ? -14.974 19.423 -15.954 1.00 89.25 383 LYS A CA 1
ATOM 3016 C C . LYS A 1 383 ? -16.347 19.858 -15.450 1.00 89.25 383 LYS A C 1
ATOM 3018 O O . LYS A 1 383 ? -16.479 20.420 -14.363 1.00 89.25 383 LYS A O 1
ATOM 3023 N N . GLU A 1 384 ? -17.363 19.608 -16.273 1.00 73.12 384 GLU A N 1
ATOM 3024 C CA . GLU A 1 384 ? -18.757 19.931 -15.970 1.00 73.12 384 GLU A CA 1
ATOM 3025 C C . GLU A 1 384 ? -19.343 18.941 -14.950 1.00 73.12 384 GLU A C 1
ATOM 3027 O O . GLU A 1 384 ? -18.982 17.766 -14.915 1.00 73.12 384 GLU A O 1
ATOM 3032 N N . GLY A 1 385 ? -20.255 19.423 -14.104 1.00 66.81 385 GLY A N 1
ATOM 3033 C CA . GLY A 1 385 ? -20.953 18.624 -13.099 1.00 66.81 385 GLY A CA 1
ATOM 3034 C C . GLY A 1 385 ? -21.596 19.494 -12.019 1.00 66.81 385 GLY A C 1
ATOM 3035 O O . GLY A 1 385 ? -21.416 20.713 -12.002 1.00 66.81 385 GLY A O 1
ATOM 3036 N N . ASP A 1 386 ? -22.315 18.868 -11.084 1.00 67.44 386 ASP A N 1
ATOM 3037 C CA . ASP A 1 386 ? -23.020 19.570 -9.995 1.00 67.44 386 ASP A CA 1
ATOM 3038 C C . ASP A 1 386 ? -22.072 20.263 -8.997 1.00 67.44 386 ASP A C 1
ATOM 3040 O O . ASP A 1 386 ? -22.482 21.137 -8.230 1.00 67.44 386 ASP A O 1
ATOM 3044 N N . LYS A 1 387 ? -20.786 19.883 -8.997 1.00 75.50 387 LYS A N 1
ATOM 3045 C CA . LYS A 1 387 ? -19.746 20.425 -8.116 1.00 75.50 387 LYS A CA 1
ATOM 3046 C C . LYS A 1 387 ? -18.574 20.951 -8.933 1.00 75.50 387 LYS A C 1
ATOM 3048 O O . LYS A 1 387 ? -18.034 20.249 -9.784 1.00 75.50 387 LYS A O 1
ATOM 3053 N N . LYS A 1 388 ? -18.110 22.157 -8.596 1.00 85.25 388 LYS A N 1
ATOM 3054 C CA . LYS A 1 388 ? -16.854 22.696 -9.128 1.00 85.25 388 LYS A CA 1
ATOM 3055 C C . LYS A 1 388 ? -15.683 21.852 -8.614 1.00 85.25 388 LYS A C 1
ATOM 3057 O O . LYS A 1 388 ? -15.467 21.790 -7.403 1.00 85.25 388 LYS A O 1
ATOM 3062 N N . ARG A 1 389 ? -14.937 21.221 -9.523 1.00 92.00 389 ARG A N 1
ATOM 3063 C CA . ARG A 1 389 ? -13.743 20.433 -9.193 1.00 92.00 389 ARG A CA 1
ATOM 3064 C C . ARG A 1 389 ? -12.529 21.344 -8.968 1.00 92.00 389 ARG A C 1
ATOM 3066 O O . ARG A 1 389 ? -12.418 22.406 -9.580 1.00 92.00 389 ARG A O 1
ATOM 3073 N N . THR A 1 390 ? -11.637 20.935 -8.070 1.00 94.31 390 THR A N 1
ATOM 3074 C CA . THR A 1 390 ? -10.396 21.634 -7.693 1.00 94.31 390 THR A CA 1
ATOM 3075 C C . THR A 1 390 ? -9.313 20.619 -7.343 1.00 94.31 390 THR A C 1
ATOM 3077 O O . THR A 1 390 ? -9.634 19.491 -6.972 1.00 94.31 390 THR A O 1
ATOM 3080 N N . VAL A 1 391 ? -8.047 21.027 -7.418 1.00 97.19 391 VAL A N 1
ATOM 3081 C CA . VAL A 1 391 ? -6.911 20.146 -7.126 1.00 97.19 391 VAL A CA 1
ATOM 3082 C C . VAL A 1 391 ? -6.310 20.390 -5.741 1.00 97.19 391 VAL A C 1
ATOM 3084 O O . VAL A 1 391 ? -6.332 21.516 -5.226 1.00 97.19 391 VAL A O 1
ATOM 3087 N N . ILE A 1 392 ? -5.752 19.331 -5.162 1.00 98.56 392 ILE A N 1
ATOM 3088 C CA . ILE A 1 392 ? -4.798 19.380 -4.052 1.00 98.56 392 ILE A CA 1
ATOM 3089 C C . ILE A 1 392 ? -3.419 18.972 -4.592 1.00 98.56 392 ILE A C 1
ATOM 3091 O O . ILE A 1 392 ? -3.338 18.156 -5.509 1.00 98.56 392 ILE A O 1
ATOM 3095 N N . MET A 1 393 ? -2.357 19.580 -4.069 1.00 97.50 393 MET A N 1
ATOM 3096 C CA . MET A 1 393 ? -0.974 19.298 -4.460 1.00 97.50 393 MET A CA 1
ATOM 3097 C C . MET A 1 393 ? -0.038 19.361 -3.252 1.00 97.50 393 MET A C 1
ATOM 3099 O O . MET A 1 393 ? -0.251 20.174 -2.341 1.00 97.50 393 MET A O 1
ATOM 3103 N N . TRP A 1 394 ? 1.021 18.552 -3.266 1.00 98.00 394 TRP A N 1
ATOM 3104 C CA . TRP A 1 394 ? 2.067 18.600 -2.245 1.00 98.00 394 TRP A CA 1
ATOM 3105 C C . TRP A 1 394 ? 2.846 19.921 -2.284 1.00 98.00 394 TRP A C 1
ATOM 3107 O O . TRP A 1 394 ? 2.862 20.642 -3.290 1.00 98.00 394 TRP A O 1
ATOM 3117 N N . ASN A 1 395 ? 3.468 20.286 -1.157 1.00 95.69 395 ASN A N 1
ATOM 3118 C CA . ASN A 1 395 ? 4.023 21.626 -0.972 1.00 95.69 395 ASN A CA 1
ATOM 3119 C C . ASN A 1 395 ? 5.102 22.035 -1.977 1.00 95.69 395 ASN A C 1
ATOM 3121 O O . ASN A 1 395 ? 5.225 23.231 -2.239 1.00 95.69 395 ASN A O 1
ATOM 3125 N N . GLU A 1 396 ? 5.834 21.089 -2.563 1.00 94.19 396 GLU A N 1
ATOM 3126 C CA . GLU A 1 396 ? 6.931 21.335 -3.500 1.00 94.19 396 GLU A CA 1
ATOM 3127 C C . GLU A 1 396 ? 6.450 22.072 -4.738 1.00 94.19 396 GLU A C 1
ATOM 3129 O O . GLU A 1 396 ? 7.173 22.925 -5.257 1.00 94.19 396 GLU A O 1
ATOM 3134 N N . SER A 1 397 ? 5.193 21.843 -5.125 1.00 94.06 397 SER A N 1
ATOM 3135 C CA . SER A 1 397 ? 4.526 22.607 -6.173 1.00 94.06 397 SER A CA 1
ATOM 3136 C C . SER A 1 397 ? 4.540 24.113 -5.906 1.00 94.06 397 SER A C 1
ATOM 3138 O O . SER A 1 397 ? 4.382 24.870 -6.846 1.00 94.06 397 SER A O 1
ATOM 3140 N N . LEU A 1 398 ? 4.749 24.577 -4.668 1.00 95.00 398 LEU A N 1
ATOM 3141 C CA . LEU A 1 398 ? 4.862 25.994 -4.299 1.00 95.00 398 LEU A CA 1
ATOM 3142 C C . LEU A 1 398 ? 6.220 26.369 -3.670 1.00 95.00 398 LEU A C 1
ATOM 3144 O O . LEU A 1 398 ? 6.644 27.527 -3.766 1.00 95.00 398 LEU A O 1
ATOM 3148 N N . THR A 1 399 ? 6.878 25.439 -2.972 1.00 93.56 399 THR A N 1
ATOM 3149 C CA . THR A 1 399 ? 8.086 25.712 -2.174 1.00 93.56 399 THR A CA 1
ATOM 3150 C C . THR A 1 399 ? 9.387 25.282 -2.836 1.00 93.56 399 THR A C 1
ATOM 3152 O O . THR A 1 399 ? 10.436 25.805 -2.452 1.00 93.56 399 THR A O 1
ATOM 3155 N N . ALA A 1 400 ? 9.357 24.386 -3.829 1.00 92.50 400 ALA A N 1
ATOM 3156 C CA . ALA A 1 400 ? 10.582 23.934 -4.476 1.00 92.50 400 ALA A CA 1
ATOM 3157 C C . ALA A 1 400 ? 11.285 25.094 -5.197 1.00 92.50 400 ALA A C 1
ATOM 3159 O O . ALA A 1 400 ? 10.657 25.942 -5.836 1.00 92.50 400 ALA A O 1
ATOM 3160 N N . SER A 1 401 ? 12.616 25.120 -5.112 1.00 92.62 401 SER A N 1
ATOM 3161 C CA . SER A 1 401 ? 13.424 26.143 -5.778 1.00 92.62 401 SER A CA 1
ATOM 3162 C C . SER A 1 401 ? 13.235 26.094 -7.299 1.00 92.62 401 SER A C 1
ATOM 3164 O O . SER A 1 401 ? 13.312 25.026 -7.906 1.00 92.62 401 SER A O 1
ATOM 3166 N N . GLY A 1 402 ? 13.016 27.258 -7.917 1.00 93.25 402 GLY A N 1
ATOM 3167 C CA . GLY A 1 402 ? 12.825 27.391 -9.366 1.00 93.25 402 GLY A CA 1
ATOM 3168 C C . GLY A 1 402 ? 11.387 27.210 -9.863 1.00 93.25 402 GLY A C 1
ATOM 3169 O O . GLY A 1 402 ? 11.161 27.314 -11.065 1.00 93.25 402 GLY A O 1
ATOM 3170 N N . THR A 1 403 ? 10.434 26.955 -8.967 1.00 94.25 403 THR A N 1
ATOM 3171 C CA . THR A 1 403 ? 8.994 26.886 -9.264 1.00 94.25 403 THR A CA 1
ATOM 3172 C C . THR A 1 403 ? 8.441 28.230 -9.742 1.00 94.25 403 THR A C 1
ATOM 3174 O O . THR A 1 403 ? 8.843 29.288 -9.256 1.00 94.25 403 THR A O 1
ATOM 3177 N N . ASP A 1 404 ? 7.478 28.191 -10.666 1.00 96.88 404 ASP A N 1
ATOM 3178 C CA . ASP A 1 404 ? 6.718 29.372 -11.079 1.00 96.88 404 ASP A CA 1
ATOM 3179 C C . ASP A 1 404 ? 5.511 29.605 -10.156 1.00 96.88 404 ASP A C 1
ATOM 3181 O O . ASP A 1 404 ? 4.444 29.005 -10.302 1.00 96.88 404 ASP A O 1
ATOM 3185 N N . GLU A 1 405 ? 5.689 30.483 -9.174 1.00 95.56 405 GLU A N 1
ATOM 3186 C CA . GLU A 1 405 ? 4.692 30.741 -8.132 1.00 95.56 405 GLU A CA 1
ATOM 3187 C C . GLU A 1 405 ? 3.394 31.366 -8.667 1.00 95.56 405 GLU A C 1
ATOM 3189 O O . GLU A 1 405 ? 2.326 31.124 -8.104 1.00 95.56 405 GLU A O 1
ATOM 3194 N N . GLU A 1 406 ? 3.449 32.146 -9.754 1.00 96.00 406 GLU A N 1
ATOM 3195 C CA . GLU A 1 406 ? 2.250 32.768 -10.328 1.00 96.00 406 GLU A CA 1
ATOM 3196 C C . GLU A 1 406 ? 1.405 31.750 -11.101 1.00 96.00 406 GLU A C 1
ATOM 3198 O O . GLU A 1 406 ? 0.175 31.790 -11.000 1.00 96.00 406 GLU A O 1
ATOM 3203 N N . LEU A 1 407 ? 2.029 30.788 -11.797 1.00 96.25 407 LEU A N 1
ATOM 3204 C CA . LEU A 1 407 ? 1.294 29.659 -12.385 1.00 96.25 407 LEU A CA 1
ATOM 3205 C C . LEU A 1 407 ? 0.572 28.848 -11.306 1.00 96.25 407 LEU A C 1
ATOM 3207 O O . LEU A 1 407 ? -0.608 28.524 -11.452 1.00 96.25 407 LEU A O 1
ATOM 3211 N N . ILE A 1 408 ? 1.253 28.577 -10.195 1.00 96.94 408 ILE A N 1
ATOM 3212 C CA . ILE A 1 408 ? 0.711 27.774 -9.095 1.00 96.94 408 ILE A CA 1
ATOM 3213 C C . ILE A 1 408 ? -0.406 28.524 -8.376 1.00 96.94 408 ILE A C 1
ATOM 3215 O O . ILE A 1 408 ? -1.486 27.973 -8.174 1.00 96.94 408 ILE A O 1
ATOM 3219 N N . LYS A 1 409 ? -0.224 29.815 -8.100 1.00 95.94 409 LYS A N 1
ATOM 3220 C CA . LYS A 1 409 ? -1.290 30.696 -7.604 1.00 95.94 409 LYS A CA 1
ATOM 3221 C C . LYS A 1 409 ? -2.500 30.734 -8.537 1.00 95.94 409 LYS A C 1
ATOM 3223 O O . LYS A 1 409 ? -3.635 30.743 -8.063 1.00 95.94 409 LYS A O 1
ATOM 3228 N N . GLY A 1 410 ? -2.274 30.707 -9.852 1.00 94.38 410 GLY A N 1
ATOM 3229 C CA . GLY A 1 410 ? -3.329 30.660 -10.864 1.00 94.38 410 GLY A CA 1
ATOM 3230 C C . GLY A 1 410 ? -4.252 29.445 -10.745 1.00 94.38 410 GLY A C 1
ATOM 3231 O O . GLY A 1 410 ? -5.421 29.549 -11.104 1.00 94.38 410 GLY A O 1
ATOM 3232 N N . THR A 1 411 ? -3.770 28.319 -10.201 1.00 94.62 411 THR A N 1
ATOM 3233 C CA . THR A 1 411 ? -4.580 27.102 -9.988 1.00 94.62 411 THR A CA 1
ATOM 3234 C C . THR A 1 411 ? -5.735 27.314 -9.010 1.00 94.62 411 THR A C 1
ATOM 3236 O O . THR A 1 411 ? -6.775 26.671 -9.140 1.00 94.62 411 THR A O 1
ATOM 3239 N N . GLY A 1 412 ? -5.565 28.198 -8.016 1.00 91.56 412 GLY A N 1
ATOM 3240 C CA . GLY A 1 412 ? -6.489 28.308 -6.884 1.00 91.56 412 GLY A CA 1
ATOM 3241 C C . GLY A 1 412 ? -6.635 27.009 -6.075 1.00 91.56 412 GLY A C 1
ATOM 3242 O O . GLY A 1 412 ? -7.619 26.863 -5.348 1.00 91.56 412 GLY A O 1
ATOM 3243 N N . GLY A 1 413 ? -5.696 26.066 -6.231 1.00 94.88 413 GLY A N 1
ATOM 3244 C CA . GLY A 1 413 ? -5.695 24.765 -5.569 1.00 94.88 413 GLY A CA 1
ATOM 3245 C C . GLY A 1 413 ? -5.441 24.843 -4.062 1.00 94.88 413 GLY A C 1
ATOM 3246 O O . GLY A 1 413 ? -5.221 25.913 -3.486 1.00 94.88 413 GLY A O 1
ATOM 3247 N N . THR A 1 414 ? -5.487 23.682 -3.412 1.00 98.19 414 THR A N 1
ATOM 3248 C CA . THR A 1 414 ? -5.167 23.530 -1.985 1.00 98.19 414 THR A CA 1
ATOM 3249 C C . THR A 1 414 ? -3.767 22.943 -1.823 1.00 98.19 414 THR A C 1
ATOM 3251 O O . THR A 1 414 ? -3.438 21.961 -2.478 1.00 98.19 414 THR A O 1
ATOM 3254 N N . MET A 1 415 ? -2.958 23.515 -0.932 1.00 98.31 415 MET A N 1
ATOM 3255 C CA . MET A 1 415 ? -1.624 22.994 -0.625 1.00 98.31 415 MET A CA 1
ATOM 3256 C C . MET A 1 415 ? -1.677 21.961 0.501 1.00 98.31 415 MET A C 1
ATOM 3258 O O . MET A 1 415 ? -2.217 22.241 1.576 1.00 98.31 415 MET A O 1
ATOM 3262 N N . MET A 1 416 ? -1.072 20.797 0.288 1.00 98.50 416 MET A N 1
ATOM 3263 C CA . MET A 1 416 ? -0.833 19.800 1.325 1.00 98.50 416 MET A CA 1
ATOM 3264 C C . MET A 1 416 ? 0.593 19.969 1.876 1.00 98.50 416 MET A C 1
ATOM 3266 O O . MET A 1 416 ? 1.590 19.729 1.197 1.00 98.50 416 MET A O 1
ATOM 3270 N N . CYS A 1 417 ? 0.693 20.481 3.104 1.00 98.25 417 CYS A N 1
ATOM 3271 C CA . CYS A 1 417 ? 1.939 20.987 3.680 1.00 98.25 417 CYS A CA 1
ATOM 3272 C C . CYS A 1 417 ? 2.592 19.957 4.610 1.00 98.25 417 CYS A C 1
ATOM 3274 O O . CYS A 1 417 ? 2.147 19.803 5.754 1.00 98.25 417 CYS A O 1
ATOM 3276 N N . TRP A 1 418 ? 3.654 19.295 4.145 1.00 96.56 418 TRP A N 1
ATOM 3277 C CA . TRP A 1 418 ? 4.237 18.114 4.791 1.00 96.56 418 TRP A CA 1
ATOM 3278 C C . TRP A 1 418 ? 5.721 18.267 5.166 1.00 96.56 418 TRP A C 1
ATOM 3280 O O . TRP A 1 418 ? 6.153 17.737 6.190 1.00 96.56 418 TRP A O 1
ATOM 3290 N N . GLU A 1 419 ? 6.501 19.012 4.384 1.00 92.81 419 GLU A N 1
ATOM 3291 C CA . GLU A 1 419 ? 7.962 19.013 4.476 1.00 92.81 419 GLU A CA 1
ATOM 3292 C C . GLU A 1 419 ? 8.444 19.586 5.822 1.00 92.81 419 GLU A C 1
ATOM 3294 O O . GLU A 1 419 ? 7.993 20.650 6.279 1.00 92.81 419 GLU A O 1
ATOM 3299 N N . ILE A 1 420 ? 9.384 18.891 6.476 1.00 87.94 420 ILE A N 1
ATOM 3300 C CA . ILE A 1 420 ? 9.956 19.340 7.753 1.00 87.94 420 ILE A CA 1
ATOM 3301 C C . ILE A 1 420 ? 10.568 20.730 7.579 1.00 87.94 420 ILE A C 1
ATOM 3303 O O . ILE A 1 420 ? 11.404 20.968 6.717 1.00 87.94 420 ILE A O 1
ATOM 3307 N N . GLY A 1 421 ? 10.164 21.665 8.440 1.00 86.69 421 GLY A N 1
ATOM 3308 C CA . GLY A 1 421 ? 10.638 23.049 8.400 1.00 86.69 421 GLY A CA 1
ATOM 3309 C C . GLY A 1 421 ? 9.940 23.931 7.359 1.00 86.69 421 GLY A C 1
ATOM 3310 O O . GLY A 1 421 ? 9.906 25.144 7.556 1.00 86.69 421 GLY A O 1
ATOM 3311 N N . ASN A 1 422 ? 9.295 23.351 6.341 1.00 89.75 422 ASN A N 1
ATOM 3312 C CA . ASN A 1 422 ? 8.649 24.080 5.244 1.00 89.75 422 ASN A CA 1
ATOM 3313 C C . ASN A 1 422 ? 7.115 23.981 5.230 1.00 89.75 422 ASN A C 1
ATOM 3315 O O . ASN A 1 422 ? 6.473 24.818 4.596 1.00 89.75 422 ASN A O 1
ATOM 3319 N N . ALA A 1 423 ? 6.498 23.082 6.004 1.00 94.81 423 ALA A N 1
ATOM 3320 C CA . ALA A 1 423 ? 5.038 22.968 6.078 1.00 94.81 423 ALA A CA 1
ATOM 3321 C C . ALA A 1 423 ? 4.338 24.285 6.495 1.00 94.81 423 ALA A C 1
ATOM 3323 O O . ALA A 1 423 ? 3.396 24.743 5.847 1.00 94.81 423 ALA A O 1
ATOM 3324 N N . GLN A 1 424 ? 4.817 24.938 7.560 1.00 95.06 424 GLN A N 1
ATOM 3325 C CA . GLN A 1 424 ? 4.256 26.213 8.035 1.00 95.06 424 GLN A CA 1
ATOM 3326 C C . GLN A 1 424 ? 4.565 27.393 7.090 1.00 95.06 424 GLN A C 1
ATOM 3328 O O . GLN A 1 424 ? 3.637 28.149 6.782 1.00 95.06 424 GLN A O 1
ATOM 3333 N N . PRO A 1 425 ? 5.809 27.561 6.587 1.00 94.69 425 PRO A N 1
ATOM 3334 C CA . PRO A 1 425 ? 6.099 28.515 5.516 1.00 94.69 425 PRO A CA 1
ATOM 3335 C C . PRO A 1 425 ? 5.224 28.342 4.270 1.00 94.69 425 PRO A C 1
ATOM 3337 O O . PRO A 1 425 ? 4.703 29.337 3.767 1.00 94.69 425 PRO A O 1
ATOM 3340 N N . CYS A 1 426 ? 5.008 27.104 3.810 1.00 96.69 426 CYS A N 1
ATOM 3341 C CA . CYS A 1 426 ? 4.135 26.807 2.676 1.00 96.69 426 CYS A CA 1
ATOM 3342 C C . CYS A 1 426 ? 2.704 27.282 2.944 1.00 96.69 426 CYS A C 1
ATOM 3344 O O . CYS A 1 426 ? 2.158 28.061 2.165 1.00 96.69 426 CYS A O 1
ATOM 3346 N N . ALA A 1 427 ? 2.126 26.897 4.086 1.00 97.88 427 ALA A N 1
ATOM 3347 C CA . ALA A 1 427 ? 0.767 27.288 4.456 1.00 97.88 427 ALA A CA 1
ATOM 3348 C C . ALA A 1 427 ? 0.601 28.814 4.557 1.00 97.88 427 ALA A C 1
ATOM 3350 O O . ALA A 1 427 ? -0.388 29.372 4.080 1.00 97.88 427 ALA A O 1
ATOM 3351 N N . LEU A 1 428 ? 1.595 29.513 5.116 1.00 97.25 428 LEU A N 1
ATOM 3352 C CA . LEU A 1 428 ? 1.570 30.973 5.201 1.00 97.25 428 LEU A CA 1
ATOM 3353 C C . LEU A 1 428 ? 1.621 31.619 3.812 1.00 97.25 428 LEU A C 1
ATOM 3355 O O . LEU A 1 428 ? 0.885 32.574 3.556 1.00 97.25 428 LEU A O 1
ATOM 3359 N N . LYS A 1 429 ? 2.470 31.103 2.920 1.00 96.69 429 LYS A N 1
ATOM 3360 C CA . LYS A 1 429 ? 2.607 31.593 1.544 1.00 96.69 429 LYS A CA 1
ATOM 3361 C C . LYS A 1 429 ? 1.338 31.335 0.728 1.00 96.69 429 LYS A C 1
ATOM 3363 O O . LYS A 1 429 ? 0.819 32.259 0.106 1.00 96.69 429 LYS A O 1
ATOM 3368 N N . ALA A 1 430 ? 0.773 30.132 0.820 1.00 97.75 430 ALA A N 1
ATOM 3369 C CA . ALA A 1 430 ? -0.516 29.789 0.222 1.00 97.75 430 ALA A CA 1
ATOM 3370 C C . ALA A 1 430 ? -1.621 30.746 0.702 1.00 97.75 430 ALA A C 1
ATOM 3372 O O . ALA A 1 430 ? -2.331 31.341 -0.111 1.00 97.75 430 ALA A O 1
ATOM 3373 N N . ALA A 1 431 ? -1.695 31.003 2.012 1.00 97.75 431 ALA A N 1
ATOM 3374 C CA . ALA A 1 431 ? -2.660 31.934 2.587 1.00 97.75 431 ALA A CA 1
ATOM 3375 C C . ALA A 1 431 ? -2.480 33.378 2.079 1.00 97.75 431 ALA A C 1
ATOM 3377 O O . ALA A 1 431 ? -3.469 34.071 1.833 1.00 97.75 431 ALA A O 1
ATOM 3378 N N . GLN A 1 432 ? -1.240 33.841 1.881 1.00 96.88 432 GLN A N 1
ATOM 3379 C CA . GLN A 1 432 ? -0.952 35.154 1.281 1.00 96.88 432 GLN A CA 1
ATOM 3380 C C . GLN A 1 432 ? -1.433 35.256 -0.173 1.00 96.88 432 GLN A C 1
ATOM 3382 O O . GLN A 1 432 ? -1.787 36.347 -0.623 1.00 96.88 432 GLN A O 1
ATOM 3387 N N . TYR A 1 433 ? -1.499 34.132 -0.886 1.00 96.75 433 TYR A N 1
ATOM 3388 C CA . TYR A 1 433 ? -2.056 34.036 -2.238 1.00 96.75 433 TYR A CA 1
ATOM 3389 C C . TYR A 1 433 ? -3.564 33.784 -2.266 1.00 96.75 433 TYR A C 1
ATOM 3391 O O . TYR A 1 433 ? -4.160 33.750 -3.340 1.00 96.75 433 TYR A O 1
ATOM 3399 N N . GLY A 1 434 ? -4.199 33.659 -1.099 1.00 96.62 434 GLY A N 1
ATOM 3400 C CA . GLY A 1 434 ? -5.615 33.328 -0.985 1.00 96.62 434 GLY A CA 1
ATOM 3401 C C . GLY A 1 434 ? -5.936 31.864 -1.300 1.00 96.62 434 GLY A C 1
ATOM 3402 O O . GLY A 1 434 ? -7.101 31.535 -1.517 1.00 96.62 434 GLY A O 1
ATOM 3403 N N . MET A 1 435 ? -4.922 31.000 -1.329 1.00 97.75 435 MET A N 1
ATOM 3404 C CA . MET A 1 435 ? -5.055 29.554 -1.493 1.00 97.75 435 MET A CA 1
ATOM 3405 C C . MET A 1 435 ? -5.257 28.883 -0.135 1.00 97.75 435 MET A C 1
ATOM 3407 O O . MET A 1 435 ? -4.803 29.385 0.895 1.00 97.75 435 MET A O 1
ATOM 3411 N N . LYS A 1 436 ? -5.940 27.738 -0.134 1.00 98.25 436 LYS A N 1
ATOM 3412 C CA . LYS A 1 436 ? -6.165 26.926 1.068 1.00 98.25 436 LYS A CA 1
ATOM 3413 C C . LYS A 1 436 ? -4.948 26.040 1.354 1.00 98.25 436 LYS A C 1
ATOM 3415 O O . LYS A 1 436 ? -4.206 25.692 0.439 1.00 98.25 436 LYS A O 1
ATOM 3420 N N . SER A 1 437 ? -4.773 25.630 2.606 1.00 98.56 437 SER A N 1
ATOM 3421 C CA . SER A 1 437 ? -3.716 24.709 3.026 1.00 98.56 437 SER A CA 1
ATOM 3422 C C . SER A 1 437 ? -4.183 23.726 4.096 1.00 98.56 437 SER A C 1
ATOM 3424 O O . SER A 1 437 ? -4.920 24.113 5.011 1.00 98.56 437 SER A O 1
ATOM 3426 N N . ILE A 1 438 ? -3.688 22.494 4.018 1.00 98.75 438 ILE A N 1
ATOM 3427 C CA . ILE A 1 438 ? -3.876 21.422 5.001 1.00 98.75 438 ILE A CA 1
ATOM 3428 C C . ILE A 1 438 ? -2.516 21.121 5.629 1.00 98.75 438 ILE A C 1
ATOM 3430 O O . ILE A 1 438 ? -1.529 20.928 4.919 1.00 98.75 438 ILE A O 1
ATOM 3434 N N . ILE A 1 439 ? -2.449 21.089 6.959 1.00 98.50 439 ILE A N 1
ATOM 3435 C CA . ILE A 1 439 ? -1.201 20.809 7.673 1.00 98.50 439 ILE A CA 1
ATOM 3436 C C . ILE A 1 439 ? -1.055 19.306 7.903 1.00 98.50 439 ILE A C 1
ATOM 3438 O O . ILE A 1 439 ? -1.878 18.701 8.588 1.00 98.50 439 ILE A O 1
ATOM 3442 N N . THR A 1 440 ? 0.021 18.729 7.370 1.00 97.94 440 THR A N 1
ATOM 3443 C CA . THR A 1 440 ? 0.337 17.295 7.447 1.00 97.94 440 THR A CA 1
ATOM 3444 C C . THR A 1 440 ? 1.840 17.054 7.638 1.00 97.94 440 THR A C 1
ATOM 3446 O O . THR A 1 440 ? 2.429 16.144 7.071 1.00 97.94 440 THR A O 1
ATOM 3449 N N . THR A 1 441 ? 2.488 17.923 8.425 1.00 96.50 441 THR A N 1
ATOM 3450 C CA . THR A 1 441 ? 3.943 17.910 8.673 1.00 96.50 441 THR A CA 1
ATOM 3451 C C . THR A 1 441 ? 4.472 16.511 9.003 1.00 96.50 441 THR A C 1
ATOM 3453 O O . THR A 1 441 ? 3.907 15.835 9.862 1.00 96.50 441 THR A O 1
ATOM 3456 N N . GLN A 1 442 ? 5.588 16.102 8.390 1.00 94.19 442 GLN A N 1
ATOM 3457 C CA . GLN A 1 442 ? 6.167 14.768 8.573 1.00 94.19 442 GLN A CA 1
ATOM 3458 C C . GLN A 1 442 ? 6.300 14.414 10.055 1.00 94.19 442 GLN A C 1
ATOM 3460 O O . GLN A 1 442 ? 5.775 13.406 10.510 1.00 94.19 442 GLN A O 1
ATOM 3465 N N . VAL A 1 443 ? 6.908 15.301 10.842 1.00 92.44 443 VAL A N 1
ATOM 3466 C CA . VAL A 1 443 ? 6.914 15.175 12.301 1.00 92.44 443 VAL A CA 1
ATOM 3467 C C . VAL A 1 443 ? 5.933 16.201 12.879 1.00 92.44 443 VAL A C 1
ATOM 3469 O O . VAL A 1 443 ? 6.110 17.396 12.614 1.00 92.44 443 VAL A O 1
ATOM 3472 N N . PRO A 1 444 ? 4.916 15.809 13.673 1.00 94.94 444 PRO A N 1
ATOM 3473 C CA . PRO A 1 444 ? 4.579 14.450 14.114 1.00 94.94 444 PRO A CA 1
ATOM 3474 C C . PRO A 1 444 ? 3.412 13.792 13.341 1.00 94.94 444 PRO A C 1
ATOM 3476 O O . PRO A 1 444 ? 2.883 12.795 13.820 1.00 94.94 444 PRO A O 1
ATOM 3479 N N . TYR A 1 445 ? 2.929 14.351 12.222 1.00 97.69 445 TYR A N 1
ATOM 3480 C CA . TYR A 1 445 ? 1.695 13.878 11.567 1.00 97.69 445 TYR A CA 1
ATOM 3481 C C . TYR A 1 445 ? 1.888 12.718 10.579 1.00 97.69 445 TYR A C 1
ATOM 3483 O O . TYR A 1 445 ? 0.889 12.188 10.094 1.00 97.69 445 TYR A O 1
ATOM 3491 N N . TYR A 1 446 ? 3.116 12.247 10.334 1.00 97.50 446 TYR A N 1
ATOM 3492 C CA . TYR A 1 446 ? 3.335 10.950 9.681 1.00 97.50 446 TYR A CA 1
ATOM 3493 C C . TYR A 1 446 ? 3.223 9.839 10.725 1.00 97.50 446 TYR A C 1
ATOM 3495 O O . TYR A 1 446 ? 4.172 9.482 11.427 1.00 97.50 446 TYR A O 1
ATOM 3503 N N . ILE A 1 447 ? 2.010 9.316 10.846 1.00 97.12 447 ILE A N 1
ATOM 3504 C CA . ILE A 1 447 ? 1.599 8.384 11.899 1.00 97.12 447 ILE A CA 1
ATOM 3505 C C . ILE A 1 447 ? 1.929 6.919 11.573 1.00 97.12 447 ILE A C 1
ATOM 3507 O O . ILE A 1 447 ? 1.601 6.037 12.354 1.00 97.12 447 ILE A O 1
ATOM 3511 N N . ASN A 1 448 ? 2.629 6.658 10.469 1.00 95.50 448 ASN A N 1
ATOM 3512 C CA . ASN A 1 448 ? 3.270 5.374 10.164 1.00 95.50 448 ASN A CA 1
ATOM 3513 C C . ASN A 1 448 ? 4.652 5.211 10.835 1.00 95.50 448 ASN A C 1
ATOM 3515 O O . ASN A 1 448 ? 5.272 4.153 10.757 1.00 95.50 448 ASN A O 1
ATOM 3519 N N . ARG A 1 449 ? 5.172 6.261 11.484 1.00 94.56 449 ARG A N 1
ATOM 3520 C CA . ARG A 1 449 ? 6.511 6.269 12.098 1.00 94.56 449 ARG A CA 1
ATOM 3521 C C . ARG A 1 449 ? 6.496 5.723 13.526 1.00 94.56 449 ARG A C 1
ATOM 3523 O O . ARG A 1 449 ? 5.451 5.729 14.177 1.00 94.56 449 ARG A O 1
ATOM 3530 N N . ARG A 1 450 ? 7.655 5.316 14.051 1.00 92.56 450 ARG A N 1
ATOM 3531 C CA . ARG A 1 450 ? 7.836 4.857 15.441 1.00 92.56 450 ARG A CA 1
ATOM 3532 C C . ARG A 1 450 ? 7.283 5.857 16.448 1.00 92.56 450 ARG A C 1
ATOM 3534 O O . ARG A 1 450 ? 7.523 7.062 16.330 1.00 92.56 450 ARG A O 1
ATOM 3541 N N . GLN A 1 451 ? 6.620 5.339 17.474 1.00 90.19 451 GLN A N 1
ATOM 3542 C CA . GLN A 1 451 ? 5.956 6.133 18.512 1.00 90.19 451 GLN A CA 1
ATOM 3543 C C . GLN A 1 451 ? 6.625 6.038 19.892 1.00 90.19 451 GLN A C 1
ATOM 3545 O O . GLN A 1 451 ? 6.244 6.788 20.790 1.00 90.19 451 GLN A O 1
ATOM 3550 N N . SER A 1 452 ? 7.659 5.209 20.060 1.00 88.31 452 SER A N 1
ATOM 3551 C CA . SER A 1 452 ? 8.552 5.255 21.223 1.00 88.31 452 SER A CA 1
ATOM 3552 C C . SER A 1 452 ? 9.992 4.874 20.862 1.00 88.31 452 SER A C 1
ATOM 3554 O O . SER A 1 452 ? 10.299 4.495 19.729 1.00 88.31 452 SER A O 1
ATOM 3556 N N . THR A 1 453 ? 10.904 5.045 21.819 1.00 85.62 453 THR A N 1
ATOM 3557 C CA . THR A 1 453 ? 12.304 4.601 21.717 1.00 85.62 453 THR A CA 1
ATOM 3558 C C . THR A 1 453 ? 12.530 3.241 22.376 1.00 85.62 453 THR A C 1
ATOM 3560 O O . THR A 1 453 ? 13.681 2.855 22.584 1.00 85.62 453 THR A O 1
ATOM 3563 N N . ASP A 1 454 ? 11.458 2.554 22.771 1.00 80.69 454 ASP A N 1
ATOM 3564 C CA . ASP A 1 454 ? 11.556 1.289 23.489 1.00 80.69 454 ASP A CA 1
ATOM 3565 C C . ASP A 1 454 ? 12.135 0.200 22.581 1.00 80.69 454 ASP A C 1
ATOM 3567 O O . ASP A 1 454 ? 12.036 0.253 21.353 1.00 80.69 454 ASP A O 1
ATOM 3571 N N . ALA A 1 455 ? 12.798 -0.783 23.189 1.00 72.06 455 ALA A N 1
ATOM 3572 C CA . ALA A 1 455 ? 13.505 -1.822 22.444 1.00 72.06 455 ALA A CA 1
ATOM 3573 C C . ALA A 1 455 ? 12.559 -2.752 21.659 1.00 72.06 455 ALA A C 1
ATOM 3575 O O . ALA A 1 455 ? 12.990 -3.376 20.689 1.00 72.06 455 ALA A O 1
ATOM 3576 N N . ASP A 1 456 ? 11.302 -2.844 22.090 1.00 70.81 456 ASP A N 1
ATOM 3577 C CA . ASP A 1 456 ? 10.216 -3.634 21.510 1.00 70.81 456 ASP A CA 1
ATOM 3578 C C . ASP A 1 456 ? 9.315 -2.837 20.550 1.00 70.81 456 ASP A C 1
ATOM 3580 O O . ASP A 1 456 ? 8.425 -3.416 19.925 1.00 70.81 456 ASP A O 1
ATOM 3584 N N . GLU A 1 457 ? 9.549 -1.530 20.386 1.00 82.12 457 GLU A N 1
ATOM 3585 C CA . GLU A 1 457 ? 8.829 -0.721 19.403 1.00 82.12 457 GLU A CA 1
ATOM 3586 C C . GLU A 1 457 ? 9.106 -1.251 17.979 1.00 82.12 457 GLU A C 1
ATOM 3588 O O . GLU A 1 457 ? 10.271 -1.519 17.641 1.00 82.12 457 GLU A O 1
ATOM 3593 N N . PRO A 1 458 ? 8.076 -1.378 17.111 1.00 83.81 458 PRO A N 1
ATOM 3594 C CA . PRO A 1 458 ? 8.248 -1.927 15.774 1.00 83.81 458 PRO A CA 1
ATOM 3595 C C . PRO A 1 458 ? 9.331 -1.188 14.996 1.00 83.81 458 PRO A C 1
ATOM 3597 O O . PRO A 1 458 ? 9.431 0.042 15.027 1.00 83.81 458 PRO A O 1
ATOM 3600 N N . LYS A 1 459 ? 10.143 -1.937 14.247 1.00 82.62 459 LYS A N 1
ATOM 3601 C CA . LYS A 1 459 ? 11.325 -1.392 13.570 1.00 82.62 459 LYS A CA 1
ATOM 3602 C C . LYS A 1 459 ? 11.026 -0.611 12.279 1.00 82.62 459 LYS A C 1
ATOM 3604 O O . LYS A 1 459 ? 11.822 -0.645 11.345 1.00 82.62 459 LYS A O 1
ATOM 3609 N N . VAL A 1 460 ? 9.923 0.129 12.248 1.00 89.31 460 VAL A N 1
ATOM 3610 C CA . VAL A 1 460 ? 9.509 0.994 11.132 1.00 89.31 460 VAL A CA 1
ATOM 3611 C C . VAL A 1 460 ? 10.293 2.317 11.106 1.00 89.31 460 VAL A C 1
ATOM 3613 O O . VAL A 1 460 ? 11.196 2.539 11.922 1.00 89.31 460 VAL A O 1
ATOM 3616 N N . ALA A 1 461 ? 9.963 3.201 10.161 1.00 88.88 461 ALA A N 1
ATOM 3617 C CA . ALA A 1 461 ? 10.600 4.505 9.989 1.00 88.88 461 ALA A CA 1
ATOM 3618 C C . ALA A 1 461 ? 10.476 5.413 11.231 1.00 88.88 461 ALA A C 1
ATOM 3620 O O . ALA A 1 461 ? 9.511 5.342 11.984 1.00 88.88 461 ALA A O 1
ATOM 3621 N N . GLY A 1 462 ? 11.427 6.331 11.417 1.00 89.62 462 GLY A N 1
ATOM 3622 C CA . GLY A 1 462 ? 11.408 7.328 12.494 1.00 89.62 462 GLY A CA 1
ATOM 3623 C C . GLY A 1 462 ? 12.169 6.935 13.762 1.00 89.62 462 GLY A C 1
ATOM 3624 O O . GLY A 1 462 ? 12.750 5.858 13.865 1.00 89.62 462 GLY A O 1
ATOM 3625 N N . HIS A 1 463 ? 12.202 7.861 14.724 1.00 89.00 463 HIS A N 1
ATOM 3626 C CA . HIS A 1 463 ? 13.084 7.797 15.900 1.00 89.00 463 HIS A CA 1
ATOM 3627 C C . HIS A 1 463 ? 12.332 7.709 17.238 1.00 89.00 463 HIS A C 1
ATOM 3629 O O . HIS A 1 463 ? 12.938 7.912 18.285 1.00 89.00 463 HIS A O 1
ATOM 3635 N N . GLY A 1 464 ? 11.018 7.452 17.222 1.00 89.12 464 GLY A N 1
ATOM 3636 C CA . GLY A 1 464 ? 10.209 7.351 18.443 1.00 89.12 464 GLY A CA 1
ATOM 3637 C C . GLY A 1 464 ? 9.713 8.687 19.003 1.00 89.12 464 GLY A C 1
ATOM 3638 O O . GLY A 1 464 ? 9.206 8.745 20.121 1.00 89.12 464 GLY A O 1
ATOM 3639 N N . THR A 1 465 ? 9.869 9.778 18.249 1.00 89.94 465 THR A N 1
ATOM 3640 C CA . THR A 1 465 ? 9.472 11.138 18.655 1.00 89.94 465 THR A CA 1
ATOM 3641 C C . THR A 1 465 ? 8.036 11.496 18.280 1.00 89.94 465 THR A C 1
ATOM 3643 O O . THR A 1 465 ? 7.462 12.438 18.823 1.00 89.94 465 THR A O 1
ATOM 3646 N N . ASP A 1 466 ? 7.442 10.737 17.368 1.00 92.75 466 ASP A N 1
ATOM 3647 C CA . ASP A 1 466 ? 6.189 11.025 16.672 1.00 92.75 466 ASP A CA 1
ATOM 3648 C C . ASP A 1 466 ? 4.998 10.429 17.446 1.00 92.75 466 ASP A C 1
ATOM 3650 O O . ASP A 1 466 ? 4.082 9.835 16.881 1.00 92.75 466 ASP A O 1
ATOM 3654 N N . ASN A 1 467 ? 5.054 10.520 18.776 1.00 93.81 467 ASN A N 1
ATOM 3655 C CA . ASN A 1 467 ? 4.127 9.859 19.689 1.00 93.81 467 ASN A CA 1
ATOM 3656 C C . ASN A 1 467 ? 2.782 10.596 19.821 1.00 93.81 467 ASN A C 1
ATOM 3658 O O . ASN A 1 467 ? 2.607 11.726 19.364 1.00 93.81 467 ASN A O 1
ATOM 3662 N N . VAL A 1 468 ? 1.824 9.964 20.503 1.00 95.75 468 VAL A N 1
ATOM 3663 C CA . VAL A 1 468 ? 0.461 10.487 20.726 1.00 95.75 468 VAL A CA 1
ATOM 3664 C C . VAL A 1 468 ? 0.468 11.903 21.306 1.00 95.75 468 VAL A C 1
ATOM 3666 O O . VAL A 1 468 ? -0.308 12.757 20.875 1.00 95.75 468 VAL A O 1
ATOM 3669 N N . LYS A 1 469 ? 1.371 12.180 22.255 1.00 95.88 469 LYS A N 1
ATOM 3670 C CA . LYS A 1 469 ? 1.506 13.505 22.862 1.00 95.88 469 LYS A CA 1
ATOM 3671 C C . LYS A 1 469 ? 2.053 14.532 21.877 1.00 95.88 469 LYS A C 1
ATOM 3673 O O . LYS A 1 469 ? 1.557 15.651 21.857 1.00 95.88 469 LYS A O 1
ATOM 3678 N N . ALA A 1 470 ? 3.026 14.168 21.045 1.00 96.88 470 ALA A N 1
ATOM 3679 C CA . ALA A 1 470 ? 3.560 15.053 20.014 1.00 96.88 470 ALA A CA 1
ATOM 3680 C C . ALA A 1 470 ? 2.484 15.426 18.981 1.00 96.88 470 ALA A C 1
ATOM 3682 O O . ALA A 1 470 ? 2.308 16.609 18.685 1.00 96.88 470 ALA A O 1
ATOM 3683 N N . VAL A 1 471 ? 1.710 14.443 18.499 1.00 97.62 471 VAL A N 1
ATOM 3684 C CA . VAL A 1 471 ? 0.557 14.670 17.604 1.00 97.62 471 VAL A CA 1
ATOM 3685 C C . VAL A 1 471 ? -0.460 15.604 18.258 1.00 97.62 471 VAL A C 1
ATOM 3687 O O . VAL A 1 471 ? -0.928 16.561 17.638 1.00 97.62 471 VAL A O 1
ATOM 3690 N N . TYR A 1 472 ? -0.769 15.363 19.532 1.00 98.00 472 TYR A N 1
ATOM 3691 C CA . TYR A 1 472 ? -1.687 16.196 20.292 1.00 98.00 472 TYR A CA 1
ATOM 3692 C C . TYR A 1 472 ? -1.160 17.620 20.505 1.00 98.00 472 TYR A C 1
ATOM 3694 O O . TYR A 1 472 ? -1.914 18.575 20.369 1.00 98.00 472 TYR A O 1
ATOM 3702 N N . ASP A 1 473 ? 0.104 17.810 20.856 1.00 96.69 473 ASP A N 1
ATOM 3703 C CA . ASP A 1 473 ? 0.631 19.129 21.221 1.00 96.69 473 ASP A CA 1
ATOM 3704 C C . ASP A 1 473 ? 0.934 20.016 20.011 1.00 96.69 473 ASP A C 1
ATOM 3706 O O . ASP A 1 473 ? 1.092 21.231 20.165 1.00 96.69 473 ASP A O 1
ATOM 3710 N N . TYR A 1 474 ? 1.005 19.440 18.807 1.00 96.56 474 TYR A N 1
ATOM 3711 C CA . TYR A 1 474 ? 1.271 20.212 17.604 1.00 96.56 474 TYR A CA 1
ATOM 3712 C C . TYR A 1 474 ? 0.217 21.313 17.397 1.00 96.56 474 TYR A C 1
ATOM 3714 O O . TYR A 1 474 ? -0.984 21.128 17.630 1.00 96.56 474 TYR A O 1
ATOM 3722 N N . VAL A 1 475 ? 0.679 22.488 16.957 1.00 95.62 475 VAL A N 1
ATOM 3723 C CA . VAL A 1 475 ? -0.141 23.688 16.745 1.00 95.62 475 VAL A CA 1
ATOM 3724 C C . VAL A 1 475 ? -0.217 23.978 15.240 1.00 95.62 475 VAL A C 1
ATOM 3726 O O . VAL A 1 475 ? 0.676 24.636 14.710 1.00 95.62 475 VAL A O 1
ATOM 3729 N N . PRO A 1 476 ? -1.287 23.544 14.538 1.00 95.75 476 PRO A N 1
ATOM 3730 C CA . PRO A 1 476 ? -1.392 23.691 13.081 1.00 95.75 476 PRO A CA 1
ATOM 3731 C C . PRO A 1 476 ? -1.443 25.137 12.599 1.00 95.75 476 PRO A C 1
ATOM 3733 O O . PRO A 1 476 ? -0.988 25.436 11.501 1.00 95.75 476 PRO A O 1
ATOM 3736 N N . VAL A 1 477 ? -1.985 26.034 13.426 1.00 96.31 477 VAL A N 1
ATOM 3737 C CA . VAL A 1 477 ? -2.089 27.470 13.141 1.00 96.31 477 VAL A CA 1
ATOM 3738 C C . VAL A 1 477 ? -1.353 28.227 14.244 1.00 96.31 477 VAL A C 1
ATOM 3740 O O . VAL A 1 477 ? -1.937 28.475 15.306 1.00 96.31 477 VAL A O 1
ATOM 3743 N N . PRO A 1 478 ? -0.065 28.553 14.046 1.00 93.38 478 PRO A N 1
ATOM 3744 C CA . PRO A 1 478 ? 0.718 29.298 15.021 1.00 93.38 478 PRO A CA 1
ATOM 3745 C C . PRO A 1 478 ? 0.117 30.677 15.313 1.00 93.38 478 PRO A C 1
ATOM 3747 O O . PRO A 1 478 ? -0.423 31.340 14.429 1.00 93.38 478 PRO A O 1
ATOM 3750 N N . ALA A 1 479 ? 0.282 31.168 16.544 1.00 92.75 479 ALA A N 1
ATOM 3751 C CA . ALA A 1 479 ? -0.209 32.493 16.945 1.00 92.75 479 ALA A CA 1
ATOM 3752 C C . ALA A 1 479 ? 0.435 33.657 16.159 1.00 92.75 479 ALA A C 1
ATOM 3754 O O . ALA A 1 479 ? -0.114 34.757 16.134 1.00 92.75 479 ALA A O 1
ATOM 3755 N N . SER A 1 480 ? 1.583 33.417 15.515 1.00 93.81 480 SER A N 1
ATOM 3756 C CA . SER A 1 480 ? 2.249 34.367 14.619 1.00 93.81 480 SER A CA 1
ATOM 3757 C C . SER A 1 480 ? 1.508 34.579 13.295 1.00 93.81 480 SER A C 1
ATOM 3759 O O . SER A 1 480 ? 1.740 35.594 12.638 1.00 93.81 480 SER A O 1
ATOM 3761 N N . VAL A 1 481 ? 0.608 33.670 12.900 1.00 96.38 481 VAL A N 1
ATOM 3762 C CA . VAL A 1 481 ? -0.191 33.806 11.677 1.00 96.38 481 VAL A CA 1
ATOM 3763 C C . VAL A 1 481 ? -1.237 34.915 11.868 1.00 96.38 481 VAL A C 1
ATOM 3765 O O . VAL A 1 481 ? -2.077 34.816 12.773 1.00 96.38 481 VAL A O 1
ATOM 3768 N N . PRO A 1 482 ? -1.257 35.959 11.014 1.00 96.88 482 PRO A N 1
ATOM 3769 C CA . PRO A 1 482 ? -2.254 37.023 11.090 1.00 96.88 482 PRO A CA 1
ATOM 3770 C C . PRO A 1 482 ? -3.686 36.482 11.023 1.00 96.88 482 PRO A C 1
ATOM 3772 O O . PRO A 1 482 ? -4.002 35.675 10.153 1.00 96.88 482 PRO A O 1
ATOM 3775 N N . LYS A 1 483 ? -4.589 36.983 11.880 1.00 95.75 483 LYS A N 1
ATOM 3776 C CA . LYS A 1 483 ? -5.991 36.512 11.964 1.00 95.75 483 LYS A CA 1
ATOM 3777 C C . LYS A 1 483 ? -6.710 36.446 10.610 1.00 95.75 483 LYS A C 1
ATOM 3779 O O . LYS A 1 483 ? -7.446 35.502 10.362 1.00 95.75 483 LYS A O 1
ATOM 3784 N N . ALA A 1 484 ? -6.474 37.419 9.727 1.00 97.06 484 ALA A N 1
ATOM 3785 C CA . ALA A 1 484 ? -7.091 37.470 8.398 1.00 97.06 484 ALA A CA 1
ATOM 3786 C C . ALA A 1 484 ? -6.680 36.305 7.474 1.00 97.06 484 ALA A C 1
ATOM 3788 O O . ALA A 1 484 ? -7.419 35.985 6.543 1.00 97.06 484 ALA A O 1
ATOM 3789 N N . LEU A 1 485 ? -5.524 35.683 7.735 1.00 97.62 485 LEU A N 1
ATOM 3790 C CA . LEU A 1 485 ? -4.975 34.571 6.960 1.00 97.62 485 LEU A CA 1
ATOM 3791 C C . LEU A 1 485 ? -5.329 33.197 7.546 1.00 97.62 485 LEU A C 1
ATOM 3793 O O . LEU A 1 485 ? -5.280 32.205 6.831 1.00 97.62 485 LEU A O 1
ATOM 3797 N N . GLN A 1 486 ? -5.735 33.123 8.817 1.00 96.38 486 GLN A N 1
ATOM 3798 C CA . GLN A 1 486 ? -5.998 31.843 9.492 1.00 96.38 486 GLN A CA 1
ATOM 3799 C C . GLN A 1 486 ? -7.116 31.027 8.826 1.00 96.38 486 GLN A C 1
ATOM 3801 O O . GLN A 1 486 ? -7.060 29.806 8.845 1.00 96.38 486 GLN A O 1
ATOM 3806 N N . LYS A 1 487 ? -8.082 31.681 8.169 1.00 95.88 487 LYS A N 1
ATOM 3807 C CA . LYS A 1 487 ? -9.167 31.018 7.420 1.00 95.88 487 LYS A CA 1
ATOM 3808 C C . LYS A 1 487 ? -8.697 30.158 6.237 1.00 95.88 487 LYS A C 1
ATOM 3810 O O . LYS A 1 487 ? -9.479 29.372 5.721 1.00 95.88 487 LYS A O 1
ATOM 3815 N N . PHE A 1 488 ? -7.461 30.343 5.775 1.00 98.19 488 PHE A N 1
ATOM 3816 C CA . PHE A 1 488 ? -6.874 29.541 4.701 1.00 98.19 488 PHE A CA 1
ATOM 3817 C C . PHE A 1 488 ? -6.228 28.250 5.219 1.00 98.19 488 PHE A C 1
ATOM 3819 O O . PHE A 1 488 ? -5.967 27.344 4.436 1.00 98.19 488 PHE A O 1
ATOM 3826 N N . TYR A 1 489 ? -6.024 28.129 6.532 1.00 98.38 489 TYR A N 1
ATOM 3827 C CA . TYR A 1 489 ? -5.599 26.894 7.180 1.00 98.38 489 TYR A CA 1
ATOM 3828 C C . TYR A 1 489 ? -6.849 26.057 7.440 1.00 98.38 489 TYR A C 1
ATOM 3830 O O . TYR A 1 489 ? -7.495 26.193 8.478 1.00 98.38 489 TYR A O 1
ATOM 3838 N N . ILE A 1 490 ? -7.229 25.247 6.458 1.00 98.06 490 ILE A N 1
ATOM 3839 C CA . ILE A 1 490 ? -8.544 24.600 6.440 1.00 98.06 490 ILE A CA 1
ATOM 3840 C C . ILE A 1 490 ? -8.594 23.301 7.243 1.00 98.06 490 ILE A C 1
ATOM 3842 O O . ILE A 1 490 ? -9.689 22.816 7.529 1.00 98.06 490 ILE A O 1
ATOM 3846 N N . GLY A 1 491 ? -7.438 22.748 7.631 1.00 98.00 491 GLY A N 1
ATOM 3847 C CA . GLY A 1 491 ? -7.416 21.553 8.459 1.00 98.00 491 GLY A CA 1
ATOM 3848 C C . GLY A 1 491 ? -6.091 20.836 8.632 1.00 98.00 491 GLY A C 1
ATOM 3849 O O . GLY A 1 491 ? -5.017 21.384 8.373 1.00 98.00 491 GLY A O 1
ATOM 3850 N N . VAL A 1 492 ? -6.206 19.606 9.129 1.00 98.69 492 VAL A N 1
ATOM 3851 C CA . VAL A 1 492 ? -5.097 18.716 9.489 1.00 98.69 492 VAL A CA 1
ATOM 3852 C C . VAL A 1 492 ? -5.294 17.333 8.883 1.00 98.69 492 VAL A C 1
ATOM 3854 O O . VAL A 1 492 ? -6.432 16.902 8.679 1.00 98.69 492 VAL A O 1
ATOM 3857 N N . GLN A 1 493 ? -4.192 16.632 8.637 1.00 98.75 493 GLN A N 1
ATOM 3858 C CA . GLN A 1 493 ? -4.197 15.253 8.166 1.00 98.75 493 GLN A CA 1
ATOM 3859 C C . GLN A 1 493 ? -3.111 14.438 8.865 1.00 98.75 493 GLN A C 1
ATOM 3861 O O . GLN A 1 493 ? -2.057 14.971 9.199 1.00 98.75 493 GLN A O 1
ATOM 3866 N N . GLY A 1 494 ? -3.403 13.162 9.107 1.00 98.56 494 GLY A N 1
ATOM 3867 C CA . GLY A 1 494 ? -2.423 12.158 9.497 1.00 98.56 494 GLY A CA 1
ATOM 3868 C C . GLY A 1 494 ? -2.060 11.368 8.255 1.00 98.56 494 GLY A C 1
ATOM 3869 O O . GLY A 1 494 ? -2.951 10.774 7.648 1.00 98.56 494 GLY A O 1
ATOM 3870 N N . THR A 1 495 ? -0.791 11.397 7.864 1.00 98.38 495 THR A N 1
ATOM 3871 C CA . THR A 1 495 ? -0.299 10.680 6.685 1.00 98.38 495 THR A CA 1
ATOM 3872 C C . THR A 1 495 ? 0.237 9.315 7.087 1.00 98.38 495 THR A C 1
ATOM 3874 O O . THR A 1 495 ? 0.966 9.204 8.077 1.00 98.38 495 THR A O 1
ATOM 3877 N N . PHE A 1 496 ? -0.126 8.281 6.330 1.00 98.62 496 PHE A N 1
ATOM 3878 C CA . PHE A 1 496 ? 0.288 6.911 6.591 1.00 98.62 496 PHE A CA 1
ATOM 3879 C C . PHE A 1 496 ? 0.885 6.283 5.329 1.00 98.62 496 PHE A C 1
ATOM 3881 O O . PHE A 1 496 ? 0.175 5.678 4.531 1.00 98.62 496 PHE A O 1
ATOM 3888 N N . TRP A 1 497 ? 2.203 6.430 5.178 1.00 98.06 497 TRP A N 1
ATOM 3889 C CA . TRP A 1 497 ? 2.983 5.747 4.142 1.00 98.06 497 TRP A CA 1
ATOM 3890 C C . TRP A 1 497 ? 3.295 4.305 4.526 1.00 98.06 497 TRP A C 1
ATOM 3892 O O . TRP A 1 497 ? 3.423 3.987 5.716 1.00 98.06 497 TRP A O 1
ATOM 3902 N N . THR A 1 498 ? 3.429 3.432 3.530 1.00 97.06 498 THR A N 1
ATOM 3903 C CA . THR A 1 498 ? 3.436 1.982 3.759 1.00 97.06 498 THR A CA 1
ATOM 3904 C C . THR A 1 498 ? 4.697 1.273 3.286 1.00 97.06 498 THR A C 1
ATOM 3906 O O . THR A 1 498 ? 4.694 0.053 3.215 1.00 97.06 498 THR A O 1
ATOM 3909 N N . GLU A 1 499 ? 5.829 1.959 3.085 1.00 92.62 499 GLU A N 1
ATOM 3910 C CA . GLU A 1 499 ? 7.115 1.324 2.718 1.00 92.62 499 GLU A CA 1
ATOM 3911 C C . GLU A 1 499 ? 7.514 0.195 3.684 1.00 92.62 499 GLU A C 1
ATOM 3913 O O . GLU A 1 499 ? 8.128 -0.791 3.290 1.00 92.62 499 GLU A O 1
ATOM 3918 N N . HIS A 1 500 ? 7.147 0.341 4.960 1.00 91.19 500 HIS A N 1
ATOM 3919 C CA . HIS A 1 500 ? 7.465 -0.590 6.045 1.00 91.19 500 HIS A CA 1
ATOM 3920 C C . HIS A 1 500 ? 6.223 -1.235 6.678 1.00 91.19 500 HIS A C 1
ATOM 3922 O O . HIS A 1 500 ? 6.322 -1.804 7.764 1.00 91.19 500 HIS A O 1
ATOM 3928 N N . VAL A 1 501 ? 5.042 -1.109 6.069 1.00 93.56 501 VAL A N 1
ATOM 3929 C CA . VAL A 1 501 ? 3.787 -1.567 6.683 1.00 93.56 501 VAL A CA 1
ATOM 3930 C C . VAL A 1 501 ? 2.937 -2.291 5.647 1.00 93.56 501 VAL A C 1
ATOM 3932 O O . VAL A 1 501 ? 2.190 -1.665 4.911 1.00 93.56 501 VAL A O 1
ATOM 3935 N N . GLN A 1 502 ? 3.038 -3.619 5.622 1.00 91.12 502 GLN A N 1
ATOM 3936 C CA . GLN A 1 502 ? 2.133 -4.485 4.854 1.00 91.12 502 GLN A CA 1
ATOM 3937 C C . GLN A 1 502 ? 1.040 -5.107 5.738 1.00 91.12 502 GLN A C 1
ATOM 3939 O O . GLN A 1 502 ? -0.059 -5.393 5.275 1.00 91.12 502 GLN A O 1
ATOM 3944 N N . ASP A 1 503 ? 1.349 -5.350 7.014 1.00 89.00 503 ASP A N 1
ATOM 3945 C CA . ASP A 1 503 ? 0.418 -5.955 7.965 1.00 89.00 503 ASP A CA 1
ATOM 3946 C C . ASP A 1 503 ? -0.565 -4.901 8.494 1.00 89.00 503 ASP A C 1
ATOM 3948 O O . ASP A 1 503 ? -0.167 -3.862 9.030 1.00 89.00 503 ASP A O 1
ATOM 3952 N N . TYR A 1 504 ? -1.861 -5.184 8.374 1.00 92.12 504 TYR A N 1
ATOM 3953 C CA . TYR A 1 504 ? -2.916 -4.295 8.848 1.00 92.12 504 TYR A CA 1
ATOM 3954 C C . TYR A 1 504 ? -2.928 -4.136 10.376 1.00 92.12 504 TYR A C 1
ATOM 3956 O O . TYR A 1 504 ? -3.314 -3.080 10.865 1.00 92.12 504 TYR A O 1
ATOM 3964 N N . THR A 1 505 ? -2.474 -5.129 11.145 1.00 90.12 505 THR A N 1
ATOM 3965 C CA . THR A 1 505 ? -2.362 -5.000 12.607 1.00 90.12 505 THR A CA 1
ATOM 3966 C C . THR A 1 505 ? -1.264 -4.009 12.982 1.00 90.12 505 THR A C 1
ATOM 3968 O O . THR A 1 505 ? -1.434 -3.194 13.887 1.00 90.12 505 THR A O 1
ATOM 3971 N N . LEU A 1 506 ? -0.164 -3.985 12.222 1.00 92.75 506 LEU A N 1
ATOM 3972 C CA . LEU A 1 506 ? 0.880 -2.977 12.376 1.00 92.75 506 LEU A CA 1
ATOM 3973 C C . LEU A 1 506 ? 0.385 -1.586 11.946 1.00 92.75 506 LEU A C 1
ATOM 3975 O O . LEU A 1 506 ? 0.728 -0.598 12.599 1.00 92.75 506 LEU A O 1
ATOM 3979 N N . LEU A 1 507 ? -0.449 -1.504 10.901 1.00 96.56 507 LEU A N 1
ATOM 3980 C CA . LEU A 1 507 ? -1.140 -0.265 10.527 1.00 96.56 507 LEU A CA 1
ATOM 3981 C C . LEU A 1 507 ? -1.980 0.259 11.695 1.00 96.56 507 LEU A C 1
ATOM 3983 O O . LEU A 1 507 ? -1.785 1.401 12.114 1.00 96.56 507 LEU A O 1
ATOM 3987 N N . GLU A 1 508 ? -2.870 -0.569 12.246 1.00 96.69 508 GLU A N 1
ATOM 3988 C CA . GLU A 1 508 ? -3.731 -0.207 13.376 1.00 96.69 508 GLU A CA 1
ATOM 3989 C C . GLU A 1 508 ? -2.889 0.216 14.596 1.00 96.69 508 GLU A C 1
ATOM 3991 O O . GLU A 1 508 ? -3.095 1.313 15.126 1.00 96.69 508 GLU A O 1
ATOM 3996 N N . TYR A 1 509 ? -1.862 -0.569 14.959 1.00 95.06 509 TYR A N 1
ATOM 3997 C CA . TYR A 1 509 ? -0.938 -0.270 16.060 1.00 95.06 509 TYR A CA 1
ATOM 3998 C C . TYR A 1 509 ? -0.299 1.113 15.927 1.00 95.06 509 TYR A C 1
ATOM 4000 O O . TYR A 1 509 ? -0.221 1.862 16.902 1.00 95.06 509 TYR A O 1
ATOM 4008 N N . LEU A 1 510 ? 0.185 1.457 14.732 1.00 96.00 510 LEU A N 1
ATOM 4009 C CA . LEU A 1 510 ? 0.844 2.736 14.478 1.00 96.00 510 LEU A CA 1
ATOM 4010 C C . LEU A 1 510 ? -0.172 3.882 14.389 1.00 96.00 510 LEU A C 1
ATOM 4012 O O . LEU A 1 510 ? 0.087 4.968 14.914 1.00 96.00 510 LEU A O 1
ATOM 4016 N N . ALA A 1 511 ? -1.329 3.667 13.771 1.00 97.94 511 ALA A N 1
ATOM 4017 C CA . ALA A 1 511 ? -2.333 4.708 13.588 1.00 97.94 511 ALA A CA 1
ATOM 4018 C C . ALA A 1 511 ? -3.048 5.068 14.902 1.00 97.94 511 ALA A C 1
ATOM 4020 O O . ALA A 1 511 ? -3.357 6.241 15.146 1.00 97.94 511 ALA A O 1
ATOM 4021 N N . LEU A 1 512 ? -3.293 4.090 15.775 1.00 97.31 512 LEU A N 1
ATOM 4022 C CA . LEU A 1 512 ? -4.039 4.256 17.019 1.00 97.31 512 LEU A CA 1
ATOM 4023 C C . LEU A 1 512 ? -3.101 4.308 18.235 1.00 97.31 512 LEU A C 1
ATOM 4025 O O . LEU A 1 512 ? -2.220 3.465 18.358 1.00 97.31 512 LEU A O 1
ATOM 4029 N N . PRO A 1 513 ? -3.283 5.260 19.171 1.00 96.44 513 PRO A N 1
ATOM 4030 C CA . PRO A 1 513 ? -4.346 6.267 19.254 1.00 96.44 513 PRO A CA 1
ATOM 4031 C C . PRO A 1 513 ? -3.962 7.630 18.632 1.00 96.44 513 PRO A C 1
ATOM 4033 O O . PRO A 1 513 ? -4.576 8.653 18.943 1.00 96.44 513 PRO A O 1
ATOM 4036 N N . ARG A 1 514 ? -2.953 7.705 17.752 1.00 98.12 514 ARG A N 1
ATOM 4037 C CA . ARG A 1 514 ? -2.519 8.979 17.136 1.00 98.12 514 ARG A CA 1
ATOM 4038 C C . ARG A 1 514 ? -3.601 9.634 16.274 1.00 98.12 514 ARG A C 1
ATOM 4040 O O . ARG A 1 514 ? -3.759 10.853 16.341 1.00 98.12 514 ARG A O 1
ATOM 4047 N N . LEU A 1 515 ? -4.416 8.852 15.565 1.00 98.38 515 LEU A N 1
ATOM 4048 C CA . LEU A 1 515 ? -5.599 9.360 14.858 1.00 98.38 515 LEU A CA 1
ATOM 4049 C C . LEU A 1 515 ? -6.610 10.027 15.798 1.00 98.38 515 LEU A C 1
ATOM 4051 O O . LEU A 1 515 ? -7.212 11.030 15.430 1.00 98.38 515 LEU A O 1
ATOM 4055 N N . MET A 1 516 ? -6.737 9.558 17.041 1.00 98.25 516 MET A N 1
ATOM 4056 C CA . MET A 1 516 ? -7.610 10.185 18.041 1.00 98.25 516 MET A CA 1
ATOM 4057 C C . MET A 1 516 ? -7.073 11.562 18.460 1.00 98.25 516 MET A C 1
ATOM 4059 O O . MET A 1 516 ? -7.840 12.509 18.629 1.00 98.25 516 MET A O 1
ATOM 4063 N N . ALA A 1 517 ? -5.748 11.702 18.586 1.00 98.50 517 ALA A N 1
ATOM 4064 C CA . ALA A 1 517 ? -5.099 12.982 18.890 1.00 98.50 517 ALA A CA 1
ATOM 4065 C C . ALA A 1 517 ? -5.205 13.979 17.724 1.00 98.50 517 ALA A C 1
ATOM 4067 O O . ALA A 1 517 ? -5.379 15.188 17.929 1.00 98.50 517 ALA A O 1
ATOM 4068 N N . LEU A 1 518 ? -5.131 13.475 16.494 1.00 98.25 518 LEU A N 1
ATOM 4069 C CA . LEU A 1 518 ? -5.340 14.273 15.296 1.00 98.25 518 LEU A CA 1
ATOM 4070 C C . LEU A 1 518 ? -6.803 14.728 15.177 1.00 98.25 518 LEU A C 1
ATOM 4072 O O . LEU A 1 518 ? -7.051 15.914 14.959 1.00 98.25 518 LEU A O 1
ATOM 4076 N N . ALA A 1 519 ? -7.760 13.826 15.403 1.00 98.44 519 ALA A N 1
ATOM 4077 C CA . ALA A 1 519 ? -9.187 14.133 15.427 1.00 98.44 519 ALA A CA 1
ATOM 4078 C C . ALA A 1 519 ? -9.527 15.202 16.477 1.00 98.44 519 ALA A C 1
ATOM 4080 O O . ALA A 1 519 ? -10.208 16.181 16.169 1.00 98.44 519 ALA A O 1
ATOM 4081 N N . GLU A 1 520 ? -8.967 15.087 17.687 1.00 98.62 520 GLU A N 1
ATOM 4082 C CA . GLU A 1 520 ? -9.079 16.121 18.719 1.00 98.62 520 GLU A CA 1
ATOM 4083 C C . GLU A 1 520 ? -8.538 17.469 18.227 1.00 98.62 520 GLU A C 1
ATOM 4085 O O . GLU A 1 520 ? -9.151 18.514 18.432 1.00 98.62 520 GLU A O 1
ATOM 4090 N N . THR A 1 521 ? -7.394 17.468 17.543 1.00 97.94 521 THR A N 1
ATOM 4091 C CA . THR A 1 521 ? -6.804 18.697 16.995 1.00 97.94 521 THR A CA 1
ATOM 4092 C C . THR A 1 521 ? -7.658 19.318 15.886 1.00 97.94 521 THR A C 1
ATOM 4094 O O . THR A 1 521 ? -7.724 20.549 15.788 1.00 97.94 521 THR A O 1
ATOM 4097 N N . GLY A 1 522 ? -8.305 18.467 15.088 1.00 97.62 522 GLY A N 1
ATOM 4098 C CA . GLY A 1 522 ? -9.222 18.810 14.006 1.00 97.62 522 GLY A CA 1
ATOM 4099 C C . GLY A 1 522 ? -10.556 19.398 14.476 1.00 97.62 522 GLY A C 1
ATOM 4100 O O . GLY A 1 522 ? -11.131 20.248 13.797 1.00 97.62 522 GLY A O 1
ATOM 4101 N N . TRP A 1 523 ? -11.040 18.956 15.638 1.00 98.25 523 TRP A N 1
ATOM 4102 C CA . TRP A 1 523 ? -12.386 19.253 16.128 1.00 98.25 523 TRP A CA 1
ATOM 4103 C C . TRP A 1 523 ? -12.398 20.231 17.308 1.00 98.25 523 TRP A C 1
ATOM 4105 O O . TRP A 1 523 ? -13.071 21.258 17.253 1.00 98.25 523 TRP A O 1
ATOM 4115 N N . THR A 1 524 ? -11.621 19.957 18.356 1.00 97.88 524 THR A N 1
ATOM 4116 C CA . THR A 1 524 ? -11.687 20.672 19.637 1.00 97.88 524 THR A CA 1
ATOM 4117 C C . THR A 1 524 ? -11.099 22.081 19.528 1.00 97.88 524 THR A C 1
ATOM 4119 O O . THR A 1 524 ? -9.994 22.262 18.994 1.00 97.88 524 THR A O 1
ATOM 4122 N N . PRO A 1 525 ? -11.769 23.118 20.075 1.00 95.69 525 PRO A N 1
ATOM 4123 C CA . PRO A 1 525 ? -11.206 24.461 20.123 1.00 95.69 525 PRO A CA 1
ATOM 4124 C C . PRO A 1 525 ? -9.827 24.472 20.790 1.00 95.69 525 PRO A C 1
ATOM 4126 O O . PRO A 1 525 ? -9.655 23.940 21.884 1.00 95.69 525 PRO A O 1
ATOM 4129 N N . ALA A 1 526 ? -8.848 25.142 20.172 1.00 94.38 526 ALA A N 1
ATOM 4130 C CA . ALA A 1 526 ? -7.454 25.129 20.634 1.00 94.38 526 ALA A CA 1
ATOM 4131 C C . ALA A 1 526 ? -7.294 25.475 22.126 1.00 94.38 526 ALA A C 1
ATOM 4133 O O . ALA A 1 526 ? -6.514 24.841 22.827 1.00 94.38 526 ALA A O 1
ATOM 4134 N N . ALA A 1 527 ? -8.066 26.450 22.618 1.00 95.00 527 ALA A N 1
ATOM 4135 C CA . ALA A 1 527 ? -8.021 26.906 24.008 1.00 95.00 527 ALA A CA 1
ATOM 4136 C C . ALA A 1 527 ? -8.541 25.876 25.030 1.00 95.00 527 ALA A C 1
ATOM 4138 O O . ALA A 1 527 ? -8.342 26.063 26.227 1.00 95.00 527 ALA A O 1
ATOM 4139 N N . LYS A 1 528 ? -9.221 24.815 24.577 1.00 95.19 528 LYS A N 1
ATOM 4140 C CA . LYS A 1 528 ? -9.758 23.741 25.422 1.00 95.19 528 LYS A CA 1
ATOM 4141 C C . LYS A 1 528 ? -8.897 22.483 25.440 1.00 95.19 528 LYS A C 1
ATOM 4143 O O . LYS A 1 528 ? -9.162 21.591 26.238 1.00 95.19 528 LYS A O 1
ATOM 4148 N N . LYS A 1 529 ? -7.870 22.400 24.592 1.00 95.44 529 LYS A N 1
ATOM 4149 C CA . LYS A 1 529 ? -6.982 21.240 24.561 1.00 95.44 529 LYS A CA 1
ATOM 4150 C C . LYS A 1 529 ? -6.223 21.121 25.887 1.00 95.44 529 LYS A C 1
ATOM 4152 O O . LYS A 1 529 ? -5.426 21.983 26.239 1.00 95.44 529 LYS A O 1
ATOM 4157 N N . ASN A 1 530 ? -6.424 20.005 26.584 1.00 95.56 530 ASN A N 1
ATOM 4158 C CA . ASN A 1 530 ? -5.659 19.575 27.750 1.00 95.56 530 ASN A CA 1
ATOM 4159 C C . ASN A 1 530 ? -5.220 18.110 27.587 1.00 95.56 530 ASN A C 1
ATOM 4161 O O . ASN A 1 530 ? -6.060 17.217 27.540 1.00 95.56 530 ASN A O 1
ATOM 4165 N N . PHE A 1 531 ? -3.909 17.866 27.493 1.00 94.69 531 PHE A N 1
ATOM 4166 C CA . PHE A 1 531 ? -3.396 16.523 27.215 1.00 94.69 531 PHE A CA 1
ATOM 4167 C C . PHE A 1 531 ? -3.714 15.509 28.321 1.00 94.69 531 PHE A C 1
ATOM 4169 O O . PHE A 1 531 ? -4.053 14.383 28.000 1.00 94.69 531 PHE A O 1
ATOM 4176 N N . SER A 1 532 ? -3.642 15.884 29.602 1.00 91.50 532 SER A N 1
ATOM 4177 C CA . SER A 1 532 ? -3.910 14.957 30.721 1.00 91.50 532 SER A CA 1
ATOM 4178 C C . SER A 1 532 ? -5.362 14.467 30.715 1.00 91.50 532 SER A C 1
ATOM 4180 O O . SER A 1 532 ? -5.650 13.288 30.892 1.00 91.50 532 SER A O 1
ATOM 4182 N N . ASP A 1 533 ? -6.280 15.386 30.439 1.00 91.62 533 ASP A N 1
ATOM 4183 C CA . ASP A 1 533 ? -7.708 15.115 30.302 1.00 91.62 533 ASP A CA 1
ATOM 4184 C C . ASP A 1 533 ? -8.006 14.283 29.034 1.00 91.62 533 ASP A C 1
ATOM 4186 O O . ASP A 1 533 ? -8.685 13.258 29.099 1.00 91.62 533 ASP A O 1
ATOM 4190 N N . PHE A 1 534 ? -7.391 14.626 27.897 1.00 95.69 534 PHE A N 1
ATOM 4191 C CA . PHE A 1 534 ? -7.423 13.798 26.684 1.00 95.69 534 PHE A CA 1
ATOM 4192 C C . PHE A 1 534 ? -6.900 12.377 26.933 1.00 95.69 534 PHE A C 1
ATOM 4194 O O . PHE A 1 534 ? -7.538 11.409 26.525 1.00 95.69 534 PHE A O 1
ATOM 4201 N N . GLN A 1 535 ? -5.793 12.241 27.663 1.00 91.88 535 GLN A N 1
ATOM 4202 C CA . GLN A 1 535 ? -5.178 10.967 28.018 1.00 91.88 535 GLN A CA 1
ATOM 4203 C C . GLN A 1 535 ? -6.152 10.050 28.775 1.00 91.88 535 GLN A C 1
ATOM 4205 O O . GLN A 1 535 ? -6.252 8.856 28.483 1.00 91.88 535 GLN A O 1
ATOM 4210 N N . GLN A 1 536 ? -6.917 10.605 29.720 1.00 87.50 536 GLN A N 1
ATOM 4211 C CA . GLN A 1 536 ? -7.957 9.867 30.442 1.00 87.50 536 GLN A CA 1
ATOM 4212 C C . GLN A 1 536 ? -9.072 9.395 29.512 1.00 87.50 536 GLN A C 1
ATOM 4214 O O . GLN A 1 536 ? -9.536 8.260 29.639 1.00 87.50 536 GLN A O 1
ATOM 4219 N N . ARG A 1 537 ? -9.487 10.235 28.562 1.00 93.62 537 ARG A N 1
ATOM 4220 C CA . ARG A 1 537 ? -10.549 9.875 27.623 1.00 93.62 537 ARG A CA 1
ATOM 4221 C C . ARG A 1 537 ? -10.135 8.797 26.632 1.00 93.62 537 ARG A C 1
ATOM 4223 O O . ARG A 1 537 ? -10.847 7.807 26.486 1.00 93.62 537 ARG A O 1
ATOM 4230 N N . ILE A 1 538 ? -8.955 8.926 26.023 1.00 93.94 538 ILE A N 1
ATOM 4231 C CA . ILE A 1 538 ? -8.455 7.900 25.095 1.00 93.94 538 ILE A CA 1
ATOM 4232 C C . ILE A 1 538 ? -8.195 6.566 25.799 1.00 93.94 538 ILE A C 1
ATOM 4234 O O . ILE A 1 538 ? -8.358 5.508 25.203 1.00 93.94 538 ILE A O 1
ATOM 4238 N N . THR A 1 539 ? -7.856 6.604 27.091 1.00 88.81 539 THR A N 1
ATOM 4239 C CA . THR A 1 539 ? -7.733 5.395 27.912 1.00 88.81 539 THR A CA 1
ATOM 4240 C C . THR A 1 539 ? -9.076 4.686 28.041 1.00 88.81 539 THR A C 1
ATOM 4242 O O . THR A 1 539 ? -9.149 3.476 27.847 1.00 88.81 539 THR A O 1
ATOM 4245 N N . LYS A 1 540 ? -10.156 5.426 28.313 1.00 87.75 540 LYS A N 1
ATOM 4246 C CA . LYS A 1 540 ? -11.515 4.864 28.364 1.00 87.75 540 LYS A CA 1
ATOM 4247 C C . LYS A 1 540 ? -11.968 4.336 26.998 1.00 87.75 540 LYS A C 1
ATOM 4249 O O . LYS A 1 540 ? -12.633 3.305 26.938 1.00 87.75 540 LYS A O 1
ATOM 4254 N N . ASP A 1 541 ? -11.562 4.990 25.911 1.00 92.06 541 ASP A N 1
ATOM 4255 C CA . ASP A 1 541 ? -11.875 4.562 24.543 1.00 92.06 541 ASP A CA 1
ATOM 4256 C C . ASP A 1 541 ? -11.218 3.239 24.131 1.00 92.06 541 ASP A C 1
ATOM 4258 O O . ASP A 1 541 ? -11.683 2.613 23.181 1.00 92.06 541 ASP A O 1
ATOM 4262 N N . THR A 1 542 ? -10.202 2.753 24.849 1.00 88.50 542 THR A N 1
ATOM 4263 C CA . THR A 1 542 ? -9.642 1.417 24.579 1.00 88.50 542 THR A CA 1
ATOM 4264 C C . THR A 1 542 ? -10.691 0.308 24.694 1.00 88.50 542 THR A C 1
ATOM 4266 O O . THR A 1 542 ? -10.633 -0.666 23.951 1.00 88.50 542 THR A O 1
ATOM 4269 N N . LEU A 1 543 ? -11.712 0.480 25.545 1.00 88.81 543 LEU A N 1
ATOM 4270 C CA . LEU A 1 543 ? -12.840 -0.448 25.624 1.00 88.81 543 LEU A CA 1
ATOM 4271 C C . LEU A 1 543 ? -13.604 -0.537 24.295 1.00 88.81 543 LEU A C 1
ATOM 4273 O O . LEU A 1 543 ? -13.974 -1.632 23.888 1.00 88.81 543 LEU A O 1
ATOM 4277 N N . LEU A 1 544 ? -13.812 0.596 23.613 1.00 92.25 544 LEU A N 1
ATOM 4278 C CA . LEU A 1 544 ? -14.419 0.628 22.279 1.00 92.25 544 LEU A CA 1
ATOM 4279 C C . LEU A 1 544 ? -13.534 -0.100 21.265 1.00 92.25 544 LEU A C 1
ATOM 4281 O O . LEU A 1 544 ? -14.027 -0.942 20.521 1.00 92.25 544 LEU A O 1
ATOM 4285 N N . LEU A 1 545 ? -12.233 0.195 21.257 1.00 91.38 545 LEU A N 1
ATOM 4286 C CA . LEU A 1 545 ? -11.294 -0.436 20.325 1.00 91.38 545 LEU A CA 1
ATOM 4287 C C . LEU A 1 545 ? -11.261 -1.968 20.492 1.00 91.38 545 LEU A C 1
ATOM 4289 O O . LEU A 1 545 ? -11.215 -2.701 19.505 1.00 91.38 545 LEU A O 1
ATOM 4293 N N . ASN A 1 546 ? -11.385 -2.459 21.727 1.00 88.81 546 ASN A N 1
ATOM 4294 C CA . ASN A 1 546 ? -11.390 -3.891 22.028 1.00 88.81 546 ASN A CA 1
ATOM 4295 C C . ASN A 1 546 ? -12.625 -4.641 21.496 1.00 88.81 546 ASN A C 1
ATOM 4297 O O . ASN A 1 546 ? -12.508 -5.829 21.208 1.00 88.81 546 ASN A O 1
ATOM 4301 N N . TYR A 1 547 ? -13.789 -3.993 21.329 1.00 89.19 547 TYR A N 1
ATOM 4302 C CA . TYR A 1 547 ? -14.988 -4.666 20.793 1.00 89.19 547 TYR A CA 1
ATOM 4303 C C . TYR A 1 547 ? -14.792 -5.173 19.358 1.00 89.19 547 TYR A C 1
ATOM 4305 O O . TYR A 1 547 ? -15.308 -6.232 19.015 1.00 89.19 547 TYR A O 1
ATOM 4313 N N . ASN A 1 548 ? -14.015 -4.443 18.554 1.00 85.00 548 ASN A N 1
ATOM 4314 C CA . ASN A 1 548 ? -13.707 -4.779 17.160 1.00 85.00 548 ASN A CA 1
ATOM 4315 C C . ASN A 1 548 ? -12.261 -5.261 16.963 1.00 85.00 548 ASN A C 1
ATOM 4317 O O . ASN A 1 548 ? -11.780 -5.333 15.827 1.00 85.00 548 ASN A O 1
ATOM 4321 N N . ASN A 1 549 ? -11.587 -5.611 18.066 1.00 88.56 549 ASN A N 1
ATOM 4322 C CA . ASN A 1 549 ? -10.236 -6.169 18.098 1.00 88.56 549 ASN A CA 1
ATOM 4323 C C . ASN A 1 549 ? -9.211 -5.343 17.295 1.00 88.56 549 ASN A C 1
ATOM 4325 O O . ASN A 1 549 ? -8.448 -5.904 16.514 1.00 88.56 549 ASN A O 1
ATOM 4329 N N . TYR A 1 550 ? -9.239 -4.014 17.438 1.00 90.94 550 TYR A N 1
ATOM 4330 C CA . TYR A 1 550 ? -8.206 -3.150 16.859 1.00 90.94 550 TYR A CA 1
ATOM 4331 C C . TYR A 1 550 ? -6.887 -3.315 17.626 1.00 90.94 550 TYR A C 1
ATOM 4333 O O . TYR A 1 550 ? -6.899 -3.261 18.860 1.00 90.94 550 TYR A O 1
ATOM 4341 N N . ASP A 1 551 ? -5.758 -3.449 16.923 1.00 89.94 551 ASP A N 1
ATOM 4342 C CA . ASP A 1 551 ? -4.438 -3.277 17.550 1.00 89.94 551 ASP A CA 1
ATOM 4343 C C . ASP A 1 551 ? -4.149 -1.775 17.743 1.00 89.94 551 ASP A C 1
ATOM 4345 O O . ASP A 1 551 ? -4.561 -0.932 16.948 1.00 89.94 551 ASP A O 1
ATOM 4349 N N . TYR A 1 552 ? -3.492 -1.397 18.836 1.00 92.50 552 TYR A N 1
ATOM 4350 C CA . TYR A 1 552 ? -3.194 0.007 19.128 1.00 92.50 552 TYR A CA 1
ATOM 4351 C C . TYR A 1 552 ? -1.961 0.159 20.021 1.00 92.50 552 TYR A C 1
ATOM 4353 O O . TYR A 1 552 ? -1.714 -0.624 20.944 1.00 92.50 552 TYR A O 1
ATOM 4361 N N . GLY A 1 553 ? -1.201 1.227 19.777 1.00 87.69 553 GLY A N 1
ATOM 4362 C CA . GLY A 1 553 ? -0.092 1.644 20.622 1.00 87.69 553 GLY A CA 1
ATOM 4363 C C . GLY A 1 553 ? -0.557 1.934 22.049 1.00 87.69 553 GLY A C 1
ATOM 4364 O O . GLY A 1 553 ? -1.500 2.689 22.283 1.00 87.69 553 GLY A O 1
ATOM 4365 N N . ARG A 1 554 ? 0.119 1.346 23.039 1.00 85.56 554 ARG A N 1
ATOM 4366 C CA . ARG A 1 554 ? -0.224 1.533 24.465 1.00 85.56 554 ARG A CA 1
ATOM 4367 C C . ARG A 1 554 ? 0.515 2.699 25.117 1.00 85.56 554 ARG A C 1
ATOM 4369 O O . ARG A 1 554 ? 0.254 3.040 26.272 1.00 85.56 554 ARG A O 1
ATOM 4376 N N . HIS A 1 555 ? 1.405 3.338 24.365 1.00 81.56 555 HIS A N 1
ATOM 4377 C CA . HIS A 1 555 ? 2.126 4.533 24.777 1.00 81.56 555 HIS A CA 1
ATOM 4378 C C . HIS A 1 555 ? 1.131 5.632 25.155 1.00 81.56 555 HIS A C 1
ATOM 4380 O O . HIS A 1 555 ? 0.247 5.978 24.375 1.00 81.56 555 HIS A O 1
ATOM 4386 N N . TYR A 1 556 ? 1.280 6.199 26.353 1.00 83.56 556 TYR A N 1
ATOM 4387 C CA . TYR A 1 556 ? 0.390 7.226 26.912 1.00 83.56 556 TYR A CA 1
ATOM 4388 C C . TYR A 1 556 ? -1.044 6.781 27.261 1.00 83.56 556 TYR A C 1
ATOM 4390 O O . TYR A 1 556 ? -1.850 7.639 27.608 1.00 83.56 556 TYR A O 1
ATOM 4398 N N . ILE A 1 557 ? -1.374 5.490 27.299 1.00 84.06 557 ILE A N 1
ATOM 4399 C CA . ILE A 1 557 ? -2.631 5.017 27.909 1.00 84.06 557 ILE A CA 1
ATOM 4400 C C . ILE A 1 557 ? -2.455 4.901 29.439 1.00 84.06 557 ILE A C 1
ATOM 4402 O O . ILE A 1 557 ? -1.480 4.322 29.920 1.00 84.06 557 ILE A O 1
ATOM 4406 N N . LEU A 1 558 ? -3.361 5.494 30.228 1.00 73.88 558 LEU A N 1
ATOM 4407 C CA . LEU A 1 558 ? -3.309 5.476 31.698 1.00 73.88 558 LEU A CA 1
ATOM 4408 C C . LEU A 1 558 ? -3.708 4.104 32.258 1.00 73.88 558 LEU A C 1
ATOM 4410 O O . LEU A 1 558 ? -4.529 3.401 31.681 1.00 73.88 558 LEU A O 1
ATOM 4414 N N . GLY A 1 559 ? -3.173 3.742 33.428 1.00 56.16 559 GLY A N 1
ATOM 4415 C CA . GLY A 1 559 ? -3.563 2.499 34.108 1.00 56.16 559 GLY A CA 1
ATOM 4416 C C . GLY A 1 559 ? -2.888 1.235 33.573 1.00 56.16 559 GLY A C 1
ATOM 4417 O O . GLY A 1 559 ? -3.300 0.136 33.933 1.00 56.16 559 GLY A O 1
ATOM 4418 N N . ASN A 1 560 ? -1.799 1.373 32.811 1.00 47.56 560 ASN A N 1
ATOM 4419 C CA . ASN A 1 560 ? -0.899 0.258 32.499 1.00 47.56 560 ASN A CA 1
ATOM 4420 C C . ASN A 1 560 ? -0.025 -0.194 33.699 1.00 47.56 560 ASN A C 1
ATOM 4422 O O . ASN A 1 560 ? 0.829 -1.055 33.543 1.00 47.56 560 ASN A O 1
ATOM 4426 N N . GLU A 1 561 ? -0.308 0.302 34.913 1.00 35.88 561 GLU A N 1
ATOM 4427 C CA . GLU A 1 561 ? -0.107 -0.427 36.177 1.00 35.88 561 GLU A CA 1
ATOM 4428 C C . GLU A 1 561 ? -1.464 -0.883 36.753 1.00 35.88 561 GLU A C 1
ATOM 4430 O O . GLU A 1 561 ? -1.868 -0.547 37.864 1.00 35.88 561 GLU A O 1
ATOM 4435 N N . SER A 1 562 ? -2.227 -1.649 35.984 1.00 32.44 562 SER A N 1
ATOM 4436 C CA . SER A 1 562 ? -3.273 -2.510 36.532 1.00 32.44 562 SER A CA 1
ATOM 4437 C C . SER A 1 562 ? -3.557 -3.614 35.532 1.00 32.44 562 SER A C 1
ATOM 4439 O O . SER A 1 562 ? -4.238 -3.415 34.533 1.00 32.44 562 SER A O 1
ATOM 4441 N N . GLY A 1 563 ? -2.959 -4.770 35.823 1.00 37.94 563 GLY A N 1
ATOM 4442 C CA . GLY A 1 563 ? -2.940 -5.958 34.993 1.00 37.94 563 GLY A CA 1
ATOM 4443 C C . GLY A 1 563 ? -4.276 -6.282 34.342 1.00 37.94 563 GLY A C 1
ATOM 4444 O O . GLY A 1 563 ? -5.231 -6.686 34.998 1.00 37.94 563 GLY A O 1
ATOM 4445 N N . THR A 1 564 ? -4.269 -6.184 33.023 1.00 33.75 564 THR A N 1
ATOM 4446 C CA . THR A 1 564 ? -4.752 -7.275 32.184 1.00 33.75 564 THR A CA 1
ATOM 4447 C C . THR A 1 564 ? -3.645 -7.602 31.189 1.00 33.75 564 THR A C 1
ATOM 4449 O O . THR A 1 564 ? -3.808 -7.513 29.979 1.00 33.75 564 THR A O 1
ATOM 4452 N N . GLU A 1 565 ? -2.493 -8.036 31.711 1.00 40.31 565 GLU A N 1
ATOM 4453 C CA . GLU A 1 565 ? -1.952 -9.236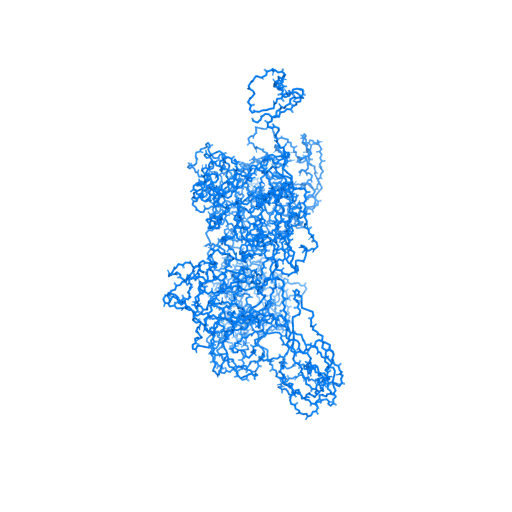 31.082 1.00 40.31 565 GLU A CA 1
ATOM 4454 C C . GLU A 1 565 ? -3.085 -10.258 31.142 1.00 40.31 565 GLU A C 1
ATOM 4456 O O . GLU A 1 565 ? -3.691 -10.443 32.206 1.00 40.31 565 GLU A O 1
ATOM 4461 N N . SER A 1 566 ? -3.439 -10.849 30.004 1.00 47.59 566 SER A N 1
ATOM 4462 C CA . SER A 1 566 ? -4.276 -12.042 29.978 1.00 47.59 566 SER A CA 1
ATOM 4463 C C . SER A 1 566 ? -3.805 -12.944 31.112 1.00 47.59 566 SER A C 1
ATOM 4465 O O . SER A 1 566 ? -2.626 -13.281 31.139 1.00 47.59 566 SER A O 1
ATOM 4467 N N . LYS A 1 567 ? -4.674 -13.236 32.092 1.00 59.34 567 LYS A N 1
ATOM 4468 C CA . LYS A 1 567 ? -4.340 -14.050 33.270 1.00 59.34 567 LYS A CA 1
ATOM 4469 C C . LYS A 1 567 ? -3.544 -15.272 32.806 1.00 59.34 567 LYS A C 1
ATOM 4471 O O . LYS A 1 567 ? -4.122 -16.189 32.227 1.00 59.34 567 LYS A O 1
ATOM 4476 N N . VAL A 1 568 ? -2.229 -15.266 33.022 1.00 64.06 568 VAL A N 1
ATOM 4477 C CA . VAL A 1 568 ? -1.372 -16.385 32.630 1.00 64.06 568 VAL A CA 1
ATOM 4478 C C . VAL A 1 568 ? -1.564 -17.466 33.677 1.00 64.06 568 VAL A C 1
ATOM 4480 O O . VAL A 1 568 ? -0.992 -17.417 34.758 1.00 64.06 568 VAL A O 1
ATOM 4483 N N . MET A 1 569 ? -2.459 -18.412 33.411 1.00 76.38 569 MET A N 1
ATOM 4484 C CA . MET A 1 569 ? -2.683 -19.503 34.355 1.00 76.38 569 MET A CA 1
ATOM 4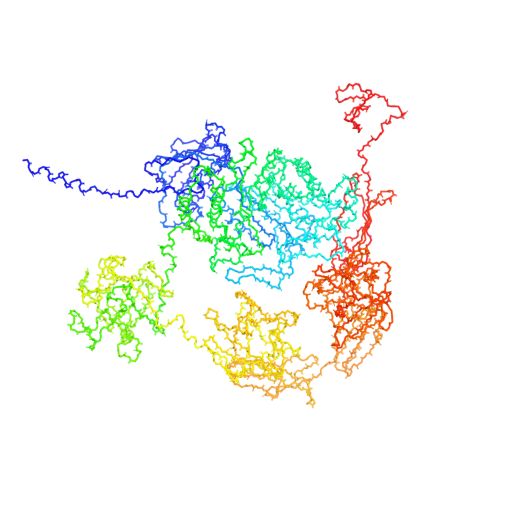485 C C . MET A 1 569 ? -1.367 -20.268 34.566 1.00 76.38 569 MET A C 1
ATOM 4487 O O . MET A 1 569 ? -0.666 -20.521 33.580 1.00 76.38 569 MET A O 1
ATOM 4491 N N . PRO A 1 570 ? -1.022 -20.668 35.809 1.00 74.31 570 PRO A N 1
ATOM 4492 C CA . PRO A 1 570 ? 0.023 -21.663 35.983 1.00 74.31 570 PRO A CA 1
ATOM 4493 C C . PRO A 1 570 ? -0.354 -22.884 35.149 1.00 74.31 570 PRO A C 1
ATOM 4495 O O . PRO A 1 570 ? -1.529 -23.256 35.063 1.00 74.31 570 PRO A O 1
ATOM 4498 N N . THR A 1 571 ? 0.634 -23.468 34.486 1.00 80.31 571 THR A N 1
ATOM 4499 C CA . THR A 1 571 ? 0.410 -24.597 33.599 1.00 80.31 571 THR A CA 1
ATOM 4500 C C . THR A 1 571 ? -0.187 -25.741 34.421 1.00 80.31 571 THR A C 1
ATOM 4502 O O . THR A 1 571 ? 0.417 -26.154 35.418 1.00 80.31 571 THR A O 1
ATOM 4505 N N . PRO A 1 572 ? -1.388 -26.229 34.060 1.00 80.81 572 PRO A N 1
ATOM 4506 C CA . PRO A 1 572 ? -2.052 -27.245 34.848 1.00 80.81 572 PRO A CA 1
ATOM 4507 C C . PRO A 1 572 ? -1.231 -28.526 34.856 1.00 80.81 572 PRO A C 1
ATOM 4509 O O . PRO A 1 572 ? -0.776 -29.010 33.820 1.00 80.81 572 PRO A O 1
ATOM 4512 N N . SER A 1 573 ? -1.059 -29.080 36.050 1.00 82.25 573 SER A N 1
ATOM 4513 C CA . SER A 1 573 ? -0.557 -30.435 36.219 1.00 82.25 573 SER A CA 1
ATOM 4514 C C . SER A 1 573 ? -1.672 -31.427 35.916 1.00 82.25 573 SER A C 1
ATOM 4516 O O . SER A 1 573 ? -2.812 -31.253 36.350 1.00 82.25 573 SER A O 1
ATOM 4518 N N . THR A 1 574 ? -1.324 -32.488 35.207 1.00 81.25 574 THR A N 1
ATOM 4519 C CA . THR A 1 574 ? -2.170 -33.666 35.006 1.00 81.25 574 THR A CA 1
ATOM 4520 C C . THR A 1 574 ? -1.557 -34.851 35.746 1.00 81.25 574 THR A C 1
ATOM 4522 O O . THR A 1 574 ? -0.423 -34.773 36.223 1.00 81.25 574 THR A O 1
ATOM 4525 N N . ASP A 1 575 ? -2.285 -35.962 35.838 1.00 74.25 575 ASP A N 1
ATOM 4526 C CA . ASP A 1 575 ? -1.717 -37.206 36.371 1.00 74.25 575 ASP A CA 1
ATOM 4527 C C . ASP A 1 575 ? -0.564 -37.746 35.505 1.00 74.25 575 ASP A C 1
ATOM 4529 O O . ASP A 1 575 ? 0.313 -38.436 36.015 1.00 74.25 575 ASP A O 1
ATOM 4533 N N . GLU A 1 576 ? -0.525 -37.389 34.218 1.00 71.19 576 GLU A N 1
ATOM 4534 C CA . GLU A 1 576 ? 0.507 -37.812 33.263 1.00 71.19 576 GLU A CA 1
ATOM 4535 C C . GLU A 1 576 ? 1.719 -36.866 33.231 1.00 71.19 576 GLU A C 1
ATOM 4537 O O . GLU A 1 576 ? 2.829 -37.285 32.900 1.00 71.19 576 GLU A O 1
ATOM 4542 N N . LYS A 1 577 ? 1.527 -35.586 33.579 1.00 77.75 577 LYS A N 1
ATOM 4543 C CA . LYS A 1 577 ? 2.572 -34.553 33.560 1.00 77.75 577 LYS A CA 1
ATOM 4544 C C . LYS A 1 577 ? 2.381 -33.559 34.705 1.00 77.75 577 LYS A C 1
ATOM 4546 O O . LYS A 1 577 ? 1.490 -32.709 34.653 1.00 77.75 577 LYS A O 1
ATOM 4551 N N . GLN A 1 578 ? 3.241 -33.647 35.718 1.00 78.50 578 GLN A N 1
ATOM 4552 C CA . GLN A 1 578 ? 3.213 -32.778 36.896 1.00 78.50 578 GLN A CA 1
ATOM 4553 C C . GLN A 1 578 ? 4.220 -31.637 36.760 1.00 78.50 578 GLN A C 1
ATOM 4555 O O . GLN A 1 578 ? 5.386 -31.864 36.455 1.00 78.50 578 GLN A O 1
ATOM 4560 N N . ILE A 1 579 ? 3.755 -30.412 36.997 1.00 82.50 579 ILE A N 1
ATOM 4561 C CA . ILE A 1 579 ? 4.558 -29.190 36.952 1.00 82.50 579 ILE A CA 1
ATOM 4562 C C . ILE A 1 579 ? 4.639 -28.653 38.371 1.00 82.50 579 ILE A C 1
ATOM 4564 O O . ILE A 1 579 ? 3.624 -28.353 39.002 1.00 82.50 579 ILE A O 1
ATOM 4568 N N . TRP A 1 580 ? 5.861 -28.554 38.880 1.00 90.38 580 TRP A N 1
ATOM 4569 C CA . TRP A 1 580 ? 6.103 -28.194 40.267 1.00 90.38 580 TRP A CA 1
ATOM 4570 C C . TRP A 1 580 ? 6.339 -26.704 40.405 1.00 90.38 580 TRP A C 1
ATOM 4572 O O . TRP A 1 580 ? 7.179 -26.135 39.718 1.00 90.38 580 TRP A O 1
ATOM 4582 N N . TYR A 1 581 ? 5.642 -26.083 41.346 1.00 92.62 581 TYR A N 1
ATOM 4583 C CA . TYR A 1 581 ? 5.836 -24.696 41.728 1.00 92.62 581 TYR A CA 1
ATOM 4584 C C . TYR A 1 581 ? 6.322 -24.617 43.171 1.00 92.62 581 TYR A C 1
ATOM 4586 O O . TYR A 1 581 ? 5.786 -25.270 44.068 1.00 92.62 581 TYR A O 1
ATOM 4594 N N . ARG A 1 582 ? 7.294 -23.747 43.423 1.00 93.88 582 ARG A N 1
ATOM 4595 C CA . ARG A 1 582 ? 7.567 -23.216 44.755 1.00 93.88 582 ARG A CA 1
ATOM 4596 C C . ARG A 1 582 ? 6.724 -21.952 44.936 1.00 93.88 582 ARG A C 1
ATOM 4598 O O . ARG A 1 582 ? 6.844 -21.001 44.167 1.00 93.88 582 ARG A O 1
ATOM 4605 N N . ILE A 1 583 ? 5.862 -21.943 45.951 1.00 94.69 583 ILE A N 1
ATOM 4606 C CA . ILE A 1 583 ? 4.934 -20.832 46.217 1.00 94.69 583 ILE A CA 1
ATOM 4607 C C . ILE A 1 583 ? 5.552 -19.908 47.264 1.00 94.69 583 ILE A C 1
ATOM 4609 O O . ILE A 1 583 ? 5.561 -20.217 48.459 1.00 94.69 583 ILE A O 1
ATOM 4613 N N . VAL A 1 584 ? 6.144 -18.808 46.798 1.00 93.06 584 VAL A N 1
ATOM 4614 C CA . VAL A 1 584 ? 7.032 -17.939 47.584 1.00 93.06 584 VAL A CA 1
ATOM 4615 C C . VAL A 1 584 ? 6.285 -16.709 48.086 1.00 93.06 584 VAL A C 1
ATOM 4617 O O . VAL A 1 584 ? 5.450 -16.135 47.388 1.00 93.06 584 VAL A O 1
ATOM 4620 N N . THR A 1 585 ? 6.572 -16.283 49.316 1.00 88.56 585 THR A N 1
ATOM 4621 C CA . THR A 1 585 ? 5.973 -15.058 49.857 1.00 88.56 585 THR A CA 1
ATOM 4622 C C . THR A 1 585 ? 6.523 -13.834 49.136 1.00 88.56 585 THR A C 1
ATOM 4624 O O . THR A 1 585 ? 7.741 -13.696 49.027 1.00 88.56 585 THR A O 1
ATOM 4627 N N . THR A 1 586 ? 5.671 -12.874 48.783 1.00 86.50 586 THR A N 1
ATOM 4628 C CA . THR A 1 586 ? 6.119 -11.560 48.286 1.00 86.50 586 THR A CA 1
ATOM 4629 C C . THR A 1 586 ? 6.467 -10.579 49.415 1.00 86.50 586 THR A C 1
ATOM 4631 O O . THR A 1 586 ? 6.613 -9.381 49.182 1.00 86.50 586 THR A O 1
ATOM 4634 N N . ALA A 1 587 ? 6.562 -11.054 50.661 1.00 82.31 587 ALA A N 1
ATOM 4635 C CA . ALA A 1 587 ? 6.943 -10.236 51.804 1.00 82.31 587 ALA A CA 1
ATOM 4636 C C . ALA A 1 587 ? 8.385 -9.731 51.679 1.00 82.31 587 ALA A C 1
ATOM 4638 O O . ALA A 1 587 ? 9.288 -10.489 51.337 1.00 82.31 587 ALA A O 1
ATOM 4639 N N . THR A 1 588 ? 8.611 -8.478 52.060 1.00 81.94 588 THR A N 1
ATOM 4640 C CA . THR A 1 588 ? 9.939 -7.842 52.075 1.00 81.94 588 THR A CA 1
ATOM 4641 C C . THR A 1 588 ? 10.529 -7.702 53.483 1.00 81.94 588 THR A C 1
ATOM 4643 O O . THR A 1 588 ? 11.614 -7.151 53.648 1.00 81.94 588 THR A O 1
ATOM 4646 N N . ASP A 1 589 ? 9.827 -8.189 54.510 1.00 83.00 589 ASP A N 1
ATOM 4647 C CA . ASP A 1 589 ? 10.250 -8.134 55.912 1.00 83.00 589 ASP A CA 1
ATOM 4648 C C . ASP A 1 589 ? 10.906 -9.452 56.373 1.00 83.00 589 ASP A C 1
ATOM 4650 O O . ASP A 1 589 ? 11.439 -10.209 55.569 1.00 83.00 589 ASP A O 1
ATOM 4654 N N . ALA A 1 590 ? 10.868 -9.766 57.675 1.00 79.06 590 ALA A N 1
ATOM 4655 C CA . ALA A 1 590 ? 11.418 -11.007 58.237 1.00 79.06 590 ALA A CA 1
ATOM 4656 C C . ALA A 1 590 ? 10.824 -12.307 57.643 1.00 79.06 590 ALA A C 1
ATOM 4658 O O . ALA A 1 590 ? 11.298 -13.404 57.951 1.00 79.06 590 ALA A O 1
ATOM 4659 N N . ARG A 1 591 ? 9.770 -12.201 56.827 1.00 83.56 591 ARG A N 1
ATOM 4660 C CA . ARG A 1 591 ? 9.168 -13.305 56.076 1.00 83.56 591 ARG A CA 1
ATOM 4661 C C . ARG A 1 591 ? 9.800 -13.520 54.695 1.00 83.56 591 ARG A C 1
ATOM 4663 O O . ARG A 1 591 ? 9.533 -14.560 54.107 1.00 83.56 591 ARG A O 1
ATOM 4670 N N . ALA A 1 592 ? 10.603 -12.581 54.192 1.00 85.19 592 ALA A N 1
ATOM 4671 C CA . ALA A 1 592 ? 11.278 -12.692 52.902 1.00 85.19 592 ALA A CA 1
ATOM 4672 C C . ALA A 1 592 ? 12.134 -13.970 52.817 1.00 85.19 592 ALA A C 1
ATOM 4674 O O . ALA A 1 592 ? 12.716 -14.411 53.810 1.00 85.19 592 ALA A O 1
ATOM 4675 N N . GLY A 1 593 ? 12.216 -14.565 51.623 1.00 83.25 593 GLY A N 1
ATOM 4676 C CA . GLY A 1 593 ? 12.973 -15.805 51.400 1.00 83.25 593 GLY A CA 1
ATOM 4677 C C . GLY A 1 593 ? 12.302 -17.065 51.962 1.00 83.25 593 GLY A C 1
ATOM 4678 O O . GLY A 1 593 ? 12.978 -18.064 52.213 1.00 83.25 593 GLY A O 1
ATOM 4679 N N . ARG A 1 594 ? 10.983 -17.025 52.181 1.00 91.56 594 ARG A N 1
ATOM 4680 C CA . ARG A 1 594 ? 10.189 -18.166 52.645 1.00 91.56 594 ARG A CA 1
ATOM 4681 C C . ARG A 1 594 ? 9.138 -18.594 51.623 1.00 91.56 594 ARG A C 1
ATOM 4683 O O . ARG A 1 594 ? 8.716 -17.802 50.780 1.00 91.56 594 ARG A O 1
ATOM 4690 N N . CYS A 1 595 ? 8.710 -19.848 51.709 1.00 94.56 595 CYS A N 1
ATOM 4691 C CA . CYS A 1 595 ? 7.695 -20.442 50.841 1.00 94.56 595 CYS A CA 1
ATOM 4692 C C . CYS A 1 595 ? 6.715 -21.321 51.630 1.00 94.56 595 CYS A C 1
ATOM 4694 O O . CYS A 1 595 ? 6.939 -21.627 52.807 1.00 94.56 595 CYS A O 1
ATOM 4696 N N . ILE A 1 596 ? 5.617 -21.718 50.983 1.00 95.56 596 ILE A N 1
ATOM 4697 C CA . ILE A 1 596 ? 4.673 -22.684 51.554 1.00 95.56 596 ILE A CA 1
ATOM 4698 C C . ILE A 1 596 ? 5.348 -24.058 51.638 1.00 95.56 596 ILE A C 1
ATOM 4700 O O . ILE A 1 596 ? 5.762 -24.615 50.624 1.00 95.56 596 ILE A O 1
ATOM 4704 N N . GLN A 1 597 ? 5.388 -24.627 52.839 1.00 95.19 597 GLN A N 1
ATOM 4705 C CA . GLN A 1 597 ? 5.849 -25.985 53.112 1.00 95.19 597 GLN A CA 1
ATOM 4706 C C . GLN A 1 597 ? 4.728 -26.819 53.735 1.00 95.19 597 GLN A C 1
ATOM 4708 O O . GLN A 1 597 ? 4.021 -26.356 54.634 1.00 95.19 597 GLN A O 1
ATOM 4713 N N . LEU A 1 598 ? 4.605 -28.075 53.305 1.00 96.69 598 LEU A N 1
ATOM 4714 C CA . LEU A 1 598 ? 3.864 -29.099 54.028 1.00 96.69 598 LEU A CA 1
ATOM 4715 C C . LEU A 1 598 ? 4.738 -29.635 55.168 1.00 96.69 598 LEU A C 1
ATOM 4717 O O . LEU A 1 598 ? 5.797 -30.216 54.939 1.00 96.69 598 LEU A O 1
ATOM 4721 N N . LEU A 1 599 ? 4.326 -29.439 56.418 1.00 95.00 599 LEU A N 1
ATOM 4722 C CA . LEU A 1 599 ? 5.108 -29.931 57.550 1.00 95.00 599 LEU A CA 1
ATOM 4723 C C . LEU A 1 599 ? 5.100 -31.469 57.595 1.00 95.00 599 LEU A C 1
ATOM 4725 O O . LEU A 1 599 ? 4.044 -32.096 57.621 1.00 95.00 599 LEU A O 1
ATOM 4729 N N . ARG A 1 600 ? 6.291 -32.062 57.664 1.00 92.44 600 ARG A N 1
ATOM 4730 C CA . ARG A 1 600 ? 6.569 -33.479 57.963 1.00 92.44 600 ARG A CA 1
ATOM 4731 C C . ARG A 1 600 ? 6.898 -33.689 59.442 1.00 92.44 600 ARG A C 1
ATOM 4733 O O . ARG A 1 600 ? 7.272 -32.725 60.105 1.00 92.44 600 ARG A O 1
ATOM 4740 N N . GLU A 1 601 ? 6.834 -34.926 59.934 1.00 88.50 601 GLU A N 1
ATOM 4741 C CA . GLU A 1 601 ? 7.031 -35.299 61.355 1.00 88.50 601 GLU A CA 1
ATOM 4742 C C . GLU A 1 601 ? 8.306 -34.737 62.011 1.00 88.50 601 GLU A C 1
ATOM 4744 O O . GLU A 1 601 ? 8.307 -34.412 63.195 1.00 88.50 601 GLU A O 1
ATOM 4749 N N . ASN A 1 602 ? 9.389 -34.571 61.248 1.00 86.31 602 ASN A N 1
ATOM 4750 C CA . ASN A 1 602 ? 10.671 -34.031 61.713 1.00 86.31 602 ASN A CA 1
ATOM 4751 C C . ASN A 1 602 ? 10.938 -32.578 61.264 1.00 86.31 602 ASN A C 1
ATOM 4753 O O . ASN A 1 602 ? 12.088 -32.139 61.276 1.00 86.31 602 ASN A O 1
ATOM 4757 N N . SER A 1 603 ? 9.913 -31.819 60.860 1.00 88.75 603 SER A N 1
ATOM 4758 C CA . SER A 1 603 ? 10.087 -30.403 60.488 1.00 88.75 603 SER A CA 1
ATOM 4759 C C . SER A 1 603 ? 10.503 -29.564 61.694 1.00 88.75 603 SER A C 1
ATOM 4761 O O . SER A 1 603 ? 9.919 -29.685 62.771 1.00 88.75 603 SER A O 1
ATOM 4763 N N . SER A 1 604 ? 11.465 -28.663 61.498 1.00 85.38 604 SER A N 1
ATOM 4764 C CA . SER A 1 604 ? 12.030 -27.807 62.554 1.00 85.38 604 SER A CA 1
ATOM 4765 C C . SER A 1 604 ? 11.020 -26.866 63.225 1.00 85.38 604 SER A C 1
ATOM 4767 O O . SER A 1 604 ? 11.244 -26.378 64.329 1.00 85.38 604 SER A O 1
ATOM 4769 N N . GLU A 1 605 ? 9.900 -26.614 62.557 1.00 87.31 605 GLU A N 1
ATOM 4770 C CA . GLU A 1 605 ? 8.826 -25.719 62.962 1.00 87.31 605 GLU A CA 1
ATOM 4771 C C . GLU A 1 605 ? 7.851 -26.376 63.950 1.00 87.31 605 GLU A C 1
ATOM 4773 O O . GLU A 1 605 ? 7.106 -25.673 64.646 1.00 87.31 605 GLU A O 1
ATOM 4778 N N . ILE A 1 606 ? 7.863 -27.713 64.040 1.00 87.31 606 ILE A N 1
ATOM 4779 C CA . ILE A 1 606 ? 7.036 -28.476 64.978 1.00 87.31 606 ILE A CA 1
ATOM 4780 C C . ILE A 1 606 ? 7.456 -28.143 66.415 1.00 87.31 606 ILE A C 1
ATOM 4782 O O . ILE A 1 606 ? 8.630 -28.161 66.770 1.00 87.31 606 ILE A O 1
ATOM 4786 N N . GLY A 1 607 ? 6.463 -27.818 67.247 1.00 76.25 607 GLY A N 1
ATOM 4787 C CA . GLY A 1 607 ? 6.660 -27.278 68.598 1.00 76.25 607 GLY A CA 1
ATOM 4788 C C . GLY A 1 607 ? 6.404 -25.770 68.710 1.00 76.25 607 GLY A C 1
ATOM 4789 O O . GLY A 1 607 ? 6.338 -25.247 69.822 1.00 76.25 607 GLY A O 1
ATOM 4790 N N . THR A 1 608 ? 6.183 -25.078 67.584 1.00 73.94 608 THR A N 1
ATOM 4791 C CA . THR A 1 608 ? 5.852 -23.644 67.547 1.00 73.94 608 THR A CA 1
ATOM 4792 C C . THR A 1 608 ? 4.364 -23.430 67.255 1.00 73.94 608 THR A C 1
ATOM 4794 O O . THR A 1 608 ? 3.872 -23.741 66.170 1.00 73.94 608 THR A O 1
ATOM 4797 N N . GLY A 1 609 ? 3.619 -22.874 68.215 1.00 80.56 609 GLY A N 1
ATOM 4798 C CA . GLY A 1 609 ? 2.195 -22.569 68.043 1.00 80.56 609 GLY A CA 1
ATOM 4799 C C . GLY A 1 609 ? 1.354 -23.804 67.695 1.00 80.56 609 GLY A C 1
ATOM 4800 O O . GLY A 1 609 ? 1.278 -24.746 68.473 1.00 80.56 609 GLY A O 1
ATOM 4801 N N . ASN A 1 610 ? 0.713 -23.780 66.522 1.00 83.75 610 ASN A N 1
ATOM 4802 C CA . ASN A 1 610 ? -0.164 -24.846 66.018 1.00 83.75 610 ASN A CA 1
ATOM 4803 C C . ASN A 1 610 ? 0.499 -25.707 64.917 1.00 83.75 610 ASN A C 1
ATOM 4805 O O . ASN A 1 610 ? -0.216 -26.381 64.173 1.00 83.75 610 ASN A O 1
ATOM 4809 N N . ALA A 1 611 ? 1.823 -25.656 64.755 1.00 89.62 611 ALA A N 1
ATOM 4810 C CA . ALA A 1 611 ? 2.548 -26.477 63.785 1.00 89.62 611 ALA A CA 1
ATOM 4811 C C . ALA A 1 611 ? 2.436 -27.977 64.126 1.00 89.62 611 ALA A C 1
ATOM 4813 O O . ALA A 1 611 ? 2.679 -28.380 65.263 1.00 89.62 611 ALA A O 1
ATOM 4814 N N . LYS A 1 612 ? 2.065 -28.800 63.141 1.00 93.06 612 LYS A N 1
ATOM 4815 C CA . LYS A 1 612 ? 1.982 -30.269 63.228 1.00 93.06 612 LYS A CA 1
ATOM 4816 C C . LYS A 1 612 ? 2.254 -30.869 61.848 1.00 93.06 612 LYS A C 1
ATOM 4818 O O . LYS A 1 612 ? 2.082 -30.160 60.857 1.00 93.06 612 LYS A O 1
ATOM 4823 N N . ALA A 1 613 ? 2.612 -32.149 61.779 1.00 92.94 613 ALA A N 1
ATOM 4824 C CA . ALA A 1 613 ? 2.693 -32.854 60.504 1.00 92.94 613 ALA A CA 1
ATOM 4825 C C . ALA A 1 613 ? 1.350 -32.779 59.742 1.00 92.94 613 ALA A C 1
ATOM 4827 O O . ALA A 1 613 ? 0.276 -32.797 60.354 1.00 92.94 613 ALA A O 1
ATOM 4828 N N . GLY A 1 614 ? 1.412 -32.627 58.419 1.00 93.00 614 GLY A N 1
ATOM 4829 C CA . GLY A 1 614 ? 0.240 -32.473 57.555 1.00 93.00 614 GLY A CA 1
ATOM 4830 C C . GLY A 1 614 ? -0.368 -31.064 57.531 1.00 93.00 614 GLY A C 1
ATOM 4831 O O . GLY A 1 614 ? -1.491 -30.903 57.066 1.00 93.00 614 GLY A O 1
ATOM 4832 N N . ARG A 1 615 ? 0.316 -30.033 58.045 1.00 94.75 615 ARG A N 1
ATOM 4833 C CA . ARG A 1 615 ? -0.163 -28.635 58.049 1.00 94.75 615 ARG A CA 1
ATOM 4834 C C . ARG A 1 615 ? 0.716 -27.737 57.186 1.00 94.75 615 ARG A C 1
ATOM 4836 O O . ARG A 1 615 ? 1.930 -27.915 57.165 1.00 94.75 615 ARG A O 1
ATOM 4843 N N . LEU A 1 616 ? 0.112 -26.748 56.526 1.00 95.38 616 LEU A N 1
ATOM 4844 C CA . LEU A 1 616 ? 0.842 -25.762 55.724 1.00 95.38 616 LEU A CA 1
ATOM 4845 C C . LEU A 1 616 ? 1.482 -24.688 56.608 1.00 95.38 616 LEU A C 1
ATOM 4847 O O . LEU A 1 616 ? 0.835 -24.106 57.490 1.00 95.38 616 LEU A O 1
ATOM 4851 N N . TRP A 1 617 ? 2.745 -24.386 56.328 1.00 93.75 617 TRP A N 1
ATOM 4852 C CA . TRP A 1 617 ? 3.545 -23.417 57.071 1.00 93.75 617 TRP A CA 1
ATOM 4853 C C . TRP A 1 617 ? 4.405 -22.557 56.151 1.00 93.75 617 TRP A C 1
ATOM 4855 O O . TRP A 1 617 ? 4.716 -22.963 55.036 1.00 93.75 617 TRP A O 1
ATOM 4865 N N . ASN A 1 618 ? 4.782 -21.367 56.614 1.00 91.38 618 ASN A N 1
ATOM 4866 C CA . ASN A 1 618 ? 5.716 -20.507 55.902 1.00 91.38 618 ASN A CA 1
ATOM 4867 C C . ASN A 1 618 ? 7.145 -20.763 56.407 1.00 91.38 618 ASN A C 1
ATOM 4869 O O . ASN A 1 618 ? 7.505 -20.322 57.505 1.00 91.38 618 ASN A O 1
ATOM 4873 N N . SER A 1 619 ? 7.956 -21.448 55.605 1.00 92.06 619 SER A N 1
ATOM 4874 C CA . SER A 1 619 ? 9.278 -21.968 55.985 1.00 92.06 619 SER A CA 1
ATOM 4875 C C . SER A 1 619 ? 10.389 -21.419 55.096 1.00 92.06 619 SER A C 1
ATOM 4877 O O . SER A 1 619 ? 10.136 -20.976 53.978 1.00 92.06 619 SER A O 1
ATOM 4879 N N . ALA A 1 620 ? 11.626 -21.414 55.600 1.00 91.94 620 ALA A N 1
ATOM 4880 C CA . ALA A 1 620 ? 12.786 -21.005 54.807 1.00 91.94 620 ALA A CA 1
ATOM 4881 C C . ALA A 1 620 ? 12.950 -21.926 53.592 1.00 91.94 620 ALA A C 1
ATOM 4883 O O . ALA A 1 620 ? 12.749 -23.134 53.708 1.00 91.94 620 ALA A O 1
ATOM 4884 N N . ILE A 1 621 ? 13.300 -21.354 52.441 1.00 92.94 621 ILE A N 1
ATOM 4885 C CA . ILE A 1 621 ? 13.494 -22.121 51.210 1.00 92.94 621 ILE A CA 1
ATOM 4886 C C . ILE A 1 621 ? 14.648 -23.120 51.388 1.00 92.94 621 ILE A C 1
ATOM 4888 O O . ILE A 1 621 ? 15.736 -22.761 51.840 1.00 92.94 621 ILE A O 1
ATOM 4892 N N . ILE A 1 622 ? 14.391 -24.375 51.027 1.00 90.88 622 ILE A N 1
ATOM 4893 C CA . ILE A 1 622 ? 15.374 -25.454 50.963 1.00 90.88 622 ILE A CA 1
ATOM 4894 C C . ILE A 1 622 ? 15.845 -25.543 49.508 1.00 90.88 622 ILE A C 1
ATOM 4896 O O . ILE A 1 622 ? 15.065 -25.899 48.632 1.00 90.88 622 ILE A O 1
ATOM 4900 N N . GLU A 1 623 ? 17.105 -25.185 49.252 1.00 82.81 623 GLU A N 1
ATOM 4901 C CA . GLU A 1 623 ? 17.686 -25.190 47.895 1.00 82.81 623 GLU A CA 1
ATOM 4902 C C . GLU A 1 623 ? 18.372 -26.518 47.532 1.00 82.81 623 GLU A C 1
ATOM 4904 O O . GLU A 1 623 ? 18.537 -26.819 46.358 1.00 82.81 623 GLU A O 1
ATOM 4909 N N . ASP A 1 624 ? 18.779 -27.318 48.522 1.00 83.50 624 ASP A N 1
ATOM 4910 C CA . ASP A 1 624 ? 19.396 -28.629 48.285 1.00 83.50 624 ASP A CA 1
ATOM 4911 C C . ASP A 1 624 ? 18.320 -29.676 47.982 1.00 83.50 624 ASP A C 1
ATOM 4913 O O . ASP A 1 624 ? 17.549 -30.049 48.870 1.00 83.50 624 ASP A O 1
ATOM 4917 N N . GLU A 1 625 ? 18.293 -30.164 46.742 1.00 80.81 625 GLU A N 1
ATOM 4918 C CA . GLU A 1 625 ? 17.324 -31.158 46.266 1.00 80.81 625 GLU A CA 1
ATOM 4919 C C . GLU A 1 625 ? 17.434 -32.505 46.989 1.00 80.81 625 GLU A C 1
ATOM 4921 O O . GLU A 1 625 ? 16.468 -33.262 47.054 1.00 80.81 625 GLU A O 1
ATOM 4926 N N . ASN A 1 626 ? 18.596 -32.794 47.586 1.00 82.50 626 ASN A N 1
ATOM 4927 C CA . ASN A 1 626 ? 18.820 -34.017 48.357 1.00 82.50 626 ASN A CA 1
ATOM 4928 C C . ASN A 1 626 ? 18.304 -33.908 49.798 1.00 82.50 626 ASN A C 1
ATOM 4930 O O . ASN A 1 626 ? 18.346 -34.882 50.556 1.00 82.50 626 ASN A O 1
ATOM 4934 N N . ASN A 1 627 ? 17.842 -32.729 50.218 1.00 89.12 627 ASN A N 1
ATOM 4935 C CA . ASN A 1 627 ? 17.270 -32.546 51.538 1.00 89.12 627 ASN A CA 1
ATOM 4936 C C . ASN A 1 627 ? 15.883 -33.198 51.603 1.00 89.12 627 ASN A C 1
ATOM 4938 O O . ASN A 1 627 ? 15.008 -32.899 50.797 1.00 89.12 627 ASN A O 1
ATOM 4942 N N . GLU A 1 628 ? 15.629 -34.003 52.636 1.00 85.94 628 GLU A N 1
ATOM 4943 C CA . GLU A 1 628 ? 14.335 -34.677 52.852 1.00 85.94 628 GLU A CA 1
ATOM 4944 C C . GLU A 1 628 ? 13.125 -33.721 52.923 1.00 85.94 628 GLU A C 1
ATOM 4946 O O . GLU A 1 628 ? 11.976 -34.153 52.850 1.00 85.94 628 GLU A O 1
ATOM 4951 N N . GLY A 1 629 ? 13.357 -32.421 53.122 1.00 87.19 629 GLY A N 1
ATOM 4952 C CA . GLY A 1 629 ? 12.330 -31.385 53.102 1.00 87.19 629 GLY A CA 1
ATOM 4953 C C . GLY A 1 629 ? 12.077 -30.714 51.759 1.00 87.19 629 GLY A C 1
ATOM 4954 O O . GLY A 1 629 ? 11.106 -29.965 51.679 1.00 87.19 629 GLY A O 1
ATOM 4955 N N . TYR A 1 630 ? 12.906 -30.957 50.743 1.00 91.62 630 TYR A N 1
ATOM 4956 C CA . TYR A 1 630 ? 12.830 -30.275 49.450 1.00 91.62 630 TYR A CA 1
ATOM 4957 C C . TYR A 1 630 ? 11.470 -30.486 48.778 1.00 91.62 630 TYR A C 1
ATOM 4959 O O . TYR A 1 630 ? 10.735 -29.529 48.535 1.00 91.62 630 TYR A O 1
ATOM 4967 N N . ASP A 1 631 ? 11.061 -31.745 48.607 1.00 93.69 631 ASP A N 1
ATOM 4968 C CA . ASP A 1 631 ? 9.789 -32.102 47.966 1.00 93.69 631 ASP A CA 1
ATOM 4969 C C . ASP A 1 631 ? 8.548 -31.666 48.767 1.00 93.69 631 ASP A C 1
ATOM 4971 O O . ASP A 1 631 ? 7.454 -31.550 48.215 1.00 93.69 631 ASP A O 1
ATOM 4975 N N . TYR A 1 632 ? 8.700 -31.357 50.057 1.00 95.62 632 TYR A N 1
ATOM 4976 C CA . TYR A 1 632 ? 7.620 -30.816 50.888 1.00 95.62 632 TYR A CA 1
ATOM 4977 C C . TYR A 1 632 ? 7.361 -29.313 50.647 1.00 95.62 632 TYR A C 1
ATOM 4979 O O . TYR A 1 632 ? 6.402 -28.769 51.197 1.00 95.62 632 TYR A O 1
ATOM 4987 N N . GLN A 1 633 ? 8.191 -28.634 49.843 1.00 95.44 633 GLN A N 1
ATOM 4988 C CA . GLN A 1 633 ? 8.038 -27.221 49.449 1.00 95.44 633 GLN A CA 1
ATOM 4989 C C . GLN A 1 633 ? 7.557 -27.038 47.998 1.00 95.44 633 GLN A C 1
ATOM 4991 O O . GLN A 1 633 ? 7.480 -25.909 47.504 1.00 95.44 633 GLN A O 1
ATOM 4996 N N . LEU A 1 634 ? 7.238 -28.142 47.315 1.00 94.69 634 LEU A N 1
ATOM 4997 C CA . LEU A 1 634 ? 6.899 -28.177 45.896 1.00 94.69 634 LEU A CA 1
ATOM 4998 C C . LEU A 1 634 ? 5.435 -28.555 45.692 1.00 94.69 634 LEU A C 1
ATOM 5000 O O . LEU A 1 634 ? 4.949 -29.527 46.275 1.00 94.69 634 LEU A O 1
ATOM 5004 N N . TRP A 1 635 ? 4.749 -27.781 44.853 1.00 95.56 635 TRP A N 1
ATOM 5005 C CA . TRP A 1 635 ? 3.300 -27.821 44.701 1.00 95.56 635 TRP A CA 1
ATOM 5006 C C . TRP A 1 635 ? 2.889 -27.902 43.231 1.00 95.56 635 TRP A C 1
ATOM 5008 O O . TRP A 1 635 ? 3.246 -27.036 42.438 1.00 95.56 635 TRP A O 1
ATOM 5018 N N . ALA A 1 636 ? 2.114 -28.919 42.877 1.00 93.31 636 ALA A N 1
ATOM 5019 C CA . ALA A 1 636 ? 1.421 -29.044 41.605 1.00 93.31 636 ALA A CA 1
ATOM 5020 C C . ALA A 1 636 ? 0.007 -28.458 41.717 1.00 93.31 636 ALA A C 1
ATOM 5022 O O . ALA A 1 636 ? -0.673 -28.614 42.735 1.00 93.31 636 ALA A O 1
ATOM 5023 N N . PHE A 1 637 ? -0.439 -27.793 40.653 1.00 93.31 637 PHE A N 1
ATOM 5024 C CA . PHE A 1 637 ? -1.781 -27.224 40.541 1.00 93.31 637 PHE A CA 1
ATOM 5025 C C . PHE A 1 637 ? -2.566 -28.053 39.530 1.00 93.31 637 PHE A C 1
ATOM 5027 O O . PHE A 1 637 ? -2.333 -27.948 38.328 1.00 93.31 637 PHE A O 1
ATOM 5034 N N . MET A 1 638 ? -3.470 -28.904 40.015 1.00 90.94 638 MET A N 1
ATOM 5035 C CA . MET A 1 638 ? -4.301 -29.756 39.162 1.00 90.94 638 MET A CA 1
ATOM 5036 C C . MET A 1 638 ? -5.655 -29.094 38.937 1.00 90.94 638 MET A C 1
ATOM 5038 O O . MET A 1 638 ? -6.354 -28.786 39.903 1.00 90.94 638 MET A O 1
ATOM 5042 N N . GLN A 1 639 ? -6.016 -28.875 37.678 1.00 90.50 639 GLN A N 1
ATOM 5043 C CA . GLN A 1 639 ? -7.280 -28.248 37.297 1.00 90.50 639 GLN A CA 1
ATOM 5044 C C . GLN A 1 639 ? -8.427 -29.265 37.360 1.00 90.50 639 GLN A C 1
ATOM 5046 O O . GLN A 1 639 ? -8.242 -30.422 36.984 1.00 90.50 639 GLN A O 1
ATOM 5051 N N . ASP A 1 640 ? -9.598 -28.846 37.841 1.00 86.75 640 ASP A N 1
ATOM 5052 C CA . ASP A 1 640 ? -10.819 -29.657 37.788 1.00 86.75 640 ASP A CA 1
ATOM 5053 C C . ASP A 1 640 ? -11.312 -29.740 36.331 1.00 86.75 640 ASP A C 1
ATOM 5055 O O . ASP A 1 640 ? -11.617 -28.698 35.739 1.00 86.75 640 ASP A O 1
ATOM 5059 N N . PRO A 1 641 ? -11.409 -30.945 35.737 1.00 75.88 641 PRO A N 1
ATOM 5060 C CA . PRO A 1 641 ? -11.887 -31.110 34.366 1.00 75.88 641 PRO A CA 1
ATOM 5061 C C . PRO A 1 641 ? -13.321 -30.608 34.143 1.00 75.88 641 PRO A C 1
ATOM 5063 O O . PRO A 1 641 ? -13.656 -30.207 33.030 1.00 75.88 641 PRO A O 1
ATOM 5066 N N . GLU A 1 642 ? -14.172 -30.630 35.174 1.00 82.06 642 GLU A N 1
ATOM 5067 C CA . GLU A 1 642 ? -15.570 -30.187 35.083 1.00 82.06 642 GLU A CA 1
ATOM 5068 C C . GLU A 1 642 ? -15.742 -28.698 35.415 1.00 82.06 642 GLU A C 1
ATOM 5070 O O . GLU A 1 642 ? -16.735 -28.089 35.017 1.00 82.06 642 GLU A O 1
ATOM 5075 N N . ASN A 1 643 ? -14.784 -28.100 36.130 1.00 83.62 643 ASN A N 1
ATOM 5076 C CA . ASN A 1 643 ? -14.822 -26.701 36.558 1.00 83.62 643 ASN A CA 1
ATOM 5077 C C . ASN A 1 643 ? -13.421 -26.060 36.415 1.00 83.62 643 ASN A C 1
ATOM 5079 O O . ASN A 1 643 ? -12.685 -25.961 37.400 1.00 83.62 643 ASN A O 1
ATOM 5083 N N . PRO A 1 644 ? -13.015 -25.613 35.209 1.00 78.69 644 PRO A N 1
ATOM 5084 C CA . PRO A 1 644 ? -11.642 -25.172 34.920 1.00 78.69 644 PRO A CA 1
ATOM 5085 C C . PRO A 1 644 ? -11.114 -24.017 35.795 1.00 78.69 644 PRO A C 1
ATOM 5087 O O . PRO A 1 644 ? -9.914 -23.749 35.852 1.00 78.69 644 PRO A O 1
ATOM 5090 N N . GLU A 1 645 ? -11.976 -23.298 36.502 1.00 80.75 645 GLU A N 1
ATOM 5091 C CA . GLU A 1 645 ? -11.590 -22.266 37.461 1.00 80.75 645 GLU A CA 1
ATOM 5092 C C . GLU A 1 645 ? -11.106 -22.816 38.816 1.00 80.75 645 GLU A C 1
ATOM 5094 O O . GLU A 1 645 ? -10.616 -22.040 39.646 1.00 80.75 645 GLU A O 1
ATOM 5099 N N . ARG A 1 646 ? -11.236 -24.130 39.048 1.00 90.12 646 ARG A N 1
ATOM 5100 C CA . ARG A 1 646 ? -10.969 -24.792 40.330 1.00 90.12 646 ARG A CA 1
ATOM 5101 C C . ARG A 1 646 ? -9.731 -25.666 40.296 1.00 90.12 646 ARG A C 1
ATOM 5103 O O . ARG A 1 646 ? -9.454 -26.355 39.318 1.00 90.12 646 ARG A O 1
ATOM 5110 N N . TRP A 1 647 ? -9.014 -25.653 41.413 1.00 93.56 647 TRP A N 1
ATOM 5111 C CA . TRP A 1 647 ? -7.687 -26.234 41.518 1.00 93.56 647 TRP A CA 1
ATOM 5112 C C . TRP A 1 647 ? -7.540 -27.064 42.787 1.00 93.56 647 TRP A C 1
ATOM 5114 O O . TRP A 1 647 ? -7.935 -26.631 43.875 1.00 93.56 647 TRP A O 1
ATOM 5124 N N . ALA A 1 648 ? -6.923 -28.233 42.649 1.00 94.81 648 ALA A N 1
ATOM 5125 C CA . ALA A 1 648 ? -6.322 -28.960 43.756 1.00 94.81 648 ALA A CA 1
ATOM 5126 C C . ALA A 1 648 ? -4.843 -28.563 43.874 1.00 94.81 648 ALA A C 1
ATOM 5128 O O . ALA A 1 648 ? -4.116 -28.531 42.880 1.00 94.81 648 ALA A O 1
ATOM 5129 N N . ILE A 1 649 ? -4.405 -28.251 45.096 1.00 96.06 649 ILE A N 1
ATOM 5130 C CA . ILE A 1 649 ? -3.014 -27.894 45.407 1.00 96.06 649 ILE A CA 1
ATOM 5131 C C . ILE A 1 649 ? -2.339 -29.136 46.000 1.00 96.06 649 ILE A C 1
ATOM 5133 O O . ILE A 1 649 ? -2.645 -29.529 47.129 1.00 96.06 649 ILE A O 1
ATOM 5137 N N . VAL A 1 650 ? -1.461 -29.775 45.229 1.00 95.38 650 VAL A N 1
ATOM 5138 C CA . VAL A 1 650 ? -0.885 -31.100 45.514 1.00 95.38 650 VAL A CA 1
ATOM 5139 C C . VAL A 1 650 ? 0.597 -30.965 45.844 1.00 95.38 650 VAL A C 1
ATOM 5141 O O . VAL A 1 650 ? 1.351 -30.379 45.082 1.00 95.38 650 VAL A O 1
ATOM 5144 N N . CYS A 1 651 ? 1.038 -31.497 46.976 1.00 95.19 651 CYS A N 1
ATOM 5145 C CA . CYS A 1 651 ? 2.439 -31.494 47.386 1.00 95.19 651 CYS A CA 1
ATOM 5146 C C . CYS A 1 651 ? 3.206 -32.648 46.721 1.00 95.19 651 CYS A C 1
ATOM 5148 O O . CYS A 1 651 ? 2.733 -33.785 46.742 1.00 95.19 651 CYS A O 1
ATOM 5150 N N . LYS A 1 652 ? 4.418 -32.390 46.211 1.00 93.75 652 LYS A N 1
ATOM 5151 C CA . LYS A 1 652 ? 5.263 -33.409 45.556 1.00 93.75 652 LYS A CA 1
ATOM 5152 C C . LYS A 1 652 ? 5.570 -34.607 46.446 1.00 93.75 652 LYS A C 1
ATOM 5154 O O . LYS A 1 652 ? 5.535 -35.740 45.983 1.00 93.75 652 LYS A O 1
ATOM 5159 N N . ALA A 1 653 ? 5.796 -34.375 47.737 1.00 92.81 653 ALA A N 1
ATOM 5160 C CA . ALA A 1 653 ? 6.037 -35.450 48.698 1.00 92.81 653 ALA A CA 1
ATOM 5161 C C . ALA A 1 653 ? 4.798 -36.329 48.987 1.00 92.81 653 ALA A C 1
ATOM 5163 O O . ALA A 1 653 ? 4.936 -37.401 49.580 1.00 92.81 653 ALA A O 1
ATOM 5164 N N . LYS A 1 654 ? 3.586 -35.875 48.626 1.00 92.81 654 LYS A N 1
ATOM 5165 C CA . LYS A 1 654 ? 2.295 -36.530 48.912 1.00 92.81 654 LYS A CA 1
ATOM 5166 C C . LYS A 1 654 ? 1.320 -36.390 47.718 1.00 92.81 654 LYS A C 1
ATOM 5168 O O . LYS A 1 654 ? 0.283 -35.730 47.861 1.00 92.81 654 LYS A O 1
ATOM 5173 N N . PRO A 1 655 ? 1.630 -36.995 46.554 1.00 90.81 655 PRO A N 1
ATOM 5174 C CA . PRO A 1 655 ? 0.940 -36.734 45.281 1.00 90.81 655 PRO A CA 1
ATOM 5175 C C . PRO A 1 655 ? -0.496 -37.292 45.189 1.00 90.81 655 PRO A C 1
ATOM 5177 O O . PRO A 1 655 ? -1.274 -36.868 44.331 1.00 90.81 655 PRO A O 1
ATOM 5180 N N . ASP A 1 656 ? -0.862 -38.226 46.070 1.00 89.81 656 ASP A N 1
ATOM 5181 C CA . ASP A 1 656 ? -2.196 -38.849 46.099 1.00 89.81 656 ASP A CA 1
ATOM 5182 C C . ASP A 1 656 ? -3.264 -37.963 46.774 1.00 89.81 656 ASP A C 1
ATOM 5184 O O . ASP A 1 656 ? -4.464 -38.181 46.605 1.00 89.81 656 ASP A O 1
ATOM 5188 N N . GLY A 1 657 ? -2.835 -36.939 47.518 1.00 92.81 657 GLY A N 1
ATOM 5189 C CA . GLY A 1 657 ? -3.693 -36.041 48.291 1.00 92.81 657 GLY A CA 1
ATOM 5190 C C . GLY A 1 657 ? -3.687 -34.592 47.801 1.00 92.81 657 GLY A C 1
ATOM 5191 O O . GLY A 1 657 ? -3.084 -34.270 46.780 1.00 92.81 657 GLY A O 1
ATOM 5192 N N . SER A 1 658 ? -4.322 -33.686 48.546 1.00 96.69 658 SER A N 1
ATOM 5193 C CA . SER A 1 658 ? -4.194 -32.236 48.333 1.00 96.69 658 SER A CA 1
ATOM 5194 C C . SER A 1 658 ? -4.429 -31.434 49.616 1.00 96.69 658 SER A C 1
ATOM 5196 O O . SER A 1 658 ? -4.864 -31.955 50.645 1.00 96.69 658 SER A O 1
ATOM 5198 N N . VAL A 1 659 ? -4.207 -30.118 49.557 1.00 96.69 659 VAL A N 1
ATOM 5199 C CA . VAL A 1 659 ? -4.667 -29.200 50.613 1.00 96.69 659 VAL A CA 1
ATOM 5200 C C . VAL A 1 659 ? -6.190 -29.312 50.757 1.00 96.69 659 VAL A C 1
ATOM 5202 O O . VAL A 1 659 ? -6.901 -29.311 49.753 1.00 96.69 659 VAL A O 1
ATOM 5205 N N . ASN A 1 660 ? -6.699 -29.396 51.988 1.00 94.12 660 ASN A N 1
ATOM 5206 C CA . ASN A 1 660 ? -8.137 -29.412 52.252 1.00 94.12 660 ASN A CA 1
ATOM 5207 C C . ASN A 1 660 ? -8.732 -28.014 52.021 1.00 94.12 660 ASN A C 1
ATOM 5209 O O . ASN A 1 660 ? -8.264 -27.040 52.611 1.00 94.12 660 ASN A O 1
ATOM 5213 N N . GLY A 1 661 ? -9.789 -27.908 51.212 1.00 89.50 661 GLY A N 1
ATOM 5214 C CA . GLY A 1 661 ? -10.450 -26.636 50.915 1.00 89.50 661 GLY A CA 1
ATOM 5215 C C . GLY A 1 661 ? -11.081 -25.947 52.129 1.00 89.50 661 GLY A C 1
ATOM 5216 O O . GLY A 1 661 ? -11.317 -24.739 52.090 1.00 89.50 661 GLY A O 1
ATOM 5217 N N . LYS A 1 662 ? -11.337 -26.663 53.230 1.00 92.88 662 LYS A N 1
ATOM 5218 C CA . LYS A 1 662 ? -11.946 -26.108 54.442 1.00 92.88 662 LYS A CA 1
ATOM 5219 C C . LYS A 1 662 ? -10.892 -25.860 55.535 1.00 92.88 662 LYS A C 1
ATOM 5221 O O . LYS A 1 662 ? -10.405 -26.820 56.135 1.00 92.88 662 LYS A O 1
ATOM 5226 N N . PRO A 1 663 ? -10.577 -24.596 55.872 1.00 91.94 663 PRO A N 1
ATOM 5227 C CA . PRO A 1 663 ? -9.640 -24.300 56.949 1.00 91.94 663 PRO A CA 1
ATOM 5228 C C . PRO A 1 663 ? -10.239 -24.639 58.320 1.00 91.94 663 PRO A C 1
ATOM 5230 O O . PRO A 1 663 ? -11.457 -24.710 58.495 1.00 91.94 663 PRO A O 1
ATOM 5233 N N . THR A 1 664 ? -9.391 -24.765 59.344 1.00 92.31 664 THR A N 1
ATOM 5234 C CA . THR A 1 664 ? -9.847 -25.072 60.717 1.00 92.31 664 THR A CA 1
ATOM 5235 C C . THR A 1 664 ? -10.739 -23.987 61.346 1.00 92.31 664 THR A C 1
ATOM 5237 O O . THR A 1 664 ? -11.413 -24.259 62.336 1.00 92.31 664 THR A O 1
ATOM 5240 N N . ALA A 1 665 ? -10.718 -22.761 60.810 1.00 90.19 665 ALA A N 1
ATOM 5241 C CA . ALA A 1 665 ? -11.595 -21.640 61.157 1.00 90.19 665 ALA A CA 1
ATOM 5242 C C . ALA A 1 665 ? -11.620 -20.616 60.003 1.00 90.19 665 ALA A C 1
ATOM 5244 O O . ALA A 1 665 ? -10.638 -20.493 59.277 1.00 90.19 665 ALA A O 1
ATOM 5245 N N . GLU A 1 666 ? -12.697 -19.841 59.858 1.00 88.88 666 GLU A N 1
ATOM 5246 C CA . GLU A 1 666 ? -12.876 -18.840 58.784 1.00 88.88 666 GLU A CA 1
ATOM 5247 C C . GLU A 1 666 ? -12.458 -17.420 59.220 1.00 88.88 666 GLU A C 1
ATOM 5249 O O . GLU A 1 666 ? -13.193 -16.446 59.087 1.00 88.88 666 GLU A O 1
ATOM 5254 N N . ASN A 1 667 ? -11.283 -17.303 59.837 1.00 86.38 667 ASN A N 1
ATOM 5255 C CA . ASN A 1 667 ? -10.663 -16.033 60.225 1.00 86.38 667 ASN A CA 1
ATOM 5256 C C . ASN A 1 667 ? -9.130 -16.209 60.282 1.00 86.38 667 ASN A C 1
ATOM 5258 O O . ASN A 1 667 ? -8.610 -17.280 59.967 1.00 86.38 667 ASN A O 1
ATOM 5262 N N . ASN A 1 668 ? -8.381 -15.195 60.721 1.00 83.69 668 ASN A N 1
ATOM 5263 C CA . ASN A 1 668 ? -6.910 -15.251 60.791 1.00 83.69 668 ASN A CA 1
ATOM 5264 C C . ASN A 1 668 ? -6.339 -16.307 61.780 1.00 83.69 668 ASN A C 1
ATOM 5266 O O . ASN A 1 668 ? -5.126 -16.552 61.809 1.00 83.69 668 ASN A O 1
ATOM 5270 N N . THR A 1 669 ? -7.188 -16.983 62.564 1.00 86.19 669 THR A N 1
ATOM 5271 C CA . THR A 1 669 ? -6.816 -18.141 63.400 1.00 86.19 669 THR A CA 1
ATOM 5272 C C . THR A 1 669 ? -6.953 -19.490 62.679 1.00 86.19 669 THR A C 1
ATOM 5274 O O . THR A 1 669 ? -6.472 -20.502 63.189 1.00 86.19 669 THR A O 1
ATOM 5277 N N . GLY A 1 670 ? -7.539 -19.512 61.477 1.00 88.81 670 GLY A N 1
ATOM 5278 C CA . GLY A 1 670 ? -7.660 -20.701 60.633 1.00 88.81 670 GLY A CA 1
ATOM 5279 C C . GLY A 1 670 ? -6.312 -21.242 60.161 1.00 88.81 670 GLY A C 1
ATOM 5280 O O . GLY A 1 670 ? -5.348 -20.489 60.004 1.00 88.81 670 GLY A O 1
ATOM 5281 N N . ARG A 1 671 ? -6.232 -22.559 59.970 1.00 91.75 671 ARG A N 1
ATOM 5282 C CA . ARG A 1 671 ? -5.063 -23.277 59.445 1.00 91.75 671 ARG A CA 1
ATOM 5283 C C . ARG A 1 671 ? -5.490 -24.195 58.308 1.00 91.75 671 ARG A C 1
ATOM 5285 O O . ARG A 1 671 ? -6.613 -24.700 58.324 1.00 91.75 671 ARG A O 1
ATOM 5292 N N . TRP A 1 672 ? -4.577 -24.417 57.373 1.00 94.31 672 TRP A N 1
ATOM 5293 C CA . TRP A 1 672 ? -4.761 -25.319 56.242 1.00 94.31 672 TRP A CA 1
ATOM 5294 C C . TRP A 1 672 ? -4.082 -26.655 56.539 1.00 94.31 672 TRP A C 1
ATOM 5296 O O . TRP A 1 672 ? -2.868 -26.704 56.748 1.00 94.31 672 TRP A O 1
ATOM 5306 N N . ASP A 1 673 ? -4.888 -27.711 56.601 1.00 95.25 673 ASP A N 1
ATOM 5307 C CA . ASP A 1 673 ? -4.428 -29.088 56.771 1.00 95.25 673 ASP A CA 1
ATOM 5308 C C . ASP A 1 673 ? -4.455 -29.798 55.403 1.00 95.25 673 ASP A C 1
ATOM 5310 O O . ASP A 1 673 ? -5.244 -29.448 54.521 1.00 95.25 673 ASP A O 1
ATOM 5314 N N . TYR A 1 674 ? -3.572 -30.772 55.221 1.00 96.75 674 TYR A N 1
ATOM 5315 C CA . TYR A 1 674 ? -3.445 -31.588 54.018 1.00 96.75 674 TYR A CA 1
ATOM 5316 C C . TYR A 1 674 ? -4.203 -32.905 54.206 1.00 96.75 674 TYR A C 1
ATOM 5318 O O . TYR A 1 674 ? -4.126 -33.521 55.272 1.00 96.75 674 TYR A O 1
ATOM 5326 N N . ASP A 1 675 ? -4.943 -33.330 53.187 1.00 96.06 675 ASP A N 1
ATOM 5327 C CA . ASP A 1 675 ? -5.605 -34.631 53.150 1.00 96.06 675 ASP A CA 1
ATOM 5328 C C . ASP A 1 675 ? -4.795 -35.555 52.249 1.00 96.06 675 ASP A C 1
ATOM 5330 O O . ASP A 1 675 ? -4.747 -35.356 51.041 1.00 96.06 675 ASP A O 1
ATOM 5334 N N . GLU A 1 676 ? -4.131 -36.550 52.836 1.00 92.88 676 GLU A N 1
ATOM 5335 C CA . GLU A 1 676 ? -3.257 -37.461 52.089 1.00 92.88 676 GLU A CA 1
ATOM 5336 C C . GLU A 1 676 ? -4.020 -38.442 51.188 1.00 92.88 676 GLU A C 1
ATOM 5338 O O . GLU A 1 676 ? -3.395 -39.072 50.343 1.00 92.88 676 GLU A O 1
ATOM 5343 N N . ASN A 1 677 ? -5.340 -38.588 51.362 1.00 89.75 677 ASN A N 1
ATOM 5344 C CA . ASN A 1 677 ? -6.117 -39.635 50.690 1.00 89.75 677 ASN A CA 1
ATOM 5345 C C . ASN A 1 677 ? -7.136 -39.100 49.679 1.00 89.75 677 ASN A C 1
ATOM 5347 O O . ASN A 1 677 ? -7.722 -39.893 48.946 1.00 89.75 677 ASN A O 1
ATOM 5351 N N . ASN A 1 678 ? -7.406 -37.792 49.667 1.00 92.19 678 ASN A N 1
ATOM 5352 C CA . ASN A 1 678 ? -8.390 -37.196 48.767 1.00 92.19 678 ASN A CA 1
ATOM 5353 C C . ASN A 1 678 ? -7.857 -35.905 48.146 1.00 92.19 678 ASN A C 1
ATOM 5355 O O . ASN A 1 678 ? -7.240 -35.084 48.827 1.00 92.19 678 ASN A O 1
ATOM 5359 N N . ARG A 1 679 ? -8.180 -35.697 46.866 1.00 91.94 679 ARG A N 1
ATOM 5360 C CA . ARG A 1 679 ? -7.931 -34.445 46.147 1.00 91.94 679 ARG A CA 1
ATOM 5361 C C . ARG A 1 679 ? -9.158 -33.537 46.218 1.00 91.94 679 ARG A C 1
ATOM 5363 O O . ARG A 1 679 ? -10.263 -33.933 45.858 1.00 91.94 679 ARG A O 1
ATOM 5370 N N . HIS A 1 680 ? -8.943 -32.310 46.670 1.00 94.19 680 HIS A N 1
ATOM 5371 C CA . HIS A 1 680 ? -9.949 -31.272 46.878 1.00 94.19 680 HIS A CA 1
ATOM 5372 C C . HIS A 1 680 ? -9.744 -30.148 45.857 1.00 94.19 680 HIS A C 1
ATOM 5374 O O . HIS A 1 680 ? -8.844 -29.320 46.008 1.00 94.19 680 HIS A O 1
ATOM 5380 N N . TYR A 1 681 ? -10.592 -30.092 44.830 1.00 94.31 681 TYR A N 1
ATOM 5381 C CA . TYR A 1 681 ? -10.580 -29.043 43.801 1.00 94.31 681 TYR A CA 1
ATOM 5382 C C . TYR A 1 681 ? -11.348 -27.796 44.261 1.00 94.31 681 TYR A C 1
ATOM 5384 O O . TYR A 1 681 ? -12.344 -27.382 43.673 1.00 94.31 681 TYR A O 1
ATOM 5392 N N . ASP A 1 682 ? -10.906 -27.217 45.374 1.00 92.69 682 ASP A N 1
ATOM 5393 C CA . ASP A 1 682 ? -11.632 -26.155 46.077 1.00 92.69 682 ASP A CA 1
ATOM 5394 C C . ASP A 1 682 ? -10.961 -24.778 45.969 1.00 92.69 682 ASP A C 1
ATOM 5396 O O . ASP A 1 682 ? -11.526 -23.787 46.440 1.00 92.69 682 ASP A O 1
ATOM 5400 N N . PHE A 1 683 ? -9.772 -24.679 45.368 1.00 94.19 683 PHE A N 1
ATOM 5401 C CA . PHE A 1 683 ? -9.014 -23.428 45.308 1.00 94.19 683 PHE A CA 1
ATOM 5402 C C . PHE A 1 683 ? -9.225 -22.674 43.997 1.00 94.19 683 PHE A C 1
ATOM 5404 O O . PHE A 1 683 ? -9.371 -23.270 42.935 1.00 94.19 683 PHE A O 1
ATOM 5411 N N . ILE A 1 684 ? -9.227 -21.345 44.080 1.00 91.94 684 ILE A N 1
ATOM 5412 C CA . ILE A 1 684 ? -9.338 -20.417 42.953 1.00 91.94 684 ILE A CA 1
ATOM 5413 C C . ILE A 1 684 ? -8.166 -19.438 43.034 1.00 91.94 684 ILE A C 1
ATOM 5415 O O . ILE A 1 684 ? -7.918 -18.845 44.090 1.00 91.94 684 ILE A O 1
ATOM 5419 N N . LEU A 1 685 ? -7.478 -19.236 41.912 1.00 89.50 685 LEU A N 1
ATOM 5420 C CA . LEU A 1 685 ? -6.487 -18.170 41.758 1.00 89.50 685 LEU A CA 1
ATOM 5421 C C . LEU A 1 685 ? -7.181 -16.846 41.448 1.00 89.50 685 LEU A C 1
ATOM 5423 O O . LEU A 1 685 ? -8.076 -16.805 40.599 1.00 89.50 685 LEU A O 1
ATOM 5427 N N . GLY A 1 686 ? -6.747 -15.773 42.108 1.00 81.62 686 GLY A N 1
ATOM 5428 C CA . GLY A 1 686 ? -7.271 -14.427 41.908 1.00 81.62 686 GLY A CA 1
ATOM 5429 C C . GLY A 1 686 ? -7.239 -13.999 40.440 1.00 81.62 686 GLY A C 1
ATOM 5430 O O . GLY A 1 686 ? -6.347 -14.369 39.681 1.00 81.62 686 GLY A O 1
ATOM 5431 N N . ASP A 1 687 ? -8.225 -13.205 40.038 1.00 72.44 687 ASP A N 1
ATOM 5432 C CA . ASP A 1 687 ? -8.423 -12.811 38.635 1.00 72.44 687 ASP A CA 1
ATOM 5433 C C . ASP A 1 687 ? -7.472 -11.696 38.173 1.00 72.44 687 ASP A C 1
ATOM 5435 O O . ASP A 1 687 ? -7.468 -11.319 37.006 1.00 72.44 687 ASP A O 1
ATOM 5439 N N . LYS A 1 688 ? -6.634 -11.198 39.089 1.00 72.88 688 LYS A N 1
ATOM 5440 C CA . LYS A 1 688 ? -5.642 -10.146 38.871 1.00 72.88 688 LYS A CA 1
ATOM 5441 C C . LYS A 1 688 ? -4.226 -10.707 39.033 1.00 72.88 688 LYS A C 1
ATOM 5443 O O . LYS A 1 688 ? -3.925 -11.311 40.063 1.00 72.88 688 LYS A O 1
ATOM 5448 N N . VAL A 1 689 ? -3.349 -10.426 38.065 1.00 77.56 689 VAL A N 1
ATOM 5449 C CA . VAL A 1 689 ? -1.888 -10.504 38.247 1.00 77.56 689 VAL A CA 1
ATOM 5450 C C . VAL A 1 689 ? -1.468 -9.295 39.088 1.00 77.56 689 VAL A C 1
ATOM 5452 O O . VAL A 1 689 ? -1.672 -8.149 38.679 1.00 77.56 689 VAL A O 1
ATOM 5455 N N . TYR A 1 690 ? -0.944 -9.525 40.293 1.00 77.00 690 TYR A N 1
ATOM 5456 C CA . TYR A 1 690 ? -0.560 -8.439 41.208 1.00 77.00 690 TYR A CA 1
ATOM 5457 C C . TYR A 1 690 ? 0.808 -7.839 40.876 1.00 77.00 690 TYR A C 1
ATOM 5459 O O . TYR A 1 690 ? 1.020 -6.656 41.122 1.00 77.00 690 TYR A O 1
ATOM 5467 N N . ALA A 1 691 ? 1.717 -8.653 40.342 1.00 77.56 691 ALA A N 1
ATOM 5468 C CA . ALA A 1 691 ? 3.029 -8.268 39.834 1.00 77.56 691 ALA A CA 1
ATOM 5469 C C . ALA A 1 691 ? 3.622 -9.436 39.027 1.00 77.56 691 ALA A C 1
ATOM 5471 O O . ALA A 1 691 ? 3.171 -10.577 39.168 1.00 77.56 691 ALA A O 1
ATOM 5472 N N . GLN A 1 692 ? 4.645 -9.146 38.229 1.00 77.38 692 GLN A N 1
ATOM 5473 C CA . GLN A 1 692 ? 5.423 -10.122 37.473 1.00 77.38 692 GLN A CA 1
ATOM 5474 C C . GLN A 1 692 ? 6.912 -9.908 37.773 1.00 77.38 692 GLN A C 1
ATOM 5476 O O . GLN A 1 692 ? 7.412 -8.789 37.676 1.00 77.38 692 GLN A O 1
ATOM 5481 N N . ASN A 1 693 ? 7.617 -10.981 38.132 1.00 64.62 693 ASN A N 1
ATOM 5482 C CA . ASN A 1 693 ? 9.058 -10.989 38.382 1.00 64.62 693 ASN A CA 1
ATOM 5483 C C . ASN A 1 693 ? 9.723 -11.961 37.395 1.00 64.62 693 ASN A C 1
ATOM 5485 O O . ASN A 1 693 ? 9.740 -13.172 37.617 1.00 64.62 693 ASN A O 1
ATOM 5489 N N . GLY A 1 694 ? 10.250 -11.445 36.280 1.00 71.94 694 GLY A N 1
ATOM 5490 C CA . GLY A 1 694 ? 10.720 -12.291 35.178 1.00 71.94 694 GLY A CA 1
ATOM 5491 C C . GLY A 1 694 ? 9.556 -13.076 34.565 1.00 71.94 694 GLY A C 1
ATOM 5492 O O . GLY A 1 694 ? 8.599 -12.478 34.087 1.00 71.94 694 GLY A O 1
ATOM 5493 N N . ASN A 1 695 ? 9.610 -14.407 34.622 1.00 68.44 695 ASN A N 1
ATOM 5494 C CA . ASN A 1 695 ? 8.523 -15.285 34.158 1.00 68.44 695 ASN A CA 1
ATOM 5495 C C . ASN A 1 695 ? 7.596 -15.764 35.284 1.00 68.44 695 ASN A C 1
ATOM 5497 O O . ASN A 1 695 ? 6.724 -16.600 35.052 1.00 68.44 695 ASN A O 1
ATOM 5501 N N . ASN A 1 696 ? 7.800 -15.268 36.505 1.00 78.38 696 ASN A N 1
ATOM 5502 C CA . ASN A 1 696 ? 6.992 -15.633 37.658 1.00 78.38 696 ASN A CA 1
ATOM 5503 C C . ASN A 1 696 ? 5.873 -14.614 37.823 1.00 78.38 696 ASN A C 1
ATOM 5505 O O . ASN A 1 696 ? 6.115 -13.405 37.824 1.00 78.38 696 ASN A O 1
ATOM 5509 N N . TYR A 1 697 ? 4.661 -15.108 38.022 1.00 82.62 697 TYR A N 1
ATOM 5510 C CA . TYR A 1 697 ? 3.480 -14.277 38.191 1.00 82.62 697 TYR A CA 1
ATOM 5511 C C . TYR A 1 697 ? 2.967 -14.357 39.629 1.00 82.62 697 TYR A C 1
ATOM 5513 O O . TYR A 1 697 ? 3.020 -15.412 40.273 1.00 82.62 697 TYR A O 1
ATOM 5521 N N . ASN A 1 698 ? 2.463 -13.229 40.134 1.00 89.06 698 ASN A N 1
ATOM 5522 C CA . ASN A 1 698 ? 2.028 -13.099 41.519 1.00 89.06 698 ASN A CA 1
ATOM 5523 C C . ASN A 1 698 ? 0.496 -13.089 41.625 1.00 89.06 698 ASN A C 1
ATOM 5525 O O . ASN A 1 698 ? -0.159 -12.187 41.094 1.00 89.06 698 ASN A O 1
ATOM 5529 N N . TYR A 1 699 ? -0.070 -14.039 42.375 1.00 89.12 699 TYR A N 1
ATOM 5530 C CA . TYR A 1 699 ? -1.521 -14.223 42.528 1.00 89.12 699 TYR A CA 1
ATOM 5531 C C . TYR A 1 699 ? -1.955 -14.316 43.990 1.00 89.12 699 TYR A C 1
ATOM 5533 O O . TYR A 1 699 ? -1.194 -14.734 44.860 1.00 89.12 699 TYR A O 1
ATOM 5541 N N . SER A 1 700 ? -3.222 -14.002 44.257 1.00 91.19 700 SER A N 1
ATOM 5542 C CA . SER A 1 700 ? -3.896 -14.444 45.480 1.00 91.19 700 SER A CA 1
ATOM 5543 C C . SER A 1 700 ? -4.507 -15.837 45.285 1.00 91.19 700 SER A C 1
ATOM 5545 O O . SER A 1 700 ? -4.863 -16.219 44.171 1.00 91.19 700 SER A O 1
ATOM 5547 N N . ILE A 1 701 ? -4.629 -16.614 46.365 1.00 93.00 701 ILE A N 1
ATOM 5548 C CA . ILE A 1 701 ? -5.235 -17.956 46.352 1.00 93.00 701 ILE A CA 1
ATOM 5549 C C . ILE A 1 701 ? -6.377 -17.960 47.365 1.00 93.00 701 ILE A C 1
ATOM 5551 O O . ILE A 1 701 ? -6.145 -17.653 48.531 1.00 93.00 701 ILE A O 1
ATOM 5555 N N . ARG A 1 702 ? -7.598 -18.317 46.963 1.00 91.75 702 ARG A N 1
ATOM 5556 C CA . ARG A 1 702 ? -8.765 -18.432 47.861 1.00 91.75 702 ARG A CA 1
ATOM 5557 C C . ARG A 1 702 ? -9.412 -19.807 47.747 1.00 91.75 702 ARG A C 1
ATOM 5559 O O . ARG A 1 702 ? -9.217 -20.486 46.748 1.00 91.75 702 ARG A O 1
ATOM 5566 N N . SER A 1 703 ? -10.197 -20.200 48.748 1.00 92.06 703 SER A N 1
ATOM 5567 C CA . SER A 1 703 ? -11.013 -21.419 48.698 1.00 92.06 703 SER A CA 1
ATOM 5568 C C . SER A 1 703 ? -12.496 -21.081 48.677 1.00 92.06 703 SER A C 1
ATOM 5570 O O . SER A 1 703 ? -12.957 -20.225 49.431 1.00 92.06 703 SER A O 1
ATOM 5572 N N . GLN A 1 704 ? -13.258 -21.813 47.873 1.00 89.25 704 GLN A N 1
ATOM 5573 C CA . GLN A 1 704 ? -14.714 -21.662 47.758 1.00 89.25 704 GLN A CA 1
ATOM 5574 C C . GLN A 1 704 ? -15.481 -22.307 48.922 1.00 89.25 704 GLN A C 1
ATOM 5576 O O . GLN A 1 704 ? -16.680 -22.087 49.072 1.00 89.25 704 GLN A O 1
ATOM 5581 N N . LYS A 1 705 ? -14.803 -23.072 49.788 1.00 89.31 705 LYS A N 1
ATOM 5582 C CA . LYS A 1 705 ? -15.405 -23.626 51.014 1.00 89.31 705 LYS A CA 1
ATOM 5583 C C . LYS A 1 705 ? -15.414 -22.642 52.186 1.00 89.31 705 LYS A C 1
ATOM 5585 O O . LYS A 1 705 ? -15.935 -22.994 53.241 1.00 89.31 705 LYS A O 1
ATOM 5590 N N . VAL A 1 706 ? -14.841 -21.447 52.021 1.00 87.38 706 VAL A N 1
ATOM 5591 C CA . VAL A 1 706 ? -14.862 -20.380 53.029 1.00 87.38 706 VAL A CA 1
ATOM 5592 C C . VAL A 1 706 ? -16.095 -19.507 52.800 1.00 87.38 706 VAL A C 1
ATOM 5594 O O . VAL A 1 706 ? -16.245 -18.919 51.731 1.00 87.38 706 VAL A O 1
ATOM 5597 N N . SER A 1 707 ? -16.974 -19.399 53.800 1.00 79.56 707 SER A N 1
ATOM 5598 C CA . SER A 1 707 ? -18.266 -18.700 53.661 1.00 79.56 707 SER A CA 1
ATOM 5599 C C . SER A 1 707 ? -18.141 -17.211 53.303 1.00 79.56 707 SER A C 1
ATOM 5601 O O . SER A 1 707 ? -19.003 -16.653 52.625 1.00 79.56 707 SER A O 1
ATOM 5603 N N . ASN A 1 708 ? -17.040 -16.575 53.711 1.00 70.25 708 ASN A N 1
ATOM 5604 C CA . ASN A 1 708 ? -16.644 -15.236 53.292 1.00 70.25 708 ASN A CA 1
ATOM 5605 C C . ASN A 1 708 ? -15.658 -15.340 52.116 1.00 70.25 708 ASN A C 1
ATOM 5607 O O . ASN A 1 708 ? -14.442 -15.354 52.316 1.00 70.25 708 ASN A O 1
ATOM 5611 N N . GLY A 1 709 ? -16.194 -15.426 50.893 1.00 63.91 709 GLY A N 1
ATOM 5612 C CA . GLY A 1 709 ? -15.453 -15.721 49.653 1.00 63.91 709 GLY A CA 1
ATOM 5613 C C . GLY A 1 709 ? -14.333 -14.742 49.260 1.00 63.91 709 GLY A C 1
ATOM 5614 O O . GLY A 1 709 ? -13.664 -14.961 48.253 1.00 63.91 709 GLY A O 1
ATOM 5615 N N . ASN A 1 710 ? -14.093 -13.693 50.052 1.00 70.50 710 ASN A N 1
ATOM 5616 C CA . ASN A 1 710 ? -13.003 -12.733 49.861 1.00 70.50 710 ASN A CA 1
ATOM 5617 C C . ASN A 1 710 ? -11.730 -13.076 50.658 1.00 70.50 710 ASN A C 1
ATOM 5619 O O . ASN A 1 710 ? -10.733 -12.364 50.555 1.00 70.50 710 ASN A O 1
ATOM 5623 N N . MET A 1 711 ? -11.733 -14.139 51.468 1.00 84.38 711 MET A N 1
ATOM 5624 C CA . MET A 1 711 ? -10.567 -14.515 52.271 1.00 84.38 711 MET A CA 1
ATOM 5625 C C . MET A 1 711 ? -9.567 -15.375 51.483 1.00 84.38 711 MET A C 1
ATOM 5627 O O . MET A 1 711 ? -9.917 -16.431 50.955 1.00 84.38 711 MET A O 1
ATOM 5631 N N . CYS A 1 712 ? -8.306 -14.946 51.457 1.00 88.81 712 CYS A N 1
ATOM 5632 C CA . CYS A 1 712 ? -7.214 -15.587 50.721 1.00 88.81 712 CYS A CA 1
ATOM 5633 C C . CYS A 1 712 ? -6.203 -16.262 51.664 1.00 88.81 712 CYS A C 1
ATOM 5635 O O . CYS A 1 712 ? -6.085 -15.880 52.831 1.00 88.81 712 CYS A O 1
ATOM 5637 N N . LEU A 1 713 ? -5.446 -17.240 51.155 1.00 92.50 713 LEU A N 1
ATOM 5638 C CA . LEU A 1 713 ? -4.265 -17.809 51.808 1.00 92.50 713 LEU A CA 1
ATOM 5639 C C . LEU A 1 713 ? -3.270 -16.697 52.103 1.00 92.50 713 LEU A C 1
ATOM 5641 O O . LEU A 1 713 ? -2.855 -15.979 51.197 1.00 92.50 713 LEU A O 1
ATOM 5645 N N . ASN A 1 714 ? -2.834 -16.610 53.351 1.00 90.88 714 ASN A N 1
ATOM 5646 C CA . ASN A 1 714 ? -1.950 -15.557 53.817 1.00 90.88 714 ASN A CA 1
ATOM 5647 C C . ASN A 1 714 ? -0.659 -16.115 54.428 1.00 90.88 714 ASN A C 1
ATOM 5649 O O . ASN A 1 714 ? -0.683 -17.090 55.185 1.00 90.88 714 ASN A O 1
ATOM 5653 N N . TYR A 1 715 ? 0.464 -15.458 54.127 1.00 87.50 715 TYR A N 1
ATOM 5654 C CA . TYR A 1 715 ? 1.762 -15.718 54.746 1.00 87.50 715 TYR A CA 1
ATOM 5655 C C . TYR A 1 715 ? 1.873 -14.967 56.081 1.00 87.50 715 TYR A C 1
ATOM 5657 O O . TYR A 1 715 ? 2.327 -13.822 56.174 1.00 87.50 715 TYR A O 1
ATOM 5665 N N . ALA A 1 716 ? 1.449 -15.618 57.162 1.00 81.31 716 ALA A N 1
ATOM 5666 C CA . ALA A 1 716 ? 1.430 -14.981 58.470 1.00 81.31 716 ALA A CA 1
ATOM 5667 C C . ALA A 1 716 ? 2.830 -14.544 58.952 1.00 81.31 716 ALA A C 1
ATOM 5669 O O . ALA A 1 716 ? 3.845 -15.187 58.674 1.00 81.31 716 ALA A O 1
ATOM 5670 N N . GLY A 1 717 ? 2.881 -13.440 59.702 1.00 75.56 717 GLY A N 1
ATOM 5671 C CA . GLY A 1 717 ? 4.111 -12.899 60.289 1.00 75.56 717 GLY A CA 1
ATOM 5672 C C . GLY A 1 717 ? 4.502 -13.499 61.645 1.00 75.56 717 GLY A C 1
ATOM 5673 O O . GLY A 1 717 ? 3.805 -14.374 62.170 1.00 75.56 717 GLY A O 1
ATOM 5674 N N . PRO A 1 718 ? 5.597 -12.998 62.254 1.00 66.94 718 PRO A N 1
ATOM 5675 C CA . PRO A 1 718 ? 6.152 -13.517 63.509 1.00 66.94 718 PRO A CA 1
ATOM 5676 C C . PRO A 1 718 ? 5.131 -13.642 64.655 1.00 66.94 718 PRO A C 1
ATOM 5678 O O . PRO A 1 718 ? 5.150 -14.623 65.393 1.00 66.94 718 PRO A O 1
ATOM 5681 N N . GLY A 1 719 ? 4.182 -12.701 64.770 1.00 72.38 719 GLY A N 1
ATOM 5682 C CA . GLY A 1 719 ? 3.129 -12.720 65.801 1.00 72.38 719 GLY A CA 1
ATOM 5683 C C . GLY A 1 719 ? 2.077 -13.829 65.641 1.00 72.38 719 GLY A C 1
ATOM 5684 O O . GLY A 1 719 ? 1.315 -14.097 66.564 1.00 72.38 719 GLY A O 1
ATOM 5685 N N . GLN A 1 720 ? 2.043 -14.492 64.486 1.00 74.31 720 GLN A N 1
ATOM 5686 C CA . GLN A 1 720 ? 1.157 -15.615 64.161 1.00 74.31 720 GLN A CA 1
ATOM 5687 C C . GLN A 1 720 ? 1.961 -16.894 63.875 1.00 74.31 720 GLN A C 1
ATOM 5689 O O . GLN A 1 720 ? 1.472 -17.835 63.246 1.00 74.31 720 GLN A O 1
ATOM 5694 N N . THR A 1 721 ? 3.202 -16.946 64.369 1.00 82.62 721 THR A N 1
ATOM 5695 C CA . THR A 1 721 ? 4.103 -18.106 64.301 1.00 82.62 721 THR A CA 1
ATOM 5696 C C . THR A 1 721 ? 4.434 -18.595 62.884 1.00 82.62 721 THR A C 1
ATOM 5698 O O . THR A 1 721 ? 4.945 -19.693 62.754 1.00 82.62 721 THR A O 1
ATOM 5701 N N . TYR A 1 722 ? 4.216 -17.792 61.833 1.00 87.56 722 TYR A N 1
ATOM 5702 C CA . TYR A 1 722 ? 4.429 -18.171 60.422 1.00 87.56 722 TYR A CA 1
ATOM 5703 C C . TYR A 1 722 ? 3.486 -19.255 59.863 1.00 87.56 722 TYR A C 1
ATOM 5705 O O . TYR A 1 722 ? 3.802 -19.912 58.875 1.00 87.56 722 TYR A O 1
ATOM 5713 N N . SER A 1 723 ? 2.299 -19.437 60.443 1.00 88.88 723 SER A N 1
ATOM 5714 C CA . SER A 1 723 ? 1.289 -20.333 59.860 1.00 88.88 723 SER A CA 1
ATOM 5715 C C . SER A 1 723 ? 0.746 -19.832 58.519 1.00 88.88 723 SER A C 1
ATOM 5717 O O . SER A 1 723 ? 0.554 -18.628 58.376 1.00 88.88 723 SER A O 1
ATOM 5719 N N . ILE A 1 724 ? 0.345 -20.718 57.601 1.00 92.69 724 ILE A N 1
ATOM 5720 C CA . ILE A 1 724 ? -0.525 -20.298 56.489 1.00 92.69 724 ILE A CA 1
ATOM 5721 C C . ILE A 1 724 ? -1.958 -20.179 57.017 1.00 92.69 724 ILE A C 1
ATOM 5723 O O . ILE A 1 724 ? -2.531 -21.160 57.502 1.00 92.69 724 ILE A O 1
ATOM 5727 N N . ASN A 1 725 ? -2.520 -18.970 56.987 1.00 90.56 725 ASN A N 1
ATOM 5728 C CA . ASN A 1 725 ? -3.859 -18.662 57.505 1.00 90.56 725 ASN A CA 1
ATOM 5729 C C . ASN A 1 725 ? -4.701 -17.903 56.467 1.00 90.56 725 ASN A C 1
ATOM 5731 O O . ASN A 1 725 ? -4.453 -18.038 55.270 1.00 90.56 725 ASN A O 1
ATOM 5735 N N . LEU A 1 726 ? -5.733 -17.179 56.912 1.00 89.62 726 LEU A N 1
ATOM 5736 C CA . LEU A 1 726 ? -6.620 -16.405 56.048 1.00 89.62 726 LEU A CA 1
ATOM 5737 C C . LEU A 1 726 ? -6.495 -14.899 56.294 1.00 89.62 726 LEU A C 1
ATOM 5739 O O . LEU A 1 726 ? -6.411 -14.466 57.448 1.00 89.62 726 LEU A O 1
ATOM 5743 N N . TRP A 1 727 ? -6.575 -14.118 55.217 1.00 88.00 727 TRP A N 1
ATOM 5744 C CA . TRP A 1 727 ? -6.612 -12.654 55.246 1.00 88.00 727 TRP A CA 1
ATOM 5745 C C . TRP A 1 727 ? -7.599 -12.099 54.211 1.00 88.00 727 TRP A C 1
ATOM 5747 O O . TRP A 1 727 ? -7.820 -12.721 53.174 1.00 88.00 727 TRP A O 1
ATOM 5757 N N . ASN A 1 728 ? -8.252 -10.979 54.522 1.00 82.75 728 ASN A N 1
ATOM 5758 C CA . ASN A 1 728 ? -9.368 -10.424 53.743 1.00 82.75 728 ASN A CA 1
ATOM 5759 C C . ASN A 1 728 ? -8.957 -9.346 52.728 1.00 82.75 728 ASN A C 1
ATOM 5761 O O . ASN A 1 728 ? -9.789 -8.977 51.903 1.00 82.75 728 ASN A O 1
ATOM 5765 N N . ASP A 1 729 ? -7.718 -8.854 52.780 1.00 81.75 729 ASP A N 1
ATOM 5766 C CA . ASP A 1 729 ? -7.177 -7.913 51.800 1.00 81.75 729 ASP A CA 1
ATOM 5767 C C . ASP A 1 729 ? -5.775 -8.354 51.348 1.00 81.75 729 ASP A C 1
ATOM 5769 O O . ASP A 1 729 ? -4.794 -8.054 52.024 1.00 81.75 729 ASP A O 1
ATOM 5773 N N . PRO A 1 730 ? -5.639 -9.069 50.218 1.00 76.25 730 PRO A N 1
ATOM 5774 C CA . PRO A 1 730 ? -4.340 -9.570 49.775 1.00 76.25 730 PRO A CA 1
ATOM 5775 C C . PRO A 1 730 ? -3.331 -8.458 49.425 1.00 76.25 730 PRO A C 1
ATOM 5777 O O . PRO A 1 730 ? -2.141 -8.751 49.326 1.00 76.25 730 PRO A O 1
ATOM 5780 N N . ALA A 1 731 ? -3.767 -7.2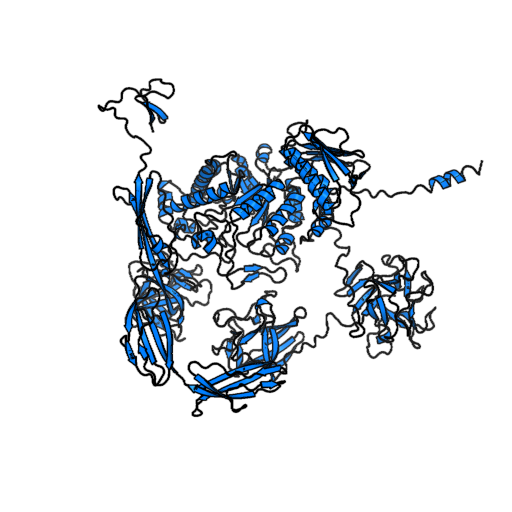03 49.235 1.00 72.38 731 ALA A N 1
ATOM 5781 C CA . ALA A 1 731 ? -2.932 -6.103 48.743 1.00 72.38 731 ALA A CA 1
ATOM 5782 C C . ALA A 1 731 ? -2.433 -5.133 49.829 1.00 72.38 731 ALA A C 1
ATOM 5784 O O . ALA A 1 731 ? -1.614 -4.264 49.531 1.00 72.38 731 ALA A O 1
ATOM 5785 N N . ASP A 1 732 ? -2.875 -5.266 51.080 1.00 75.38 732 ASP A N 1
ATOM 5786 C CA . ASP A 1 732 ? -2.579 -4.305 52.158 1.00 75.38 732 ASP A CA 1
ATOM 5787 C C . ASP A 1 732 ? -1.153 -4.406 52.744 1.00 75.38 732 ASP A C 1
ATOM 5789 O O . ASP A 1 732 ? -0.817 -3.726 53.716 1.00 75.38 732 ASP A O 1
ATOM 5793 N N . GLY A 1 733 ? -0.308 -5.276 52.180 1.00 62.81 733 GLY A N 1
ATOM 5794 C CA . GLY A 1 733 ? 1.058 -5.536 52.642 1.00 62.81 733 GLY A CA 1
ATOM 5795 C C . GLY A 1 733 ? 1.158 -6.453 53.870 1.00 62.81 733 GLY A C 1
ATOM 5796 O O . GLY A 1 733 ? 2.262 -6.877 54.229 1.00 62.81 733 GLY A O 1
ATOM 5797 N N . ASN A 1 734 ? 0.035 -6.830 54.494 1.00 60.84 734 ASN A N 1
ATOM 5798 C CA . ASN A 1 734 ? 0.008 -7.784 55.608 1.00 60.84 734 ASN A CA 1
ATOM 5799 C C . ASN A 1 734 ? 0.033 -9.242 55.129 1.00 60.84 734 ASN A C 1
ATOM 5801 O O . ASN A 1 734 ? 0.467 -10.112 55.890 1.00 60.84 734 ASN A O 1
ATOM 5805 N N . GLY A 1 735 ? -0.294 -9.472 53.856 1.00 70.12 735 GLY A N 1
ATOM 5806 C CA . GLY A 1 735 ? 0.011 -10.670 53.079 1.00 70.12 735 GLY A CA 1
ATOM 5807 C C . GLY A 1 735 ? -1.187 -11.225 52.310 1.00 70.12 735 GLY A C 1
ATOM 5808 O O . GLY A 1 735 ? -2.314 -10.784 52.496 1.00 70.12 735 GLY A O 1
ATOM 5809 N N . GLY A 1 736 ? -0.942 -12.179 51.406 1.00 77.94 736 GLY A N 1
ATOM 5810 C CA . GLY A 1 736 ? -1.987 -12.760 50.547 1.00 77.94 736 GLY A CA 1
ATOM 5811 C C . GLY A 1 736 ? -1.695 -12.758 49.045 1.00 77.94 736 GLY A C 1
ATOM 5812 O O . GLY A 1 736 ? -2.525 -13.236 48.273 1.00 77.94 736 GLY A O 1
ATOM 5813 N N . ILE A 1 737 ? -0.524 -12.259 48.641 1.00 88.75 737 ILE A N 1
ATOM 5814 C CA . ILE A 1 737 ? 0.006 -12.350 47.276 1.00 88.75 737 ILE A CA 1
ATOM 5815 C C . ILE A 1 737 ? 1.184 -13.330 47.257 1.00 88.75 737 ILE A C 1
ATOM 5817 O O . ILE A 1 737 ? 2.139 -13.206 48.018 1.00 88.75 737 ILE A O 1
ATOM 5821 N N . TRP A 1 738 ? 1.127 -14.319 46.383 1.00 92.25 738 TRP A N 1
ATOM 5822 C CA . TRP A 1 738 ? 2.119 -15.379 46.291 1.00 92.25 738 TRP A CA 1
ATOM 5823 C C . TRP A 1 738 ? 2.789 -15.347 44.928 1.00 92.25 738 TRP A C 1
ATOM 5825 O O . TRP A 1 738 ? 2.095 -15.289 43.917 1.00 92.25 738 TRP A O 1
ATOM 5835 N N . GLU A 1 739 ? 4.118 -15.396 44.906 1.00 91.62 739 GLU A N 1
ATOM 5836 C CA . GLU A 1 739 ? 4.899 -15.556 43.681 1.00 91.62 739 GLU A CA 1
ATOM 5837 C C . GLU A 1 739 ? 4.971 -17.043 43.323 1.00 91.62 739 GLU A C 1
ATOM 5839 O O . GLU A 1 739 ? 5.426 -17.869 44.124 1.00 91.62 739 GLU A O 1
ATOM 5844 N N . PHE A 1 740 ? 4.520 -17.385 42.118 1.00 91.69 740 PHE A N 1
ATOM 5845 C CA . PHE A 1 740 ? 4.565 -18.745 41.595 1.00 91.69 740 PHE A CA 1
ATOM 5846 C C . PHE A 1 740 ? 5.891 -18.942 40.868 1.00 91.69 740 PHE A C 1
ATOM 5848 O O . PHE A 1 740 ? 6.060 -18.460 39.750 1.00 91.69 740 PHE A O 1
ATOM 5855 N N . ARG A 1 741 ? 6.833 -19.642 41.508 1.00 89.12 741 ARG A N 1
ATOM 5856 C CA . ARG A 1 741 ? 8.130 -19.974 40.908 1.00 89.12 741 ARG A CA 1
ATOM 5857 C C . ARG A 1 741 ? 8.094 -21.411 40.394 1.00 89.12 741 ARG A C 1
ATOM 5859 O O . ARG A 1 741 ? 8.165 -22.316 41.227 1.00 89.12 741 ARG A O 1
ATOM 5866 N N . PRO A 1 742 ? 7.933 -21.662 39.087 1.00 82.88 742 PRO A N 1
ATOM 5867 C CA . PRO A 1 742 ? 8.039 -23.019 38.575 1.00 82.88 742 PRO A CA 1
ATOM 5868 C C . PRO A 1 742 ? 9.456 -23.544 38.850 1.00 82.88 742 PRO A C 1
ATOM 5870 O O . PRO A 1 742 ? 10.438 -22.811 38.735 1.00 82.88 742 PRO A O 1
ATOM 5873 N N . LEU A 1 743 ? 9.548 -24.796 39.287 1.00 70.38 743 LEU A N 1
ATOM 5874 C CA . LEU A 1 743 ? 10.806 -25.483 39.569 1.00 70.38 743 LEU A CA 1
ATOM 5875 C C . LEU A 1 743 ? 11.460 -26.036 38.295 1.00 70.38 743 LEU A C 1
ATOM 5877 O O . LEU A 1 743 ? 12.605 -26.467 38.332 1.00 70.38 743 LEU A O 1
ATOM 5881 N N . GLU A 1 744 ? 10.747 -25.970 37.173 1.00 49.44 744 GLU A N 1
ATOM 5882 C CA . GLU A 1 744 ? 11.327 -26.052 35.838 1.00 49.44 744 GLU A CA 1
ATOM 5883 C C . GLU A 1 744 ? 11.282 -24.653 35.227 1.00 49.44 744 GLU A C 1
ATOM 5885 O O . GLU A 1 744 ? 10.236 -24.002 35.182 1.00 49.44 744 GLU A O 1
ATOM 5890 N N . ALA A 1 745 ? 12.441 -24.148 34.825 1.00 35.56 745 ALA A N 1
ATOM 5891 C CA . ALA A 1 745 ? 12.576 -22.791 34.348 1.00 35.56 745 ALA A CA 1
ATOM 5892 C C . ALA A 1 745 ? 11.869 -22.588 32.988 1.00 35.56 745 ALA A C 1
ATOM 5894 O O . ALA A 1 745 ? 11.547 -23.530 32.263 1.00 35.56 745 ALA A O 1
ATOM 5895 N N . GLN A 1 746 ? 11.699 -21.327 32.578 1.00 34.22 746 GLN A N 1
ATOM 5896 C CA . GLN A 1 746 ? 11.945 -21.020 31.166 1.00 34.22 746 GLN A CA 1
ATOM 5897 C C . GLN A 1 746 ? 13.399 -21.397 30.893 1.00 34.22 746 GLN A C 1
ATOM 5899 O O . GLN A 1 746 ? 14.318 -20.637 31.194 1.00 34.22 746 GLN A O 1
ATOM 5904 N N . GLY A 1 747 ? 13.584 -22.641 30.486 1.00 35.25 747 GLY A N 1
ATOM 5905 C CA . GLY A 1 747 ? 14.644 -23.421 31.079 1.00 35.25 747 GLY A CA 1
ATOM 5906 C C . GLY A 1 747 ? 14.078 -24.743 31.625 1.00 35.25 747 GLY A C 1
ATOM 5907 O O . GLY A 1 747 ? 14.428 -25.182 32.711 1.00 35.25 747 GLY A O 1
ATOM 5908 N N . SER A 1 748 ? 13.287 -25.494 30.855 1.00 29.92 748 SER A N 1
ATOM 5909 C CA . SER A 1 748 ? 13.929 -26.761 30.509 1.00 29.92 748 SER A CA 1
ATOM 5910 C C . SER A 1 748 ? 15.385 -26.392 30.214 1.00 29.92 748 SER A C 1
ATOM 5912 O O . SER A 1 748 ? 15.628 -25.550 29.339 1.00 29.92 748 SER A O 1
ATOM 5914 N N . ASP A 1 749 ? 16.352 -27.014 30.884 1.00 35.78 749 ASP A N 1
ATOM 5915 C CA . ASP A 1 749 ? 17.388 -27.572 30.037 1.00 35.78 749 ASP A CA 1
ATOM 5916 C C . ASP A 1 749 ? 16.573 -28.303 28.973 1.00 35.78 749 ASP A C 1
ATOM 5918 O O . ASP A 1 749 ? 16.100 -29.425 29.137 1.00 35.78 749 ASP A O 1
ATOM 5922 N N . ILE A 1 750 ? 16.270 -27.569 27.900 1.00 39.47 750 ILE A N 1
ATOM 5923 C CA . ILE A 1 750 ? 16.211 -28.115 26.593 1.00 39.47 750 ILE A CA 1
ATOM 5924 C C . ILE A 1 750 ? 17.576 -28.740 26.663 1.00 39.47 750 ILE A C 1
ATOM 5926 O O . ILE A 1 750 ? 18.592 -28.039 26.731 1.00 39.47 750 ILE A O 1
ATOM 5930 N N . ILE A 1 751 ? 17.582 -30.049 26.910 1.00 46.44 751 ILE A N 1
ATOM 5931 C CA . ILE A 1 751 ? 18.702 -30.862 26.534 1.00 46.44 751 ILE A CA 1
ATOM 5932 C C . ILE A 1 751 ? 18.713 -30.555 25.054 1.00 46.44 751 ILE A C 1
ATOM 5934 O O . ILE A 1 751 ? 17.920 -31.089 24.282 1.00 46.44 751 ILE A O 1
ATOM 5938 N N . VAL A 1 752 ? 19.426 -29.477 24.732 1.00 57.44 752 VAL A N 1
ATOM 5939 C CA . VAL A 1 752 ? 19.607 -29.002 23.394 1.00 57.44 752 VAL A CA 1
ATOM 5940 C C . VAL A 1 752 ? 20.435 -30.151 22.899 1.00 57.44 752 VAL A C 1
ATOM 5942 O O . VAL A 1 752 ? 21.583 -30.303 23.326 1.00 57.44 752 VAL A O 1
ATOM 5945 N N . ASP A 1 753 ? 19.775 -31.051 22.173 1.00 74.25 753 ASP A N 1
ATOM 5946 C CA . ASP A 1 753 ? 20.403 -32.217 21.583 1.00 74.25 753 ASP A CA 1
ATOM 5947 C C . ASP A 1 753 ? 21.279 -31.665 20.470 1.00 74.25 753 ASP A C 1
ATOM 5949 O O . ASP A 1 753 ? 20.916 -31.602 19.295 1.00 74.25 753 ASP A O 1
ATOM 5953 N N . TYR A 1 754 ? 22.384 -31.068 20.908 1.00 84.62 754 TYR A N 1
ATOM 5954 C CA . TYR A 1 754 ? 23.376 -30.501 20.045 1.00 84.62 754 TYR A CA 1
ATOM 5955 C C . TYR A 1 754 ? 23.857 -31.643 19.162 1.00 84.62 754 TYR A C 1
ATOM 5957 O O . TYR A 1 754 ? 24.060 -32.762 19.652 1.00 84.62 754 TYR A O 1
ATOM 5965 N N . PRO A 1 755 ? 24.047 -31.383 17.866 1.00 87.38 755 PRO A N 1
ATOM 5966 C CA . PRO A 1 755 ? 24.499 -32.416 16.963 1.00 87.38 755 PRO A CA 1
ATOM 5967 C C . PRO A 1 755 ? 25.770 -33.080 17.503 1.00 87.38 755 PRO A C 1
ATOM 5969 O O . PRO A 1 755 ? 26.706 -32.419 17.959 1.00 87.38 755 PRO A O 1
ATOM 5972 N N . THR A 1 756 ? 25.773 -34.409 17.508 1.00 90.44 756 THR A N 1
ATOM 5973 C CA . THR A 1 756 ? 26.833 -35.203 18.131 1.00 90.44 756 THR A CA 1
ATOM 5974 C C . THR A 1 756 ? 27.996 -35.391 17.161 1.00 90.44 756 THR A C 1
ATOM 5976 O O . THR A 1 756 ? 27.786 -35.651 15.976 1.00 90.44 756 THR A O 1
ATOM 5979 N N . GLU A 1 757 ? 29.227 -35.291 17.666 1.00 92.69 757 GLU A N 1
ATOM 5980 C CA . GLU A 1 757 ? 30.434 -35.529 16.870 1.00 92.69 757 GLU A CA 1
ATOM 5981 C C . GLU A 1 757 ? 30.421 -36.922 16.219 1.00 92.69 757 GLU A C 1
ATOM 5983 O O . GLU A 1 757 ? 30.099 -37.920 16.866 1.00 92.69 757 GLU A O 1
ATOM 5988 N N . GLY A 1 758 ? 30.752 -36.982 14.928 1.00 90.25 758 GLY A N 1
ATOM 5989 C CA . GLY A 1 758 ? 30.757 -38.203 14.119 1.00 90.25 758 GLY A CA 1
ATOM 5990 C C . GLY A 1 758 ? 29.373 -38.682 13.667 1.00 90.25 758 GLY A C 1
ATOM 5991 O O . GLY A 1 758 ? 29.274 -39.732 13.035 1.00 90.25 758 GLY A O 1
ATOM 5992 N N . THR A 1 759 ? 28.299 -37.947 13.979 1.00 91.25 759 THR A N 1
ATOM 5993 C CA . THR A 1 759 ? 26.940 -38.270 13.514 1.00 91.25 759 THR A CA 1
ATOM 5994 C C . THR A 1 759 ? 26.612 -37.505 12.230 1.00 91.25 759 THR A C 1
ATOM 5996 O O . THR A 1 759 ? 27.000 -36.345 12.065 1.00 91.25 759 THR A O 1
ATOM 5999 N N . VAL A 1 760 ? 25.891 -38.163 11.318 1.00 92.75 760 VAL A N 1
ATOM 6000 C CA . VAL A 1 760 ? 25.441 -37.596 10.041 1.00 92.75 760 VAL A CA 1
ATOM 6001 C C . VAL A 1 760 ? 24.005 -37.098 10.172 1.00 92.75 760 VAL A C 1
ATOM 6003 O O . VAL A 1 760 ? 23.113 -37.829 10.609 1.00 92.75 760 VAL A O 1
ATOM 6006 N N . TYR A 1 761 ? 23.783 -35.853 9.766 1.00 94.25 761 TYR A N 1
ATOM 6007 C CA . TYR A 1 761 ? 22.486 -35.196 9.830 1.00 94.25 761 TYR A CA 1
ATOM 6008 C C . TYR A 1 761 ? 22.084 -34.622 8.479 1.00 94.25 761 TYR A C 1
ATOM 6010 O O . TYR A 1 761 ? 22.912 -34.108 7.727 1.00 94.25 761 TYR A O 1
ATOM 6018 N N . ARG A 1 762 ? 20.780 -34.620 8.224 1.00 92.94 762 ARG A N 1
ATOM 6019 C CA . ARG A 1 762 ? 20.148 -33.699 7.289 1.00 92.94 762 ARG A CA 1
ATOM 6020 C C . ARG A 1 762 ? 19.826 -32.413 8.044 1.00 92.94 762 ARG A C 1
ATOM 6022 O O . ARG A 1 762 ? 19.189 -32.454 9.097 1.00 92.94 762 ARG A O 1
ATOM 6029 N N . ILE A 1 763 ? 20.297 -31.281 7.532 1.00 93.19 763 ILE A N 1
ATOM 6030 C CA . ILE A 1 763 ? 20.085 -29.971 8.159 1.00 93.19 763 ILE A CA 1
ATOM 6031 C C . ILE A 1 763 ? 18.911 -29.307 7.443 1.00 93.19 763 ILE A C 1
ATOM 6033 O O . ILE A 1 763 ? 19.072 -28.779 6.343 1.00 93.19 763 ILE A O 1
ATOM 6037 N N . VAL A 1 764 ? 17.726 -29.396 8.045 1.00 91.56 764 VAL A N 1
ATOM 6038 C CA . VAL A 1 764 ? 16.438 -29.025 7.442 1.00 91.56 764 VAL A CA 1
ATOM 6039 C C . VAL A 1 764 ? 15.974 -27.678 7.969 1.00 91.56 764 VAL A C 1
ATOM 6041 O O . VAL A 1 764 ? 16.041 -27.411 9.164 1.00 91.56 764 VAL A O 1
ATOM 6044 N N . ASN A 1 765 ? 15.458 -26.820 7.102 1.00 89.38 765 ASN A N 1
ATOM 6045 C CA . ASN A 1 765 ? 14.909 -25.547 7.528 1.00 89.38 765 ASN A CA 1
ATOM 6046 C C . ASN A 1 765 ? 13.545 -25.709 8.206 1.00 89.38 765 ASN A C 1
ATOM 6048 O O . ASN A 1 765 ? 12.665 -26.405 7.691 1.00 89.38 765 ASN A O 1
ATOM 6052 N N . ASN A 1 766 ? 13.352 -25.009 9.319 1.00 84.12 766 ASN A N 1
ATOM 6053 C CA . ASN A 1 766 ? 12.120 -25.012 10.107 1.00 84.12 766 ASN A CA 1
ATOM 6054 C C . ASN A 1 766 ? 11.327 -23.700 9.996 1.00 84.12 766 ASN A C 1
ATOM 6056 O O . ASN A 1 766 ? 10.212 -23.593 10.504 1.00 84.12 766 ASN A O 1
ATOM 6060 N N . THR A 1 767 ? 11.865 -22.705 9.291 1.00 76.44 767 THR A N 1
ATOM 6061 C CA . THR A 1 767 ? 11.145 -21.454 9.042 1.00 76.44 767 THR A CA 1
ATOM 6062 C C . THR A 1 767 ? 9.999 -21.718 8.068 1.00 76.44 767 THR A C 1
ATOM 6064 O O . THR A 1 767 ? 10.234 -22.309 7.018 1.00 76.44 767 THR A O 1
ATOM 6067 N N . GLU A 1 768 ? 8.777 -21.269 8.375 1.00 68.00 768 GLU A N 1
ATOM 6068 C CA . GLU A 1 768 ? 7.537 -21.626 7.654 1.00 68.00 768 GLU A CA 1
ATOM 6069 C C . GLU A 1 768 ? 7.663 -21.554 6.123 1.00 68.00 768 GLU A C 1
ATOM 6071 O O . GLU A 1 768 ? 7.287 -22.493 5.424 1.00 68.00 768 GLU A O 1
ATOM 6076 N N . ARG A 1 769 ? 8.310 -20.503 5.608 1.00 63.78 769 ARG A N 1
ATOM 6077 C CA . ARG A 1 769 ? 8.572 -20.332 4.175 1.00 63.78 769 ARG A CA 1
ATOM 6078 C C . ARG A 1 769 ? 9.545 -21.357 3.572 1.00 63.78 769 ARG A C 1
ATOM 6080 O O . ARG A 1 769 ? 9.353 -21.816 2.449 1.00 63.78 769 ARG A O 1
ATOM 6087 N N . PHE A 1 770 ? 10.614 -21.687 4.286 1.00 70.94 770 PHE A N 1
ATOM 6088 C CA . PHE A 1 770 ? 11.681 -22.572 3.805 1.00 70.94 770 PHE A CA 1
ATOM 6089 C C . PHE A 1 770 ? 11.501 -24.004 4.293 1.00 70.94 770 PHE A C 1
ATOM 6091 O O . PHE A 1 770 ? 12.363 -24.846 4.062 1.00 70.94 770 PHE A O 1
ATOM 6098 N N . LYS A 1 771 ? 10.379 -24.304 4.951 1.00 80.56 771 LYS A N 1
ATOM 6099 C CA . LYS A 1 771 ? 10.146 -25.579 5.616 1.00 80.56 771 LYS A CA 1
ATOM 6100 C C . LYS A 1 771 ? 10.424 -26.757 4.682 1.00 80.56 771 LYS A C 1
ATOM 6102 O O . LYS A 1 771 ? 9.824 -26.862 3.608 1.00 80.56 771 LYS A O 1
ATOM 6107 N N . GLY A 1 772 ? 11.349 -27.628 5.081 1.00 79.62 772 GLY A N 1
ATOM 6108 C CA . GLY A 1 772 ? 11.765 -28.797 4.297 1.00 79.62 772 GLY A CA 1
ATOM 6109 C C . GLY A 1 772 ? 12.865 -28.553 3.253 1.00 79.62 772 GLY A C 1
ATOM 6110 O O . GLY A 1 772 ? 13.195 -29.481 2.527 1.00 79.62 772 GLY A O 1
ATOM 6111 N N . VAL A 1 773 ? 13.420 -27.343 3.149 1.00 86.62 773 VAL A N 1
ATOM 6112 C CA . VAL A 1 773 ? 14.655 -27.070 2.390 1.00 86.62 773 VAL A CA 1
ATOM 6113 C C . VAL A 1 773 ? 15.861 -27.560 3.195 1.00 86.62 773 VAL A C 1
ATOM 6115 O O . VAL A 1 773 ? 15.893 -27.363 4.410 1.00 86.62 773 VAL A O 1
ATOM 6118 N N . THR A 1 774 ? 16.857 -28.160 2.546 1.00 90.12 774 THR A N 1
ATOM 6119 C CA . THR A 1 774 ? 18.050 -28.713 3.208 1.00 90.12 774 THR A CA 1
ATOM 6120 C C . THR A 1 774 ? 19.333 -28.024 2.759 1.00 90.12 774 THR A C 1
ATOM 6122 O O . THR A 1 774 ? 19.406 -27.541 1.629 1.00 90.12 774 THR A O 1
ATOM 6125 N N . LEU A 1 775 ? 20.342 -27.947 3.640 1.00 90.00 775 LEU A N 1
ATOM 6126 C CA . LEU A 1 775 ? 21.687 -27.510 3.240 1.00 90.00 775 LEU A CA 1
ATOM 6127 C C . LEU A 1 775 ? 22.296 -28.516 2.264 1.00 90.00 775 LEU A C 1
ATOM 6129 O O . LEU A 1 775 ? 22.308 -29.715 2.539 1.00 90.00 775 LEU A O 1
ATOM 6133 N N . TYR A 1 776 ? 22.849 -28.014 1.167 1.00 88.81 776 TYR A N 1
ATOM 6134 C CA . TYR A 1 776 ? 23.245 -28.814 0.017 1.00 88.81 776 TYR A CA 1
ATOM 6135 C C . TYR A 1 776 ? 24.633 -28.422 -0.492 1.00 88.81 776 TYR A C 1
ATOM 6137 O O . TYR A 1 776 ? 24.996 -27.244 -0.515 1.00 88.81 776 TYR A O 1
ATOM 6145 N N . ASP A 1 777 ? 25.416 -29.421 -0.890 1.00 89.12 777 ASP A N 1
ATOM 6146 C CA . ASP A 1 777 ? 26.645 -29.238 -1.658 1.00 89.12 777 ASP A CA 1
ATOM 6147 C C . ASP A 1 777 ? 26.381 -29.654 -3.111 1.00 89.12 777 ASP A C 1
ATOM 6149 O O . ASP A 1 777 ? 26.327 -30.841 -3.426 1.00 89.12 777 ASP A O 1
ATOM 6153 N N . ASN A 1 778 ? 26.224 -28.671 -3.996 1.00 80.44 778 ASN A N 1
ATOM 6154 C CA . ASN A 1 778 ? 25.962 -28.891 -5.422 1.00 80.44 778 ASN A CA 1
ATOM 6155 C C . ASN A 1 778 ? 27.238 -29.117 -6.252 1.00 80.44 778 ASN A C 1
ATOM 6157 O O . ASN A 1 778 ? 27.187 -29.167 -7.473 1.00 80.44 778 ASN A O 1
ATOM 6161 N N . ASN A 1 779 ? 28.384 -29.252 -5.590 1.00 81.12 779 ASN A N 1
ATOM 6162 C CA . ASN A 1 779 ? 29.697 -29.400 -6.193 1.00 81.12 779 ASN A CA 1
ATOM 6163 C C . ASN A 1 779 ? 30.387 -28.148 -6.751 1.00 81.12 779 ASN A C 1
ATOM 6165 O O . ASN A 1 779 ? 31.562 -28.244 -7.107 1.00 81.12 779 ASN A O 1
ATOM 6169 N N . ASP A 1 780 ? 29.775 -26.967 -6.652 1.00 76.44 780 ASP A N 1
ATOM 6170 C CA . ASP A 1 780 ? 30.343 -25.708 -7.173 1.00 76.44 780 ASP A CA 1
ATOM 6171 C C . ASP A 1 780 ? 31.280 -24.983 -6.191 1.00 76.44 780 ASP A C 1
ATOM 6173 O O . ASP A 1 780 ? 31.714 -23.853 -6.419 1.00 76.44 780 ASP A O 1
ATOM 6177 N N . GLY A 1 781 ? 31.614 -25.624 -5.069 1.00 80.00 781 GLY A N 1
ATOM 6178 C CA . GLY A 1 781 ? 32.505 -25.049 -4.060 1.00 80.00 781 GLY A CA 1
ATOM 6179 C C . GLY A 1 781 ? 31.837 -24.012 -3.152 1.00 80.00 781 GLY A C 1
ATOM 6180 O O . GLY A 1 781 ? 32.539 -23.350 -2.388 1.00 80.00 781 GLY A O 1
ATOM 6181 N N . ILE A 1 782 ? 30.508 -23.904 -3.186 1.00 81.62 782 ILE A N 1
ATOM 6182 C CA . ILE A 1 782 ? 29.702 -23.090 -2.269 1.00 81.62 782 ILE A CA 1
ATOM 6183 C C . ILE A 1 782 ? 28.577 -23.924 -1.643 1.00 81.62 782 ILE A C 1
ATOM 6185 O O . ILE A 1 782 ? 28.115 -24.902 -2.224 1.00 81.62 782 ILE A O 1
ATOM 6189 N N . VAL A 1 783 ? 28.129 -23.544 -0.447 1.00 82.94 783 VAL A N 1
ATOM 6190 C CA . VAL A 1 783 ? 26.969 -24.171 0.213 1.00 82.94 783 VAL A CA 1
ATOM 6191 C C . VAL A 1 783 ? 25.688 -23.588 -0.370 1.00 82.94 783 VAL A C 1
ATOM 6193 O O . VAL A 1 783 ? 25.507 -22.384 -0.273 1.00 82.94 783 VAL A O 1
ATOM 6196 N N . THR A 1 784 ? 24.773 -24.393 -0.898 1.00 82.12 784 THR A N 1
ATOM 6197 C CA . THR A 1 784 ? 23.448 -23.947 -1.375 1.00 82.12 784 THR A CA 1
ATOM 6198 C C . THR A 1 784 ? 22.333 -24.628 -0.577 1.00 82.12 784 THR A C 1
ATOM 6200 O O . THR A 1 784 ? 22.587 -25.253 0.457 1.00 82.12 784 THR A O 1
ATOM 6203 N N . ALA A 1 785 ? 21.080 -24.478 -1.007 1.00 83.31 785 ALA A N 1
ATOM 6204 C CA . ALA A 1 785 ? 19.950 -25.161 -0.403 1.00 83.31 785 ALA A CA 1
ATOM 6205 C C . ALA A 1 785 ? 19.025 -25.785 -1.457 1.00 83.31 785 ALA A C 1
ATOM 6207 O O . ALA A 1 785 ? 18.775 -25.188 -2.507 1.00 83.31 785 ALA A O 1
ATOM 6208 N N . THR A 1 786 ? 18.507 -26.984 -1.174 1.00 83.12 786 THR A N 1
ATOM 6209 C CA . THR A 1 786 ? 17.742 -27.782 -2.143 1.00 83.12 786 THR A CA 1
ATOM 6210 C C . THR A 1 786 ? 16.480 -28.408 -1.545 1.00 83.12 786 THR A C 1
ATOM 6212 O O . THR A 1 786 ? 16.298 -28.475 -0.329 1.00 83.12 786 THR A O 1
ATOM 6215 N N . ARG A 1 787 ? 15.585 -28.856 -2.431 1.00 83.56 787 ARG A N 1
ATOM 6216 C CA . ARG A 1 787 ? 14.478 -29.787 -2.139 1.00 83.56 787 ARG A CA 1
ATOM 6217 C C . ARG A 1 787 ? 14.582 -31.068 -2.976 1.00 83.56 787 ARG A C 1
ATOM 6219 O O . ARG A 1 787 ? 13.635 -31.850 -3.003 1.00 83.56 787 ARG A O 1
ATOM 6226 N N . GLN A 1 788 ? 15.676 -31.229 -3.720 1.00 82.94 788 GLN A N 1
ATOM 6227 C CA . GLN A 1 788 ? 15.878 -32.381 -4.588 1.00 82.94 788 GLN A CA 1
ATOM 6228 C C . GLN A 1 788 ? 15.915 -33.672 -3.768 1.00 82.94 788 GLN A C 1
ATOM 6230 O O . GLN A 1 788 ? 16.371 -33.698 -2.628 1.00 82.94 788 GLN A O 1
ATOM 6235 N N . GLU A 1 789 ? 15.401 -34.744 -4.365 1.00 81.94 789 GLU A N 1
ATOM 6236 C CA . GLU A 1 789 ? 15.294 -36.048 -3.712 1.00 81.94 789 GLU A CA 1
ATOM 6237 C C . GLU A 1 789 ? 16.640 -36.783 -3.629 1.00 81.94 789 GLU A C 1
ATOM 6239 O O . GLU A 1 789 ? 16.875 -37.529 -2.678 1.00 81.94 789 GLU A O 1
ATOM 6244 N N . TYR A 1 790 ? 17.515 -36.568 -4.613 1.00 86.38 790 TYR A N 1
ATOM 6245 C CA . TYR A 1 790 ? 18.841 -37.171 -4.699 1.00 86.38 790 TYR A CA 1
ATOM 6246 C C . TYR A 1 790 ? 19.894 -36.070 -4.635 1.00 86.38 790 TYR A C 1
ATOM 6248 O O . TYR A 1 790 ? 19.786 -35.080 -5.354 1.00 86.38 790 TYR A O 1
ATOM 6256 N N . GLY A 1 791 ? 20.907 -36.234 -3.786 1.00 85.00 791 GLY A N 1
ATOM 6257 C CA . GLY A 1 791 ? 21.958 -35.237 -3.640 1.00 85.00 791 GLY A CA 1
ATOM 6258 C C . GLY A 1 791 ? 22.792 -35.355 -2.365 1.00 85.00 791 GLY A C 1
ATOM 6259 O O . GLY A 1 791 ? 22.529 -36.157 -1.470 1.00 85.00 791 GLY A O 1
ATOM 6260 N N . ALA A 1 792 ? 23.824 -34.519 -2.294 1.00 88.00 792 ALA A N 1
ATOM 6261 C CA . ALA A 1 792 ? 24.712 -34.338 -1.155 1.00 88.00 792 ALA A CA 1
ATOM 6262 C C . ALA A 1 792 ? 24.130 -33.375 -0.097 1.00 88.00 792 ALA A C 1
ATOM 6264 O O . ALA A 1 792 ? 24.712 -32.326 0.186 1.00 88.00 792 ALA A O 1
ATOM 6265 N N . ASP A 1 793 ? 22.982 -33.715 0.497 1.00 91.56 793 ASP A N 1
ATOM 6266 C CA . ASP A 1 793 ? 22.287 -32.884 1.502 1.00 91.56 793 ASP A CA 1
ATOM 6267 C C . ASP A 1 793 ? 22.530 -33.303 2.969 1.00 91.56 793 ASP A C 1
ATOM 6269 O O . ASP A 1 793 ? 21.893 -32.807 3.905 1.00 91.56 793 ASP A O 1
ATOM 6273 N N . VAL A 1 794 ? 23.472 -34.223 3.179 1.00 92.38 794 VAL A N 1
ATOM 6274 C CA . VAL A 1 794 ? 23.838 -34.761 4.491 1.00 92.38 794 VAL A CA 1
ATOM 6275 C C . VAL A 1 794 ? 25.219 -34.307 4.935 1.00 92.38 794 VAL A C 1
ATOM 6277 O O . VAL A 1 794 ? 26.187 -34.298 4.172 1.00 92.38 794 VAL A O 1
ATOM 6280 N N . TRP A 1 795 ? 25.316 -33.976 6.217 1.00 94.44 795 TRP A N 1
ATOM 6281 C CA . TRP A 1 795 ? 26.488 -33.366 6.820 1.00 94.44 795 TRP A CA 1
ATOM 6282 C C . TRP A 1 795 ? 26.903 -34.138 8.068 1.00 94.44 795 TRP A C 1
ATOM 6284 O O . TRP A 1 795 ? 26.107 -34.362 8.979 1.00 94.44 795 TRP A O 1
ATOM 6294 N N . GLU A 1 796 ? 28.165 -34.542 8.105 1.00 94.31 796 GLU A N 1
ATOM 6295 C CA . GLU A 1 796 ? 28.839 -35.054 9.287 1.00 94.31 796 GLU A CA 1
ATOM 6296 C C . GLU A 1 796 ? 29.251 -33.881 10.183 1.00 94.31 796 GLU A C 1
ATOM 6298 O O . GLU A 1 796 ? 29.891 -32.915 9.745 1.00 94.31 796 GLU A O 1
ATOM 6303 N N . VAL A 1 797 ? 28.899 -33.980 11.461 1.00 93.56 797 VAL A N 1
ATOM 6304 C CA . VAL A 1 797 ? 29.336 -33.030 12.485 1.00 93.56 797 VAL A CA 1
ATOM 6305 C C . VAL A 1 797 ? 30.718 -33.454 12.970 1.00 93.56 797 VAL A C 1
ATOM 6307 O O . VAL A 1 797 ? 30.867 -34.449 13.676 1.00 93.56 797 VAL A O 1
ATOM 6310 N N . ALA A 1 798 ? 31.737 -32.700 12.570 1.00 87.44 798 ALA A N 1
ATOM 6311 C CA . ALA A 1 798 ? 33.136 -32.943 12.897 1.00 87.44 798 ALA A CA 1
ATOM 6312 C C . ALA A 1 798 ? 33.619 -31.972 13.986 1.00 87.44 798 ALA A C 1
ATOM 6314 O O . ALA A 1 798 ? 33.240 -30.805 13.975 1.00 87.44 798 ALA A O 1
ATOM 6315 N N . GLU A 1 799 ? 34.498 -32.434 14.882 1.00 86.88 799 GLU A N 1
ATOM 6316 C CA . GLU A 1 799 ? 35.175 -31.628 15.916 1.00 86.88 799 GLU A CA 1
ATOM 6317 C C . GLU A 1 799 ? 34.240 -30.711 16.727 1.00 86.88 799 GLU A C 1
ATOM 6319 O O . GLU A 1 799 ? 34.057 -29.537 16.399 1.00 86.88 799 GLU A O 1
ATOM 6324 N N . THR A 1 800 ? 33.687 -31.209 17.831 1.00 89.44 800 THR A N 1
ATOM 6325 C CA . THR A 1 800 ? 32.783 -30.422 18.681 1.00 89.44 800 THR A CA 1
ATOM 6326 C C . THR A 1 800 ? 33.481 -29.859 19.921 1.00 89.44 800 THR A C 1
ATOM 6328 O O . THR A 1 800 ? 34.381 -30.470 20.495 1.00 89.44 800 THR A O 1
ATOM 6331 N N . ALA A 1 801 ? 33.050 -28.681 20.378 1.00 86.31 801 ALA A N 1
ATOM 6332 C CA . ALA A 1 801 ? 33.426 -28.153 21.689 1.00 86.31 801 ALA A CA 1
ATOM 6333 C C . ALA A 1 801 ? 32.269 -27.379 22.333 1.00 86.31 801 ALA A C 1
ATOM 6335 O O . ALA A 1 801 ? 31.586 -26.583 21.684 1.00 86.31 801 ALA A O 1
ATOM 6336 N N . SER A 1 802 ? 32.048 -27.607 23.628 1.00 78.88 802 SER A N 1
ATOM 6337 C CA . SER A 1 802 ? 31.047 -26.880 24.411 1.00 78.88 802 SER A CA 1
ATOM 6338 C C . SER A 1 802 ? 31.525 -25.463 24.729 1.00 78.88 802 SER A C 1
ATOM 6340 O O . SER A 1 802 ? 32.678 -25.253 25.108 1.00 78.88 802 SER A O 1
ATOM 6342 N N . THR A 1 803 ? 30.624 -24.489 24.635 1.00 69.25 803 THR A N 1
ATOM 6343 C CA . THR A 1 803 ? 30.882 -23.093 25.017 1.00 69.25 803 THR A CA 1
ATOM 6344 C C . THR A 1 803 ? 29.826 -22.608 26.007 1.00 69.25 803 THR A C 1
ATOM 6346 O O . THR A 1 803 ? 28.795 -23.250 26.184 1.00 69.25 803 THR A O 1
ATOM 6349 N N . ALA A 1 804 ? 30.058 -21.459 26.650 1.00 55.06 804 ALA A N 1
ATOM 6350 C CA . ALA A 1 804 ? 29.133 -20.910 27.646 1.00 55.06 804 ALA A CA 1
ATOM 6351 C C . ALA A 1 804 ? 27.712 -20.631 27.106 1.00 55.06 804 ALA A C 1
ATOM 6353 O O . ALA A 1 804 ? 26.780 -20.581 27.898 1.00 55.06 804 ALA A O 1
ATOM 6354 N N . ASN A 1 805 ? 27.549 -20.465 25.785 1.00 55.06 805 ASN A N 1
ATOM 6355 C CA . ASN A 1 805 ? 26.292 -20.055 25.145 1.00 55.06 805 ASN A CA 1
ATOM 6356 C C . ASN A 1 805 ? 25.898 -20.937 23.933 1.00 55.06 805 ASN A C 1
ATOM 6358 O O . ASN A 1 805 ? 25.104 -20.492 23.105 1.00 55.06 805 ASN A O 1
ATOM 6362 N N . GLY A 1 806 ? 26.477 -22.135 23.764 1.00 73.88 806 GLY A N 1
ATOM 6363 C CA . GLY A 1 806 ? 26.257 -22.951 22.560 1.00 73.88 806 GLY A CA 1
ATOM 6364 C C . GLY A 1 806 ? 27.254 -24.096 22.360 1.00 73.88 806 GLY A C 1
ATOM 6365 O O . GLY A 1 806 ? 28.065 -24.400 23.239 1.00 73.88 806 GLY A O 1
ATOM 6366 N N . GLN A 1 807 ? 27.261 -24.670 21.157 1.00 88.81 807 GLN A N 1
ATOM 6367 C CA . GLN A 1 807 ? 28.254 -25.649 20.697 1.00 88.81 807 GLN A CA 1
ATOM 6368 C C . GLN A 1 807 ? 29.005 -25.086 19.490 1.00 88.81 807 GLN A C 1
ATOM 6370 O O . GLN A 1 807 ? 28.378 -24.607 18.545 1.00 88.81 807 GLN A O 1
ATOM 6375 N N . THR A 1 808 ? 30.333 -25.172 19.492 1.00 90.56 808 THR A N 1
ATOM 6376 C CA . THR A 1 808 ? 31.123 -24.975 18.272 1.00 90.56 808 THR A CA 1
ATOM 6377 C C . THR A 1 808 ? 31.401 -26.305 17.596 1.00 90.56 808 THR A C 1
ATOM 6379 O O . THR A 1 808 ? 31.612 -27.302 18.285 1.00 90.56 808 THR A O 1
ATOM 6382 N N . PHE A 1 809 ? 31.414 -26.309 16.269 1.00 92.56 809 PHE A N 1
ATOM 6383 C CA . PHE A 1 809 ? 31.565 -27.511 15.457 1.00 92.56 809 PHE A CA 1
ATOM 6384 C C . PHE A 1 809 ? 32.103 -27.167 14.066 1.00 92.56 809 PHE A C 1
ATOM 6386 O O . PHE A 1 809 ? 32.103 -26.003 13.660 1.00 92.56 809 PHE A O 1
ATOM 6393 N N . LYS A 1 810 ? 32.553 -28.176 13.326 1.00 93.00 810 LYS A N 1
ATOM 6394 C CA . LYS A 1 810 ? 32.810 -28.101 11.886 1.00 93.00 810 LYS A CA 1
ATOM 6395 C C . LYS A 1 810 ? 31.797 -28.981 11.164 1.00 93.00 810 LYS A C 1
ATOM 6397 O O . LYS A 1 810 ? 31.427 -30.044 11.652 1.00 93.00 810 LYS A O 1
ATOM 6402 N N . LEU A 1 811 ? 31.367 -28.554 9.984 1.00 93.50 811 LEU A N 1
ATOM 6403 C CA . LEU A 1 811 ? 30.513 -29.365 9.121 1.00 93.50 811 LEU A CA 1
ATOM 6404 C C . LEU A 1 811 ? 31.313 -29.876 7.938 1.00 93.50 811 LEU A C 1
ATOM 6406 O O . LEU A 1 811 ? 31.930 -29.086 7.219 1.00 93.50 811 LEU A O 1
ATOM 6410 N N . ARG A 1 812 ? 31.269 -31.192 7.744 1.00 94.56 812 ARG A N 1
ATOM 6411 C CA . ARG A 1 812 ? 31.803 -31.877 6.574 1.00 94.56 812 ARG A CA 1
ATOM 6412 C C . ARG A 1 812 ? 30.647 -32.508 5.821 1.00 94.56 812 ARG A C 1
ATOM 6414 O O . ARG A 1 812 ? 29.880 -33.260 6.407 1.00 94.56 812 ARG A O 1
ATOM 6421 N N . ASN A 1 813 ? 30.499 -32.228 4.538 1.00 94.00 813 ASN A N 1
ATOM 6422 C CA . ASN A 1 813 ? 29.504 -32.915 3.733 1.00 94.00 813 ASN A CA 1
ATOM 6423 C C . ASN A 1 813 ? 29.860 -34.412 3.661 1.00 94.00 813 ASN A C 1
ATOM 6425 O O . ASN A 1 813 ? 30.987 -34.763 3.305 1.00 94.00 813 ASN A O 1
ATOM 6429 N N . ALA A 1 814 ? 28.925 -35.291 4.029 1.00 91.12 814 ALA A N 1
ATOM 6430 C CA . ALA A 1 814 ? 29.193 -36.727 4.146 1.00 91.12 814 ALA A CA 1
ATOM 6431 C C . ALA A 1 814 ? 29.323 -37.427 2.779 1.00 91.12 814 ALA A C 1
ATOM 6433 O O . ALA A 1 814 ? 29.868 -38.527 2.707 1.00 91.12 814 ALA A O 1
ATOM 6434 N N . VAL A 1 815 ? 28.857 -36.784 1.701 1.00 89.88 815 VAL A N 1
ATOM 6435 C CA . VAL A 1 815 ? 28.951 -37.292 0.327 1.00 89.88 815 VAL A CA 1
ATOM 6436 C C . VAL A 1 815 ? 30.238 -36.826 -0.348 1.00 89.88 815 VAL A C 1
ATOM 6438 O O . VAL A 1 815 ? 31.013 -37.648 -0.832 1.00 89.88 815 VAL A O 1
ATOM 6441 N N . THR A 1 816 ? 30.492 -35.516 -0.374 1.00 90.00 816 THR A N 1
ATOM 6442 C CA . THR A 1 816 ? 31.637 -34.940 -1.109 1.00 90.00 816 THR A CA 1
ATOM 6443 C C . THR A 1 816 ? 32.918 -34.906 -0.278 1.00 90.00 816 THR A C 1
ATOM 6445 O O . THR A 1 816 ? 34.017 -34.757 -0.810 1.00 90.00 816 THR A O 1
ATOM 6448 N N . GLY A 1 817 ? 32.796 -35.016 1.046 1.00 90.94 817 GLY A N 1
ATOM 6449 C CA . GLY A 1 817 ? 33.908 -34.925 1.982 1.00 90.94 817 GLY A CA 1
ATOM 6450 C C . GLY A 1 817 ? 34.461 -33.512 2.176 1.00 90.94 817 GLY A C 1
ATOM 6451 O O . GLY A 1 817 ? 35.417 -33.373 2.946 1.00 90.94 817 GLY A O 1
ATOM 6452 N N . ARG A 1 818 ? 33.893 -32.482 1.529 1.00 92.62 818 ARG A N 1
ATOM 6453 C CA . ARG A 1 818 ? 34.296 -31.079 1.709 1.00 92.62 818 ARG A CA 1
ATOM 6454 C C . ARG A 1 818 ? 33.747 -30.505 3.005 1.00 92.62 818 ARG A C 1
ATOM 6456 O O . ARG A 1 818 ? 32.631 -30.808 3.417 1.00 92.62 818 ARG A O 1
ATOM 6463 N N . TYR A 1 819 ? 34.520 -29.630 3.622 1.00 92.75 819 TYR A N 1
ATOM 6464 C CA . TYR A 1 819 ? 34.089 -28.853 4.770 1.00 92.75 819 TYR A CA 1
ATOM 6465 C C . TYR A 1 819 ? 33.530 -27.509 4.341 1.00 92.75 819 TYR A C 1
ATOM 6467 O O . TYR A 1 819 ? 33.996 -26.934 3.361 1.00 92.75 819 TYR A O 1
ATOM 6475 N N . ILE A 1 820 ? 32.631 -26.954 5.152 1.00 90.44 820 ILE A N 1
ATOM 6476 C CA . ILE A 1 820 ? 32.401 -25.506 5.158 1.00 90.44 820 ILE A CA 1
ATOM 6477 C C . ILE A 1 820 ? 33.715 -24.837 5.570 1.00 90.44 820 ILE A C 1
ATOM 6479 O O . ILE A 1 820 ? 34.140 -24.977 6.717 1.00 90.44 820 ILE A O 1
ATOM 6483 N N . SER A 1 821 ? 34.386 -24.173 4.627 1.00 85.00 821 SER A N 1
ATOM 6484 C CA . SER A 1 821 ? 35.790 -23.752 4.747 1.00 85.00 821 SER A CA 1
ATOM 6485 C C . SER A 1 821 ? 35.965 -22.261 5.001 1.00 85.00 821 SER A C 1
ATOM 6487 O O . SER A 1 821 ? 36.902 -21.851 5.687 1.00 85.00 821 SER A O 1
ATOM 6489 N N . ASN A 1 822 ? 35.041 -21.450 4.488 1.00 76.62 822 ASN A N 1
ATOM 6490 C CA . ASN A 1 822 ? 34.954 -20.023 4.750 1.00 76.62 822 ASN A CA 1
ATOM 6491 C C . ASN A 1 822 ? 33.488 -19.599 4.787 1.00 76.62 822 ASN A C 1
ATOM 6493 O O . ASN A 1 822 ? 32.642 -20.151 4.091 1.00 76.62 822 ASN A O 1
ATOM 6497 N N . THR A 1 823 ? 33.195 -18.599 5.600 1.00 65.81 823 THR A N 1
ATOM 6498 C CA . THR A 1 823 ? 31.837 -18.144 5.882 1.00 65.81 823 THR A CA 1
ATOM 6499 C C . THR A 1 823 ? 31.602 -16.701 5.465 1.00 65.81 823 THR A C 1
ATOM 6501 O O . THR A 1 823 ? 30.577 -16.140 5.816 1.00 65.81 823 THR A O 1
ATOM 6504 N N . THR A 1 824 ? 32.541 -16.085 4.741 1.00 64.44 824 THR A N 1
ATOM 6505 C CA . THR A 1 824 ? 32.268 -14.826 4.035 1.00 64.44 824 THR A CA 1
ATOM 6506 C C . THR A 1 824 ? 31.276 -15.106 2.914 1.00 64.44 824 THR A C 1
ATOM 6508 O O . THR A 1 824 ? 31.413 -16.124 2.254 1.00 64.44 824 THR A O 1
ATOM 6511 N N . ALA A 1 825 ? 30.303 -14.231 2.685 1.00 62.00 825 ALA A N 1
ATOM 6512 C CA . ALA A 1 825 ? 29.344 -14.368 1.595 1.00 62.00 825 ALA A CA 1
ATOM 6513 C C . ALA A 1 825 ? 30.019 -14.380 0.199 1.00 62.00 825 ALA A C 1
ATOM 6515 O O . ALA A 1 825 ? 30.686 -13.394 -0.127 1.00 62.00 825 ALA A O 1
ATOM 6516 N N . PRO A 1 826 ? 29.822 -15.417 -0.647 1.00 68.00 826 PRO A N 1
ATOM 6517 C CA . PRO A 1 826 ? 29.072 -16.662 -0.414 1.00 68.00 826 PRO A CA 1
ATOM 6518 C C . PRO A 1 826 ? 29.875 -17.725 0.364 1.00 68.00 826 PRO A C 1
ATOM 6520 O O . PRO A 1 826 ? 31.083 -17.867 0.184 1.00 68.00 826 PRO A O 1
ATOM 6523 N N . VAL A 1 827 ? 29.185 -18.522 1.191 1.00 76.69 827 VAL A N 1
ATOM 6524 C CA . VAL A 1 827 ? 29.796 -19.564 2.043 1.00 76.69 827 VAL A CA 1
ATOM 6525 C C . VAL A 1 827 ? 30.494 -20.615 1.185 1.00 76.69 827 VAL A C 1
ATOM 6527 O O . VAL A 1 827 ? 29.837 -21.321 0.421 1.00 76.69 827 VAL A O 1
ATOM 6530 N N . ALA A 1 828 ? 31.809 -20.748 1.348 1.00 83.12 828 ALA A N 1
ATOM 6531 C CA . ALA A 1 828 ? 32.644 -21.614 0.527 1.00 83.12 828 ALA A CA 1
ATOM 6532 C C . ALA A 1 828 ? 32.864 -22.998 1.155 1.00 83.12 828 ALA A C 1
ATOM 6534 O O . ALA A 1 828 ? 32.873 -23.169 2.379 1.00 83.12 828 ALA A O 1
ATOM 6535 N N . LEU A 1 829 ? 33.106 -23.978 0.288 1.00 87.44 829 LEU A N 1
ATOM 6536 C CA . LEU A 1 829 ? 33.464 -25.351 0.620 1.00 87.44 829 LEU A CA 1
ATOM 6537 C C . LEU A 1 829 ? 34.933 -25.630 0.276 1.00 87.44 829 LEU A C 1
ATOM 6539 O O . LEU A 1 829 ? 35.474 -25.087 -0.683 1.00 87.44 829 LEU A O 1
ATOM 6543 N N . GLY A 1 830 ? 35.614 -26.467 1.058 1.00 87.19 830 GLY A N 1
ATOM 6544 C CA . GLY A 1 830 ? 37.037 -26.763 0.856 1.00 87.19 830 GLY A CA 1
ATOM 6545 C C . GLY A 1 830 ? 37.562 -27.940 1.678 1.00 87.19 830 GLY A C 1
ATOM 6546 O O . GLY A 1 830 ? 36.800 -28.671 2.304 1.00 87.19 830 GLY A O 1
ATOM 6547 N N . GLU A 1 831 ? 38.882 -28.136 1.668 1.00 87.56 831 GLU A N 1
ATOM 6548 C CA . GLU A 1 831 ? 39.540 -29.270 2.343 1.00 87.56 831 GLU A CA 1
ATOM 6549 C C . GLU A 1 831 ? 39.650 -29.104 3.868 1.00 87.56 831 GLU A C 1
ATOM 6551 O O . GLU A 1 831 ? 39.795 -30.088 4.591 1.00 87.56 831 GLU A O 1
ATOM 6556 N N . SER A 1 832 ? 39.583 -27.869 4.372 1.00 86.62 832 SER A N 1
ATOM 6557 C CA . SER A 1 832 ? 39.678 -27.539 5.795 1.00 86.62 832 SER A CA 1
ATOM 6558 C C . SER A 1 832 ? 38.406 -26.852 6.284 1.00 86.62 832 SER A C 1
ATOM 6560 O O . SER A 1 832 ? 37.827 -26.036 5.574 1.00 86.62 832 SER A O 1
ATOM 6562 N N . GLY A 1 833 ? 37.960 -27.188 7.498 1.00 87.88 833 GLY A N 1
ATOM 6563 C CA . GLY A 1 833 ? 36.725 -26.643 8.066 1.00 87.88 833 GLY A CA 1
ATOM 6564 C C . GLY A 1 833 ? 36.916 -25.386 8.908 1.00 87.88 833 GLY A C 1
ATOM 6565 O O . GLY A 1 833 ? 37.792 -25.341 9.777 1.00 87.88 833 GLY A O 1
ATOM 6566 N N . ALA A 1 834 ? 36.047 -24.400 8.688 1.00 88.38 834 ALA A N 1
ATOM 6567 C CA . ALA A 1 834 ? 35.854 -23.245 9.553 1.00 88.38 834 ALA A CA 1
ATOM 6568 C C . ALA A 1 834 ? 35.074 -23.630 10.818 1.00 88.38 834 ALA A C 1
ATOM 6570 O O . ALA A 1 834 ? 34.213 -24.510 10.797 1.00 88.38 834 ALA A O 1
ATOM 6571 N N . THR A 1 835 ? 35.358 -22.948 11.929 1.00 89.38 835 THR A N 1
ATOM 6572 C CA . THR A 1 835 ? 34.607 -23.122 13.177 1.00 89.38 835 THR A CA 1
ATOM 6573 C C . THR A 1 835 ? 33.242 -22.445 13.070 1.00 89.38 835 THR A C 1
ATOM 6575 O O . THR A 1 835 ? 33.157 -21.219 12.975 1.00 89.38 835 THR A O 1
ATOM 6578 N N . LEU A 1 836 ? 32.181 -23.242 13.149 1.00 89.50 836 LEU A N 1
ATOM 6579 C CA . LEU A 1 836 ? 30.792 -22.801 13.215 1.00 89.50 836 LEU A CA 1
ATOM 6580 C C . LEU A 1 836 ? 30.293 -22.830 14.660 1.00 89.50 836 LEU A C 1
ATOM 6582 O O . LEU A 1 836 ? 30.861 -23.509 15.513 1.00 89.50 836 LEU A O 1
ATOM 6586 N N . THR A 1 837 ? 29.228 -22.089 14.949 1.00 87.62 837 THR A N 1
ATOM 6587 C CA . THR A 1 837 ? 28.569 -22.035 16.260 1.00 87.62 837 THR A CA 1
ATOM 6588 C C . THR A 1 837 ? 27.079 -22.306 16.110 1.00 87.62 837 THR A C 1
ATOM 6590 O O . THR A 1 837 ? 26.404 -21.635 15.335 1.00 87.62 837 THR A O 1
ATOM 6593 N N . ASN A 1 838 ? 26.559 -23.259 16.878 1.00 85.88 838 ASN A N 1
ATOM 6594 C CA . ASN A 1 838 ? 25.131 -23.506 17.029 1.00 85.88 838 ASN A CA 1
ATOM 6595 C C . ASN A 1 838 ? 24.574 -22.607 18.130 1.00 85.88 838 ASN A C 1
ATOM 6597 O O . ASN A 1 838 ? 25.002 -22.697 19.284 1.00 85.88 838 ASN A O 1
ATOM 6601 N N . VAL A 1 839 ? 23.598 -21.772 17.776 1.00 81.69 839 VAL A N 1
ATOM 6602 C CA . VAL A 1 839 ? 22.817 -20.977 18.729 1.00 81.69 839 VAL A CA 1
ATOM 6603 C C . VAL A 1 839 ? 21.388 -21.492 18.718 1.00 81.69 839 VAL A C 1
ATOM 6605 O O . VAL A 1 839 ? 20.683 -21.334 17.727 1.00 81.69 839 VAL A O 1
ATOM 6608 N N . TYR A 1 840 ? 20.970 -22.116 19.811 1.00 79.38 840 TYR A N 1
ATOM 6609 C CA . TYR A 1 840 ? 19.634 -22.684 19.931 1.00 79.38 840 TYR A CA 1
ATOM 6610 C C . TYR A 1 840 ? 18.585 -21.611 20.263 1.00 79.38 840 TYR A C 1
ATOM 6612 O O . TYR A 1 840 ? 18.792 -20.781 21.154 1.00 79.38 840 TYR A O 1
ATOM 6620 N N . ASN A 1 841 ? 17.452 -21.633 19.562 1.00 69.50 841 ASN A N 1
ATOM 6621 C CA . ASN A 1 841 ? 16.327 -20.733 19.782 1.00 69.50 841 ASN A CA 1
ATOM 6622 C C . ASN A 1 841 ? 15.216 -21.440 20.568 1.00 69.50 841 ASN A C 1
ATOM 6624 O O . ASN A 1 841 ? 14.468 -22.267 20.050 1.00 69.50 841 ASN A O 1
ATOM 6628 N N . SER A 1 842 ? 15.062 -21.056 21.834 1.00 60.66 842 SER A N 1
ATOM 6629 C CA . SER A 1 842 ? 14.086 -21.660 22.744 1.00 60.66 842 SER A CA 1
ATOM 6630 C C . SER A 1 842 ? 12.624 -21.358 22.429 1.00 60.66 842 SER A C 1
ATOM 6632 O O . SER A 1 842 ? 11.759 -22.050 22.961 1.00 60.66 842 SER A O 1
ATOM 6634 N N . LYS A 1 843 ? 12.324 -20.368 21.576 1.00 59.12 843 LYS A N 1
ATOM 6635 C CA . LYS A 1 843 ? 10.944 -20.063 21.166 1.00 59.12 843 LYS A CA 1
ATOM 6636 C C . LYS A 1 843 ? 10.471 -20.934 20.002 1.00 59.12 843 LYS A C 1
ATOM 6638 O O . LYS A 1 843 ? 9.320 -21.352 20.008 1.00 59.12 843 LYS A O 1
ATOM 6643 N N . SER A 1 844 ? 11.334 -21.174 19.016 1.00 62.06 844 SER A N 1
ATOM 6644 C CA . SER A 1 844 ? 11.004 -21.900 17.776 1.00 62.06 844 SER A CA 1
ATOM 6645 C C . SER A 1 844 ? 11.455 -23.361 17.769 1.00 62.06 844 SER A C 1
ATOM 6647 O O . SER A 1 844 ? 10.957 -24.134 16.955 1.00 62.06 844 SER A O 1
ATOM 6649 N N . GLY A 1 845 ? 12.356 -23.762 18.671 1.00 74.38 845 GLY A N 1
ATOM 6650 C CA . GLY A 1 845 ? 12.858 -25.137 18.745 1.00 74.38 845 GLY A CA 1
ATOM 6651 C C . GLY A 1 845 ? 13.917 -25.486 17.694 1.00 74.38 845 GLY A C 1
ATOM 6652 O O . GLY A 1 845 ? 14.194 -26.662 17.480 1.00 74.38 845 GLY A O 1
ATOM 6653 N N . ASP A 1 846 ? 14.494 -24.485 17.029 1.00 85.62 846 ASP A N 1
ATOM 6654 C CA . ASP A 1 846 ? 15.492 -24.633 15.969 1.00 85.62 846 ASP A CA 1
ATOM 6655 C C . ASP A 1 846 ? 16.850 -24.013 16.346 1.00 85.62 846 ASP A C 1
ATOM 6657 O O . ASP A 1 846 ? 17.023 -23.375 17.388 1.00 85.62 846 ASP A O 1
ATOM 6661 N N . PHE A 1 847 ? 17.849 -24.253 15.502 1.00 87.19 847 PHE A N 1
ATOM 6662 C CA . PHE A 1 847 ? 19.215 -23.771 15.637 1.00 87.19 847 PHE A CA 1
ATOM 6663 C C . PHE A 1 847 ? 19.539 -22.745 14.557 1.00 87.19 847 PHE A C 1
ATOM 6665 O O . PHE A 1 847 ? 19.308 -22.975 13.372 1.00 87.19 847 PHE A O 1
ATOM 6672 N N . SER A 1 848 ? 20.199 -21.663 14.951 1.00 84.81 848 SER A N 1
ATOM 6673 C CA . SER A 1 848 ? 20.922 -20.802 14.021 1.00 84.81 848 SER A CA 1
ATOM 6674 C C . SER A 1 848 ? 22.363 -21.288 13.912 1.00 84.81 848 SER A C 1
ATOM 6676 O O . SER A 1 848 ? 23.111 -21.233 14.894 1.00 84.81 848 SER A O 1
ATOM 6678 N N . ILE A 1 849 ? 22.766 -21.726 12.720 1.00 87.81 849 ILE A N 1
ATOM 6679 C CA . ILE A 1 849 ? 24.157 -22.083 12.422 1.00 87.81 849 ILE A CA 1
ATOM 6680 C C . ILE A 1 849 ? 24.903 -20.808 12.051 1.00 87.81 849 ILE A C 1
ATOM 6682 O O . ILE A 1 849 ? 24.510 -20.116 11.112 1.00 87.81 849 ILE A O 1
ATOM 6686 N N . LYS A 1 850 ? 25.959 -20.477 12.794 1.00 80.56 850 LYS A N 1
ATOM 6687 C CA . LYS A 1 850 ? 26.682 -19.212 12.650 1.00 80.56 850 LYS A CA 1
ATOM 6688 C C . LYS A 1 850 ? 28.162 -19.382 12.393 1.00 80.56 850 LYS A C 1
ATOM 6690 O O . LYS A 1 850 ? 28.769 -20.343 12.855 1.00 80.56 850 LYS A O 1
ATOM 6695 N N . ALA A 1 851 ? 28.753 -18.368 11.783 1.00 75.56 851 ALA A N 1
ATOM 6696 C CA . ALA A 1 851 ? 30.189 -18.177 11.746 1.00 75.56 851 ALA A CA 1
ATOM 6697 C C . ALA A 1 851 ? 30.535 -16.730 12.095 1.00 75.56 851 ALA A C 1
ATOM 6699 O O . ALA A 1 851 ? 30.134 -15.784 11.418 1.00 75.56 851 ALA A O 1
ATOM 6700 N N . GLY A 1 852 ? 31.234 -16.548 13.216 1.00 72.12 852 GLY A N 1
ATOM 6701 C CA . GLY A 1 852 ? 31.331 -15.230 13.837 1.00 72.12 852 GLY A CA 1
ATOM 6702 C C . GLY A 1 852 ? 29.943 -14.705 14.222 1.00 72.12 852 GLY A C 1
ATOM 6703 O O . GLY A 1 852 ? 29.225 -15.345 14.990 1.00 72.12 852 GLY A O 1
ATOM 6704 N N . GLU A 1 853 ? 29.567 -13.538 13.697 1.00 67.12 853 GLU A N 1
ATOM 6705 C CA . GLU A 1 853 ? 28.252 -12.925 13.939 1.00 67.12 853 GLU A CA 1
ATOM 6706 C C . GLU A 1 853 ? 27.210 -13.246 12.851 1.00 67.12 853 GLU A C 1
ATOM 6708 O O . GLU A 1 853 ? 26.037 -12.910 13.030 1.00 67.12 853 GLU A O 1
ATOM 6713 N N . GLU A 1 854 ? 27.610 -13.913 11.765 1.00 71.62 854 GLU A N 1
ATOM 6714 C CA . GLU A 1 854 ? 26.762 -14.168 10.599 1.00 71.62 854 GLU A CA 1
ATOM 6715 C C . GLU A 1 854 ? 26.050 -15.524 10.684 1.00 71.62 854 GLU A C 1
ATOM 6717 O O . GLU A 1 854 ? 26.649 -16.500 11.135 1.00 71.62 854 GLU A O 1
ATOM 6722 N N . ALA A 1 855 ? 24.784 -15.608 10.256 1.00 78.44 855 ALA A N 1
ATOM 6723 C CA . ALA A 1 855 ? 23.997 -16.851 10.258 1.00 78.44 855 ALA A CA 1
ATOM 6724 C C . ALA A 1 855 ? 23.807 -17.422 8.844 1.00 78.44 855 ALA A C 1
ATOM 6726 O O . ALA A 1 855 ? 23.562 -16.655 7.913 1.00 78.44 855 ALA A O 1
ATOM 6727 N N . LEU A 1 856 ? 23.885 -18.752 8.700 1.00 80.44 856 LEU A N 1
ATOM 6728 C CA . LEU A 1 856 ? 23.656 -19.462 7.437 1.00 80.44 856 LEU A CA 1
ATOM 6729 C C . LEU A 1 856 ? 22.197 -19.346 6.982 1.00 80.44 856 LEU A C 1
ATOM 6731 O O . LEU A 1 856 ? 21.279 -19.599 7.769 1.00 80.44 856 LEU A O 1
ATOM 6735 N N . TYR A 1 857 ? 22.010 -19.036 5.699 1.00 76.56 857 TYR A N 1
ATOM 6736 C CA . TYR A 1 857 ? 20.717 -18.801 5.052 1.00 76.56 857 TYR A CA 1
ATOM 6737 C C . TYR A 1 857 ? 20.493 -19.742 3.848 1.00 76.56 857 TYR A C 1
ATOM 6739 O O . TYR A 1 857 ? 21.446 -20.009 3.112 1.00 76.56 857 TYR A O 1
ATOM 6747 N N . PRO A 1 858 ? 19.258 -20.234 3.604 1.00 71.00 858 PRO A N 1
ATOM 6748 C CA . PRO A 1 858 ? 18.933 -21.090 2.469 1.00 71.00 858 PRO A CA 1
ATOM 6749 C C . PRO A 1 858 ? 18.878 -20.280 1.167 1.00 71.00 858 PRO A C 1
ATOM 6751 O O . PRO A 1 858 ? 17.848 -19.700 0.826 1.00 71.00 858 PRO A O 1
ATOM 6754 N N . VAL A 1 859 ? 19.977 -20.256 0.412 1.00 66.62 859 VAL A N 1
ATOM 6755 C CA . VAL A 1 859 ? 19.989 -19.685 -0.942 1.00 66.62 859 VAL A CA 1
ATOM 6756 C C . VAL A 1 859 ? 19.686 -20.776 -1.972 1.00 66.62 859 VAL A C 1
ATOM 6758 O O . VAL A 1 859 ? 20.362 -21.809 -1.967 1.00 66.62 859 VAL A O 1
ATOM 6761 N N . PRO A 1 860 ? 18.678 -20.579 -2.849 1.00 61.97 860 PRO A N 1
ATOM 6762 C CA . PRO A 1 860 ? 18.383 -21.521 -3.921 1.00 61.97 860 PRO A CA 1
ATOM 6763 C C . PRO A 1 860 ? 19.584 -21.717 -4.848 1.00 61.97 860 PRO A C 1
ATOM 6765 O O . PRO A 1 860 ? 20.331 -20.778 -5.109 1.00 61.97 860 PRO A O 1
ATOM 6768 N N . GLU A 1 861 ? 19.701 -22.907 -5.430 1.00 55.78 861 GLU A N 1
ATOM 6769 C CA . GLU A 1 861 ? 20.769 -23.300 -6.364 1.00 55.78 861 GLU A CA 1
ATOM 6770 C C . GLU A 1 861 ? 21.009 -22.292 -7.513 1.00 55.78 861 GLU A C 1
ATOM 6772 O O . GLU A 1 861 ? 22.141 -22.078 -7.930 1.00 55.78 861 GLU A O 1
ATOM 6777 N N . ARG A 1 862 ? 19.964 -21.585 -7.972 1.00 48.16 862 ARG A N 1
ATOM 6778 C CA . ARG A 1 862 ? 20.039 -20.589 -9.065 1.00 48.16 862 ARG A CA 1
ATOM 6779 C C . ARG A 1 862 ? 20.528 -19.197 -8.645 1.00 48.16 862 ARG A C 1
ATOM 6781 O O . ARG A 1 862 ? 20.694 -18.334 -9.499 1.00 48.16 862 ARG A O 1
ATOM 6788 N N . ALA A 1 863 ? 20.726 -18.955 -7.351 1.00 49.25 863 ALA A N 1
ATOM 6789 C CA . ALA A 1 863 ? 21.063 -17.647 -6.789 1.00 49.25 863 ALA A CA 1
ATOM 6790 C C . ALA A 1 863 ? 22.469 -17.630 -6.158 1.00 49.25 863 ALA A C 1
ATOM 6792 O O . ALA A 1 863 ? 22.692 -16.959 -5.154 1.00 49.25 863 ALA A O 1
ATOM 6793 N N . ALA A 1 864 ? 23.420 -18.352 -6.763 1.00 46.28 864 ALA A N 1
ATOM 6794 C CA . ALA A 1 864 ? 24.794 -18.567 -6.287 1.00 46.28 864 ALA A CA 1
ATOM 6795 C C . ALA A 1 864 ? 25.608 -17.289 -5.965 1.00 46.28 864 ALA A C 1
ATOM 6797 O O . ALA A 1 864 ? 26.634 -17.369 -5.292 1.00 46.28 864 ALA A O 1
ATOM 6798 N N . SER A 1 865 ? 25.167 -16.113 -6.427 1.00 48.41 865 SER A N 1
ATOM 6799 C CA . SER A 1 865 ? 25.791 -14.810 -6.155 1.00 48.41 865 SER A CA 1
ATOM 6800 C C . SER A 1 865 ? 25.257 -14.090 -4.909 1.00 48.41 865 SER A C 1
ATOM 6802 O O . SER A 1 865 ? 25.799 -13.048 -4.539 1.00 48.41 865 SER A O 1
ATOM 6804 N N . ASN A 1 866 ? 24.189 -14.588 -4.277 1.00 51.88 866 ASN A N 1
ATOM 6805 C CA . ASN A 1 866 ? 23.637 -13.984 -3.066 1.00 51.88 866 ASN A CA 1
ATOM 6806 C C . ASN A 1 866 ? 24.464 -14.360 -1.828 1.00 51.88 866 ASN A C 1
ATOM 6808 O O . ASN A 1 866 ? 25.088 -15.420 -1.778 1.00 51.88 866 ASN A O 1
ATOM 6812 N N . PRO A 1 867 ? 24.481 -13.505 -0.794 1.00 53.75 867 PRO A N 1
ATOM 6813 C CA . PRO A 1 867 ? 25.162 -13.836 0.440 1.00 53.75 867 PRO A CA 1
ATOM 6814 C C . PRO A 1 867 ? 24.425 -14.983 1.152 1.00 53.75 867 PRO A C 1
ATOM 6816 O O . PRO A 1 867 ? 23.354 -14.788 1.718 1.00 53.75 867 PRO A O 1
ATOM 6819 N N . ASN A 1 868 ? 25.019 -16.184 1.174 1.00 61.12 868 ASN A N 1
ATOM 6820 C CA . ASN A 1 868 ? 24.507 -17.341 1.942 1.00 61.12 868 ASN A CA 1
ATOM 6821 C C . ASN A 1 868 ? 24.738 -17.182 3.462 1.00 61.12 868 ASN A C 1
ATOM 6823 O O . ASN A 1 868 ? 24.566 -18.128 4.236 1.00 61.12 868 ASN A O 1
ATOM 6827 N N . THR A 1 869 ? 25.128 -15.975 3.885 1.00 56.78 869 THR A N 1
ATOM 6828 C CA . THR A 1 869 ? 25.242 -15.523 5.266 1.00 56.78 869 THR A CA 1
ATOM 6829 C C . THR A 1 869 ? 24.583 -14.158 5.457 1.00 56.78 869 THR A C 1
ATOM 6831 O O . THR A 1 869 ? 24.597 -13.304 4.573 1.00 56.78 869 THR A O 1
ATOM 6834 N N . LEU A 1 870 ? 24.009 -13.926 6.637 1.00 56.50 870 LEU A N 1
ATOM 6835 C CA . LEU A 1 870 ? 23.388 -12.648 7.001 1.00 56.50 870 LEU A CA 1
ATOM 6836 C C . LEU A 1 870 ? 24.173 -11.966 8.122 1.00 56.50 870 LEU A C 1
ATOM 6838 O O . LEU A 1 870 ? 24.359 -12.556 9.186 1.00 56.50 870 LEU A O 1
ATOM 6842 N N . ASN A 1 871 ? 24.600 -10.718 7.899 1.00 47.38 871 ASN A N 1
ATOM 6843 C CA . ASN A 1 871 ? 25.358 -9.925 8.869 1.00 47.38 871 ASN A CA 1
ATOM 6844 C C . ASN A 1 871 ? 24.474 -9.230 9.924 1.00 47.38 871 ASN A C 1
ATOM 6846 O O . ASN A 1 871 ? 23.291 -8.962 9.716 1.00 47.38 871 ASN A O 1
ATOM 6850 N N . LYS A 1 872 ? 25.094 -8.944 11.076 1.00 39.56 872 LYS A N 1
ATOM 6851 C CA . LYS A 1 872 ? 24.545 -8.407 12.338 1.00 39.56 872 LYS A CA 1
ATOM 6852 C C . LYS A 1 872 ? 23.264 -7.550 12.214 1.00 39.56 872 LYS A C 1
ATOM 6854 O O . LYS A 1 872 ? 23.310 -6.406 11.773 1.00 39.56 872 LYS A O 1
ATOM 6859 N N . GLY A 1 873 ? 22.149 -8.048 12.763 1.00 45.81 873 GLY A N 1
ATOM 6860 C CA . GLY A 1 873 ? 20.995 -7.220 13.159 1.00 45.81 873 GLY A CA 1
ATOM 6861 C C . GLY A 1 873 ? 19.624 -7.612 12.599 1.00 45.81 873 GLY A C 1
ATOM 6862 O O . GLY A 1 873 ? 18.621 -7.079 13.085 1.00 45.81 873 GLY A O 1
ATOM 6863 N N . GLY A 1 874 ? 19.564 -8.548 11.647 1.00 42.56 874 GLY A N 1
ATOM 6864 C CA . GLY A 1 874 ? 18.309 -9.163 11.211 1.00 42.56 874 GLY A CA 1
ATOM 6865 C C . GLY A 1 874 ? 17.736 -9.998 12.349 1.00 42.56 874 GLY A C 1
ATOM 6866 O O . GLY A 1 874 ? 18.323 -11.006 12.742 1.00 42.56 874 GLY A O 1
ATOM 6867 N N . ILE A 1 875 ? 16.637 -9.546 12.945 1.00 43.00 875 ILE A N 1
ATOM 6868 C CA . ILE A 1 875 ? 15.865 -10.404 13.832 1.00 43.00 875 ILE A CA 1
ATOM 6869 C C . ILE A 1 875 ? 14.986 -11.264 12.866 1.00 43.00 875 ILE A C 1
ATOM 6871 O O . ILE A 1 875 ? 14.738 -10.884 11.726 1.00 43.00 875 ILE A O 1
ATOM 6875 N N . TYR A 1 876 ? 14.670 -12.498 13.251 1.00 52.22 876 TYR A N 1
ATOM 6876 C CA . TYR A 1 876 ? 14.257 -13.646 12.423 1.00 52.22 876 TYR A CA 1
ATOM 6877 C C . TYR A 1 876 ? 12.831 -13.645 11.812 1.00 52.22 876 TYR A C 1
ATOM 6879 O O . TYR A 1 876 ? 11.885 -13.934 12.532 1.00 52.22 876 TYR A O 1
ATOM 6887 N N . PRO A 1 877 ? 12.695 -13.615 10.467 1.00 52.38 877 PRO A N 1
ATOM 6888 C CA . PRO A 1 877 ? 11.929 -14.676 9.783 1.00 52.38 877 PRO A CA 1
ATOM 6889 C C . PRO A 1 877 ? 12.645 -15.163 8.502 1.00 52.38 877 PRO A C 1
ATOM 6891 O O . PRO A 1 877 ? 12.068 -15.832 7.648 1.00 52.38 877 PRO A O 1
ATOM 6894 N N . GLN A 1 878 ? 13.926 -14.822 8.353 1.00 60.91 878 GLN A N 1
ATOM 6895 C CA . GLN A 1 878 ? 14.729 -15.044 7.151 1.00 60.91 878 GLN A CA 1
ATOM 6896 C C . GLN A 1 878 ? 15.275 -16.478 7.052 1.00 60.91 878 GLN A C 1
ATOM 6898 O O . GLN A 1 878 ? 16.469 -16.641 6.911 1.00 60.91 878 GLN A O 1
ATOM 6903 N N . GLY A 1 879 ? 14.483 -17.543 7.165 1.00 64.69 879 GLY A N 1
ATOM 6904 C CA . GLY A 1 879 ? 14.984 -18.886 6.817 1.00 64.69 879 GLY A CA 1
ATOM 6905 C C . GLY A 1 879 ? 16.226 -19.381 7.574 1.00 64.69 879 GLY A C 1
ATOM 6906 O O . GLY A 1 879 ? 16.873 -20.295 7.107 1.00 64.69 879 GLY A O 1
ATOM 6907 N N . THR A 1 880 ? 16.641 -18.804 8.699 1.00 75.75 880 THR A N 1
ATOM 6908 C CA . THR A 1 880 ? 17.895 -19.188 9.383 1.00 75.75 880 THR A CA 1
ATOM 6909 C C . THR A 1 880 ? 17.674 -20.172 10.533 1.00 75.75 880 THR A C 1
ATOM 6911 O O . THR A 1 880 ? 18.628 -20.532 11.220 1.00 75.75 880 THR A O 1
ATOM 6914 N N . GLY A 1 881 ? 16.426 -20.605 10.746 1.00 84.69 881 GLY A N 1
ATOM 6915 C CA . GLY A 1 881 ? 16.070 -21.659 11.690 1.00 84.69 881 GLY A CA 1
ATOM 6916 C C . GLY A 1 881 ? 16.276 -23.041 11.076 1.00 84.69 881 GLY A C 1
ATOM 6917 O O . GLY A 1 881 ? 15.545 -23.429 10.163 1.00 84.69 881 GLY A O 1
ATOM 6918 N N . TRP A 1 882 ? 17.257 -23.783 11.586 1.00 89.81 882 TRP A N 1
ATOM 6919 C CA . TRP A 1 882 ? 17.640 -25.115 11.120 1.00 89.81 882 TRP A CA 1
ATOM 6920 C C . TRP A 1 882 ? 17.382 -26.188 12.181 1.00 89.81 882 TRP A C 1
ATOM 6922 O O . TRP A 1 882 ? 17.605 -25.979 13.370 1.00 89.81 882 TRP A O 1
ATOM 6932 N N . VAL A 1 883 ? 16.955 -27.368 11.756 1.00 91.56 883 VAL A N 1
ATOM 6933 C CA . VAL A 1 883 ? 16.757 -28.555 12.590 1.00 91.56 883 VAL A CA 1
ATOM 6934 C C . VAL A 1 883 ? 17.663 -29.666 12.071 1.00 91.56 883 VAL A C 1
ATOM 6936 O O . VAL A 1 883 ? 17.831 -29.836 10.865 1.00 91.56 883 VAL A O 1
ATOM 6939 N N . TYR A 1 884 ? 18.259 -30.414 12.995 1.00 91.94 884 TYR A N 1
ATOM 6940 C CA . TYR A 1 884 ? 19.123 -31.549 12.695 1.00 91.94 884 TYR A CA 1
ATOM 6941 C C . TYR A 1 884 ? 18.313 -32.844 12.744 1.00 91.94 884 TYR A C 1
ATOM 6943 O O . TYR A 1 884 ? 17.856 -33.257 13.808 1.00 91.94 884 TYR A O 1
ATOM 6951 N N . GLU A 1 885 ? 18.163 -33.511 11.607 1.00 92.12 885 GLU A N 1
ATOM 6952 C CA . GLU A 1 885 ? 17.527 -34.826 11.519 1.00 92.12 885 GLU A CA 1
ATOM 6953 C C . GLU A 1 885 ? 18.602 -35.886 11.282 1.00 92.12 885 GLU A C 1
ATOM 6955 O O . GLU A 1 885 ? 19.323 -35.813 10.287 1.00 92.12 885 GLU A O 1
ATOM 6960 N N . LYS A 1 886 ? 18.749 -36.866 12.185 1.00 93.12 886 LYS A N 1
ATOM 6961 C CA . LYS A 1 886 ? 19.699 -37.971 11.971 1.00 93.12 886 LYS A CA 1
ATOM 6962 C C . LYS A 1 886 ? 19.345 -38.698 10.682 1.00 93.12 886 LYS A C 1
ATOM 6964 O O . LYS A 1 886 ? 18.177 -39.025 10.462 1.00 93.12 886 LYS A O 1
ATOM 6969 N N . ALA A 1 887 ? 20.343 -38.942 9.841 1.00 92.50 887 ALA A N 1
ATOM 6970 C CA . ALA A 1 887 ? 20.118 -39.475 8.509 1.00 92.50 887 ALA A CA 1
ATOM 6971 C C . ALA A 1 887 ? 21.041 -40.655 8.194 1.00 92.50 887 ALA A C 1
ATOM 6973 O O . ALA A 1 887 ? 22.225 -40.658 8.524 1.00 92.50 887 ALA A O 1
ATOM 6974 N N . CYS A 1 888 ? 20.490 -41.644 7.495 1.00 90.81 888 CYS A N 1
ATOM 6975 C CA . CYS A 1 888 ? 21.233 -42.695 6.812 1.00 90.81 888 CYS A CA 1
ATOM 6976 C C . CYS A 1 888 ? 21.343 -42.349 5.321 1.00 90.81 888 CYS A C 1
ATOM 6978 O O . CYS A 1 888 ? 20.410 -41.798 4.731 1.00 90.81 888 CYS A O 1
ATOM 6980 N N . MET A 1 889 ? 22.470 -42.699 4.700 1.00 91.25 889 MET A N 1
ATOM 6981 C CA . MET A 1 889 ? 22.669 -42.538 3.258 1.00 91.25 889 MET A CA 1
ATOM 6982 C C . MET A 1 889 ? 22.268 -43.812 2.526 1.00 91.25 889 MET A C 1
ATOM 6984 O O . MET A 1 889 ? 22.704 -44.906 2.888 1.00 91.25 889 MET A O 1
ATOM 6988 N N . ILE A 1 890 ? 21.475 -43.666 1.470 1.00 92.31 890 ILE A N 1
ATOM 6989 C CA . ILE A 1 890 ? 21.142 -44.750 0.549 1.00 92.31 890 ILE A CA 1
ATOM 6990 C C . ILE A 1 890 ? 21.877 -44.491 -0.752 1.00 92.31 890 ILE A C 1
ATOM 6992 O O . ILE A 1 890 ? 21.519 -43.580 -1.496 1.00 92.31 890 ILE A O 1
ATOM 6996 N N . SER A 1 891 ? 22.922 -45.273 -1.002 1.00 92.06 891 SER A N 1
ATOM 6997 C CA . SER A 1 891 ? 23.693 -45.212 -2.239 1.00 92.06 891 SER A CA 1
ATOM 6998 C C . SER A 1 891 ? 23.052 -46.118 -3.283 1.00 92.06 891 SER A C 1
ATOM 7000 O O . SER A 1 891 ? 23.067 -47.338 -3.130 1.00 92.06 891 SER A O 1
ATOM 7002 N N . TYR A 1 892 ? 22.517 -45.537 -4.348 1.00 94.06 892 TYR A N 1
ATOM 7003 C CA . TYR A 1 892 ? 22.057 -46.261 -5.526 1.00 94.06 892 TYR A CA 1
ATOM 7004 C C . TYR A 1 892 ? 23.223 -46.401 -6.492 1.00 94.06 892 TYR A C 1
ATOM 7006 O O . TYR A 1 892 ? 23.714 -45.403 -7.016 1.00 94.06 892 TYR A O 1
ATOM 7014 N N . ILE A 1 893 ? 23.672 -47.631 -6.720 1.00 94.56 893 ILE A N 1
ATOM 7015 C CA . ILE A 1 893 ? 24.694 -47.933 -7.721 1.00 94.56 893 ILE A CA 1
ATOM 7016 C C . ILE A 1 893 ? 23.964 -48.411 -8.967 1.00 94.56 893 ILE A C 1
ATOM 7018 O O . ILE A 1 893 ? 23.451 -49.533 -9.003 1.00 94.56 893 ILE A O 1
ATOM 7022 N N . CYS A 1 894 ? 23.876 -47.533 -9.961 1.00 94.44 894 CYS A N 1
ATOM 7023 C CA . CYS A 1 894 ? 23.099 -47.769 -11.166 1.00 94.44 894 CYS A CA 1
ATOM 7024 C C . CYS A 1 894 ? 24.029 -48.331 -12.237 1.00 94.44 894 CYS A C 1
ATOM 7026 O O . CYS A 1 894 ? 24.921 -47.640 -12.720 1.00 94.44 894 CYS A O 1
ATOM 7028 N N . MET A 1 895 ? 23.857 -49.602 -12.581 1.00 94.19 895 MET A N 1
ATOM 7029 C CA . MET A 1 895 ? 24.691 -50.308 -13.552 1.00 94.19 895 MET A CA 1
ATOM 7030 C C . MET A 1 895 ? 23.907 -50.613 -14.821 1.00 94.19 895 MET A C 1
ATOM 7032 O O . MET A 1 895 ? 22.697 -50.817 -14.772 1.00 94.19 895 MET A O 1
ATOM 7036 N N . ASP A 1 896 ? 24.593 -50.718 -15.951 1.00 91.50 896 ASP A N 1
ATOM 7037 C CA . ASP A 1 896 ? 24.020 -51.282 -17.165 1.00 91.50 896 ASP A CA 1
ATOM 7038 C C . ASP A 1 896 ? 23.937 -52.822 -17.085 1.00 91.50 896 ASP A C 1
ATOM 7040 O O . ASP A 1 896 ? 24.486 -53.474 -16.192 1.00 91.50 896 ASP A O 1
ATOM 7044 N N . GLN A 1 897 ? 23.273 -53.433 -18.065 1.00 88.94 897 GLN A N 1
ATOM 7045 C CA . GLN A 1 897 ? 23.151 -54.892 -18.202 1.00 88.94 897 GLN A CA 1
ATOM 7046 C C . GLN A 1 897 ? 24.486 -55.652 -18.350 1.00 88.94 897 GLN A C 1
ATOM 7048 O O . GLN A 1 897 ? 24.506 -56.877 -18.226 1.00 88.94 897 GLN A O 1
ATOM 7053 N N . ASN A 1 898 ? 25.588 -54.952 -18.631 1.00 87.62 898 ASN A N 1
ATOM 7054 C CA . ASN A 1 898 ? 26.930 -55.518 -18.751 1.00 87.62 898 ASN A CA 1
ATOM 7055 C C . ASN A 1 898 ? 27.749 -55.355 -17.455 1.00 87.62 898 ASN A C 1
ATOM 7057 O O . ASN A 1 898 ? 28.884 -55.830 -17.395 1.00 87.62 898 ASN A O 1
ATOM 7061 N N . GLY A 1 899 ? 27.182 -54.719 -16.423 1.00 84.50 899 GLY A N 1
ATOM 7062 C CA . GLY A 1 899 ? 27.841 -54.441 -15.148 1.00 84.50 899 GLY A CA 1
ATOM 7063 C C . GLY A 1 899 ? 28.721 -53.188 -15.154 1.00 84.50 899 GLY A C 1
ATOM 7064 O O . GLY A 1 899 ? 29.509 -53.009 -14.226 1.00 84.50 899 GLY A O 1
ATOM 7065 N N . ASN A 1 900 ? 28.619 -52.327 -16.172 1.00 90.56 900 ASN A N 1
ATOM 7066 C CA . ASN A 1 900 ? 29.287 -51.026 -16.172 1.00 90.56 900 ASN A CA 1
ATOM 7067 C C . ASN A 1 900 ? 28.471 -50.031 -15.345 1.00 90.56 900 ASN A C 1
ATOM 7069 O O . ASN A 1 900 ? 27.247 -50.006 -15.438 1.00 90.56 900 ASN A O 1
ATOM 7073 N N . LEU A 1 901 ? 29.139 -49.185 -14.566 1.00 91.31 901 LEU A N 1
ATOM 7074 C CA . LEU A 1 901 ? 28.485 -48.096 -13.842 1.00 91.31 901 LEU A CA 1
ATOM 7075 C C . LEU A 1 901 ? 27.923 -47.072 -14.844 1.00 91.31 901 LEU A C 1
ATOM 7077 O O . LEU A 1 901 ? 28.678 -46.566 -15.671 1.00 91.31 901 LEU A O 1
ATOM 7081 N N . ILE A 1 902 ? 26.622 -46.784 -14.760 1.00 90.94 902 ILE A N 1
ATOM 7082 C CA . ILE A 1 902 ? 25.974 -45.672 -15.469 1.00 90.94 902 ILE A CA 1
ATOM 7083 C C . ILE A 1 902 ? 26.167 -44.404 -14.644 1.00 90.94 902 ILE A C 1
ATOM 7085 O O . ILE A 1 902 ? 26.776 -43.453 -15.115 1.00 90.94 902 ILE A O 1
ATOM 7089 N N . ASP A 1 903 ? 25.681 -44.429 -13.403 1.00 91.31 903 ASP A N 1
ATOM 7090 C CA . ASP A 1 903 ? 25.815 -43.333 -12.448 1.00 91.31 903 ASP A CA 1
ATOM 7091 C C . ASP A 1 903 ? 25.605 -43.851 -11.012 1.00 91.31 903 ASP A C 1
ATOM 7093 O O . ASP A 1 903 ? 25.221 -45.007 -10.781 1.00 91.31 903 ASP A O 1
ATOM 7097 N N . SER A 1 904 ? 25.856 -42.998 -10.028 1.00 90.12 904 SER A N 1
ATOM 7098 C CA . SER A 1 904 ? 25.569 -43.260 -8.626 1.00 90.12 904 SER A CA 1
ATOM 7099 C C . SER A 1 904 ? 24.825 -42.096 -7.998 1.00 90.12 904 SER A C 1
ATOM 7101 O O . SER A 1 904 ? 25.252 -40.950 -8.103 1.00 90.12 904 SER A O 1
ATOM 7103 N N . TYR A 1 905 ? 23.764 -42.406 -7.262 1.00 90.38 905 TYR A N 1
ATOM 7104 C CA . TYR A 1 905 ? 22.956 -41.403 -6.579 1.00 90.38 905 TYR A CA 1
ATOM 7105 C C . TYR A 1 905 ? 22.942 -41.669 -5.089 1.00 90.38 905 TYR A C 1
ATOM 7107 O O . TYR A 1 905 ? 23.030 -42.813 -4.640 1.00 90.38 905 TYR A O 1
ATOM 7115 N N . ILE A 1 906 ? 22.798 -40.606 -4.311 1.00 89.81 906 ILE A N 1
ATOM 7116 C CA . ILE A 1 906 ? 22.642 -40.707 -2.868 1.00 89.81 906 ILE A CA 1
ATOM 7117 C C . ILE A 1 906 ? 21.326 -40.055 -2.490 1.00 89.81 906 ILE A C 1
ATOM 7119 O O . ILE A 1 906 ? 21.027 -38.947 -2.922 1.00 89.81 906 ILE A O 1
ATOM 7123 N N . LYS A 1 907 ? 20.542 -40.765 -1.684 1.00 91.06 907 LYS A N 1
ATOM 7124 C CA . LYS A 1 907 ? 19.339 -40.240 -1.044 1.00 91.06 907 LYS A CA 1
ATOM 7125 C C . LYS A 1 907 ? 19.520 -40.290 0.461 1.00 91.06 907 LYS A C 1
ATOM 7127 O O . LYS A 1 907 ? 19.902 -41.331 1.003 1.00 91.06 907 LYS A O 1
ATOM 7132 N N . SER A 1 908 ? 19.218 -39.190 1.132 1.00 90.75 908 SER A N 1
ATOM 7133 C CA . SER A 1 908 ? 19.170 -39.147 2.585 1.00 90.75 908 SER A CA 1
ATOM 7134 C C . SER A 1 908 ? 17.808 -39.620 3.093 1.00 90.75 908 SER A C 1
ATOM 7136 O O . SER A 1 908 ? 16.751 -39.284 2.552 1.00 90.75 908 SER A O 1
ATOM 7138 N N . VAL A 1 909 ? 17.820 -40.450 4.134 1.00 90.12 909 VAL A N 1
ATOM 7139 C CA . VAL A 1 909 ? 16.609 -40.975 4.776 1.00 90.12 909 VAL A CA 1
ATOM 7140 C C . VAL A 1 909 ? 16.738 -40.792 6.280 1.00 90.12 909 VAL A C 1
ATOM 7142 O O . VAL A 1 909 ? 17.795 -41.066 6.841 1.00 90.12 909 VAL A O 1
ATOM 7145 N N . ALA A 1 910 ? 15.670 -40.337 6.935 1.00 89.50 910 ALA A N 1
ATOM 7146 C CA . ALA A 1 910 ? 15.661 -40.165 8.383 1.00 89.50 910 ALA A CA 1
ATOM 7147 C C . ALA A 1 910 ? 15.887 -41.509 9.097 1.00 89.50 910 ALA A C 1
ATOM 7149 O O . ALA A 1 910 ? 15.241 -42.514 8.776 1.00 89.50 910 ALA A O 1
ATOM 7150 N N . GLU A 1 911 ? 16.787 -41.521 10.076 1.00 90.62 911 GLU A N 1
ATOM 7151 C CA . GLU A 1 911 ? 17.056 -42.691 10.912 1.00 90.62 911 GLU A CA 1
ATOM 7152 C C . GLU A 1 911 ? 15.777 -43.138 11.650 1.00 90.62 911 GLU A C 1
ATOM 7154 O O . GLU A 1 911 ? 14.969 -42.322 12.093 1.00 90.62 911 GLU A O 1
ATOM 7159 N N . GLY A 1 912 ? 15.561 -44.447 11.757 1.00 88.75 912 GLY A N 1
ATOM 7160 C CA . GLY A 1 912 ? 14.382 -45.072 12.357 1.00 88.75 912 GLY A CA 1
ATOM 7161 C C . GLY A 1 912 ? 13.140 -45.098 11.459 1.00 88.75 912 GLY A C 1
ATOM 7162 O O . GLY A 1 912 ? 12.141 -45.709 11.832 1.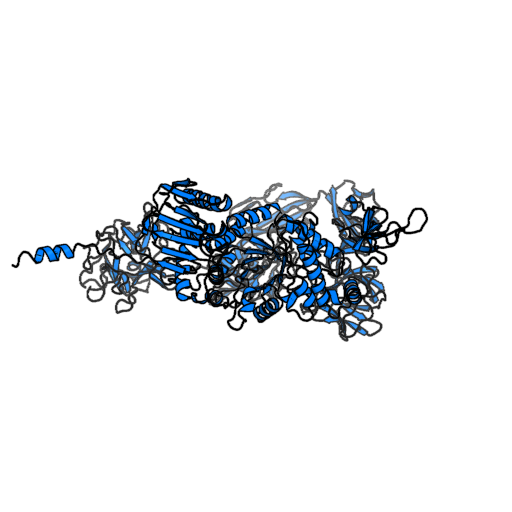00 88.75 912 GLY A O 1
ATOM 7163 N N . SER A 1 913 ? 13.176 -44.482 10.274 1.00 89.62 913 SER A N 1
ATOM 7164 C CA . SER A 1 913 ? 12.038 -44.501 9.349 1.00 89.62 913 SER A CA 1
ATOM 7165 C C . SER A 1 913 ? 11.958 -45.799 8.533 1.00 89.62 913 SER A C 1
ATOM 7167 O O . SER A 1 913 ? 12.929 -46.547 8.399 1.00 89.62 913 SER A O 1
ATOM 7169 N N . SER A 1 914 ? 10.772 -46.082 7.990 1.00 90.12 914 SER A N 1
ATOM 7170 C CA . SER A 1 914 ? 10.581 -47.120 6.972 1.00 90.12 914 SER A CA 1
ATOM 7171 C C . SER A 1 914 ? 10.455 -46.456 5.605 1.00 90.12 914 SER A C 1
ATOM 7173 O O . SER A 1 914 ? 9.707 -45.486 5.471 1.00 90.12 914 SER A O 1
ATOM 7175 N N . PHE A 1 915 ? 11.162 -46.958 4.594 1.00 88.69 915 PHE A N 1
ATOM 7176 C CA . PHE A 1 915 ? 11.146 -46.367 3.255 1.00 88.69 915 PHE A CA 1
ATOM 7177 C C . PHE A 1 915 ? 11.270 -47.426 2.150 1.00 88.69 915 PHE A C 1
ATOM 7179 O O . PHE A 1 915 ? 11.819 -48.509 2.348 1.00 88.69 915 PHE A O 1
ATOM 7186 N N . THR A 1 916 ? 10.747 -47.099 0.967 1.00 92.56 916 THR A N 1
ATOM 7187 C CA . THR A 1 916 ? 10.937 -47.889 -0.259 1.00 92.56 916 THR A CA 1
ATOM 7188 C C . THR A 1 916 ? 12.074 -47.271 -1.063 1.00 92.56 916 THR A C 1
ATOM 7190 O O . THR A 1 916 ? 12.025 -46.078 -1.373 1.00 92.56 916 THR A O 1
ATOM 7193 N N . ALA A 1 917 ? 13.098 -48.059 -1.389 1.00 91.62 917 ALA A N 1
ATOM 7194 C CA . ALA A 1 917 ? 14.282 -47.584 -2.096 1.00 91.62 917 ALA A CA 1
ATOM 7195 C C . ALA A 1 917 ? 14.057 -47.556 -3.611 1.00 91.62 917 ALA A C 1
ATOM 7197 O O . ALA A 1 917 ? 14.646 -48.332 -4.366 1.00 91.62 917 ALA A O 1
ATOM 7198 N N . ASN A 1 918 ? 13.151 -46.679 -4.042 1.00 91.81 918 ASN A N 1
ATOM 7199 C CA . ASN A 1 918 ? 12.957 -46.402 -5.458 1.00 91.81 918 ASN A CA 1
ATOM 7200 C C . ASN A 1 918 ? 14.255 -45.835 -6.023 1.00 91.81 918 ASN A C 1
ATOM 7202 O O . ASN A 1 918 ? 14.858 -44.941 -5.434 1.00 91.81 918 ASN A O 1
ATOM 7206 N N . ALA A 1 919 ? 14.687 -46.411 -7.137 1.00 89.94 919 ALA A N 1
ATOM 7207 C CA . ALA A 1 919 ? 15.896 -45.974 -7.801 1.00 89.94 919 ALA A CA 1
ATOM 7208 C C . ALA A 1 919 ? 15.551 -44.761 -8.670 1.00 89.94 919 ALA A C 1
ATOM 7210 O O . ALA A 1 919 ? 14.397 -44.647 -9.098 1.00 89.94 919 ALA A O 1
ATOM 7211 N N . PRO A 1 920 ? 16.512 -43.869 -8.933 1.00 90.44 920 PRO A N 1
ATOM 7212 C CA . PRO A 1 920 ? 16.278 -42.715 -9.787 1.00 90.44 920 PRO A CA 1
ATOM 7213 C C . PRO A 1 920 ? 15.868 -43.151 -11.193 1.00 90.44 920 PRO A C 1
ATOM 7215 O O . PRO A 1 920 ? 16.341 -44.162 -11.720 1.00 90.44 920 PRO A O 1
ATOM 7218 N N . GLU A 1 921 ? 14.982 -42.383 -11.813 1.00 90.38 921 GLU A N 1
ATOM 7219 C CA . GLU A 1 921 ? 14.712 -42.541 -13.235 1.00 90.38 921 GLU A CA 1
ATOM 7220 C C . GLU A 1 921 ? 15.934 -42.038 -14.003 1.00 90.38 921 GLU A C 1
ATOM 7222 O O . GLU A 1 921 ? 16.337 -40.885 -13.860 1.00 90.38 921 GLU A O 1
ATOM 7227 N N . ILE A 1 922 ? 16.553 -42.924 -14.782 1.00 88.69 922 ILE A N 1
ATOM 7228 C CA . ILE A 1 922 ? 17.666 -42.568 -15.657 1.00 88.69 922 ILE A CA 1
ATOM 7229 C C . ILE A 1 922 ? 17.091 -42.432 -17.057 1.00 88.69 922 ILE A C 1
ATOM 7231 O O . ILE A 1 922 ? 16.480 -43.367 -17.579 1.00 88.69 922 ILE A O 1
ATOM 7235 N N . GLU A 1 923 ? 17.286 -41.261 -17.655 1.00 84.56 923 GLU A N 1
ATOM 7236 C CA . GLU A 1 923 ? 16.796 -40.957 -18.994 1.00 84.56 923 GLU A CA 1
ATOM 7237 C C . GLU A 1 923 ? 17.185 -42.069 -19.980 1.00 84.56 923 GLU A C 1
ATOM 7239 O O . GLU A 1 923 ? 18.322 -42.550 -19.989 1.00 84.56 923 GLU A O 1
ATOM 7244 N N . ASN A 1 924 ? 16.227 -42.509 -20.798 1.00 89.50 924 ASN A N 1
ATOM 7245 C CA . ASN A 1 924 ? 16.404 -43.567 -21.797 1.00 89.50 924 ASN A CA 1
ATOM 7246 C C . ASN A 1 924 ? 16.825 -44.941 -21.261 1.00 89.50 924 ASN A C 1
ATOM 7248 O O . ASN A 1 924 ? 17.343 -45.767 -22.024 1.00 89.50 924 ASN A O 1
ATOM 7252 N N . HIS A 1 925 ? 16.588 -45.219 -19.980 1.00 92.00 925 HIS A N 1
ATOM 7253 C CA . HIS A 1 925 ? 16.898 -46.498 -19.360 1.00 92.00 925 HIS A CA 1
ATOM 7254 C C . HIS A 1 925 ? 15.712 -47.051 -18.557 1.00 92.00 925 HIS A C 1
ATOM 7256 O O . HIS A 1 925 ? 15.127 -46.365 -17.728 1.00 92.00 925 HIS A O 1
ATOM 7262 N N . ASP A 1 926 ? 15.419 -48.339 -18.736 1.00 92.75 926 ASP A N 1
ATOM 7263 C CA . ASP A 1 926 ? 14.451 -49.070 -17.912 1.00 92.75 926 ASP A CA 1
ATOM 7264 C C . ASP A 1 926 ? 15.154 -49.769 -16.746 1.00 92.75 926 ASP A C 1
ATOM 7266 O O . ASP A 1 926 ? 16.170 -50.443 -16.946 1.00 92.75 926 ASP A O 1
ATOM 7270 N N . ILE A 1 927 ? 14.555 -49.734 -15.553 1.00 92.56 927 ILE A N 1
ATOM 7271 C CA . ILE A 1 927 ? 14.968 -50.600 -14.442 1.00 92.56 927 ILE A CA 1
ATOM 7272 C C . ILE A 1 927 ? 14.535 -52.035 -14.747 1.00 92.56 927 ILE A C 1
ATOM 7274 O O . ILE A 1 927 ? 13.344 -52.340 -14.848 1.00 92.56 927 ILE A O 1
ATOM 7278 N N . ILE A 1 928 ? 15.504 -52.944 -14.845 1.00 93.12 928 ILE A N 1
ATOM 7279 C CA . ILE A 1 928 ? 15.229 -54.365 -15.086 1.00 93.12 928 ILE A CA 1
ATOM 7280 C C . ILE A 1 928 ? 15.418 -55.223 -13.836 1.00 93.12 928 ILE A C 1
ATOM 7282 O O . ILE A 1 928 ? 14.799 -56.286 -13.739 1.00 93.12 928 ILE A O 1
ATOM 7286 N N . LYS A 1 929 ? 16.245 -54.785 -12.876 1.00 92.25 929 LYS A N 1
ATOM 7287 C CA . LYS A 1 929 ? 16.527 -55.556 -11.661 1.00 92.25 929 LYS A CA 1
ATOM 7288 C C . LYS A 1 929 ? 17.071 -54.688 -10.522 1.00 92.25 929 LYS A C 1
ATOM 7290 O O . LYS A 1 929 ? 18.023 -53.949 -10.718 1.00 92.25 929 LYS A O 1
ATOM 7295 N N . TYR A 1 930 ? 16.528 -54.870 -9.325 1.00 93.69 930 TYR A N 1
ATOM 7296 C CA . TYR A 1 930 ? 17.180 -54.577 -8.051 1.00 93.69 930 TYR A CA 1
ATOM 7297 C C . TYR A 1 930 ? 17.853 -55.857 -7.559 1.00 93.69 930 TYR A C 1
ATOM 7299 O O . TYR A 1 930 ? 17.204 -56.908 -7.493 1.00 93.69 930 TYR A O 1
ATOM 7307 N N . GLU A 1 931 ? 19.137 -55.807 -7.218 1.00 89.12 931 GLU A N 1
ATOM 7308 C CA . GLU A 1 931 ? 19.862 -56.996 -6.750 1.00 89.12 931 GLU A CA 1
ATOM 7309 C C . GLU A 1 931 ? 19.290 -57.541 -5.434 1.00 89.12 931 GLU A C 1
ATOM 7311 O O . GLU A 1 931 ? 19.237 -58.753 -5.227 1.00 89.12 931 GLU A O 1
ATOM 7316 N N . GLU A 1 932 ? 18.776 -56.658 -4.581 1.00 87.25 932 GLU A N 1
ATOM 7317 C CA . GLU A 1 932 ? 18.251 -56.979 -3.255 1.00 87.25 932 GLU A CA 1
ATOM 7318 C C . GLU A 1 932 ? 16.921 -57.747 -3.312 1.00 87.25 932 GLU A C 1
ATOM 7320 O O . GLU A 1 932 ? 16.653 -58.573 -2.439 1.00 87.25 932 GLU A O 1
ATOM 7325 N N . THR A 1 933 ? 16.090 -57.508 -4.333 1.00 86.88 933 THR A N 1
ATOM 7326 C CA . THR A 1 933 ? 14.805 -58.217 -4.518 1.00 86.88 933 THR A CA 1
ATOM 7327 C C . THR A 1 933 ? 14.856 -59.271 -5.622 1.00 86.88 933 THR A C 1
ATOM 7329 O O . THR A 1 933 ? 13.964 -60.116 -5.710 1.00 86.88 933 THR A O 1
ATOM 7332 N N . GLY A 1 934 ? 15.875 -59.230 -6.486 1.00 86.19 934 GLY A N 1
ATOM 7333 C CA . GLY A 1 934 ? 15.975 -60.073 -7.677 1.00 86.19 934 GLY A CA 1
ATOM 7334 C C . GLY A 1 934 ? 14.903 -59.783 -8.737 1.00 86.19 934 GLY A C 1
ATOM 7335 O O . GLY A 1 934 ? 14.688 -60.612 -9.621 1.00 86.19 934 GLY A O 1
ATOM 7336 N N . SER A 1 935 ? 14.216 -58.641 -8.649 1.00 88.94 935 SER A N 1
ATOM 7337 C CA . SER A 1 935 ? 13.100 -58.246 -9.520 1.00 88.94 935 SER A CA 1
ATOM 7338 C C . SER A 1 935 ? 13.174 -56.756 -9.862 1.00 88.94 935 SER A C 1
ATOM 7340 O O . SER A 1 935 ? 14.019 -56.047 -9.331 1.00 88.94 935 SER A O 1
ATOM 7342 N N . ASN A 1 936 ? 12.278 -56.249 -10.707 1.00 87.00 936 ASN A N 1
ATOM 7343 C CA . ASN A 1 936 ? 12.154 -54.810 -10.973 1.00 87.00 936 ASN A CA 1
ATOM 7344 C C . ASN A 1 936 ? 11.395 -54.039 -9.870 1.00 87.00 936 ASN A C 1
ATOM 7346 O O . ASN A 1 936 ? 11.117 -52.857 -10.035 1.00 87.00 936 ASN A O 1
ATOM 7350 N N . SER A 1 937 ? 11.033 -54.694 -8.762 1.00 89.00 937 SER A N 1
ATOM 7351 C CA . SER A 1 937 ? 10.398 -54.046 -7.612 1.00 89.00 937 SER A CA 1
ATOM 7352 C C . SER A 1 937 ? 11.454 -53.568 -6.616 1.00 89.00 937 SER A C 1
ATOM 7354 O O . SER A 1 937 ? 12.322 -54.348 -6.213 1.00 89.00 937 SER A O 1
ATOM 7356 N N . ALA A 1 938 ? 11.355 -52.305 -6.205 1.00 91.62 938 ALA A N 1
ATOM 7357 C CA . ALA A 1 938 ? 12.258 -51.694 -5.238 1.00 91.62 938 ALA A CA 1
ATOM 7358 C C . ALA A 1 938 ? 12.213 -52.407 -3.869 1.00 91.62 938 ALA A C 1
ATOM 7360 O O . ALA A 1 938 ? 11.132 -52.812 -3.423 1.00 91.62 938 ALA A O 1
ATOM 7361 N N . PRO A 1 939 ? 13.355 -52.562 -3.171 1.00 92.69 939 PRO A N 1
ATOM 7362 C CA . PRO A 1 939 ? 13.371 -53.109 -1.822 1.00 92.69 939 PRO A CA 1
ATOM 7363 C C . PRO A 1 939 ? 12.739 -52.130 -0.824 1.00 92.69 939 PRO A C 1
ATOM 7365 O O . PRO A 1 939 ? 12.893 -50.910 -0.924 1.00 92.69 939 PRO A O 1
ATOM 7368 N N . VAL A 1 940 ? 12.043 -52.681 0.171 1.00 92.50 940 VAL A N 1
ATOM 7369 C CA . VAL A 1 940 ? 11.490 -51.932 1.305 1.00 92.50 940 VAL A CA 1
ATOM 7370 C C . VAL A 1 940 ? 12.372 -52.186 2.521 1.00 92.50 940 VAL A C 1
ATOM 7372 O O . VAL A 1 940 ? 12.615 -53.339 2.879 1.00 92.50 940 VAL A O 1
ATOM 7375 N N . PHE A 1 941 ? 12.841 -51.116 3.159 1.00 91.56 941 PHE A N 1
ATOM 7376 C CA . PHE A 1 941 ? 13.620 -51.180 4.391 1.00 91.56 941 PHE A CA 1
ATOM 7377 C C . PHE A 1 941 ? 12.792 -50.609 5.543 1.00 91.56 941 PHE A C 1
ATOM 7379 O O . PHE A 1 941 ? 12.352 -49.461 5.486 1.00 91.56 941 PHE A O 1
ATOM 7386 N N . GLU A 1 942 ? 12.584 -51.404 6.592 1.00 90.81 942 GLU A N 1
ATOM 7387 C CA . GLU A 1 942 ? 11.881 -50.981 7.807 1.00 90.81 942 GLU A CA 1
ATOM 7388 C C . GLU A 1 942 ? 12.877 -50.575 8.900 1.00 90.81 942 GLU A C 1
ATOM 7390 O O . GLU A 1 942 ? 13.873 -51.267 9.112 1.00 90.81 942 GLU A O 1
ATOM 7395 N N . ASN A 1 943 ? 12.581 -49.487 9.621 1.00 88.50 943 ASN A N 1
ATOM 7396 C CA . ASN A 1 943 ? 13.369 -48.973 10.753 1.00 88.50 943 ASN A CA 1
ATOM 7397 C C . ASN A 1 943 ? 14.878 -48.840 10.459 1.00 88.50 943 ASN A C 1
ATOM 7399 O O . ASN A 1 943 ? 15.712 -49.398 11.175 1.00 88.50 943 ASN A O 1
ATOM 7403 N N . ILE A 1 944 ? 15.240 -48.126 9.392 1.00 89.31 944 ILE A N 1
ATOM 7404 C CA . ILE A 1 944 ? 16.639 -48.017 8.965 1.00 89.31 944 ILE A CA 1
ATOM 7405 C C . ILE A 1 944 ? 17.510 -47.287 9.994 1.00 89.31 944 ILE A C 1
ATOM 7407 O O . ILE A 1 944 ? 17.179 -46.191 10.427 1.00 89.31 944 ILE A O 1
ATOM 7411 N N . ASN A 1 945 ? 18.643 -47.873 10.367 1.00 88.19 945 ASN A N 1
ATOM 7412 C CA . ASN A 1 945 ? 19.580 -47.313 11.349 1.00 88.19 945 ASN A CA 1
ATOM 7413 C C . ASN A 1 945 ? 21.042 -47.293 10.869 1.00 88.19 945 ASN A C 1
ATOM 7415 O O . ASN A 1 945 ? 21.940 -46.912 11.613 1.00 88.19 945 ASN A O 1
ATOM 7419 N N . GLU A 1 946 ? 21.289 -47.721 9.634 1.00 89.12 946 GLU A N 1
ATOM 7420 C CA . GLU A 1 946 ? 22.603 -47.715 9.003 1.00 89.12 946 GLU A CA 1
ATOM 7421 C C . GLU A 1 946 ? 22.459 -47.427 7.506 1.00 89.12 946 GLU A C 1
ATOM 7423 O O . GLU A 1 946 ? 21.474 -47.830 6.880 1.00 89.12 946 GLU A O 1
ATOM 7428 N N . SER A 1 947 ? 23.447 -46.740 6.927 1.00 89.38 947 SER A N 1
ATOM 7429 C CA . SER A 1 947 ? 23.511 -46.475 5.488 1.00 89.38 947 SER A CA 1
ATOM 7430 C C . SER A 1 947 ? 23.482 -47.777 4.680 1.00 89.38 947 SER A C 1
ATOM 7432 O O . SER A 1 947 ? 24.080 -48.783 5.072 1.00 89.38 947 SER A O 1
ATOM 7434 N N . LYS A 1 948 ? 22.796 -47.761 3.536 1.00 91.62 948 LYS A N 1
ATOM 7435 C CA . LYS A 1 948 ? 22.620 -48.930 2.662 1.00 91.62 948 LYS A CA 1
ATOM 7436 C C . LYS A 1 948 ? 23.110 -48.634 1.256 1.00 91.62 948 LYS A C 1
ATOM 7438 O O . LYS A 1 948 ? 23.073 -47.500 0.792 1.00 91.62 948 LYS A O 1
ATOM 7443 N N . THR A 1 949 ? 23.506 -49.689 0.562 1.00 92.94 949 THR A N 1
ATOM 7444 C CA . THR A 1 949 ? 23.762 -49.654 -0.875 1.00 92.94 949 THR A CA 1
ATOM 7445 C C . THR A 1 949 ? 22.685 -50.473 -1.568 1.00 92.94 949 THR A C 1
ATOM 7447 O O . THR A 1 949 ? 22.413 -51.592 -1.138 1.00 92.94 949 THR A O 1
ATOM 7450 N N . VAL A 1 950 ? 22.078 -49.904 -2.605 1.00 93.81 950 VAL A N 1
ATOM 7451 C CA . VAL A 1 950 ? 21.074 -50.542 -3.456 1.00 93.81 950 VAL A CA 1
ATOM 7452 C C . VAL A 1 950 ? 21.662 -50.639 -4.854 1.00 93.81 950 VAL A C 1
ATOM 7454 O O . VAL A 1 950 ? 21.952 -49.618 -5.479 1.00 93.81 950 VAL A O 1
ATOM 7457 N N . ASN A 1 951 ? 21.884 -51.859 -5.335 1.00 93.06 951 ASN A N 1
ATOM 7458 C CA . ASN A 1 951 ? 22.436 -52.076 -6.670 1.00 93.06 951 ASN A CA 1
ATOM 7459 C C . ASN A 1 951 ? 21.295 -52.288 -7.660 1.00 93.06 951 ASN A C 1
ATOM 7461 O O . ASN A 1 951 ? 20.467 -53.189 -7.498 1.00 93.06 951 ASN A O 1
ATOM 7465 N N . VAL A 1 952 ? 21.261 -51.455 -8.693 1.00 95.38 952 VAL A N 1
ATOM 7466 C CA . VAL A 1 952 ? 20.151 -51.400 -9.640 1.00 95.38 952 VAL A CA 1
ATOM 7467 C C . VAL A 1 952 ? 20.705 -51.586 -11.039 1.00 95.38 952 VAL A C 1
ATOM 7469 O O . VAL A 1 952 ? 21.577 -50.841 -11.478 1.00 95.38 952 VAL A O 1
ATOM 7472 N N . THR A 1 953 ? 20.213 -52.596 -11.744 1.00 94.81 953 THR A N 1
ATOM 7473 C CA . THR A 1 953 ? 20.538 -52.831 -13.145 1.00 94.81 953 THR A CA 1
ATOM 7474 C C . THR A 1 953 ? 19.496 -52.173 -14.032 1.00 94.81 953 THR A C 1
ATOM 7476 O O . THR A 1 953 ? 18.301 -52.486 -13.974 1.00 94.81 953 THR A O 1
ATOM 7479 N N . TYR A 1 954 ? 19.990 -51.314 -14.905 1.00 94.19 954 TYR A N 1
ATOM 7480 C CA . TYR A 1 954 ? 19.252 -50.636 -15.942 1.00 94.19 954 TYR A CA 1
ATOM 7481 C C . TYR A 1 954 ? 19.573 -51.238 -17.304 1.00 94.19 954 TYR A C 1
ATOM 7483 O O . TYR A 1 954 ? 20.670 -51.740 -17.574 1.00 94.19 954 TYR A O 1
ATOM 7491 N N . ARG A 1 955 ? 18.607 -51.144 -18.206 1.00 92.50 955 ARG A N 1
ATOM 7492 C CA . ARG A 1 955 ? 18.791 -51.438 -19.620 1.00 92.50 955 ARG A CA 1
ATOM 7493 C C . ARG A 1 955 ? 18.511 -50.176 -20.405 1.00 92.50 955 ARG A C 1
ATOM 7495 O O . ARG A 1 955 ? 17.404 -49.655 -20.337 1.00 92.50 955 ARG A O 1
ATOM 7502 N N . ARG A 1 956 ? 19.490 -49.734 -21.191 1.00 90.38 956 ARG A N 1
ATOM 7503 C CA . ARG A 1 956 ? 19.278 -48.658 -22.154 1.00 90.38 956 ARG A CA 1
ATOM 7504 C C . ARG A 1 956 ? 18.216 -49.075 -23.168 1.00 90.38 956 ARG A C 1
ATOM 7506 O O . ARG A 1 956 ? 18.280 -50.186 -23.699 1.00 90.38 956 ARG A O 1
ATOM 7513 N N . VAL A 1 957 ? 17.252 -48.199 -23.411 1.00 93.19 957 VAL A N 1
ATOM 7514 C CA . VAL A 1 957 ? 16.143 -48.416 -24.350 1.00 93.19 957 VAL A CA 1
ATOM 7515 C C . VAL A 1 957 ? 16.123 -47.401 -25.490 1.00 93.19 957 VAL A C 1
ATOM 7517 O O . VAL A 1 957 ? 15.521 -47.699 -26.518 1.00 93.19 957 VAL A O 1
ATOM 7520 N N . ALA A 1 958 ? 16.834 -46.273 -25.367 1.00 93.25 958 ALA A N 1
ATOM 7521 C CA . ALA A 1 958 ? 16.955 -45.252 -26.411 1.00 93.25 958 ALA A CA 1
ATOM 7522 C C . ALA A 1 958 ? 18.314 -44.507 -26.387 1.00 93.25 958 ALA A C 1
ATOM 7524 O O . ALA A 1 958 ? 19.050 -44.552 -25.396 1.00 93.25 958 ALA A O 1
ATOM 7525 N N . TYR A 1 959 ? 18.651 -43.826 -27.484 1.00 93.88 959 TYR A N 1
ATOM 7526 C CA . TYR A 1 959 ? 19.727 -42.830 -27.589 1.00 93.88 959 TYR A CA 1
ATOM 7527 C C . TYR A 1 959 ? 19.116 -41.454 -27.863 1.00 93.88 959 TYR A C 1
ATOM 7529 O O . TYR A 1 959 ? 18.163 -41.364 -28.632 1.00 93.88 959 TYR A O 1
ATOM 7537 N N . ASN A 1 960 ? 19.655 -40.398 -27.262 1.00 93.19 960 ASN A N 1
ATOM 7538 C CA . ASN A 1 960 ? 19.216 -39.032 -27.506 1.00 93.19 960 ASN A CA 1
ATOM 7539 C C . ASN A 1 960 ? 19.769 -38.504 -28.825 1.00 93.19 960 ASN A C 1
ATOM 7541 O O . ASN A 1 960 ? 20.943 -38.688 -29.152 1.00 93.19 960 ASN A O 1
ATOM 7545 N N . VAL A 1 961 ? 18.913 -37.801 -29.554 1.00 93.81 961 VAL A N 1
ATOM 7546 C CA . VAL A 1 961 ? 19.305 -36.860 -30.595 1.00 93.81 961 VAL A CA 1
ATOM 7547 C C . VAL A 1 961 ? 19.089 -35.466 -30.013 1.00 93.81 961 VAL A C 1
ATOM 7549 O O . VAL A 1 961 ? 17.954 -35.040 -29.811 1.00 93.81 961 VAL A O 1
ATOM 7552 N N . THR A 1 962 ? 20.183 -34.791 -29.675 1.00 94.06 962 THR A N 1
ATOM 7553 C CA . THR A 1 962 ? 20.183 -33.485 -29.021 1.00 94.06 962 THR A CA 1
ATOM 7554 C C . THR A 1 962 ? 20.477 -32.383 -30.024 1.00 94.06 962 THR A C 1
ATOM 7556 O O . THR A 1 962 ? 21.548 -32.340 -30.619 1.00 94.06 962 THR A O 1
ATOM 7559 N N . TYR A 1 963 ? 19.551 -31.449 -30.167 1.00 93.88 963 TYR A N 1
ATOM 7560 C CA . TYR A 1 963 ? 19.691 -30.243 -30.965 1.00 93.88 963 TYR A CA 1
ATOM 7561 C C . TYR A 1 963 ? 20.203 -29.094 -30.106 1.00 93.88 963 TYR A C 1
ATOM 7563 O O . TYR A 1 963 ? 19.510 -28.672 -29.179 1.00 93.88 963 TYR A O 1
ATOM 7571 N N . ARG A 1 964 ? 21.373 -28.545 -30.437 1.00 94.44 964 ARG A N 1
ATOM 7572 C CA . ARG A 1 964 ? 21.880 -27.296 -29.847 1.00 94.44 964 ARG A CA 1
ATOM 7573 C C . ARG A 1 964 ? 21.647 -26.167 -30.840 1.00 94.44 964 ARG A C 1
ATOM 7575 O O . ARG A 1 964 ? 22.259 -26.123 -31.904 1.00 94.44 964 ARG A O 1
ATOM 7582 N N . CYS A 1 965 ? 20.703 -25.293 -30.516 1.00 93.69 965 CYS A N 1
ATOM 7583 C CA . CYS A 1 965 ? 20.246 -24.226 -31.395 1.00 93.69 965 CYS A CA 1
ATOM 7584 C C . CYS A 1 965 ? 20.980 -22.931 -31.042 1.00 93.69 965 CYS A C 1
ATOM 7586 O O . CYS A 1 965 ? 20.762 -22.398 -29.956 1.00 93.69 965 CYS A O 1
ATOM 7588 N N . PHE A 1 966 ? 21.818 -22.414 -31.935 1.00 92.94 966 PHE A N 1
ATOM 7589 C CA . PHE A 1 966 ? 22.599 -21.193 -31.723 1.00 92.94 966 PHE A CA 1
ATOM 7590 C C . PHE A 1 966 ? 22.109 -20.047 -32.606 1.00 92.94 966 PHE A C 1
ATOM 7592 O O . PHE A 1 966 ? 21.618 -20.267 -33.713 1.00 92.94 966 PHE A O 1
ATOM 7599 N N . THR A 1 967 ? 22.277 -18.812 -32.145 1.00 91.00 967 THR A N 1
ATOM 7600 C CA . THR A 1 967 ? 22.211 -17.631 -33.010 1.00 91.00 967 THR A CA 1
ATOM 7601 C C . THR A 1 967 ? 23.407 -17.598 -33.958 1.00 91.00 967 THR A C 1
ATOM 7603 O O . THR A 1 967 ? 24.465 -18.163 -33.674 1.00 91.00 967 THR A O 1
ATOM 7606 N N . ALA A 1 968 ? 23.276 -16.871 -35.068 1.00 84.88 968 ALA A N 1
ATOM 7607 C CA . ALA A 1 968 ? 24.382 -16.634 -35.998 1.00 84.88 968 ALA A CA 1
ATOM 7608 C C . ALA A 1 968 ? 25.628 -15.988 -35.345 1.00 84.88 968 ALA A C 1
ATOM 7610 O O . ALA A 1 968 ? 26.729 -16.127 -35.872 1.00 84.88 968 ALA A O 1
ATOM 7611 N N . ASP A 1 969 ? 25.462 -15.301 -34.209 1.00 84.81 969 ASP A N 1
ATOM 7612 C CA . ASP A 1 969 ? 26.531 -14.670 -33.425 1.00 84.81 969 ASP A CA 1
ATOM 7613 C C . ASP A 1 969 ? 27.025 -15.523 -32.232 1.00 84.81 969 ASP A C 1
ATOM 7615 O O . ASP A 1 969 ? 27.732 -15.010 -31.363 1.00 84.81 969 ASP A O 1
ATOM 7619 N N . GLY A 1 970 ? 26.664 -16.814 -32.190 1.00 85.88 970 GLY A N 1
ATOM 7620 C CA . GLY A 1 970 ? 27.290 -17.824 -31.324 1.00 85.88 970 GLY A CA 1
ATOM 7621 C C . GLY A 1 970 ? 26.644 -18.055 -29.952 1.00 85.88 970 GLY A C 1
ATOM 7622 O O . GLY A 1 970 ? 27.222 -18.753 -29.122 1.00 85.88 970 GLY A O 1
ATOM 7623 N N . ASN A 1 971 ? 25.455 -17.509 -29.678 1.00 90.94 971 ASN A N 1
ATOM 7624 C CA . ASN A 1 971 ? 24.773 -17.673 -28.387 1.00 90.94 971 ASN A CA 1
ATOM 7625 C C . ASN A 1 971 ? 23.718 -18.794 -28.428 1.00 90.94 971 ASN A C 1
ATOM 7627 O O . ASN A 1 971 ? 22.947 -18.908 -29.379 1.00 90.94 971 ASN A O 1
ATOM 7631 N N . LEU A 1 972 ? 23.659 -19.627 -27.381 1.00 91.62 972 LEU A N 1
ATOM 7632 C CA . LEU A 1 972 ? 22.726 -20.758 -27.294 1.00 91.62 972 LEU A CA 1
ATOM 7633 C C . LEU A 1 972 ? 21.289 -20.267 -27.044 1.00 91.62 972 LEU A C 1
ATOM 7635 O O . LEU A 1 972 ? 20.985 -19.711 -25.989 1.00 91.62 972 LEU A O 1
ATOM 7639 N N . ILE A 1 973 ? 20.395 -20.518 -27.998 1.00 90.25 973 ILE A N 1
ATOM 7640 C CA . ILE A 1 973 ? 18.970 -20.170 -27.939 1.00 90.25 973 ILE A CA 1
ATOM 7641 C C . ILE A 1 973 ? 18.188 -21.233 -27.163 1.00 90.25 973 ILE A C 1
ATOM 7643 O O . ILE A 1 973 ? 17.433 -20.923 -26.235 1.00 90.25 973 ILE A O 1
ATOM 7647 N N . ALA A 1 974 ? 18.365 -22.494 -27.561 1.00 89.88 974 ALA A N 1
ATOM 7648 C CA . ALA A 1 974 ? 17.636 -23.639 -27.032 1.00 89.88 974 ALA A CA 1
ATOM 7649 C C . ALA A 1 974 ? 18.462 -24.923 -27.161 1.00 89.88 974 ALA A C 1
ATOM 7651 O O . ALA A 1 974 ? 19.245 -25.079 -28.096 1.00 89.88 974 ALA A O 1
ATOM 7652 N N . GLU A 1 975 ? 18.237 -25.856 -26.241 1.00 91.81 975 GLU A N 1
ATOM 7653 C CA . GLU A 1 975 ? 18.752 -27.219 -26.318 1.00 91.81 975 GLU A CA 1
ATOM 7654 C C . GLU A 1 975 ? 17.567 -28.181 -26.176 1.00 91.81 975 GLU A C 1
ATOM 7656 O O . GLU A 1 975 ? 16.795 -28.072 -25.221 1.00 91.81 975 GLU A O 1
ATOM 7661 N N . VAL A 1 976 ? 17.371 -29.059 -27.162 1.00 90.50 976 VAL A N 1
ATOM 7662 C CA . VAL A 1 976 ? 16.231 -29.990 -27.226 1.00 90.50 976 VAL A CA 1
ATOM 7663 C C . VAL A 1 976 ? 16.766 -31.396 -27.432 1.00 90.50 976 VAL A C 1
ATOM 7665 O O . VAL A 1 976 ? 17.425 -31.648 -28.433 1.00 90.50 976 VAL A O 1
ATOM 7668 N N . ALA A 1 977 ? 16.478 -32.312 -26.511 1.00 90.31 977 ALA A N 1
ATOM 7669 C CA . ALA A 1 977 ? 16.843 -33.719 -26.635 1.00 90.31 977 ALA A CA 1
ATOM 7670 C C . ALA A 1 977 ? 15.601 -34.563 -26.935 1.00 90.31 977 ALA A C 1
ATOM 7672 O O . ALA A 1 977 ? 14.601 -34.474 -26.221 1.00 90.31 977 ALA A O 1
ATOM 7673 N N . GLU A 1 978 ? 15.667 -35.384 -27.983 1.00 90.81 978 GLU A N 1
ATOM 7674 C CA . GLU A 1 978 ? 14.616 -36.342 -28.321 1.00 90.81 978 GLU A CA 1
ATOM 7675 C C . GLU A 1 978 ? 15.132 -37.785 -28.256 1.00 90.81 978 GLU A C 1
ATOM 7677 O O . GLU A 1 978 ? 16.171 -38.098 -28.848 1.00 90.81 978 GLU A O 1
ATOM 7682 N N . PRO A 1 979 ? 14.407 -38.699 -27.591 1.00 91.69 979 PRO A N 1
ATOM 7683 C CA . PRO A 1 979 ? 14.840 -40.080 -27.472 1.00 91.69 979 PRO A CA 1
ATOM 7684 C C . PRO A 1 979 ? 14.483 -40.894 -28.724 1.00 91.69 979 PRO A C 1
ATOM 7686 O O . PRO A 1 979 ? 13.323 -40.979 -29.130 1.00 91.69 979 PRO A O 1
ATOM 7689 N N . CYS A 1 980 ? 15.469 -41.573 -29.305 1.00 91.62 980 CYS A N 1
ATOM 7690 C CA . CYS A 1 980 ? 15.291 -42.567 -30.363 1.00 91.62 980 CYS A CA 1
ATOM 7691 C C . CYS A 1 980 ? 15.464 -43.984 -29.793 1.00 91.62 980 CYS A C 1
ATOM 7693 O O . CYS A 1 980 ? 16.574 -44.324 -29.367 1.00 91.62 980 CYS A O 1
ATOM 7695 N N . PRO A 1 981 ? 14.428 -44.845 -29.805 1.00 93.19 981 PRO A N 1
ATOM 7696 C CA . PRO A 1 981 ? 14.553 -46.228 -29.356 1.00 93.19 981 PRO A CA 1
ATOM 7697 C C . PRO A 1 981 ? 15.695 -46.981 -30.051 1.00 93.19 981 PRO A C 1
ATOM 7699 O O . PRO A 1 981 ? 15.947 -46.810 -31.247 1.00 93.19 981 PRO A O 1
ATOM 7702 N N . ILE A 1 982 ? 16.396 -47.839 -29.305 1.00 91.88 982 ILE A N 1
ATOM 7703 C CA . ILE A 1 982 ? 17.538 -48.593 -29.840 1.00 91.88 982 ILE A CA 1
ATOM 7704 C C . ILE A 1 982 ? 17.091 -49.471 -31.015 1.00 91.88 982 ILE A C 1
ATOM 7706 O O . ILE A 1 982 ? 16.195 -50.306 -30.885 1.00 91.88 982 ILE A O 1
ATOM 7710 N N . GLY A 1 983 ? 17.793 -49.335 -32.144 1.00 88.88 983 GLY A N 1
ATOM 7711 C CA . GLY A 1 983 ? 17.546 -50.106 -33.363 1.00 88.88 983 GLY A CA 1
ATOM 7712 C C . GLY A 1 983 ? 16.458 -49.529 -34.271 1.00 88.88 983 GLY A C 1
ATOM 7713 O O . GLY A 1 983 ? 16.230 -50.084 -35.348 1.00 88.88 983 GLY A O 1
ATOM 7714 N N . GLU A 1 984 ? 15.817 -48.428 -33.876 1.00 93.12 984 GLU A N 1
ATOM 7715 C CA . GLU A 1 984 ? 14.912 -47.666 -34.734 1.00 93.12 984 GLU A CA 1
ATOM 7716 C C . GLU A 1 984 ? 15.660 -46.556 -35.485 1.00 93.12 984 GLU A C 1
ATOM 7718 O O . GLU A 1 984 ? 16.727 -46.096 -35.076 1.00 93.12 984 GLU A O 1
ATOM 7723 N N . SER A 1 985 ? 15.120 -46.154 -36.635 1.00 91.31 985 SER A N 1
ATOM 7724 C CA . SER A 1 985 ? 15.657 -45.035 -37.409 1.00 91.31 985 SER A CA 1
ATOM 7725 C C . SER A 1 985 ? 14.989 -43.729 -36.987 1.00 91.31 985 SER A C 1
ATOM 7727 O O . SER A 1 985 ? 13.770 -43.674 -36.849 1.00 91.31 985 SER A O 1
ATOM 7729 N N . TYR A 1 986 ? 15.784 -42.671 -36.874 1.00 92.06 986 TYR A N 1
ATOM 7730 C CA . TYR A 1 986 ? 15.352 -41.322 -36.540 1.00 92.06 986 TYR A CA 1
ATOM 7731 C C . TYR A 1 986 ? 15.517 -40.401 -37.752 1.00 92.06 986 TYR A C 1
ATOM 7733 O O . TYR A 1 986 ? 16.543 -40.431 -38.432 1.00 92.06 986 TYR A O 1
ATOM 7741 N N . SER A 1 987 ? 14.502 -39.591 -38.044 1.00 94.00 987 SER A N 1
ATOM 7742 C CA . SER A 1 987 ? 14.562 -38.580 -39.101 1.00 94.00 987 SER A CA 1
ATOM 7743 C C . SER A 1 987 ? 14.904 -37.242 -38.473 1.00 94.00 987 SER A C 1
ATOM 7745 O O . SER A 1 987 ? 14.080 -36.714 -37.735 1.00 94.00 987 SER A O 1
ATOM 7747 N N . VAL A 1 988 ? 16.066 -36.677 -38.807 1.00 92.44 988 VAL A N 1
ATOM 7748 C CA . VAL A 1 988 ? 16.476 -35.356 -38.311 1.00 92.44 988 VAL A CA 1
ATOM 7749 C C . VAL A 1 988 ? 15.399 -34.324 -38.651 1.00 92.44 988 VAL A C 1
ATOM 7751 O O . VAL A 1 988 ? 15.053 -34.161 -39.820 1.00 92.44 988 VAL A O 1
ATOM 7754 N N . ALA A 1 989 ? 14.871 -33.636 -37.645 1.00 90.38 989 ALA A N 1
ATOM 7755 C CA . ALA A 1 989 ? 13.917 -32.546 -37.796 1.00 90.38 989 ALA A CA 1
ATOM 7756 C C . ALA A 1 989 ? 14.370 -31.385 -36.910 1.00 90.38 989 ALA A C 1
ATOM 7758 O O . ALA A 1 989 ? 14.544 -31.557 -35.708 1.00 90.38 989 ALA A O 1
ATOM 7759 N N . TYR A 1 990 ? 14.622 -30.220 -37.503 1.00 91.75 990 TYR A N 1
ATOM 7760 C CA . TYR A 1 990 ? 15.084 -29.077 -36.721 1.00 91.75 990 TYR A CA 1
ATOM 7761 C C . TYR A 1 990 ? 13.963 -28.580 -35.801 1.00 91.75 990 TYR A C 1
ATOM 7763 O O . TYR A 1 990 ? 12.824 -28.461 -36.260 1.00 91.75 990 TYR A O 1
ATOM 7771 N N . PRO A 1 991 ? 14.259 -28.278 -34.525 1.00 90.69 991 PRO A N 1
ATOM 7772 C CA . PRO A 1 991 ? 13.259 -27.741 -33.615 1.00 90.69 991 PRO A CA 1
ATOM 7773 C C . PRO A 1 991 ? 12.651 -26.434 -34.135 1.00 90.69 991 PRO A C 1
ATOM 7775 O O . PRO A 1 991 ? 13.356 -25.558 -34.625 1.00 90.69 991 PRO A O 1
ATOM 7778 N N . GLU A 1 992 ? 11.342 -26.243 -33.977 1.00 90.88 992 GLU A N 1
ATOM 7779 C CA . GLU A 1 992 ? 10.776 -24.903 -34.134 1.00 90.88 992 GLU A CA 1
ATOM 7780 C C . GLU A 1 992 ? 11.196 -24.049 -32.934 1.00 90.88 992 GLU A C 1
ATOM 7782 O O . GLU A 1 992 ? 10.842 -24.337 -31.790 1.00 90.88 992 GLU A O 1
ATOM 7787 N N . VAL A 1 993 ? 11.965 -22.994 -33.197 1.00 90.06 993 VAL A N 1
ATOM 7788 C CA . VAL A 1 993 ? 12.417 -22.051 -32.173 1.00 90.06 993 VAL A CA 1
ATOM 7789 C C . VAL A 1 993 ? 11.657 -20.744 -32.356 1.00 90.06 993 VAL A C 1
ATOM 7791 O O . VAL A 1 993 ? 11.710 -20.118 -33.412 1.00 90.06 993 VAL A O 1
ATOM 7794 N N . GLU A 1 994 ? 10.910 -20.337 -31.332 1.00 89.19 994 GLU A N 1
ATOM 7795 C CA . GLU A 1 994 ? 10.023 -19.176 -31.408 1.00 89.19 994 GLU A CA 1
ATOM 7796 C C . GLU A 1 994 ? 10.779 -17.904 -31.827 1.00 89.19 994 GLU A C 1
ATOM 7798 O O . GLU A 1 994 ? 11.794 -17.583 -31.224 1.00 89.19 994 GLU A O 1
ATOM 7803 N N . PHE A 1 995 ? 10.260 -17.171 -32.825 1.00 91.62 995 PHE A N 1
ATOM 7804 C CA . PHE A 1 995 ? 10.844 -15.953 -33.430 1.00 91.62 995 PHE A CA 1
ATOM 7805 C C . PHE A 1 995 ? 12.095 -16.151 -34.293 1.00 91.62 995 PHE A C 1
ATOM 7807 O O . PHE A 1 995 ? 12.547 -15.201 -34.936 1.00 91.62 995 PHE A O 1
ATOM 7814 N N . PHE A 1 996 ? 12.645 -17.358 -34.325 1.00 91.88 996 PHE A N 1
ATOM 7815 C CA . PHE A 1 996 ? 13.887 -17.665 -35.009 1.00 91.88 996 PHE A CA 1
ATOM 7816 C C . PHE A 1 996 ? 13.627 -18.528 -36.247 1.00 91.88 996 PHE A C 1
ATOM 7818 O O . PHE A 1 996 ? 12.742 -19.379 -36.276 1.00 91.88 996 PHE A O 1
ATOM 7825 N N . SER A 1 997 ? 14.414 -18.309 -37.296 1.00 91.81 997 SER A N 1
ATOM 7826 C CA . SER A 1 997 ? 14.388 -19.099 -38.528 1.00 91.81 997 SER A CA 1
ATOM 7827 C C . SER A 1 997 ? 15.702 -19.848 -38.686 1.00 91.81 997 SER A C 1
ATOM 7829 O O . SER A 1 997 ? 16.766 -19.243 -38.584 1.00 91.81 997 SER A O 1
ATOM 7831 N N . CYS A 1 998 ? 15.639 -21.155 -38.939 1.00 91.69 998 CYS A N 1
ATOM 7832 C CA . CYS A 1 998 ? 16.831 -21.965 -39.179 1.00 91.69 998 CYS A CA 1
ATOM 7833 C C . CYS A 1 998 ? 17.549 -21.491 -40.454 1.00 91.69 998 CYS A C 1
ATOM 7835 O O . CYS A 1 998 ? 16.932 -21.364 -41.514 1.00 91.69 998 CYS A O 1
ATOM 7837 N N . ILE A 1 999 ? 18.860 -21.276 -40.356 1.00 93.12 999 ILE A N 1
ATOM 7838 C CA . ILE A 1 999 ? 19.729 -20.846 -41.462 1.00 93.12 999 ILE A CA 1
ATOM 7839 C C . ILE A 1 999 ? 20.799 -21.882 -41.830 1.00 93.12 999 ILE A C 1
ATOM 7841 O O . ILE A 1 999 ? 21.410 -21.769 -42.893 1.00 93.12 999 ILE A O 1
ATOM 7845 N N . GLY A 1 1000 ? 21.017 -22.909 -41.005 1.00 90.38 1000 GLY A N 1
ATOM 7846 C CA . GLY A 1 1000 ? 21.950 -23.994 -41.310 1.00 90.38 1000 GLY A CA 1
ATOM 7847 C C . GLY A 1 1000 ? 22.105 -24.993 -40.168 1.00 90.38 1000 GLY A C 1
ATOM 7848 O O . GLY A 1 1000 ? 21.667 -24.737 -39.055 1.00 90.38 1000 GLY A O 1
ATOM 7849 N N . SER A 1 1001 ? 22.737 -26.131 -40.439 1.00 90.75 1001 SER A N 1
ATOM 7850 C CA . SER A 1 1001 ? 23.092 -27.143 -39.438 1.00 90.75 1001 SER A CA 1
ATOM 7851 C C . SER A 1 1001 ? 24.269 -27.978 -39.937 1.00 90.75 1001 SER A C 1
ATOM 7853 O O . SER A 1 1001 ? 24.551 -28.010 -41.139 1.00 90.75 1001 SER A O 1
ATOM 7855 N N . ASP A 1 1002 ? 24.950 -28.652 -39.019 1.00 86.56 1002 ASP A N 1
ATOM 7856 C CA . ASP A 1 1002 ? 25.967 -29.662 -39.305 1.00 86.56 1002 ASP A CA 1
ATOM 7857 C C . ASP A 1 1002 ? 25.398 -30.962 -39.920 1.00 86.56 1002 ASP A C 1
ATOM 7859 O O . ASP A 1 1002 ? 26.120 -31.647 -40.651 1.00 86.56 1002 ASP A O 1
ATOM 7863 N N . ILE A 1 1003 ? 24.110 -31.276 -39.712 1.00 89.62 1003 ILE A N 1
ATOM 7864 C CA . ILE A 1 1003 ? 23.398 -32.387 -40.370 1.00 89.62 1003 ILE A CA 1
ATOM 7865 C C . ILE A 1 1003 ? 22.148 -31.871 -41.093 1.00 89.62 1003 ILE A C 1
ATOM 7867 O O . ILE A 1 1003 ? 21.297 -31.221 -40.495 1.00 89.62 1003 ILE A O 1
ATOM 7871 N N . GLU A 1 1004 ? 21.994 -32.196 -42.382 1.00 88.25 1004 GLU A N 1
ATOM 7872 C CA . GLU A 1 1004 ? 20.839 -31.765 -43.188 1.00 88.25 1004 GLU A CA 1
ATOM 7873 C C . GLU A 1 1004 ? 19.503 -32.320 -42.659 1.00 88.25 1004 GLU A C 1
ATOM 7875 O O . GLU A 1 1004 ? 19.396 -33.489 -42.270 1.00 88.25 1004 GLU A O 1
ATOM 7880 N N . GLU A 1 1005 ? 18.457 -31.494 -42.700 1.00 89.12 1005 GLU A N 1
ATOM 7881 C CA . GLU A 1 1005 ? 17.105 -31.871 -42.296 1.00 89.12 1005 GLU A CA 1
ATOM 7882 C C . GLU A 1 1005 ? 16.610 -33.087 -43.091 1.00 89.12 1005 GLU A C 1
ATOM 7884 O O . GLU A 1 1005 ? 16.887 -33.245 -44.282 1.00 89.12 1005 GLU A O 1
ATOM 7889 N N . ARG A 1 1006 ? 15.827 -33.948 -42.440 1.00 89.88 1006 ARG A N 1
ATOM 7890 C CA . ARG A 1 1006 ? 15.288 -35.212 -42.970 1.00 89.88 1006 ARG A CA 1
ATOM 7891 C C . ARG A 1 1006 ? 16.341 -36.263 -43.307 1.00 89.88 1006 ARG A C 1
ATOM 7893 O O . ARG A 1 1006 ? 15.995 -37.308 -43.869 1.00 89.88 1006 ARG A O 1
ATOM 7900 N N . THR A 1 1007 ? 17.604 -36.039 -42.946 1.00 92.88 1007 THR A N 1
ATOM 7901 C CA . THR A 1 1007 ? 18.601 -37.110 -42.925 1.00 92.88 1007 THR A CA 1
ATOM 7902 C C . THR A 1 1007 ? 18.118 -38.205 -41.978 1.00 92.88 1007 THR A C 1
ATOM 7904 O O . THR A 1 1007 ? 17.769 -37.939 -40.830 1.00 92.88 1007 THR A O 1
ATOM 7907 N N . ILE A 1 1008 ? 18.070 -39.444 -42.467 1.00 93.31 1008 ILE A N 1
ATOM 7908 C CA . ILE A 1 1008 ? 17.719 -40.599 -41.643 1.00 93.31 1008 ILE A CA 1
ATOM 7909 C C . ILE A 1 1008 ? 18.989 -41.122 -40.983 1.00 93.31 1008 ILE A C 1
ATOM 7911 O O . ILE A 1 1008 ? 19.909 -41.570 -41.670 1.00 93.31 1008 ILE A O 1
ATOM 7915 N N . ILE A 1 1009 ? 19.014 -41.098 -39.657 1.00 92.31 1009 ILE A N 1
ATOM 7916 C CA . ILE A 1 1009 ? 20.072 -41.680 -38.835 1.00 92.31 1009 ILE A CA 1
ATOM 7917 C C . ILE A 1 1009 ? 19.529 -42.898 -38.084 1.00 92.31 1009 ILE A C 1
ATOM 7919 O O . ILE A 1 1009 ? 18.326 -43.088 -37.936 1.00 92.31 1009 ILE A O 1
ATOM 7923 N N . THR A 1 1010 ? 20.404 -43.795 -37.652 1.00 92.75 1010 THR A N 1
ATOM 7924 C CA . THR A 1 1010 ? 20.056 -44.902 -36.747 1.00 92.75 1010 THR A CA 1
ATOM 7925 C C . THR A 1 1010 ? 21.089 -44.852 -35.635 1.00 92.75 1010 THR A C 1
ATOM 7927 O O . THR A 1 1010 ? 22.173 -45.407 -35.815 1.00 92.75 1010 THR A O 1
ATOM 7930 N N . PRO A 1 1011 ? 20.817 -44.079 -34.570 1.00 91.75 1011 PRO A N 1
ATOM 7931 C CA . PRO A 1 1011 ? 21.798 -43.821 -33.527 1.00 91.75 1011 PRO A CA 1
ATOM 7932 C C . PRO A 1 1011 ? 22.248 -45.117 -32.842 1.00 91.75 1011 PRO A C 1
ATOM 7934 O O . PRO A 1 1011 ? 21.424 -45.934 -32.426 1.00 91.75 1011 PRO A O 1
ATOM 7937 N N . ASP A 1 1012 ? 23.560 -45.300 -32.718 1.00 90.00 1012 ASP A N 1
ATOM 7938 C CA . ASP A 1 1012 ? 24.216 -46.312 -31.880 1.00 90.00 1012 ASP A CA 1
ATOM 7939 C C . ASP A 1 1012 ? 24.927 -45.694 -30.654 1.00 90.00 1012 ASP A C 1
ATOM 7941 O O . ASP A 1 1012 ? 25.456 -46.411 -29.799 1.00 90.00 1012 ASP A O 1
ATOM 7945 N N . ASN A 1 1013 ? 24.869 -44.364 -30.536 1.00 91.25 1013 ASN A N 1
ATOM 7946 C CA . ASN A 1 1013 ? 25.233 -43.533 -29.388 1.00 91.25 1013 ASN A CA 1
ATOM 7947 C C . ASN A 1 1013 ? 24.362 -42.261 -29.367 1.00 91.25 1013 ASN A C 1
ATOM 7949 O O . ASN A 1 1013 ? 23.645 -41.996 -30.329 1.00 91.25 1013 ASN A O 1
ATOM 7953 N N . ASP A 1 1014 ? 24.434 -41.467 -28.294 1.00 90.69 1014 ASP A N 1
ATOM 7954 C CA . ASP A 1 1014 ? 23.810 -40.135 -28.271 1.00 90.69 1014 ASP A CA 1
ATOM 7955 C C . ASP A 1 1014 ? 24.423 -39.249 -29.364 1.00 90.69 1014 ASP A C 1
ATOM 7957 O O . ASP A 1 1014 ? 25.645 -39.227 -29.533 1.00 90.69 1014 ASP A O 1
ATOM 7961 N N . VAL A 1 1015 ? 23.584 -38.549 -30.122 1.00 93.06 1015 VAL A N 1
ATOM 7962 C CA . VAL A 1 1015 ? 23.968 -37.699 -31.255 1.00 93.06 1015 VAL A CA 1
ATOM 7963 C C . VAL A 1 1015 ? 23.683 -36.250 -30.889 1.00 93.06 1015 VAL A C 1
ATOM 7965 O O . VAL A 1 1015 ? 22.579 -35.942 -30.458 1.00 93.06 1015 VAL A O 1
ATOM 7968 N N . VAL A 1 1016 ? 24.650 -35.355 -31.086 1.00 94.44 1016 VAL A N 1
ATOM 7969 C CA . VAL A 1 1016 ? 24.446 -33.903 -30.972 1.00 94.44 1016 VAL A CA 1
ATOM 7970 C C . VAL A 1 1016 ? 24.432 -33.308 -32.377 1.00 94.44 1016 VAL A C 1
ATOM 7972 O O . VAL A 1 1016 ? 25.290 -33.654 -33.186 1.00 94.44 1016 VAL A O 1
ATOM 7975 N N . ILE A 1 1017 ? 23.449 -32.456 -32.656 1.00 93.38 1017 ILE A N 1
ATOM 7976 C CA . ILE A 1 1017 ? 23.256 -31.742 -33.919 1.00 93.38 1017 ILE A CA 1
ATOM 7977 C C . ILE A 1 1017 ? 23.229 -30.250 -33.598 1.00 93.38 1017 ILE A C 1
ATOM 7979 O O . ILE A 1 1017 ? 22.370 -29.788 -32.842 1.00 93.38 1017 ILE A O 1
ATOM 7983 N N . GLU A 1 1018 ? 24.163 -29.490 -34.155 1.00 94.25 1018 GLU A N 1
ATOM 7984 C CA . GLU A 1 1018 ? 24.184 -28.036 -34.010 1.00 94.25 1018 GLU A CA 1
ATOM 7985 C C . GLU A 1 1018 ? 23.383 -27.386 -35.141 1.00 94.25 1018 GLU A C 1
ATOM 7987 O O . GLU A 1 1018 ? 23.566 -27.674 -36.327 1.00 94.25 1018 GLU A O 1
ATOM 7992 N N . VAL A 1 1019 ? 22.459 -26.501 -34.775 1.00 94.38 1019 VAL A N 1
ATOM 7993 C CA . VAL A 1 1019 ? 21.564 -25.821 -35.715 1.00 94.38 1019 VAL A CA 1
ATOM 7994 C C . VAL A 1 1019 ? 21.682 -24.316 -35.501 1.00 94.38 1019 VAL A C 1
ATOM 7996 O O . VAL A 1 1019 ? 21.530 -23.820 -34.388 1.00 94.38 1019 VAL A O 1
ATOM 7999 N N . LEU A 1 1020 ? 21.963 -23.584 -36.570 1.00 93.75 1020 LEU A N 1
ATOM 8000 C CA . LEU A 1 1020 ? 22.081 -22.133 -36.580 1.00 93.75 1020 LEU A CA 1
ATOM 8001 C C . LEU A 1 1020 ? 20.744 -21.498 -36.942 1.00 93.75 1020 LEU A C 1
ATOM 8003 O O . LEU A 1 1020 ? 20.092 -21.897 -37.911 1.00 93.75 1020 LEU A O 1
ATOM 8007 N N . TYR A 1 1021 ? 20.386 -20.453 -36.210 1.00 93.69 1021 TYR A N 1
ATOM 8008 C CA . TYR A 1 1021 ? 19.173 -19.677 -36.399 1.00 93.69 1021 TYR A CA 1
ATOM 8009 C C . TYR A 1 1021 ? 19.464 -18.179 -36.518 1.00 93.69 1021 TYR A C 1
ATOM 8011 O O . TYR A 1 1021 ? 20.457 -17.668 -35.997 1.00 93.69 1021 TYR A O 1
ATOM 8019 N N . ASP A 1 1022 ? 18.543 -17.476 -37.170 1.00 90.88 1022 ASP A N 1
ATOM 8020 C CA . ASP A 1 1022 ? 18.541 -16.023 -37.327 1.00 90.88 1022 ASP A CA 1
ATOM 8021 C C . ASP A 1 1022 ? 17.166 -15.424 -36.987 1.00 90.88 1022 ASP A C 1
ATOM 8023 O O . ASP A 1 1022 ? 16.160 -16.139 -36.945 1.00 90.88 1022 ASP A O 1
ATOM 8027 N N . CYS A 1 1023 ? 17.108 -14.118 -36.735 1.00 90.12 1023 CYS A N 1
ATOM 8028 C CA . CYS A 1 1023 ? 15.885 -13.391 -36.399 1.00 90.12 1023 CYS A CA 1
ATOM 8029 C C . CYS A 1 1023 ? 15.866 -12.004 -37.054 1.00 90.12 1023 CYS A C 1
ATOM 8031 O O . CYS A 1 1023 ? 16.889 -11.342 -37.177 1.00 90.12 1023 CYS A O 1
ATOM 8033 N N . GLU A 1 1024 ? 14.675 -11.528 -37.422 1.00 89.25 1024 GLU A N 1
ATOM 8034 C CA . GLU A 1 1024 ? 14.482 -10.164 -37.938 1.00 89.25 1024 GLU A CA 1
ATOM 8035 C C . GLU A 1 1024 ? 14.632 -9.078 -36.849 1.00 89.25 1024 GLU A C 1
ATOM 8037 O O . GLU A 1 1024 ? 14.857 -7.905 -37.151 1.00 89.25 1024 GLU A O 1
ATOM 8042 N N . GLY A 1 1025 ? 14.452 -9.455 -35.580 1.00 89.50 1025 GLY A N 1
ATOM 8043 C CA . GLY A 1 1025 ? 14.566 -8.565 -34.428 1.00 89.50 1025 GLY A CA 1
ATOM 8044 C C . GLY A 1 1025 ? 16.008 -8.390 -33.948 1.00 89.50 1025 GLY A C 1
ATOM 8045 O O . GLY A 1 1025 ? 16.888 -9.200 -34.229 1.00 89.50 1025 GLY A O 1
ATOM 8046 N N . VAL A 1 1026 ? 16.244 -7.344 -33.158 1.00 90.50 1026 VAL A N 1
ATOM 8047 C CA . VAL A 1 1026 ? 17.520 -7.138 -32.456 1.00 90.50 1026 VAL A CA 1
ATOM 8048 C C . VAL A 1 1026 ? 17.568 -7.978 -31.178 1.00 90.50 1026 VAL A C 1
ATOM 8050 O O . VAL A 1 1026 ? 16.539 -8.233 -30.555 1.00 90.50 1026 VAL A O 1
ATOM 8053 N N . MET A 1 1027 ? 18.754 -8.414 -30.761 1.00 90.31 1027 MET A N 1
ATOM 8054 C CA . MET A 1 1027 ? 18.892 -9.306 -29.607 1.00 90.31 1027 MET A CA 1
ATOM 8055 C C . MET A 1 1027 ? 18.889 -8.545 -28.278 1.00 90.31 1027 MET A C 1
ATOM 8057 O O . MET A 1 1027 ? 19.546 -7.519 -28.134 1.00 90.31 1027 MET A O 1
ATOM 8061 N N . GLY A 1 1028 ? 18.169 -9.077 -27.293 1.00 90.56 1028 GLY A N 1
ATOM 8062 C CA . GLY A 1 1028 ? 18.365 -8.815 -25.866 1.00 90.56 1028 GLY A CA 1
ATOM 8063 C C . GLY A 1 1028 ? 18.742 -10.102 -25.125 1.00 90.56 1028 GLY A C 1
ATOM 8064 O O . GLY A 1 1028 ? 18.848 -11.169 -25.732 1.00 90.56 1028 GLY A O 1
ATOM 8065 N N . ALA A 1 1029 ? 18.910 -10.021 -23.805 1.00 87.81 1029 ALA A N 1
ATOM 8066 C CA . ALA A 1 1029 ? 19.224 -11.161 -22.947 1.00 87.81 1029 ALA A CA 1
ATOM 8067 C C . ALA A 1 1029 ? 18.079 -11.467 -21.975 1.00 87.81 1029 ALA A C 1
ATOM 8069 O O . ALA A 1 1029 ? 17.585 -10.596 -21.260 1.00 87.81 1029 ALA A O 1
ATOM 8070 N N . SER A 1 1030 ? 17.690 -12.740 -21.918 1.00 81.56 1030 SER A N 1
ATOM 8071 C CA . SER A 1 1030 ? 16.748 -13.261 -20.917 1.00 81.56 1030 SER A CA 1
ATOM 8072 C C . SER A 1 1030 ? 17.450 -13.835 -19.681 1.00 81.56 1030 SER A C 1
ATOM 8074 O O . SER A 1 1030 ? 16.841 -13.927 -18.618 1.00 81.56 1030 SER A O 1
ATOM 8076 N N . ALA A 1 1031 ? 18.728 -14.206 -19.804 1.00 80.81 1031 ALA A N 1
ATOM 8077 C CA . ALA A 1 1031 ? 19.569 -14.692 -18.714 1.00 80.81 1031 ALA A CA 1
ATOM 8078 C C . ALA A 1 1031 ? 21.061 -14.503 -19.040 1.00 80.81 1031 ALA A C 1
ATOM 8080 O O . ALA A 1 1031 ? 21.444 -14.450 -20.213 1.00 80.81 1031 ALA A O 1
ATOM 8081 N N . ILE A 1 1032 ? 21.895 -14.441 -17.997 1.00 86.12 1032 ILE A N 1
ATOM 8082 C CA . ILE A 1 1032 ? 23.362 -14.492 -18.110 1.00 86.12 1032 ILE A CA 1
ATOM 8083 C C . ILE A 1 1032 ? 23.776 -15.930 -18.439 1.00 86.12 1032 ILE A C 1
ATOM 8085 O O . ILE A 1 1032 ? 23.243 -16.870 -17.849 1.00 86.12 1032 ILE A O 1
ATOM 8089 N N . GLY A 1 1033 ? 24.703 -16.086 -19.378 1.00 86.44 1033 GLY A N 1
ATOM 8090 C CA . GLY A 1 1033 ? 25.343 -17.355 -19.710 1.00 86.44 1033 GLY A CA 1
ATOM 8091 C C . GLY A 1 1033 ? 26.682 -17.535 -18.993 1.00 86.44 1033 GLY A C 1
ATOM 8092 O O . GLY A 1 1033 ? 26.920 -17.010 -17.907 1.00 86.44 1033 GLY A O 1
ATOM 8093 N N . GLU A 1 1034 ? 27.581 -18.290 -19.606 1.00 87.88 1034 GLU A N 1
ATOM 8094 C CA . GLU A 1 1034 ? 28.902 -18.582 -19.052 1.00 87.88 1034 GLU A CA 1
ATOM 8095 C C . GLU A 1 1034 ? 29.894 -17.436 -19.279 1.00 87.88 1034 GLU A C 1
ATOM 8097 O O . GLU A 1 1034 ? 29.838 -16.735 -20.294 1.00 87.88 1034 GLU A O 1
ATOM 8102 N N . ALA A 1 1035 ? 30.822 -17.259 -18.334 1.00 90.62 1035 ALA A N 1
ATOM 8103 C CA . ALA A 1 1035 ? 31.936 -16.329 -18.485 1.00 90.62 1035 ALA A CA 1
ATOM 8104 C C . ALA A 1 1035 ? 32.926 -16.864 -19.525 1.00 90.62 1035 ALA A C 1
ATOM 8106 O O . ALA A 1 1035 ? 33.356 -18.014 -19.435 1.00 90.62 1035 ALA A O 1
ATOM 8107 N N . VAL A 1 1036 ? 33.324 -16.022 -20.478 1.00 91.69 1036 VAL A N 1
ATOM 8108 C CA . VAL A 1 1036 ? 34.219 -16.431 -21.564 1.00 91.69 1036 VAL A CA 1
ATOM 8109 C C . VAL A 1 1036 ? 35.669 -16.046 -21.291 1.00 91.69 1036 VAL A C 1
ATOM 8111 O O . VAL A 1 1036 ? 35.980 -14.942 -20.829 1.00 91.69 1036 VAL A O 1
ATOM 8114 N N . THR A 1 1037 ? 36.570 -16.972 -21.611 1.00 92.31 1037 THR A N 1
ATOM 8115 C CA . THR A 1 1037 ? 38.028 -16.784 -21.548 1.00 92.31 1037 THR A CA 1
ATOM 8116 C C . THR A 1 1037 ? 38.653 -16.537 -22.918 1.00 92.31 1037 THR A C 1
ATOM 8118 O O . THR A 1 1037 ? 39.824 -16.175 -23.002 1.00 92.31 1037 THR A O 1
ATOM 8121 N N . GLU A 1 1038 ? 37.873 -16.693 -23.986 1.00 91.25 1038 GLU A N 1
ATOM 8122 C CA . GLU A 1 1038 ? 38.250 -16.420 -25.371 1.00 91.25 1038 GLU A CA 1
ATOM 8123 C C . GLU A 1 1038 ? 37.153 -15.564 -26.016 1.00 91.25 1038 GLU A C 1
ATOM 8125 O O . GLU A 1 1038 ? 35.975 -15.733 -25.705 1.00 91.25 1038 GLU A O 1
ATOM 8130 N N . LEU A 1 1039 ? 37.545 -14.602 -26.857 1.00 92.69 1039 LEU A N 1
ATOM 8131 C CA . LEU A 1 1039 ? 36.616 -13.698 -27.537 1.00 92.69 1039 LEU A CA 1
ATOM 8132 C C . LEU A 1 1039 ? 36.635 -13.972 -29.032 1.00 92.69 1039 LEU A C 1
ATOM 8134 O O . LEU A 1 1039 ? 37.693 -13.958 -29.661 1.00 92.69 1039 LEU A O 1
ATOM 8138 N N . GLU A 1 1040 ? 35.450 -14.162 -29.593 1.00 90.75 1040 GLU A N 1
ATOM 8139 C CA . GLU A 1 1040 ? 35.266 -14.388 -31.022 1.00 90.75 1040 GLU A CA 1
ATOM 8140 C C . GLU A 1 1040 ? 34.841 -13.110 -31.750 1.00 90.75 1040 GLU A C 1
ATOM 8142 O O . GLU A 1 1040 ? 33.979 -12.354 -31.294 1.00 90.75 1040 GLU A O 1
ATOM 8147 N N . ALA A 1 1041 ? 35.451 -12.870 -32.911 1.00 90.69 1041 ALA A N 1
ATOM 8148 C CA . ALA A 1 1041 ? 35.069 -11.779 -33.795 1.00 90.69 1041 ALA A CA 1
ATOM 8149 C C . ALA A 1 1041 ? 33.678 -12.030 -34.393 1.00 90.69 1041 ALA A C 1
ATOM 8151 O O . ALA A 1 1041 ? 33.437 -13.080 -34.982 1.00 90.69 1041 ALA A O 1
ATOM 8152 N N . GLY A 1 1042 ? 32.787 -11.043 -34.292 1.00 89.00 1042 GLY A N 1
ATOM 8153 C CA . GLY A 1 1042 ? 31.401 -11.149 -34.754 1.00 89.00 1042 GLY A CA 1
ATOM 8154 C C . GLY A 1 1042 ? 30.434 -11.720 -33.716 1.00 89.00 1042 GLY A C 1
ATOM 8155 O O . GLY A 1 1042 ? 29.233 -11.715 -33.969 1.00 89.00 1042 GLY A O 1
ATOM 8156 N N . ALA A 1 1043 ? 30.929 -12.150 -32.552 1.00 92.06 1043 ALA A N 1
ATOM 8157 C CA . ALA A 1 1043 ? 30.094 -12.617 -31.456 1.00 92.06 1043 ALA A CA 1
ATOM 8158 C C . ALA A 1 1043 ? 29.598 -11.467 -30.566 1.00 92.06 1043 ALA A C 1
ATOM 8160 O O . ALA A 1 1043 ? 30.146 -10.353 -30.546 1.00 92.06 1043 ALA A O 1
ATOM 8161 N N . SER A 1 1044 ? 28.553 -11.771 -29.805 1.00 94.19 1044 SER A N 1
ATOM 8162 C CA . SER A 1 1044 ? 27.855 -10.823 -28.938 1.00 94.19 1044 SER A CA 1
ATOM 8163 C C . SER A 1 1044 ? 27.917 -11.259 -27.492 1.00 94.19 1044 SER A C 1
ATOM 8165 O O . SER A 1 1044 ? 27.753 -12.443 -27.200 1.00 94.19 1044 SER A O 1
ATOM 8167 N N . TYR A 1 1045 ? 28.079 -10.295 -26.588 1.00 94.94 1045 TYR A N 1
ATOM 8168 C CA . TYR A 1 1045 ? 28.273 -10.577 -25.171 1.00 94.94 1045 TYR A CA 1
ATOM 8169 C C . TYR A 1 1045 ? 27.574 -9.572 -24.262 1.00 94.94 1045 TYR A C 1
ATOM 8171 O O . TYR A 1 1045 ? 27.311 -8.422 -24.627 1.00 94.94 1045 TYR A O 1
ATOM 8179 N N . LEU A 1 1046 ? 27.365 -10.004 -23.022 1.00 94.50 1046 LEU A N 1
ATOM 8180 C CA . LEU A 1 1046 ? 27.135 -9.122 -21.889 1.00 94.50 1046 LEU A CA 1
ATOM 8181 C C . LEU A 1 1046 ? 28.476 -8.741 -21.264 1.00 94.50 1046 LEU A C 1
ATOM 8183 O O . LEU A 1 1046 ? 29.331 -9.597 -21.034 1.00 94.50 1046 LEU A O 1
ATOM 8187 N N . ILE A 1 1047 ? 28.650 -7.460 -20.947 1.00 95.94 1047 ILE A N 1
ATOM 8188 C CA . ILE A 1 1047 ? 29.891 -6.942 -20.364 1.00 95.94 1047 ILE A CA 1
ATOM 8189 C C . ILE A 1 1047 ? 29.603 -6.405 -18.966 1.00 95.94 1047 ILE A C 1
ATOM 8191 O O . ILE A 1 1047 ? 28.876 -5.423 -18.806 1.00 95.94 1047 ILE A O 1
ATOM 8195 N N . TYR A 1 1048 ? 30.198 -7.032 -17.955 1.00 94.00 1048 TYR A N 1
ATOM 8196 C CA . TYR A 1 1048 ? 29.996 -6.716 -16.545 1.00 94.00 1048 TYR A CA 1
ATOM 8197 C C . TYR A 1 1048 ? 31.244 -6.082 -15.932 1.00 94.00 1048 TYR A C 1
ATOM 8199 O O . TYR A 1 1048 ? 32.322 -6.670 -15.966 1.00 94.00 1048 TYR A O 1
ATOM 8207 N N . ASN A 1 1049 ? 31.108 -4.907 -15.325 1.00 93.38 1049 ASN A N 1
ATOM 8208 C CA . ASN A 1 1049 ? 32.163 -4.312 -14.514 1.00 93.38 1049 ASN A CA 1
ATOM 8209 C C . ASN A 1 1049 ? 32.226 -5.028 -13.155 1.00 93.38 1049 ASN A C 1
ATOM 8211 O O . ASN A 1 1049 ? 31.328 -4.887 -12.326 1.00 93.38 1049 ASN A O 1
ATOM 8215 N N . ALA A 1 1050 ? 33.299 -5.785 -12.930 1.00 89.06 1050 ALA A N 1
ATOM 8216 C CA . ALA A 1 1050 ? 33.508 -6.643 -11.766 1.00 89.06 1050 ALA A CA 1
ATOM 8217 C C . ALA A 1 1050 ? 34.318 -5.961 -10.653 1.00 89.06 1050 ALA A C 1
ATOM 8219 O O . ALA A 1 1050 ? 35.008 -6.619 -9.870 1.00 89.06 1050 ALA A O 1
ATOM 8220 N N . LYS A 1 1051 ? 34.285 -4.626 -10.584 1.00 87.69 1051 LYS A N 1
ATOM 8221 C CA . LYS A 1 1051 ? 34.932 -3.895 -9.497 1.00 87.69 1051 LYS A CA 1
ATOM 8222 C C . LYS A 1 1051 ? 34.295 -4.270 -8.154 1.00 87.69 1051 LYS A C 1
ATOM 8224 O O . LYS A 1 1051 ? 33.084 -4.164 -7.999 1.00 87.69 1051 LYS A O 1
ATOM 8229 N N . ASP A 1 1052 ? 35.138 -4.629 -7.185 1.00 78.62 1052 ASP A N 1
ATOM 8230 C CA . ASP A 1 1052 ? 34.784 -4.945 -5.790 1.00 78.62 1052 ASP A CA 1
ATOM 8231 C C . ASP A 1 1052 ? 34.341 -3.688 -4.998 1.00 78.62 1052 ASP A C 1
ATOM 8233 O O . ASP A 1 1052 ? 34.973 -3.253 -4.037 1.00 78.62 1052 ASP A O 1
ATOM 8237 N N . GLU A 1 1053 ? 33.313 -3.006 -5.512 1.00 73.88 1053 GLU A N 1
ATOM 8238 C CA . GLU A 1 1053 ? 32.624 -1.847 -4.941 1.00 73.88 1053 GLU A CA 1
ATOM 8239 C C . GLU A 1 1053 ? 31.213 -1.800 -5.563 1.00 73.88 1053 GLU A C 1
ATOM 8241 O O . GLU A 1 1053 ? 31.057 -1.635 -6.776 1.00 73.88 1053 GLU A O 1
ATOM 8246 N N . THR A 1 1054 ? 30.165 -1.962 -4.750 1.00 62.81 1054 THR A N 1
ATOM 8247 C CA . THR A 1 1054 ? 28.768 -2.093 -5.224 1.00 62.81 1054 THR A CA 1
ATOM 8248 C C . THR A 1 1054 ? 28.247 -0.866 -5.973 1.00 62.81 1054 THR A C 1
ATOM 8250 O O . THR A 1 1054 ? 27.369 -0.994 -6.819 1.00 62.81 1054 THR A O 1
ATOM 8253 N N . SER A 1 1055 ? 28.805 0.316 -5.704 1.00 66.56 1055 SER A N 1
ATOM 8254 C CA . SER A 1 1055 ? 28.486 1.576 -6.392 1.00 66.56 1055 SER A CA 1
ATOM 8255 C C . SER A 1 1055 ? 29.165 1.729 -7.759 1.00 66.56 1055 SER A C 1
ATOM 8257 O O . SER A 1 1055 ? 28.994 2.753 -8.417 1.00 66.56 1055 SER A O 1
ATOM 8259 N N . ARG A 1 1056 ? 29.998 0.757 -8.164 1.00 74.94 1056 ARG A N 1
ATOM 8260 C CA . ARG A 1 1056 ? 30.802 0.802 -9.399 1.00 74.94 1056 ARG A CA 1
ATOM 8261 C C . ARG A 1 1056 ? 30.781 -0.496 -10.195 1.00 74.94 1056 ARG A C 1
ATOM 8263 O O . ARG A 1 1056 ? 31.525 -0.595 -11.170 1.00 74.94 1056 ARG A O 1
ATOM 8270 N N . SER A 1 1057 ? 30.005 -1.485 -9.768 1.00 82.38 1057 SER A N 1
ATOM 8271 C CA . SER A 1 1057 ? 29.812 -2.758 -10.467 1.00 82.38 1057 SER A CA 1
ATOM 8272 C C . SER A 1 1057 ? 28.500 -2.746 -11.253 1.00 82.38 1057 SER A C 1
ATOM 8274 O O . SER A 1 1057 ? 27.623 -1.921 -10.994 1.00 82.38 1057 SER A O 1
ATOM 8276 N N . GLY A 1 1058 ? 28.398 -3.605 -12.269 1.00 85.31 1058 GLY A N 1
ATOM 8277 C CA . GLY A 1 1058 ? 27.183 -3.750 -13.075 1.00 85.31 1058 GLY A CA 1
ATOM 8278 C C . GLY A 1 1058 ? 27.434 -3.965 -14.568 1.00 85.31 1058 GLY A C 1
ATOM 8279 O O . GLY A 1 1058 ? 28.532 -3.729 -15.077 1.00 85.31 1058 GLY A O 1
ATOM 8280 N N . PHE A 1 1059 ? 26.393 -4.395 -15.280 1.00 91.50 1059 PHE A N 1
ATOM 8281 C CA . PHE A 1 1059 ? 26.364 -4.557 -16.732 1.00 91.50 1059 PHE A CA 1
ATOM 8282 C C . PHE A 1 1059 ? 26.344 -3.210 -17.442 1.00 91.50 1059 PHE A C 1
ATOM 8284 O O . PHE A 1 1059 ? 25.556 -2.333 -17.087 1.00 91.50 1059 PHE A O 1
ATOM 8291 N N . LEU A 1 1060 ? 27.195 -3.065 -18.456 1.00 91.88 1060 LEU A N 1
ATOM 8292 C CA . LEU A 1 1060 ? 27.224 -1.882 -19.308 1.00 91.88 1060 LEU A CA 1
ATOM 8293 C C . LEU A 1 1060 ? 25.972 -1.815 -20.182 1.00 91.88 1060 LEU A C 1
ATOM 8295 O O . LEU A 1 1060 ? 25.616 -2.796 -20.835 1.00 91.88 1060 LEU A O 1
ATOM 8299 N N . SER A 1 1061 ? 25.363 -0.634 -20.258 1.00 89.50 1061 SER A N 1
ATOM 8300 C CA . SER A 1 1061 ? 24.261 -0.365 -21.183 1.00 89.50 1061 SER A CA 1
ATOM 8301 C C . SER A 1 1061 ? 24.266 1.071 -21.703 1.00 89.50 1061 SER A C 1
ATOM 8303 O O . SER A 1 1061 ? 24.773 1.991 -21.048 1.00 89.50 1061 SER A O 1
ATOM 8305 N N . VAL A 1 1062 ? 23.701 1.256 -22.898 1.00 88.12 1062 VAL A N 1
ATOM 8306 C CA . VAL A 1 1062 ? 23.428 2.572 -23.494 1.00 88.12 1062 VAL A CA 1
ATOM 8307 C C . VAL A 1 1062 ? 22.226 2.489 -24.437 1.00 88.12 1062 VAL A C 1
ATOM 8309 O O . VAL A 1 1062 ? 22.118 1.537 -25.210 1.00 88.12 1062 VAL A O 1
ATOM 8312 N N . GLY A 1 1063 ? 21.317 3.466 -24.366 1.00 75.94 1063 GLY A N 1
ATOM 8313 C CA . GLY A 1 1063 ? 20.087 3.482 -25.162 1.00 75.94 1063 GLY A CA 1
ATOM 8314 C C . GLY A 1 1063 ? 20.278 4.094 -26.549 1.00 75.94 1063 GLY A C 1
ATOM 8315 O O . GLY A 1 1063 ? 20.009 3.446 -27.554 1.00 75.94 1063 GLY A O 1
ATOM 8316 N N . ALA A 1 1064 ? 20.772 5.329 -26.630 1.00 78.75 1064 ALA A N 1
ATOM 8317 C CA . ALA A 1 1064 ? 20.937 6.038 -27.902 1.00 78.75 1064 ALA A CA 1
ATOM 8318 C C . ALA A 1 1064 ? 22.289 6.757 -28.040 1.00 78.75 1064 ALA A C 1
ATOM 8320 O O . ALA A 1 1064 ? 23.028 6.974 -27.076 1.00 78.75 1064 ALA A O 1
ATOM 8321 N N . VAL A 1 1065 ? 22.613 7.168 -29.271 1.00 82.38 1065 VAL A N 1
ATOM 8322 C CA . VAL A 1 1065 ? 23.769 8.033 -29.548 1.00 82.38 1065 VAL A CA 1
ATOM 8323 C C . VAL A 1 1065 ? 23.660 9.321 -28.723 1.00 82.38 1065 VAL A C 1
ATOM 8325 O O . VAL A 1 1065 ? 22.629 9.988 -28.715 1.00 82.38 1065 VAL A O 1
ATOM 8328 N N . GLY A 1 1066 ? 24.740 9.687 -28.035 1.00 78.88 1066 GLY A N 1
ATOM 8329 C CA . GLY A 1 1066 ? 24.807 10.852 -27.156 1.00 78.88 1066 GLY A CA 1
ATOM 8330 C C . GLY A 1 1066 ? 24.367 10.591 -25.712 1.00 78.88 1066 GLY A C 1
ATOM 8331 O O . GLY A 1 1066 ? 24.664 11.420 -24.846 1.00 78.88 1066 GLY A O 1
ATOM 8332 N N . GLU A 1 1067 ? 23.734 9.458 -25.401 1.00 82.50 1067 GLU A N 1
ATOM 8333 C CA . GLU A 1 1067 ? 23.407 9.077 -24.022 1.00 82.50 1067 GLU A CA 1
ATOM 8334 C C . GLU A 1 1067 ? 24.626 8.558 -23.264 1.00 82.50 1067 GLU A C 1
ATOM 8336 O O . GLU A 1 1067 ? 25.580 8.058 -23.855 1.00 82.50 1067 GLU A O 1
ATOM 8341 N N . GLY A 1 1068 ? 24.614 8.705 -21.939 1.00 84.88 1068 GLY A N 1
ATOM 8342 C CA . GLY A 1 1068 ? 25.679 8.197 -21.081 1.00 84.88 1068 GLY A CA 1
ATOM 8343 C C . GLY A 1 1068 ? 25.684 6.675 -21.018 1.00 84.88 1068 GLY A C 1
ATOM 8344 O O . GLY A 1 1068 ? 24.633 6.071 -20.836 1.00 84.88 1068 GLY A O 1
ATOM 8345 N N . ILE A 1 1069 ? 26.865 6.068 -21.106 1.00 87.81 1069 ILE A N 1
ATOM 8346 C CA . ILE A 1 1069 ? 27.033 4.642 -20.819 1.00 87.81 1069 ILE A CA 1
ATOM 8347 C C . ILE A 1 1069 ? 27.034 4.467 -19.293 1.00 87.81 1069 ILE A C 1
ATOM 8349 O O . ILE A 1 1069 ? 27.775 5.160 -18.585 1.00 87.81 1069 ILE A O 1
ATOM 8353 N N . THR A 1 1070 ? 26.199 3.564 -18.781 1.00 85.25 1070 THR A N 1
ATOM 8354 C CA . THR A 1 1070 ? 26.027 3.334 -17.333 1.00 85.25 1070 THR A CA 1
ATOM 8355 C C . THR A 1 1070 ? 26.117 1.855 -16.970 1.00 85.25 1070 THR A C 1
ATOM 8357 O O . THR A 1 1070 ? 26.049 0.995 -17.850 1.00 85.25 1070 THR A O 1
ATOM 8360 N N . THR A 1 1071 ? 26.301 1.562 -15.680 1.00 82.31 1071 THR A N 1
ATOM 8361 C CA . THR A 1 1071 ? 26.315 0.200 -15.124 1.00 82.31 1071 THR A CA 1
ATOM 8362 C C . THR A 1 1071 ? 25.076 -0.085 -14.273 1.00 82.31 1071 THR A C 1
ATOM 8364 O O . THR A 1 1071 ? 24.657 0.763 -13.489 1.00 82.31 1071 THR A O 1
ATOM 8367 N N . THR A 1 1072 ? 24.510 -1.291 -14.370 1.00 76.88 1072 THR A N 1
ATOM 8368 C CA . THR A 1 1072 ? 23.422 -1.751 -13.481 1.00 76.88 1072 THR A CA 1
ATOM 8369 C C . THR A 1 1072 ? 23.571 -3.225 -13.098 1.00 76.88 1072 THR A C 1
ATOM 8371 O O . THR A 1 1072 ? 24.065 -4.030 -13.880 1.00 76.88 1072 THR A O 1
ATOM 8374 N N . ASN A 1 1073 ? 23.159 -3.598 -11.886 1.00 70.25 1073 ASN A N 1
ATOM 8375 C CA . ASN A 1 1073 ? 23.405 -4.929 -11.313 1.00 70.25 1073 ASN A CA 1
ATOM 8376 C C . ASN A 1 1073 ? 22.351 -5.993 -11.686 1.00 70.25 1073 ASN A C 1
ATOM 8378 O O . ASN A 1 1073 ? 22.481 -7.140 -11.268 1.00 70.25 1073 ASN A O 1
ATOM 8382 N N . GLY A 1 1074 ? 21.318 -5.642 -12.461 1.00 66.12 1074 GLY A N 1
ATOM 8383 C CA . GLY A 1 1074 ? 20.252 -6.560 -12.881 1.00 66.12 1074 GLY A CA 1
ATOM 8384 C C . GLY A 1 1074 ? 20.286 -6.885 -14.378 1.00 66.12 1074 GLY A C 1
ATOM 8385 O O . GLY A 1 1074 ? 20.540 -5.999 -15.188 1.00 66.12 1074 GLY A O 1
ATOM 8386 N N . ILE A 1 1075 ? 19.996 -8.146 -14.728 1.00 66.38 1075 ILE A N 1
ATOM 8387 C CA . ILE A 1 1075 ? 19.898 -8.642 -16.118 1.00 66.38 1075 ILE A CA 1
ATOM 8388 C C . ILE A 1 1075 ? 18.495 -9.154 -16.494 1.00 66.38 1075 ILE A C 1
ATOM 8390 O O . ILE A 1 1075 ? 18.268 -9.514 -17.645 1.00 66.38 1075 ILE A O 1
ATOM 8394 N N . ALA A 1 1076 ? 17.575 -9.286 -15.531 1.00 51.66 1076 ALA A N 1
ATOM 8395 C CA . ALA A 1 1076 ? 16.256 -9.850 -15.804 1.00 51.66 1076 ALA A CA 1
ATOM 8396 C C . ALA A 1 1076 ? 15.551 -8.964 -16.843 1.00 51.66 1076 ALA A C 1
ATOM 8398 O O . ALA A 1 1076 ? 15.272 -7.801 -16.566 1.00 51.66 1076 ALA A O 1
ATOM 8399 N N . ASP A 1 1077 ? 15.344 -9.511 -18.043 1.00 55.28 1077 ASP A N 1
ATOM 8400 C CA . ASP A 1 1077 ? 14.841 -8.804 -19.226 1.00 55.28 1077 ASP A CA 1
ATOM 8401 C C . ASP A 1 1077 ? 15.719 -7.638 -19.717 1.00 55.28 1077 ASP A C 1
ATOM 8403 O O . ASP A 1 1077 ? 15.232 -6.579 -20.114 1.00 55.28 1077 ASP A O 1
ATOM 8407 N N . ALA A 1 1078 ? 17.038 -7.851 -19.749 1.00 76.12 1078 ALA A N 1
ATOM 8408 C CA . ALA A 1 1078 ? 17.985 -6.937 -20.375 1.00 76.12 1078 ALA A CA 1
ATOM 8409 C C . ALA A 1 1078 ? 17.672 -6.757 -21.873 1.00 76.12 1078 ALA A C 1
ATOM 8411 O O . ALA A 1 1078 ? 17.859 -7.656 -22.696 1.00 76.12 1078 ALA A O 1
ATOM 8412 N N . GLY A 1 1079 ? 17.180 -5.571 -22.232 1.00 85.88 1079 GLY A N 1
ATOM 8413 C CA . GLY A 1 1079 ? 16.897 -5.209 -23.617 1.00 85.88 1079 GLY A CA 1
ATOM 8414 C C . GLY A 1 1079 ? 18.158 -5.057 -24.484 1.00 85.88 1079 GLY A C 1
ATOM 8415 O O . GLY A 1 1079 ? 19.285 -5.199 -24.003 1.00 85.88 1079 GLY A O 1
ATOM 8416 N N . PRO A 1 1080 ? 18.000 -4.685 -25.762 1.00 89.50 1080 PRO A N 1
ATOM 8417 C CA . PRO A 1 1080 ? 19.120 -4.609 -26.709 1.00 89.50 1080 PRO A CA 1
ATOM 8418 C C . PRO A 1 1080 ? 20.201 -3.567 -26.356 1.00 89.50 1080 PRO A C 1
ATOM 8420 O O . PRO A 1 1080 ? 21.314 -3.615 -26.874 1.00 89.50 1080 PRO A O 1
ATOM 8423 N N . ALA A 1 1081 ? 19.912 -2.654 -25.421 1.00 88.56 1081 ALA A N 1
ATOM 8424 C CA . ALA A 1 1081 ? 20.873 -1.699 -24.862 1.00 88.56 1081 ALA A CA 1
ATOM 8425 C C . ALA A 1 1081 ? 22.072 -2.354 -24.145 1.00 88.56 1081 ALA A C 1
ATOM 8427 O O . ALA A 1 1081 ? 23.087 -1.688 -23.939 1.00 88.56 1081 ALA A O 1
ATOM 8428 N N . PHE A 1 1082 ? 21.935 -3.617 -23.728 1.00 91.62 1082 PHE A N 1
ATOM 8429 C CA . PHE A 1 1082 ? 22.909 -4.362 -22.921 1.00 91.62 1082 PHE A CA 1
ATOM 8430 C C . PHE A 1 1082 ? 23.808 -5.295 -23.733 1.00 91.62 1082 PHE A C 1
ATOM 8432 O O . PHE A 1 1082 ? 24.826 -5.759 -23.219 1.00 91.62 1082 PHE A O 1
ATOM 8439 N N . ILE A 1 1083 ? 23.417 -5.606 -24.967 1.00 93.50 1083 ILE A N 1
ATOM 8440 C CA . ILE A 1 1083 ? 24.110 -6.577 -25.810 1.00 93.50 1083 ILE A CA 1
ATOM 8441 C C . ILE A 1 1083 ? 25.182 -5.854 -26.603 1.00 93.50 1083 ILE A C 1
ATOM 8443 O O . ILE A 1 1083 ? 24.874 -4.896 -27.308 1.00 93.50 1083 ILE A O 1
ATOM 8447 N N . TRP A 1 1084 ? 26.427 -6.315 -26.494 1.00 94.75 1084 TRP A N 1
ATOM 8448 C CA . TRP A 1 1084 ? 27.583 -5.710 -27.146 1.00 94.75 1084 TRP A CA 1
ATOM 8449 C C . TRP A 1 1084 ? 28.200 -6.672 -28.162 1.00 94.75 1084 TRP A C 1
ATOM 8451 O O . TRP A 1 1084 ? 28.751 -7.711 -27.803 1.00 94.75 1084 TRP A O 1
ATOM 8461 N N . HIS A 1 1085 ? 28.129 -6.290 -29.432 1.00 94.69 1085 HIS A N 1
ATOM 8462 C CA . HIS A 1 1085 ? 28.767 -6.935 -30.570 1.00 94.69 1085 HIS A CA 1
ATOM 8463 C C . HIS A 1 1085 ? 30.241 -6.525 -30.654 1.00 94.69 1085 HIS A C 1
ATOM 8465 O O . HIS A 1 1085 ? 30.563 -5.328 -30.635 1.00 94.69 1085 HIS A O 1
ATOM 8471 N N . LEU A 1 1086 ? 31.133 -7.511 -30.770 1.00 95.31 1086 LEU A N 1
ATOM 8472 C CA . LEU A 1 1086 ? 32.567 -7.289 -30.949 1.00 95.31 1086 LEU A CA 1
ATOM 8473 C C . LEU A 1 1086 ? 32.949 -7.403 -32.427 1.00 95.31 1086 LEU A C 1
ATOM 8475 O O . LEU A 1 1086 ? 32.904 -8.478 -33.020 1.00 95.31 1086 LEU A O 1
ATOM 8479 N N . GLU A 1 1087 ? 33.381 -6.294 -33.022 1.00 94.81 1087 GLU A N 1
ATOM 8480 C CA . GLU A 1 1087 ? 33.837 -6.245 -34.416 1.00 94.81 1087 GLU A CA 1
ATOM 8481 C C . GLU A 1 1087 ? 35.348 -6.001 -34.464 1.00 94.81 1087 GLU A C 1
ATOM 8483 O O . GLU A 1 1087 ? 35.830 -4.975 -33.972 1.00 94.81 1087 GLU A O 1
ATOM 8488 N N . GLY A 1 1088 ? 36.109 -6.923 -35.056 1.00 92.25 1088 GLY A N 1
ATOM 8489 C CA . GLY A 1 1088 ? 37.569 -6.837 -35.119 1.00 92.25 1088 GLY A CA 1
ATOM 8490 C C . GLY A 1 1088 ? 38.239 -8.197 -35.291 1.00 92.25 1088 GLY A C 1
ATOM 8491 O O . GLY A 1 1088 ? 37.629 -9.117 -35.827 1.00 92.25 1088 GLY A O 1
ATOM 8492 N N . ASP A 1 1089 ? 39.489 -8.314 -34.851 1.00 87.25 1089 ASP A N 1
ATOM 8493 C CA . ASP A 1 1089 ? 40.262 -9.556 -34.884 1.00 87.25 1089 ASP A CA 1
ATOM 8494 C C . ASP A 1 1089 ? 41.155 -9.720 -33.642 1.00 87.25 1089 ASP A C 1
ATOM 8496 O O . ASP A 1 1089 ? 41.488 -8.760 -32.941 1.00 87.25 1089 ASP A O 1
ATOM 8500 N N . GLU A 1 1090 ? 41.524 -10.973 -33.357 1.00 86.50 1090 GLU A N 1
ATOM 8501 C CA . GLU A 1 1090 ? 42.383 -11.378 -32.237 1.00 86.50 1090 GLU A CA 1
ATOM 8502 C C . GLU A 1 1090 ? 41.909 -10.835 -30.878 1.00 86.50 1090 GLU A C 1
ATOM 8504 O O . GLU A 1 1090 ? 41.007 -11.386 -30.258 1.00 86.50 1090 GLU A O 1
ATOM 8509 N N . ASN A 1 1091 ? 42.538 -9.765 -30.392 1.00 92.69 1091 ASN A N 1
ATOM 8510 C CA . ASN A 1 1091 ? 42.218 -9.120 -29.127 1.00 92.69 1091 ASN A CA 1
ATOM 8511 C C . ASN A 1 1091 ? 41.885 -7.631 -29.284 1.00 92.69 1091 ASN A C 1
ATOM 8513 O O . ASN A 1 1091 ? 41.922 -6.888 -28.300 1.00 92.69 1091 ASN A O 1
ATOM 8517 N N . LYS A 1 1092 ? 41.607 -7.177 -30.512 1.00 95.88 1092 LYS A N 1
ATOM 8518 C CA . LYS A 1 1092 ? 41.315 -5.782 -30.853 1.00 95.88 1092 LYS A CA 1
ATOM 8519 C C . LYS A 1 1092 ? 39.921 -5.660 -31.437 1.00 95.88 1092 LYS A C 1
ATOM 8521 O O . LYS A 1 1092 ? 39.695 -6.020 -32.587 1.00 95.88 1092 LYS A O 1
ATOM 8526 N N . PHE A 1 1093 ? 39.019 -5.053 -30.676 1.00 97.44 1093 PHE A N 1
ATOM 8527 C CA . PHE A 1 1093 ? 37.617 -4.944 -31.059 1.00 97.44 1093 PHE A CA 1
ATOM 8528 C C . PHE A 1 1093 ? 37.119 -3.509 -30.964 1.00 97.44 1093 PHE A C 1
ATOM 8530 O O . PHE A 1 1093 ? 37.459 -2.764 -30.043 1.00 97.44 1093 PHE A O 1
ATOM 8537 N N . THR A 1 1094 ? 36.290 -3.120 -31.922 1.00 97.31 1094 THR A N 1
ATOM 8538 C CA . THR A 1 1094 ? 35.295 -2.072 -31.702 1.00 97.31 1094 THR A CA 1
ATOM 8539 C C . THR A 1 1094 ? 34.068 -2.710 -31.056 1.00 97.31 1094 THR A C 1
ATOM 8541 O O . THR A 1 1094 ? 33.787 -3.887 -31.279 1.00 97.31 1094 THR A O 1
ATOM 8544 N N . VAL A 1 1095 ? 33.382 -1.955 -30.200 1.00 96.69 1095 VAL A N 1
ATOM 8545 C CA . VAL A 1 1095 ? 32.313 -2.483 -29.344 1.00 96.69 1095 VAL A CA 1
ATOM 8546 C C . VAL A 1 1095 ? 31.038 -1.715 -29.646 1.00 96.69 1095 VAL A C 1
ATOM 8548 O O . VAL A 1 1095 ? 30.986 -0.503 -29.417 1.00 96.69 1095 VAL A O 1
ATOM 8551 N N . LYS A 1 1096 ? 30.041 -2.408 -30.197 1.00 94.69 1096 LYS A N 1
ATOM 8552 C CA . LYS A 1 1096 ? 28.803 -1.827 -30.727 1.00 94.69 1096 LYS A CA 1
ATOM 8553 C C . LYS A 1 1096 ? 27.604 -2.510 -30.098 1.00 94.69 1096 LYS A C 1
ATOM 8555 O O . LYS A 1 1096 ? 27.546 -3.730 -30.118 1.00 94.69 1096 LYS A O 1
ATOM 8560 N N . ASN A 1 1097 ? 26.646 -1.770 -29.557 1.00 91.56 1097 ASN A N 1
ATOM 8561 C CA . ASN A 1 1097 ? 25.442 -2.410 -29.036 1.00 91.56 1097 ASN A CA 1
ATOM 8562 C C . ASN A 1 1097 ? 24.478 -2.839 -30.161 1.00 91.56 1097 ASN A C 1
ATOM 8564 O O . ASN A 1 1097 ? 24.671 -2.481 -31.329 1.00 91.56 1097 ASN A O 1
ATOM 8568 N N . SER A 1 1098 ? 23.406 -3.557 -29.825 1.00 88.00 1098 SER A N 1
ATOM 8569 C CA . SER A 1 1098 ? 22.408 -4.003 -30.812 1.00 88.00 1098 SER A CA 1
ATOM 8570 C C . SER A 1 1098 ? 21.591 -2.879 -31.462 1.00 88.00 1098 SER A C 1
ATOM 8572 O O . SER A 1 1098 ? 20.932 -3.110 -32.471 1.00 88.00 1098 SER A O 1
ATOM 8574 N N . TYR A 1 1099 ? 21.677 -1.643 -30.958 1.00 83.88 1099 TYR A N 1
ATOM 8575 C CA . TYR A 1 1099 ? 21.130 -0.451 -31.620 1.00 83.88 1099 TYR A CA 1
ATOM 8576 C C . TYR A 1 1099 ? 22.103 0.203 -32.613 1.00 83.88 1099 TYR A C 1
ATOM 8578 O O . TYR A 1 1099 ? 21.756 1.195 -33.255 1.00 83.88 1099 TYR A O 1
ATOM 8586 N N . GLY A 1 1100 ? 23.328 -0.313 -32.742 1.00 88.69 1100 GLY A N 1
ATOM 8587 C CA . GLY A 1 1100 ? 24.368 0.282 -33.580 1.00 88.69 1100 GLY A CA 1
ATOM 8588 C C . GLY A 1 1100 ? 25.143 1.423 -32.911 1.00 88.69 1100 GLY A C 1
ATOM 8589 O O . GLY A 1 1100 ? 25.849 2.159 -33.598 1.00 88.69 1100 GLY A O 1
ATOM 8590 N N . VAL A 1 1101 ? 25.027 1.585 -31.590 1.00 92.38 1101 VAL A N 1
ATOM 8591 C CA . VAL A 1 1101 ? 25.741 2.602 -30.805 1.00 92.38 1101 VAL A CA 1
ATOM 8592 C C . VAL A 1 1101 ? 27.086 2.043 -30.348 1.00 92.38 1101 VAL A C 1
ATOM 8594 O O . VAL A 1 1101 ? 27.150 1.030 -29.654 1.00 92.38 1101 VAL A O 1
ATOM 8597 N N . TYR A 1 1102 ? 28.172 2.721 -30.705 1.00 96.00 1102 TYR A N 1
ATOM 8598 C CA . TYR A 1 1102 ? 29.525 2.345 -30.312 1.00 96.00 1102 TYR A CA 1
ATOM 8599 C C . TYR A 1 1102 ? 29.920 2.917 -28.954 1.00 96.00 1102 TYR A C 1
ATOM 8601 O O . TYR A 1 1102 ? 29.499 4.016 -28.574 1.00 96.00 1102 TYR A O 1
ATOM 8609 N N . ILE A 1 1103 ? 30.830 2.214 -28.277 1.00 95.31 1103 ILE A N 1
ATOM 8610 C CA . ILE A 1 1103 ? 31.686 2.809 -27.248 1.00 95.31 1103 ILE A CA 1
ATOM 8611 C C . ILE A 1 1103 ? 32.767 3.637 -27.964 1.00 95.31 1103 ILE A C 1
ATOM 8613 O O . ILE A 1 1103 ? 33.611 3.061 -28.659 1.00 95.31 1103 ILE A O 1
ATOM 8617 N N . PRO A 1 1104 ? 32.773 4.976 -27.831 1.00 94.69 1104 PRO A N 1
ATOM 8618 C CA . PRO A 1 1104 ? 33.751 5.805 -28.520 1.00 94.69 1104 PRO A CA 1
ATOM 8619 C C . PRO A 1 1104 ? 35.042 5.950 -27.718 1.00 94.69 1104 PRO A C 1
ATOM 8621 O O . PRO A 1 1104 ? 35.231 5.397 -26.632 1.00 94.69 1104 PRO A O 1
ATOM 8624 N N . ARG A 1 1105 ? 35.928 6.798 -28.240 1.00 94.00 1105 ARG A N 1
ATOM 8625 C CA . ARG A 1 1105 ? 37.145 7.229 -27.561 1.00 94.00 1105 ARG A CA 1
ATOM 8626 C C . ARG A 1 1105 ? 36.851 7.715 -26.137 1.00 94.00 1105 ARG A C 1
ATOM 8628 O O . ARG A 1 1105 ? 36.044 8.616 -25.915 1.00 94.00 1105 ARG A O 1
ATOM 8635 N N . LEU A 1 1106 ? 37.588 7.163 -25.176 1.00 93.94 1106 LEU A N 1
ATOM 8636 C CA . LEU A 1 1106 ? 37.376 7.418 -23.751 1.00 93.94 1106 LEU A CA 1
ATOM 8637 C C . LEU A 1 1106 ? 37.764 8.844 -23.331 1.00 93.94 1106 LEU A C 1
ATOM 8639 O O . LEU A 1 1106 ? 38.765 9.396 -23.798 1.00 93.94 1106 LEU A O 1
ATOM 8643 N N . SER A 1 1107 ? 37.023 9.393 -22.365 1.00 85.00 1107 SER A N 1
ATOM 8644 C CA . SER A 1 1107 ? 37.331 10.661 -21.693 1.00 85.00 1107 SER A CA 1
ATOM 8645 C C . SER A 1 1107 ? 37.806 10.412 -20.264 1.00 85.00 1107 SER A C 1
ATOM 8647 O O . SER A 1 1107 ? 37.179 9.657 -19.521 1.00 85.00 1107 SER A O 1
ATOM 8649 N N . ARG A 1 1108 ? 38.908 11.055 -19.858 1.00 92.06 1108 ARG A N 1
ATOM 8650 C CA . ARG A 1 1108 ? 39.488 10.852 -18.523 1.00 92.06 1108 ARG A CA 1
ATOM 8651 C C . ARG A 1 1108 ? 38.547 11.376 -17.433 1.00 92.06 1108 ARG A C 1
ATOM 8653 O O . ARG A 1 1108 ? 38.303 12.580 -17.370 1.00 92.06 1108 ARG A O 1
ATOM 8660 N N . GLY A 1 1109 ? 38.033 10.482 -16.589 1.00 84.50 1109 GLY A N 1
ATOM 8661 C CA . GLY A 1 1109 ? 37.188 10.791 -15.424 1.00 84.50 1109 GLY A CA 1
ATOM 8662 C C . GLY A 1 1109 ? 35.833 11.427 -15.734 1.00 84.50 1109 GLY A C 1
ATOM 8663 O O . GLY A 1 1109 ? 35.169 11.905 -14.821 1.00 84.50 1109 GLY A O 1
ATOM 8664 N N . SER A 1 1110 ? 35.441 11.482 -17.006 1.00 86.06 1110 SER A N 1
ATOM 8665 C CA . SER A 1 1110 ? 34.176 12.072 -17.449 1.00 86.06 1110 SER A CA 1
ATOM 8666 C C . SER A 1 1110 ? 33.302 10.994 -18.072 1.00 86.06 1110 SER A C 1
ATOM 8668 O O . SER A 1 1110 ? 33.835 10.087 -18.715 1.00 86.06 1110 SER A O 1
ATOM 8670 N N . LEU A 1 1111 ? 31.982 11.123 -17.904 1.00 87.75 1111 LEU A N 1
ATOM 8671 C CA . LEU A 1 1111 ? 30.985 10.227 -18.490 1.00 87.75 1111 LEU A CA 1
ATOM 8672 C C . LEU A 1 1111 ? 31.239 10.050 -19.991 1.00 87.75 1111 LEU A C 1
ATOM 8674 O O . LEU A 1 1111 ? 31.208 11.018 -20.757 1.00 87.75 1111 LEU A O 1
ATOM 8678 N N . VAL A 1 1112 ? 31.468 8.807 -20.400 1.00 91.69 1112 VAL A N 1
ATOM 8679 C CA . VAL A 1 1112 ? 31.529 8.424 -21.808 1.00 91.69 1112 VAL A CA 1
ATOM 8680 C C . VAL A 1 1112 ? 30.099 8.286 -22.316 1.00 91.69 1112 VAL A C 1
ATOM 8682 O O . VAL A 1 1112 ? 29.251 7.665 -21.677 1.00 91.69 1112 VAL A O 1
ATOM 8685 N N . ARG A 1 1113 ? 29.829 8.900 -23.465 1.00 91.31 1113 ARG A N 1
ATOM 8686 C CA . ARG A 1 1113 ? 28.524 8.860 -24.125 1.00 91.31 1113 ARG A CA 1
ATOM 8687 C C . ARG A 1 1113 ? 28.605 7.979 -25.361 1.00 91.31 1113 ARG A C 1
ATOM 8689 O O . ARG A 1 1113 ? 29.624 8.030 -26.039 1.00 91.31 1113 ARG A O 1
ATOM 8696 N N . GLY A 1 1114 ? 27.569 7.200 -25.649 1.00 91.25 1114 GLY A N 1
ATOM 8697 C CA . GLY A 1 1114 ? 27.497 6.385 -26.862 1.00 91.25 1114 GLY A CA 1
ATOM 8698 C C . GLY A 1 1114 ? 27.639 7.237 -28.127 1.00 91.25 1114 GLY A C 1
ATOM 8699 O O . GLY A 1 1114 ? 27.243 8.405 -28.143 1.00 91.25 1114 GLY A O 1
ATOM 8700 N N . SER A 1 1115 ? 28.217 6.679 -29.189 1.00 92.19 1115 SER A N 1
ATOM 8701 C CA . SER A 1 1115 ? 28.510 7.410 -30.430 1.00 92.19 1115 SER A CA 1
ATOM 8702 C C . SER A 1 1115 ? 28.229 6.568 -31.672 1.00 92.19 1115 SER A C 1
ATOM 8704 O O . SER A 1 1115 ? 28.223 5.346 -31.620 1.00 92.19 1115 SER A O 1
ATOM 8706 N N . ASP A 1 1116 ? 28.043 7.233 -32.806 1.00 92.69 1116 ASP A N 1
ATOM 8707 C CA . ASP A 1 1116 ? 28.097 6.643 -34.146 1.00 92.69 1116 ASP A CA 1
ATOM 8708 C C . ASP A 1 1116 ? 29.539 6.395 -34.638 1.00 92.69 1116 ASP A C 1
ATOM 8710 O O . ASP A 1 1116 ? 29.749 5.754 -35.667 1.00 92.69 1116 ASP A O 1
ATOM 8714 N N . THR A 1 1117 ? 30.541 6.896 -33.910 1.00 92.06 1117 THR A N 1
ATOM 8715 C CA . THR A 1 1117 ? 31.959 6.788 -34.253 1.00 92.06 1117 THR A CA 1
ATOM 8716 C C . THR A 1 1117 ? 32.657 5.770 -33.341 1.00 92.06 1117 THR A C 1
ATOM 8718 O O . THR A 1 1117 ? 32.700 5.980 -32.124 1.00 92.06 1117 THR A O 1
ATOM 8721 N N . PRO A 1 1118 ? 33.251 4.694 -33.891 1.00 93.81 1118 PRO A N 1
ATOM 8722 C CA . PRO A 1 1118 ? 33.907 3.663 -33.093 1.00 93.81 1118 PRO A CA 1
ATOM 8723 C C . PRO A 1 1118 ? 35.290 4.084 -32.573 1.00 93.81 1118 PRO A C 1
ATOM 8725 O O . PRO A 1 1118 ? 36.003 4.876 -33.191 1.00 93.81 1118 PRO A O 1
ATOM 8728 N N . GLU A 1 1119 ? 35.709 3.468 -31.469 1.00 94.88 1119 GLU A N 1
ATOM 8729 C CA . GLU A 1 1119 ? 37.108 3.353 -31.035 1.00 94.88 1119 GLU A CA 1
ATOM 8730 C C . GLU A 1 1119 ? 37.470 1.864 -30.958 1.00 94.88 1119 GLU A C 1
ATOM 8732 O O . GLU A 1 1119 ? 36.634 1.028 -30.617 1.00 94.88 1119 GLU A O 1
ATOM 8737 N N . THR A 1 1120 ? 38.720 1.525 -31.276 1.00 96.75 1120 THR A N 1
ATOM 8738 C CA . THR A 1 1120 ? 39.236 0.161 -31.112 1.00 96.75 1120 THR A CA 1
ATOM 8739 C C . THR A 1 1120 ? 39.850 -0.010 -29.726 1.00 96.75 1120 THR A C 1
ATOM 8741 O O . THR A 1 1120 ? 40.664 0.815 -29.291 1.00 96.75 1120 THR A O 1
ATOM 8744 N N . PHE A 1 1121 ? 39.515 -1.116 -29.068 1.00 97.62 1121 PHE A N 1
ATOM 8745 C CA . PHE A 1 1121 ? 39.980 -1.486 -27.738 1.00 97.62 1121 PHE A CA 1
ATOM 8746 C C . PHE A 1 1121 ? 40.768 -2.792 -27.766 1.00 97.62 1121 PHE A C 1
ATOM 8748 O O . PHE A 1 1121 ? 40.411 -3.718 -28.484 1.00 97.62 1121 PHE A O 1
ATOM 8755 N N . ILE A 1 1122 ? 41.828 -2.862 -26.964 1.00 97.31 1122 ILE A N 1
ATOM 8756 C CA . ILE A 1 1122 ? 42.601 -4.076 -26.713 1.00 97.31 1122 ILE A CA 1
ATOM 8757 C C . ILE A 1 1122 ? 42.033 -4.754 -25.468 1.00 97.31 1122 ILE A C 1
ATOM 8759 O O . ILE A 1 1122 ? 42.014 -4.138 -24.400 1.00 97.31 1122 ILE A O 1
ATOM 8763 N N . PHE A 1 1123 ? 41.626 -6.010 -25.605 1.00 97.56 1123 PHE A N 1
ATOM 8764 C CA . PHE A 1 1123 ? 41.154 -6.870 -24.525 1.00 97.56 1123 PHE A CA 1
ATOM 8765 C C . PHE A 1 1123 ? 42.300 -7.771 -24.056 1.00 97.56 1123 PHE A C 1
ATOM 8767 O O . PHE A 1 1123 ? 42.972 -8.417 -24.859 1.00 97.56 1123 PHE A O 1
ATOM 8774 N N . THR A 1 1124 ? 42.566 -7.792 -22.752 1.00 96.62 1124 THR A N 1
ATOM 8775 C CA . THR A 1 1124 ? 43.619 -8.626 -22.156 1.00 96.62 1124 THR A CA 1
ATOM 8776 C C . THR A 1 1124 ? 43.027 -9.449 -21.024 1.00 96.62 1124 THR A C 1
ATOM 8778 O O . THR A 1 1124 ? 42.545 -8.874 -20.051 1.00 96.62 1124 THR A O 1
ATOM 8781 N N . LEU A 1 1125 ? 43.058 -10.779 -21.144 1.00 96.19 1125 LEU A N 1
ATOM 8782 C CA . LEU A 1 1125 ? 42.634 -11.671 -20.068 1.00 96.19 1125 LEU A CA 1
ATOM 8783 C C . LEU A 1 1125 ? 43.625 -11.561 -18.902 1.00 96.19 1125 LEU A C 1
ATOM 8785 O O . LEU A 1 1125 ? 44.841 -11.679 -19.083 1.00 96.19 1125 LEU A O 1
ATOM 8789 N N . ASN A 1 1126 ? 43.103 -11.313 -17.708 1.00 93.19 1126 ASN A N 1
ATOM 8790 C CA . ASN A 1 1126 ? 43.893 -11.183 -16.495 1.00 93.19 1126 ASN A CA 1
ATOM 8791 C C . ASN A 1 1126 ? 44.389 -12.553 -16.014 1.00 93.19 1126 ASN A C 1
ATOM 8793 O O . ASN A 1 1126 ? 43.886 -13.612 -16.384 1.00 93.19 1126 ASN A O 1
ATOM 8797 N N . SER A 1 1127 ? 45.386 -12.540 -15.127 1.00 91.81 1127 SER A N 1
ATOM 8798 C CA . SER A 1 1127 ? 45.991 -13.763 -14.580 1.00 91.81 1127 SER A CA 1
ATOM 8799 C C . SER A 1 1127 ? 45.042 -14.620 -13.735 1.00 91.81 1127 SER A C 1
ATOM 8801 O O . SER A 1 1127 ? 45.402 -15.738 -13.383 1.00 91.81 1127 SER A O 1
ATOM 8803 N N . ASP A 1 1128 ? 43.871 -14.093 -13.369 1.00 88.38 1128 ASP A N 1
ATOM 8804 C CA . ASP A 1 1128 ? 42.820 -14.844 -12.677 1.00 88.38 1128 ASP A CA 1
ATOM 8805 C C . ASP A 1 1128 ? 42.049 -15.799 -13.608 1.00 88.38 1128 ASP A C 1
ATOM 8807 O O . ASP A 1 1128 ? 41.273 -16.619 -13.120 1.00 88.38 1128 ASP A O 1
ATOM 8811 N N . GLY A 1 1129 ? 42.267 -15.704 -14.926 1.00 88.25 1129 GLY A N 1
ATOM 8812 C CA . GLY A 1 1129 ? 41.598 -16.521 -15.935 1.00 88.25 1129 GLY A CA 1
ATOM 8813 C C . GLY A 1 1129 ? 40.097 -16.255 -16.047 1.00 88.25 1129 GLY A C 1
ATOM 8814 O O . GLY A 1 1129 ? 39.389 -17.095 -16.589 1.00 88.25 1129 GLY A O 1
ATOM 8815 N N . LYS A 1 1130 ? 39.602 -15.135 -15.504 1.00 87.12 1130 LYS A N 1
ATOM 8816 C CA . LYS A 1 1130 ? 38.167 -14.816 -15.438 1.00 87.12 1130 LYS A CA 1
ATOM 8817 C C . LYS A 1 1130 ? 37.843 -13.389 -15.863 1.00 87.12 1130 LYS A C 1
ATOM 8819 O O . LYS A 1 1130 ? 36.785 -13.161 -16.444 1.00 87.12 1130 LYS A O 1
ATOM 8824 N N . THR A 1 1131 ? 38.704 -12.423 -15.542 1.00 94.50 1131 THR A N 1
ATOM 8825 C CA . THR A 1 1131 ? 38.440 -11.003 -15.801 1.00 94.50 1131 THR A CA 1
ATOM 8826 C C . THR A 1 1131 ? 39.305 -10.456 -16.930 1.00 94.50 1131 THR A C 1
ATOM 8828 O O . THR A 1 1131 ? 40.388 -10.955 -17.215 1.00 94.50 1131 THR A O 1
ATOM 8831 N N . TRP A 1 1132 ? 38.833 -9.393 -17.565 1.00 96.44 1132 TRP A N 1
ATOM 8832 C CA . TRP A 1 1132 ? 39.442 -8.721 -18.700 1.00 96.44 1132 TRP A CA 1
ATOM 8833 C C . TRP A 1 1132 ? 39.813 -7.289 -18.325 1.00 96.44 1132 TRP A C 1
ATOM 8835 O O . TRP A 1 1132 ? 39.025 -6.565 -17.712 1.00 96.44 1132 TRP A O 1
ATOM 8845 N N . GLU A 1 1133 ? 41.007 -6.865 -18.723 1.00 96.25 1133 GLU A N 1
ATOM 8846 C CA . GLU A 1 1133 ? 41.400 -5.460 -18.767 1.00 96.25 1133 GLU A CA 1
ATOM 8847 C C . GLU A 1 1133 ? 41.224 -4.936 -20.201 1.00 96.25 1133 GLU A C 1
ATOM 8849 O O . GLU A 1 1133 ? 41.710 -5.543 -21.160 1.00 96.25 1133 GLU A O 1
ATOM 8854 N N . VAL A 1 1134 ? 40.524 -3.805 -20.356 1.00 97.19 1134 VAL A N 1
ATOM 8855 C CA . VAL A 1 1134 ? 40.158 -3.252 -21.670 1.00 97.19 1134 VAL A CA 1
ATOM 8856 C C . VAL A 1 1134 ? 40.720 -1.845 -21.845 1.00 97.19 1134 VAL A C 1
ATOM 8858 O O . VAL A 1 1134 ? 40.492 -0.961 -21.012 1.00 97.19 1134 VAL A O 1
ATOM 8861 N N . LYS A 1 1135 ? 41.468 -1.628 -22.933 1.00 96.88 1135 LYS A N 1
ATOM 8862 C CA . LYS A 1 1135 ? 42.258 -0.408 -23.163 1.00 96.88 1135 LYS A CA 1
ATOM 8863 C C . LYS A 1 1135 ? 42.033 0.198 -24.545 1.00 96.88 1135 LYS A C 1
ATOM 8865 O O . LYS A 1 1135 ? 42.191 -0.487 -25.548 1.00 96.88 1135 LYS A O 1
ATOM 8870 N N . GLY A 1 1136 ? 41.756 1.500 -24.611 1.00 95.38 1136 GLY A N 1
ATOM 8871 C CA . GLY A 1 1136 ? 41.625 2.241 -25.871 1.00 95.38 1136 GLY A CA 1
ATOM 8872 C C . GLY A 1 1136 ? 42.957 2.381 -26.614 1.00 95.38 1136 GLY A C 1
ATOM 8873 O O . GLY A 1 1136 ? 43.985 2.716 -26.015 1.00 95.38 1136 GLY A O 1
ATOM 8874 N N . THR A 1 1137 ? 42.946 2.153 -27.927 1.00 94.44 1137 THR A N 1
ATOM 8875 C CA . THR A 1 1137 ? 44.155 2.190 -28.769 1.00 94.44 1137 THR A CA 1
ATOM 8876 C C . THR A 1 1137 ? 44.648 3.605 -29.080 1.00 94.44 1137 THR A C 1
ATOM 8878 O O . THR A 1 1137 ? 45.852 3.809 -29.254 1.00 94.44 1137 THR A O 1
ATOM 8881 N N . SER A 1 1138 ? 43.761 4.599 -29.111 1.00 89.38 1138 SER A N 1
ATOM 8882 C CA . SER A 1 1138 ? 44.102 5.948 -29.558 1.00 89.38 1138 SER A CA 1
ATOM 8883 C C . SER A 1 1138 ? 44.641 6.859 -28.445 1.00 89.38 1138 SER A C 1
ATOM 8885 O O . SER A 1 1138 ? 45.403 7.790 -28.719 1.00 89.38 1138 SER A O 1
ATOM 8887 N N . ASN A 1 1139 ? 44.287 6.610 -27.175 1.00 88.81 1139 ASN A N 1
ATOM 8888 C CA . ASN A 1 1139 ? 44.690 7.439 -26.024 1.00 88.81 1139 ASN A CA 1
ATOM 8889 C C . ASN A 1 1139 ? 45.210 6.666 -24.799 1.00 88.81 1139 ASN A C 1
ATOM 8891 O O . ASN A 1 1139 ? 45.579 7.307 -23.817 1.00 88.81 1139 ASN A O 1
ATOM 8895 N N . ASN A 1 1140 ? 45.296 5.333 -24.862 1.00 90.75 1140 ASN A N 1
ATOM 8896 C CA . ASN A 1 1140 ? 45.782 4.463 -23.784 1.00 90.75 1140 ASN A CA 1
ATOM 8897 C C . ASN A 1 1140 ? 44.990 4.523 -22.464 1.00 90.75 1140 ASN A C 1
ATOM 8899 O O . ASN A 1 1140 ? 45.499 4.034 -21.455 1.00 90.75 1140 ASN A O 1
ATOM 8903 N N . TYR A 1 1141 ? 43.781 5.091 -22.449 1.00 96.50 1141 TYR A N 1
ATOM 8904 C CA . TYR A 1 1141 ? 42.911 5.007 -21.278 1.00 96.50 1141 TYR A CA 1
ATOM 8905 C C . TYR A 1 1141 ? 42.237 3.640 -21.195 1.00 96.50 1141 TYR A C 1
ATOM 8907 O O . TYR A 1 1141 ? 41.943 3.008 -22.210 1.00 96.50 1141 TYR A O 1
ATOM 8915 N N . TYR A 1 1142 ? 41.995 3.204 -19.968 1.00 97.06 1142 TYR A N 1
ATOM 8916 C CA . TYR A 1 1142 ? 41.327 1.957 -19.649 1.00 97.06 1142 TYR A CA 1
ATOM 8917 C C . TYR A 1 1142 ? 39.858 2.195 -19.327 1.00 97.06 1142 TYR A C 1
ATOM 8919 O O . TYR A 1 1142 ? 39.492 3.266 -18.831 1.00 97.06 1142 TYR A O 1
ATOM 8927 N N . TRP A 1 1143 ? 39.038 1.181 -19.583 1.00 96.69 1143 TRP A N 1
ATOM 8928 C CA . TRP A 1 1143 ? 37.651 1.141 -19.134 1.00 96.69 1143 TRP A CA 1
ATOM 8929 C C . TRP A 1 1143 ? 37.573 1.215 -17.603 1.00 96.69 1143 TRP A C 1
ATOM 8931 O O . TRP A 1 1143 ? 38.298 0.513 -16.891 1.00 96.69 1143 TRP A O 1
ATOM 8941 N N . ASN A 1 1144 ? 36.713 2.099 -17.098 1.00 92.81 1144 ASN A N 1
ATOM 8942 C CA . ASN A 1 1144 ? 36.569 2.405 -15.677 1.00 92.81 1144 ASN A CA 1
ATOM 8943 C C . ASN A 1 1144 ? 35.112 2.812 -15.350 1.00 92.81 1144 ASN A C 1
ATOM 8945 O O . ASN A 1 1144 ? 34.289 2.984 -16.251 1.00 92.81 1144 ASN A O 1
ATOM 8949 N N . GLY A 1 1145 ? 34.784 2.990 -14.069 1.00 86.06 1145 GLY A N 1
ATOM 8950 C CA . GLY A 1 1145 ? 33.464 3.413 -13.597 1.00 86.06 1145 GLY A CA 1
ATOM 8951 C C . GLY A 1 1145 ? 33.528 4.261 -12.321 1.00 86.06 1145 GLY A C 1
ATOM 8952 O O . GLY A 1 1145 ? 34.371 4.037 -11.449 1.00 86.06 1145 GLY A O 1
ATOM 8953 N N . ASN A 1 1146 ? 32.630 5.237 -12.206 1.00 82.38 1146 ASN A N 1
ATOM 8954 C CA . ASN A 1 1146 ? 32.469 6.084 -11.021 1.00 82.38 1146 ASN A CA 1
ATOM 8955 C C . ASN A 1 1146 ? 31.410 5.520 -10.059 1.00 82.38 1146 ASN A C 1
ATOM 8957 O O . ASN A 1 1146 ? 30.599 4.683 -10.438 1.00 82.38 1146 ASN A O 1
ATOM 8961 N N . ALA A 1 1147 ? 31.392 6.029 -8.821 1.00 79.31 1147 ALA A N 1
ATOM 8962 C CA . ALA A 1 1147 ? 30.447 5.634 -7.765 1.00 79.31 1147 ALA A CA 1
ATOM 8963 C C . ALA A 1 1147 ? 28.975 6.026 -8.028 1.00 79.31 1147 ALA A C 1
ATOM 8965 O O . ALA A 1 1147 ? 28.096 5.684 -7.244 1.00 79.31 1147 ALA A O 1
ATOM 8966 N N . ASP A 1 1148 ? 28.711 6.785 -9.090 1.00 74.25 1148 ASP A N 1
ATOM 8967 C CA . ASP A 1 1148 ? 27.377 7.167 -9.562 1.00 74.25 1148 ASP A CA 1
ATOM 8968 C C . ASP A 1 1148 ? 26.909 6.293 -10.743 1.00 74.25 1148 ASP A C 1
ATOM 8970 O O . ASP A 1 1148 ? 26.021 6.696 -11.493 1.00 74.25 1148 ASP A O 1
ATOM 8974 N N . ASN A 1 1149 ? 27.517 5.112 -10.921 1.00 76.06 1149 ASN A N 1
ATOM 8975 C CA . ASN A 1 1149 ? 27.267 4.163 -12.012 1.00 76.06 1149 ASN A CA 1
ATOM 8976 C C . ASN A 1 1149 ? 27.615 4.677 -13.423 1.00 76.06 1149 ASN A C 1
ATOM 8978 O O . ASN A 1 1149 ? 27.181 4.093 -14.419 1.00 76.06 1149 ASN A O 1
ATOM 8982 N N . THR A 1 1150 ? 28.399 5.753 -13.549 1.00 83.69 1150 THR A N 1
ATOM 8983 C CA . THR A 1 1150 ? 28.819 6.270 -14.862 1.00 83.69 1150 THR A CA 1
ATOM 8984 C C . THR A 1 1150 ? 30.078 5.579 -15.391 1.00 83.69 1150 THR A C 1
ATOM 8986 O O . THR A 1 1150 ? 31.066 5.415 -14.669 1.00 83.69 1150 THR A O 1
ATOM 8989 N N . PHE A 1 1151 ? 30.074 5.204 -16.676 1.00 90.56 1151 PHE A N 1
ATOM 8990 C CA . PHE A 1 1151 ? 31.232 4.624 -17.364 1.00 90.56 1151 PHE A CA 1
ATOM 8991 C C . PHE A 1 1151 ? 32.209 5.715 -17.824 1.00 90.56 1151 PHE A C 1
ATOM 8993 O O . PHE A 1 1151 ? 31.809 6.721 -18.422 1.00 90.56 1151 PHE A O 1
ATOM 9000 N N . THR A 1 1152 ? 33.503 5.532 -17.548 1.00 93.12 1152 THR A N 1
ATOM 9001 C CA . THR A 1 1152 ? 34.546 6.542 -17.804 1.00 93.12 1152 THR A CA 1
ATOM 9002 C C . THR A 1 1152 ? 35.858 5.929 -18.304 1.00 93.12 1152 THR A C 1
ATOM 9004 O O . THR A 1 1152 ? 36.048 4.715 -18.278 1.00 93.12 1152 THR A O 1
ATOM 9007 N N . GLY A 1 1153 ? 36.786 6.774 -18.769 1.00 93.94 1153 GLY A N 1
ATOM 9008 C CA . GLY A 1 1153 ? 38.177 6.385 -19.015 1.00 93.94 1153 GLY A CA 1
ATOM 9009 C C . GLY A 1 1153 ? 39.104 6.778 -17.867 1.00 93.94 1153 GLY A C 1
ATOM 9010 O O . GLY A 1 1153 ? 38.966 7.870 -17.311 1.00 93.94 1153 GLY A O 1
ATOM 9011 N N . TRP A 1 1154 ? 40.103 5.952 -17.552 1.00 94.44 1154 TRP A N 1
ATOM 9012 C CA . TRP A 1 1154 ? 41.149 6.308 -16.582 1.00 94.44 1154 TRP A CA 1
ATOM 9013 C C . TRP A 1 1154 ? 42.532 5.753 -16.950 1.00 94.44 1154 TRP A C 1
ATOM 9015 O O . TRP A 1 1154 ? 42.678 5.009 -17.914 1.00 94.44 1154 TRP A O 1
ATOM 9025 N N . ASP A 1 1155 ? 43.565 6.119 -16.186 1.00 91.62 1155 ASP A N 1
ATOM 9026 C CA . ASP A 1 1155 ? 44.938 5.623 -16.387 1.00 91.62 1155 ASP A CA 1
ATOM 9027 C C . ASP A 1 1155 ? 45.126 4.156 -15.940 1.00 91.62 1155 ASP A C 1
ATOM 9029 O O . ASP A 1 1155 ? 46.150 3.555 -16.251 1.00 91.62 1155 ASP A O 1
ATOM 9033 N N . GLY A 1 1156 ? 44.150 3.581 -15.226 1.00 89.88 1156 GLY A N 1
ATOM 9034 C CA . GLY A 1 1156 ? 44.135 2.180 -14.792 1.00 89.88 1156 GLY A CA 1
ATOM 9035 C C . GLY A 1 1156 ? 42.744 1.562 -14.941 1.00 89.88 1156 GLY A C 1
ATOM 9036 O O . GLY A 1 1156 ? 41.740 2.262 -14.763 1.00 89.88 1156 GLY A O 1
ATOM 9037 N N . GLY A 1 1157 ? 42.694 0.281 -15.310 1.00 89.75 1157 GLY A N 1
ATOM 9038 C CA . GLY A 1 1157 ? 41.458 -0.420 -15.650 1.00 89.75 1157 GLY A CA 1
ATOM 9039 C C . GLY A 1 1157 ? 40.721 -1.016 -14.460 1.00 89.75 1157 GLY A C 1
ATOM 9040 O O . GLY A 1 1157 ? 41.315 -1.391 -13.448 1.00 89.75 1157 GLY A O 1
ATOM 9041 N N . HIS A 1 1158 ? 39.401 -1.099 -14.588 1.00 94.31 1158 HIS A N 1
ATOM 9042 C CA . HIS A 1 1158 ? 38.598 -2.017 -13.787 1.00 94.31 1158 HIS A CA 1
ATOM 9043 C C . HIS A 1 1158 ? 38.638 -3.429 -14.394 1.00 94.31 1158 HIS A C 1
ATOM 9045 O O . HIS A 1 1158 ? 38.832 -3.555 -15.604 1.00 94.31 1158 HIS A O 1
ATOM 9051 N N . PRO A 1 1159 ? 38.455 -4.485 -13.580 1.00 95.12 1159 PRO A N 1
ATOM 9052 C CA . PRO A 1 1159 ? 38.256 -5.832 -14.098 1.00 95.12 1159 PRO A CA 1
ATOM 9053 C C . PRO A 1 1159 ? 36.848 -5.957 -14.691 1.00 95.12 1159 PRO A C 1
ATOM 9055 O O . PRO A 1 1159 ? 35.871 -5.581 -14.044 1.00 95.12 1159 PRO A O 1
ATOM 9058 N N . PHE A 1 1160 ? 36.732 -6.505 -15.898 1.00 96.19 1160 PHE A N 1
ATOM 9059 C CA . PHE A 1 1160 ? 35.445 -6.805 -16.531 1.00 96.19 1160 PHE A CA 1
ATOM 9060 C C . PHE A 1 1160 ? 35.261 -8.308 -16.710 1.00 96.19 1160 PHE A C 1
ATOM 9062 O O . PHE A 1 1160 ? 36.207 -8.998 -17.060 1.00 96.19 1160 PHE A O 1
ATOM 9069 N N . ILE A 1 1161 ? 34.058 -8.829 -16.503 1.00 95.56 1161 ILE A N 1
ATOM 9070 C CA . ILE A 1 1161 ? 33.711 -10.200 -16.893 1.00 95.56 1161 ILE A CA 1
ATOM 9071 C C . ILE A 1 1161 ? 32.839 -10.113 -18.139 1.00 95.56 1161 ILE A C 1
ATOM 9073 O O . ILE A 1 1161 ? 31.941 -9.272 -18.216 1.00 95.56 1161 ILE A O 1
ATOM 9077 N N . ILE A 1 1162 ? 33.135 -10.956 -19.119 1.00 96.00 1162 ILE A N 1
ATOM 9078 C CA . ILE A 1 1162 ? 32.397 -11.036 -20.376 1.00 96.00 1162 ILE A CA 1
ATOM 9079 C C . ILE A 1 1162 ? 31.630 -12.351 -20.349 1.00 96.00 1162 ILE A C 1
ATOM 9081 O O . ILE A 1 1162 ? 32.223 -13.392 -20.072 1.00 96.00 1162 ILE A O 1
ATOM 9085 N N . TYR A 1 1163 ? 30.325 -12.293 -20.592 1.00 94.12 1163 TYR A N 1
ATOM 9086 C CA . TYR A 1 1163 ? 29.443 -13.453 -20.543 1.00 94.12 1163 TYR A CA 1
ATOM 9087 C C . TYR A 1 1163 ? 28.785 -13.696 -21.901 1.00 94.12 1163 TYR A C 1
ATOM 9089 O O . TYR A 1 1163 ? 28.364 -12.743 -22.567 1.00 94.12 1163 TYR A O 1
ATOM 9097 N N . THR A 1 1164 ? 28.623 -14.970 -22.265 1.00 93.25 1164 THR A N 1
ATOM 9098 C CA . THR A 1 1164 ? 27.549 -15.376 -23.189 1.00 93.25 1164 THR A CA 1
ATOM 9099 C C . THR A 1 1164 ? 26.190 -15.076 -22.553 1.00 93.25 1164 THR A C 1
ATOM 9101 O O . THR A 1 1164 ? 26.096 -14.697 -21.379 1.00 93.25 1164 THR A O 1
ATOM 9104 N N . TYR A 1 1165 ? 25.107 -15.205 -23.310 1.00 91.38 1165 TYR A N 1
ATOM 9105 C CA . TYR A 1 1165 ? 23.771 -14.942 -22.786 1.00 91.38 1165 TYR A CA 1
ATOM 9106 C C . TYR A 1 1165 ? 22.718 -15.810 -23.458 1.00 91.38 1165 TYR A C 1
ATOM 9108 O O . TYR A 1 1165 ? 22.938 -16.348 -24.540 1.00 91.38 1165 TYR A O 1
ATOM 9116 N N . LYS A 1 1166 ? 21.552 -15.929 -22.813 1.00 89.62 1166 LYS A N 1
ATOM 9117 C CA . LYS A 1 1166 ? 20.378 -16.540 -23.438 1.00 89.62 1166 LYS A CA 1
ATOM 9118 C C . LYS A 1 1166 ? 19.640 -15.483 -24.273 1.00 89.62 1166 LYS A C 1
ATOM 9120 O O . LYS A 1 1166 ? 19.024 -14.589 -23.673 1.00 89.62 1166 LYS A O 1
ATOM 9125 N N . PRO A 1 1167 ? 19.681 -15.556 -25.613 1.00 90.62 1167 PRO A N 1
ATOM 9126 C CA . PRO A 1 1167 ? 19.138 -14.524 -26.482 1.00 90.62 1167 PRO A CA 1
ATOM 9127 C C . PRO A 1 1167 ? 17.609 -14.508 -26.447 1.00 90.62 1167 PRO A C 1
ATOM 9129 O O . PRO A 1 1167 ? 16.958 -15.549 -26.354 1.00 90.62 1167 PRO A O 1
ATOM 9132 N N . HIS A 1 1168 ? 17.031 -13.311 -26.526 1.00 89.81 1168 HIS A N 1
ATOM 9133 C CA . HIS A 1 1168 ? 15.597 -13.104 -26.743 1.00 89.81 1168 HIS A CA 1
ATOM 9134 C C . HIS A 1 1168 ? 15.394 -11.920 -27.697 1.00 89.81 1168 HIS A C 1
ATOM 9136 O O . HIS A 1 1168 ? 15.931 -10.844 -27.421 1.00 89.81 1168 HIS A O 1
ATOM 9142 N N . PRO A 1 1169 ? 14.636 -12.067 -28.794 1.00 91.94 1169 PRO A N 1
ATOM 9143 C CA . PRO A 1 1169 ? 14.518 -11.017 -29.795 1.00 91.94 1169 PRO A CA 1
ATOM 9144 C C . PRO A 1 1169 ? 13.587 -9.885 -29.362 1.00 91.94 1169 PRO A C 1
ATOM 9146 O O . PRO A 1 1169 ? 12.578 -10.090 -28.683 1.00 91.94 1169 PRO A O 1
ATOM 9149 N N . TYR A 1 1170 ? 13.917 -8.679 -29.805 1.00 91.56 1170 TYR A N 1
ATOM 9150 C CA . TYR A 1 1170 ? 13.109 -7.477 -29.691 1.00 91.56 1170 TYR A CA 1
ATOM 9151 C C . TYR A 1 1170 ? 12.840 -6.925 -31.086 1.00 91.56 1170 TYR A C 1
ATOM 9153 O O . TYR A 1 1170 ? 13.754 -6.747 -31.891 1.00 91.56 1170 TYR A O 1
ATOM 9161 N N . PHE A 1 1171 ? 11.586 -6.607 -31.357 1.00 92.62 1171 PHE A N 1
ATOM 9162 C CA . PHE A 1 1171 ? 11.146 -6.126 -32.655 1.00 92.62 1171 PHE A CA 1
ATOM 9163 C C . PHE A 1 1171 ? 10.840 -4.636 -32.607 1.00 92.62 1171 PHE A C 1
ATOM 9165 O O . PHE A 1 1171 ? 10.235 -4.147 -31.651 1.00 92.62 1171 PHE A O 1
ATOM 9172 N N . ALA A 1 1172 ? 11.258 -3.909 -33.635 1.00 90.75 1172 ALA A N 1
ATOM 9173 C CA . ALA A 1 1172 ? 10.955 -2.499 -33.785 1.00 90.75 1172 ALA A CA 1
ATOM 9174 C C . ALA A 1 1172 ? 9.471 -2.319 -34.123 1.00 90.75 1172 ALA A C 1
ATOM 9176 O O . ALA A 1 1172 ? 8.994 -2.790 -35.152 1.00 90.75 1172 ALA A O 1
ATOM 9177 N N . VAL A 1 1173 ? 8.752 -1.598 -33.271 1.00 90.19 1173 VAL A N 1
ATOM 9178 C CA . VAL A 1 1173 ? 7.438 -1.039 -33.569 1.00 90.19 1173 VAL A CA 1
ATOM 9179 C C . VAL A 1 1173 ? 7.626 0.452 -33.811 1.00 90.19 1173 VAL A C 1
ATOM 9181 O O . VAL A 1 1173 ? 7.850 1.230 -32.878 1.00 90.19 1173 VAL A O 1
ATOM 9184 N N . SER A 1 1174 ? 7.590 0.846 -35.077 1.00 89.94 1174 SER A N 1
ATOM 9185 C CA . SER A 1 1174 ? 7.677 2.238 -35.504 1.00 89.94 1174 SER A CA 1
ATOM 9186 C C . SER A 1 1174 ? 6.285 2.816 -35.688 1.00 89.94 1174 SER A C 1
ATOM 9188 O O . SER A 1 1174 ? 5.352 2.121 -36.083 1.00 89.94 1174 SER A O 1
ATOM 9190 N N . TYR A 1 1175 ? 6.143 4.115 -35.461 1.00 87.81 1175 TYR A N 1
ATOM 9191 C CA . TYR A 1 1175 ? 4.945 4.844 -35.816 1.00 87.81 1175 TYR A CA 1
ATOM 9192 C C . TYR A 1 1175 ? 5.250 6.183 -36.471 1.00 87.81 1175 TYR A C 1
ATOM 9194 O O . TYR A 1 1175 ? 6.231 6.855 -36.154 1.00 87.81 1175 TYR A O 1
ATOM 9202 N N . LYS A 1 1176 ? 4.340 6.611 -37.341 1.00 91.12 1176 LYS A N 1
ATOM 9203 C CA . LYS A 1 1176 ? 4.337 7.927 -37.966 1.00 91.12 1176 LYS A CA 1
ATOM 9204 C C . LYS A 1 1176 ? 2.930 8.508 -37.926 1.00 91.12 1176 LYS A C 1
ATOM 9206 O O . LYS A 1 1176 ? 1.981 7.908 -38.414 1.00 91.12 1176 LYS A O 1
ATOM 9211 N N . CYS A 1 1177 ? 2.788 9.686 -37.348 1.00 90.19 1177 CYS A N 1
ATOM 9212 C CA . CYS A 1 1177 ? 1.580 10.491 -37.405 1.00 90.19 1177 CYS A CA 1
ATOM 9213 C C . CYS A 1 1177 ? 1.712 11.461 -38.577 1.00 90.19 1177 CYS A C 1
ATOM 9215 O O . CYS A 1 1177 ? 2.656 12.248 -38.607 1.00 90.19 1177 CYS A O 1
ATOM 9217 N N . ILE A 1 1178 ? 0.786 11.423 -39.528 1.00 93.44 1178 ILE A N 1
ATOM 9218 C CA . ILE A 1 1178 ? 0.756 12.320 -40.687 1.00 93.44 1178 ILE A CA 1
ATOM 9219 C C . ILE A 1 1178 ? -0.574 13.060 -40.766 1.00 93.44 1178 ILE A C 1
ATOM 9221 O O . ILE A 1 1178 ? -1.587 12.553 -40.287 1.00 93.44 1178 ILE A O 1
ATOM 9225 N N . ASP A 1 1179 ? -0.593 14.237 -41.383 1.00 91.50 1179 ASP A N 1
ATOM 9226 C CA . ASP A 1 1179 ? -1.847 14.855 -41.811 1.00 91.50 1179 ASP A CA 1
ATOM 9227 C C . ASP A 1 1179 ? -2.350 14.286 -43.158 1.00 91.50 1179 ASP A C 1
ATOM 9229 O O . ASP A 1 1179 ? -1.673 13.486 -43.806 1.00 91.50 1179 ASP A O 1
ATOM 9233 N N . GLU A 1 1180 ? -3.548 14.689 -43.598 1.00 88.19 1180 GLU A N 1
ATOM 9234 C CA . GLU A 1 1180 ? -4.125 14.284 -44.898 1.00 88.19 1180 GLU A CA 1
ATOM 9235 C C . GLU A 1 1180 ? -3.283 14.703 -46.119 1.00 88.19 1180 GLU A C 1
ATOM 9237 O O . GLU A 1 1180 ? -3.459 14.155 -47.209 1.00 88.19 1180 GLU A O 1
ATOM 9242 N N . GLU A 1 1181 ? -2.369 15.663 -45.957 1.00 87.06 1181 GLU A N 1
ATOM 9243 C CA . GLU A 1 1181 ? -1.437 16.114 -46.995 1.00 87.06 1181 GLU A CA 1
ATOM 9244 C C . GLU A 1 1181 ? -0.120 15.310 -46.976 1.00 87.06 1181 GLU A C 1
ATOM 9246 O O . GLU A 1 1181 ? 0.722 15.476 -47.862 1.00 87.06 1181 GLU A O 1
ATOM 9251 N N . GLY A 1 1182 ? 0.047 14.405 -46.004 1.00 85.25 1182 GLY A N 1
ATOM 9252 C CA . GLY A 1 1182 ? 1.237 13.581 -45.810 1.00 85.25 1182 GLY A CA 1
ATOM 9253 C C . GLY A 1 1182 ? 2.357 14.271 -45.028 1.00 85.25 1182 GLY A C 1
ATOM 9254 O O . GLY A 1 1182 ? 3.461 13.721 -44.951 1.00 85.25 1182 GLY A O 1
ATOM 9255 N N . ASN A 1 1183 ? 2.111 15.450 -44.446 1.00 88.50 1183 ASN A N 1
ATOM 9256 C CA . ASN A 1 1183 ? 3.083 16.117 -43.584 1.00 88.50 1183 ASN A CA 1
ATOM 9257 C C . ASN A 1 1183 ? 3.194 15.359 -42.257 1.00 88.50 1183 ASN A C 1
ATOM 9259 O O . ASN A 1 1183 ? 2.187 14.999 -41.653 1.00 88.50 1183 ASN A O 1
ATOM 9263 N N . GLU A 1 1184 ? 4.417 15.134 -41.783 1.00 90.06 1184 GLU A N 1
ATOM 9264 C CA . GLU A 1 1184 ? 4.661 14.459 -40.509 1.00 90.06 1184 GLU A CA 1
ATOM 9265 C C . GLU A 1 1184 ? 4.318 15.376 -39.327 1.00 90.06 1184 GLU A C 1
ATOM 9267 O O . GLU A 1 1184 ? 4.830 16.490 -39.220 1.00 90.06 1184 GLU A O 1
ATOM 9272 N N . LEU A 1 1185 ? 3.448 14.891 -38.442 1.00 84.06 1185 LEU A N 1
ATOM 9273 C CA . LEU A 1 1185 ? 3.082 15.529 -37.178 1.00 84.06 1185 LEU A CA 1
ATOM 9274 C C . LEU A 1 1185 ? 3.958 15.025 -36.025 1.00 84.06 1185 LEU A C 1
ATOM 9276 O O . LEU A 1 1185 ? 4.334 15.802 -35.153 1.00 84.06 1185 LEU A O 1
ATOM 9280 N N . ALA A 1 1186 ? 4.264 13.727 -36.022 1.00 81.44 1186 ALA A N 1
ATOM 9281 C CA . ALA A 1 1186 ? 5.167 13.074 -35.079 1.00 81.44 1186 ALA A CA 1
ATOM 9282 C C . ALA A 1 1186 ? 5.623 11.727 -35.650 1.00 81.44 1186 ALA A C 1
ATOM 9284 O O . ALA A 1 1186 ? 4.919 11.133 -36.465 1.00 81.44 1186 ALA A O 1
ATOM 9285 N N . ALA A 1 1187 ? 6.745 11.201 -35.181 1.00 84.12 1187 ALA A N 1
ATOM 9286 C CA . ALA A 1 1187 ? 7.160 9.832 -35.446 1.00 84.12 1187 ALA A CA 1
ATOM 9287 C C . ALA A 1 1187 ? 7.932 9.289 -34.243 1.00 84.12 1187 ALA A C 1
ATOM 9289 O O . ALA A 1 1187 ? 8.506 10.055 -33.469 1.00 84.12 1187 ALA A O 1
ATOM 9290 N N . GLY A 1 1188 ? 7.955 7.972 -34.093 1.00 79.00 1188 GLY A N 1
ATOM 9291 C CA . GLY A 1 1188 ? 8.718 7.304 -33.051 1.00 79.00 1188 GLY A CA 1
ATOM 9292 C C . GLY A 1 1188 ? 8.960 5.845 -33.395 1.00 79.00 1188 GLY A C 1
ATOM 9293 O O . GLY A 1 1188 ? 8.353 5.302 -34.311 1.00 79.00 1188 GLY A O 1
ATOM 9294 N N . MET A 1 1189 ? 9.871 5.212 -32.672 1.00 84.12 1189 MET A N 1
ATOM 9295 C CA . MET A 1 1189 ? 10.145 3.786 -32.793 1.00 84.12 1189 MET A CA 1
ATOM 9296 C C . MET A 1 1189 ? 10.529 3.243 -31.427 1.00 84.12 1189 MET A C 1
ATOM 9298 O O . MET A 1 1189 ? 11.181 3.936 -30.644 1.00 84.12 1189 MET A O 1
ATOM 9302 N N . ARG A 1 1190 ? 10.079 2.023 -31.137 1.00 78.50 1190 ARG A N 1
ATOM 9303 C CA . ARG A 1 1190 ? 10.360 1.333 -29.885 1.00 78.50 1190 ARG A CA 1
ATOM 9304 C C . ARG A 1 1190 ? 10.643 -0.135 -30.144 1.00 78.50 1190 ARG A C 1
ATOM 9306 O O . ARG A 1 1190 ? 9.943 -0.769 -30.921 1.00 78.50 1190 ARG A O 1
ATOM 9313 N N . TYR A 1 1191 ? 11.622 -0.684 -29.441 1.00 85.25 1191 TYR A N 1
ATOM 9314 C CA . TYR A 1 1191 ? 11.891 -2.116 -29.458 1.00 85.25 1191 TYR A CA 1
ATOM 9315 C C . TYR A 1 1191 ? 11.025 -2.831 -28.416 1.00 85.25 1191 TYR A C 1
ATOM 9317 O O . TYR A 1 1191 ? 11.076 -2.519 -27.226 1.00 85.25 1191 TYR A O 1
ATOM 9325 N N . VAL A 1 1192 ? 10.215 -3.786 -28.868 1.00 84.31 1192 VAL A N 1
ATOM 9326 C CA . VAL A 1 1192 ? 9.278 -4.561 -28.049 1.00 84.31 1192 VAL A CA 1
ATOM 9327 C C . VAL A 1 1192 ? 9.759 -6.000 -27.981 1.00 84.31 1192 VAL A C 1
ATOM 9329 O O . VAL A 1 1192 ? 10.010 -6.621 -29.011 1.00 84.31 1192 VAL A O 1
ATOM 9332 N N . LYS A 1 1193 ? 9.885 -6.537 -26.765 1.00 87.00 1193 LYS A N 1
ATOM 9333 C CA . LYS A 1 1193 ? 10.269 -7.934 -26.541 1.00 87.00 1193 LYS A CA 1
ATOM 9334 C C . LYS A 1 1193 ? 9.304 -8.862 -27.290 1.00 87.00 1193 LYS A C 1
ATOM 9336 O O . LYS A 1 1193 ? 8.089 -8.731 -27.134 1.00 87.00 1193 LYS A O 1
ATOM 9341 N N . GLY A 1 1194 ? 9.833 -9.792 -28.083 1.00 88.75 1194 GLY A N 1
ATOM 9342 C CA . GLY A 1 1194 ? 9.031 -10.750 -28.841 1.00 88.75 1194 GLY A CA 1
ATOM 9343 C C . GLY A 1 1194 ? 8.059 -11.509 -27.939 1.00 88.75 1194 GLY A C 1
ATOM 9344 O O . GLY A 1 1194 ? 8.453 -11.984 -26.872 1.00 88.75 1194 GLY A O 1
ATOM 9345 N N . GLY A 1 1195 ? 6.796 -11.587 -28.359 1.00 84.62 1195 GLY A N 1
ATOM 9346 C CA . GLY A 1 1195 ? 5.695 -12.209 -27.624 1.00 84.62 1195 GLY A CA 1
ATOM 9347 C C . GLY A 1 1195 ? 4.883 -11.248 -26.752 1.00 84.62 1195 GLY A C 1
ATOM 9348 O O . GLY A 1 1195 ? 3.770 -11.603 -26.362 1.00 84.62 1195 GLY A O 1
ATOM 9349 N N . ASN A 1 1196 ? 5.385 -10.038 -26.479 1.00 81.38 1196 ASN A N 1
ATOM 9350 C CA . ASN A 1 1196 ? 4.666 -9.049 -25.677 1.00 81.38 1196 ASN A CA 1
ATOM 9351 C C . ASN A 1 1196 ? 3.603 -8.301 -26.497 1.00 81.38 1196 ASN A C 1
ATOM 9353 O O . ASN A 1 1196 ? 3.708 -8.150 -27.716 1.00 81.38 1196 ASN A O 1
ATOM 9357 N N . ILE A 1 1197 ? 2.595 -7.787 -25.790 1.00 76.50 1197 ILE A N 1
ATOM 9358 C CA . ILE A 1 1197 ? 1.620 -6.837 -26.331 1.00 76.50 1197 ILE A CA 1
ATOM 9359 C C . ILE A 1 1197 ? 2.291 -5.463 -26.446 1.00 76.50 1197 ILE A C 1
ATOM 9361 O O . ILE A 1 1197 ? 2.906 -4.990 -25.488 1.00 76.50 1197 ILE A O 1
ATOM 9365 N N . TYR A 1 1198 ? 2.109 -4.787 -27.578 1.00 79.19 1198 TYR A N 1
ATOM 9366 C CA . TYR A 1 1198 ? 2.371 -3.359 -27.715 1.00 79.19 1198 TYR A CA 1
ATOM 9367 C C . TYR A 1 1198 ? 1.053 -2.588 -27.715 1.00 79.19 1198 TYR A C 1
ATOM 9369 O O . TYR A 1 1198 ? 0.253 -2.679 -28.644 1.00 79.19 1198 TYR A O 1
ATOM 9377 N N . SER A 1 1199 ? 0.819 -1.808 -26.661 1.00 70.56 1199 SER A N 1
ATOM 9378 C CA . SER A 1 1199 ? -0.319 -0.890 -26.604 1.00 70.56 1199 SER A CA 1
ATOM 9379 C C . SER A 1 1199 ? 0.130 0.487 -27.061 1.00 70.56 1199 SER A C 1
ATOM 9381 O O . SER A 1 1199 ? 0.836 1.179 -26.340 1.00 70.56 1199 SER A O 1
ATOM 9383 N N . MET A 1 1200 ? -0.277 0.886 -28.265 1.00 69.12 1200 MET A N 1
ATOM 9384 C CA . MET A 1 1200 ? 0.025 2.220 -28.760 1.00 69.12 1200 MET A CA 1
ATOM 9385 C C . MET A 1 1200 ? -0.967 3.238 -28.203 1.00 69.12 1200 MET A C 1
ATOM 9387 O O . MET A 1 1200 ? -2.164 3.183 -28.494 1.00 69.12 1200 MET A O 1
ATOM 9391 N N . LEU A 1 1201 ? -0.461 4.230 -27.480 1.00 67.31 1201 LEU A N 1
ATOM 9392 C CA . LEU A 1 1201 ? -1.232 5.421 -27.159 1.00 67.31 1201 LEU A CA 1
ATOM 9393 C C . LEU A 1 1201 ? -1.269 6.338 -28.382 1.00 67.31 1201 LEU A C 1
ATOM 9395 O O . LEU A 1 1201 ? -0.247 6.886 -28.787 1.00 67.31 1201 LEU A O 1
ATOM 9399 N N . THR A 1 1202 ? -2.442 6.498 -29.000 1.00 73.38 1202 THR A N 1
ATOM 9400 C CA . THR A 1 1202 ? -2.599 7.383 -30.162 1.00 73.38 1202 THR A CA 1
ATOM 9401 C C . THR A 1 1202 ? -2.469 8.845 -29.724 1.00 73.38 1202 THR A C 1
ATOM 9403 O O . THR A 1 1202 ? -3.322 9.310 -28.957 1.00 73.38 1202 THR A O 1
ATOM 9406 N N . PRO A 1 1203 ? -1.465 9.603 -30.203 1.00 70.50 1203 PRO A N 1
ATOM 9407 C CA . PRO A 1 1203 ? -1.310 11.002 -29.823 1.00 70.50 1203 PRO A CA 1
ATOM 9408 C C . PRO A 1 1203 ? -2.527 11.833 -30.243 1.00 70.50 1203 PRO A C 1
ATOM 9410 O O . PRO A 1 1203 ? -3.105 11.611 -31.308 1.00 70.50 1203 PRO A O 1
ATOM 9413 N N . ILE A 1 1204 ? -2.912 12.822 -29.439 1.00 69.62 1204 ILE A N 1
ATOM 9414 C CA . ILE A 1 1204 ? -3.919 13.813 -29.832 1.00 69.62 1204 ILE A CA 1
ATOM 9415 C C . ILE A 1 1204 ? -3.204 15.138 -30.066 1.00 69.62 1204 ILE A C 1
ATOM 9417 O O . ILE A 1 1204 ? -2.611 15.703 -29.148 1.00 69.62 1204 ILE A O 1
ATOM 9421 N N . PHE A 1 1205 ? -3.278 15.648 -31.294 1.00 73.69 1205 PHE A N 1
ATOM 9422 C CA . PHE A 1 1205 ? -2.697 16.939 -31.650 1.00 73.69 1205 PHE A CA 1
ATOM 9423 C C . PHE A 1 1205 ? -3.762 18.034 -31.582 1.00 73.69 1205 PHE A C 1
ATOM 9425 O O . PHE A 1 1205 ? -4.856 17.901 -32.137 1.00 73.69 1205 PHE A O 1
ATOM 9432 N N . GLU A 1 1206 ? -3.449 19.140 -30.908 1.00 63.97 1206 GLU A N 1
ATOM 9433 C CA . GLU A 1 1206 ? -4.349 20.290 -30.842 1.00 63.97 1206 GLU A CA 1
ATOM 9434 C C . GLU A 1 1206 ? -4.648 20.807 -32.260 1.00 63.97 1206 GLU A C 1
ATOM 9436 O O . GLU A 1 1206 ? -3.744 21.102 -33.038 1.00 63.97 1206 GLU A O 1
ATOM 9441 N N . GLY A 1 1207 ? -5.932 20.899 -32.613 1.00 73.19 1207 GLY A N 1
ATOM 9442 C CA . GLY A 1 1207 ? -6.343 21.300 -33.959 1.00 73.19 1207 GLY A CA 1
ATOM 9443 C C . GLY A 1 1207 ? -6.274 20.191 -35.013 1.00 73.19 1207 GLY A C 1
ATOM 9444 O O . GLY A 1 1207 ? -6.387 20.512 -36.190 1.00 73.19 1207 GLY A O 1
ATOM 9445 N N . TYR A 1 1208 ? -6.156 18.919 -34.626 1.00 81.19 1208 TYR A N 1
ATOM 9446 C CA . TYR A 1 1208 ? -6.284 17.769 -35.525 1.00 81.19 1208 TYR A CA 1
ATOM 9447 C C . TYR A 1 1208 ? -7.166 16.673 -34.909 1.00 81.19 1208 TYR A C 1
ATOM 9449 O O . TYR A 1 1208 ? -7.290 16.565 -33.689 1.00 81.19 1208 TYR A O 1
ATOM 9457 N N . THR A 1 1209 ? -7.784 15.856 -35.755 1.00 82.06 1209 THR A N 1
ATOM 9458 C CA . THR A 1 1209 ? -8.569 14.678 -35.374 1.00 82.06 1209 THR A CA 1
ATOM 9459 C C . THR A 1 1209 ? -8.017 13.464 -36.103 1.00 82.06 1209 THR A C 1
ATOM 9461 O O . THR A 1 1209 ? -7.821 13.517 -37.311 1.00 82.06 1209 THR A O 1
ATOM 9464 N N . LEU A 1 1210 ? -7.768 12.371 -35.381 1.00 87.12 1210 LEU A N 1
ATOM 9465 C CA . LEU A 1 1210 ? -7.367 11.098 -35.980 1.00 87.12 1210 LEU A CA 1
ATOM 9466 C C . LEU A 1 1210 ? -8.490 10.582 -36.893 1.00 87.12 1210 LEU A C 1
ATOM 9468 O O . LEU A 1 1210 ? -9.635 10.462 -36.456 1.00 87.12 1210 LEU A O 1
ATOM 9472 N N . THR A 1 1211 ? -8.167 10.272 -38.145 1.00 89.88 1211 THR A N 1
ATOM 9473 C CA . THR A 1 1211 ? -9.128 9.811 -39.160 1.00 89.88 1211 THR A CA 1
ATOM 9474 C C . THR A 1 1211 ? -8.756 8.489 -39.817 1.00 89.88 1211 THR A C 1
ATOM 9476 O O . THR A 1 1211 ? -9.620 7.869 -40.437 1.00 89.88 1211 THR A O 1
ATOM 9479 N N . GLY A 1 1212 ? -7.524 8.005 -39.641 1.00 88.50 1212 GLY A N 1
ATOM 9480 C CA . GLY A 1 1212 ? -7.111 6.699 -40.152 1.00 88.50 1212 GLY A CA 1
ATOM 9481 C C . GLY A 1 1212 ? -5.926 6.093 -39.407 1.00 88.50 1212 GLY A C 1
ATOM 9482 O O . GLY A 1 1212 ? -5.148 6.798 -38.770 1.00 88.50 1212 GLY A O 1
ATOM 9483 N N . SER A 1 1213 ? -5.789 4.774 -39.510 1.00 89.25 1213 SER A N 1
ATOM 9484 C CA . SER A 1 1213 ? -4.645 3.996 -39.031 1.00 89.25 1213 SER A CA 1
ATOM 9485 C C . SER A 1 1213 ? -4.444 2.787 -39.948 1.00 89.25 1213 SER A C 1
ATOM 9487 O O . SER A 1 1213 ? -5.431 2.222 -40.422 1.00 89.25 1213 SER A O 1
ATOM 9489 N N . ASN A 1 1214 ? -3.194 2.393 -40.198 1.00 91.06 1214 ASN A N 1
ATOM 9490 C CA . ASN A 1 1214 ? -2.858 1.101 -40.818 1.00 91.06 1214 ASN A CA 1
ATOM 9491 C C . ASN A 1 1214 ? -2.505 0.014 -39.777 1.00 91.06 1214 ASN A C 1
ATOM 9493 O O . ASN A 1 1214 ? -2.061 -1.057 -40.180 1.00 91.06 1214 ASN A O 1
ATOM 9497 N N . ALA A 1 1215 ? -2.627 0.301 -38.475 1.00 84.88 1215 ALA A N 1
ATOM 9498 C CA . ALA A 1 1215 ? -2.225 -0.618 -37.416 1.00 84.88 1215 ALA A CA 1
ATOM 9499 C C . ALA A 1 1215 ? -3.014 -1.932 -37.495 1.00 84.88 1215 ALA A C 1
ATOM 9501 O O . ALA A 1 1215 ? -4.248 -1.917 -37.496 1.00 84.88 1215 ALA A O 1
ATOM 9502 N N . ASP A 1 1216 ? -2.297 -3.053 -37.509 1.00 84.44 1216 ASP A N 1
ATOM 9503 C CA . ASP A 1 1216 ? -2.879 -4.381 -37.351 1.00 84.44 1216 ASP A CA 1
ATOM 9504 C C . ASP A 1 1216 ? -2.874 -4.761 -35.865 1.00 84.44 1216 ASP A C 1
ATOM 9506 O O . ASP A 1 1216 ? -1.827 -4.996 -35.265 1.00 84.44 1216 ASP A O 1
ATOM 9510 N N . TYR A 1 1217 ? -4.055 -4.790 -35.250 1.00 81.00 1217 TYR A N 1
ATOM 9511 C CA . TYR A 1 1217 ? -4.186 -5.051 -33.818 1.00 81.00 1217 TYR A CA 1
ATOM 9512 C C . TYR A 1 1217 ? -3.790 -6.475 -33.417 1.00 81.00 1217 TYR A C 1
ATOM 9514 O O . TYR A 1 1217 ? -3.372 -6.659 -32.274 1.00 81.00 1217 TYR A O 1
ATOM 9522 N N . ASP A 1 1218 ? -3.869 -7.456 -34.320 1.00 79.19 1218 ASP A N 1
ATOM 9523 C CA . ASP A 1 1218 ? -3.433 -8.823 -34.020 1.00 79.19 1218 ASP A CA 1
ATOM 9524 C C . ASP A 1 1218 ? -1.897 -8.887 -33.946 1.00 79.19 1218 ASP A C 1
ATOM 9526 O O . ASP A 1 1218 ? -1.342 -9.536 -33.057 1.00 79.19 1218 ASP A O 1
ATOM 9530 N N . GLU A 1 1219 ? -1.199 -8.130 -34.804 1.00 84.62 1219 GLU A N 1
ATOM 9531 C CA . GLU A 1 1219 ? 0.266 -7.995 -34.753 1.00 84.62 1219 GLU A CA 1
ATOM 9532 C C . GLU A 1 1219 ? 0.735 -7.246 -33.496 1.00 84.62 1219 GLU A C 1
ATOM 9534 O O . GLU A 1 1219 ? 1.776 -7.576 -32.925 1.00 84.62 1219 GLU A O 1
ATOM 9539 N N . LEU A 1 1220 ? -0.047 -6.274 -33.017 1.00 82.50 1220 LEU A N 1
ATOM 9540 C CA . LEU A 1 1220 ? 0.247 -5.537 -31.783 1.00 82.50 1220 LEU A CA 1
ATOM 9541 C C . LEU A 1 1220 ? -0.129 -6.313 -30.512 1.00 82.50 1220 LEU A C 1
ATOM 9543 O O . LEU A 1 1220 ? 0.474 -6.094 -29.463 1.00 82.50 1220 LEU A O 1
ATOM 9547 N N . ALA A 1 1221 ? -1.088 -7.240 -30.586 1.00 78.25 1221 ALA A N 1
ATOM 9548 C CA . ALA A 1 1221 ? -1.459 -8.113 -29.471 1.00 78.25 1221 ALA A CA 1
ATOM 9549 C C . ALA A 1 1221 ? -0.395 -9.187 -29.171 1.00 78.25 1221 ALA A C 1
ATOM 9551 O O . ALA A 1 1221 ? -0.349 -9.716 -28.060 1.00 78.25 1221 ALA A O 1
ATOM 9552 N N . ARG A 1 1222 ? 0.473 -9.509 -30.137 1.00 85.31 1222 ARG A N 1
ATOM 9553 C CA . ARG A 1 1222 ? 1.652 -10.360 -29.934 1.00 85.31 1222 ARG A CA 1
ATOM 9554 C C . ARG A 1 1222 ? 2.737 -9.994 -30.943 1.00 85.31 1222 ARG A C 1
ATOM 9556 O O . ARG A 1 1222 ? 2.806 -10.570 -32.033 1.00 85.31 1222 ARG A O 1
ATOM 9563 N N . VAL A 1 1223 ? 3.620 -9.075 -30.559 1.00 89.00 1223 VAL A N 1
ATOM 9564 C CA . VAL A 1 1223 ? 4.690 -8.612 -31.448 1.00 89.00 1223 VAL A CA 1
ATOM 9565 C C . VAL A 1 1223 ? 5.660 -9.760 -31.733 1.00 89.00 1223 VAL A C 1
ATOM 9567 O O . VAL A 1 1223 ? 6.253 -10.332 -30.820 1.00 89.00 1223 VAL A O 1
ATOM 9570 N N . SER A 1 1224 ? 5.807 -10.111 -33.007 1.00 90.75 1224 SER A N 1
ATOM 9571 C CA . SER A 1 1224 ? 6.619 -11.250 -33.473 1.00 90.75 1224 SER A CA 1
ATOM 9572 C C . SER A 1 1224 ? 7.506 -10.924 -34.680 1.00 90.75 1224 SER A C 1
ATOM 9574 O O . SER A 1 1224 ? 8.199 -11.801 -35.188 1.00 90.75 1224 SER A O 1
ATOM 9576 N N . LYS A 1 1225 ? 7.466 -9.671 -35.138 1.00 92.62 1225 LYS A N 1
ATOM 9577 C CA . LYS A 1 1225 ? 8.220 -9.103 -36.260 1.00 92.62 1225 LYS A CA 1
ATOM 9578 C C . LYS A 1 1225 ? 8.259 -7.583 -36.113 1.00 92.62 1225 LYS A C 1
ATOM 9580 O O . LYS A 1 1225 ? 7.540 -7.041 -35.271 1.00 92.62 1225 LYS A O 1
ATOM 9585 N N . ASN A 1 1226 ? 9.054 -6.900 -36.932 1.00 93.69 1226 ASN A N 1
ATOM 9586 C CA . ASN A 1 1226 ? 9.028 -5.439 -36.980 1.00 93.69 1226 ASN A CA 1
ATOM 9587 C C . ASN A 1 1226 ? 7.682 -4.943 -37.552 1.00 93.69 1226 ASN A C 1
ATOM 9589 O O . ASN A 1 1226 ? 7.138 -5.547 -38.479 1.00 93.69 1226 ASN A O 1
ATOM 9593 N N . ILE A 1 1227 ? 7.128 -3.863 -36.992 1.00 93.12 1227 ILE A N 1
ATOM 9594 C CA . ILE A 1 1227 ? 5.800 -3.326 -37.334 1.00 93.12 1227 ILE A CA 1
ATOM 9595 C C . ILE A 1 1227 ? 5.907 -1.819 -37.592 1.00 93.12 1227 ILE A C 1
ATOM 9597 O O . ILE A 1 1227 ? 6.429 -1.086 -36.757 1.00 93.12 1227 ILE A O 1
ATOM 9601 N N . ASP A 1 1228 ? 5.351 -1.344 -38.709 1.00 93.12 1228 ASP A N 1
ATOM 9602 C CA . ASP A 1 1228 ? 5.299 0.081 -39.061 1.00 93.12 1228 ASP A CA 1
ATOM 9603 C C . ASP A 1 1228 ? 3.855 0.611 -39.061 1.00 93.12 1228 ASP A C 1
ATOM 9605 O O . ASP A 1 1228 ? 3.034 0.290 -39.929 1.00 93.12 1228 ASP A O 1
ATOM 9609 N N . ILE A 1 1229 ? 3.552 1.491 -38.108 1.00 92.06 1229 ILE A N 1
ATOM 9610 C CA . ILE A 1 1229 ? 2.243 2.124 -37.937 1.00 92.06 1229 ILE A CA 1
ATOM 9611 C C . ILE A 1 1229 ? 2.241 3.522 -38.573 1.00 92.06 1229 ILE A C 1
ATOM 9613 O O . ILE A 1 1229 ? 3.141 4.331 -38.389 1.00 92.06 1229 ILE A O 1
ATOM 9617 N N . THR A 1 1230 ? 1.187 3.859 -39.298 1.00 92.56 1230 THR A N 1
ATOM 9618 C CA . THR A 1 1230 ? 0.888 5.184 -39.829 1.00 92.56 1230 THR A CA 1
ATOM 9619 C C . THR A 1 1230 ? -0.490 5.602 -39.340 1.00 92.56 1230 THR A C 1
ATOM 9621 O O . THR A 1 1230 ? -1.502 5.008 -39.713 1.00 92.56 1230 THR A O 1
ATOM 9624 N N . LEU A 1 1231 ? -0.524 6.647 -38.518 1.00 91.31 1231 LEU A N 1
ATOM 9625 C CA . LEU A 1 1231 ? -1.731 7.301 -38.026 1.00 91.31 1231 LEU A CA 1
ATOM 9626 C C . LEU A 1 1231 ? -1.990 8.551 -38.875 1.00 91.31 1231 LEU A C 1
ATOM 9628 O O . LEU A 1 1231 ? -1.129 9.420 -38.980 1.00 91.31 1231 LEU A O 1
ATOM 9632 N N . THR A 1 1232 ? -3.163 8.647 -39.494 1.00 92.50 1232 THR A N 1
ATOM 9633 C CA . THR A 1 1232 ? -3.553 9.784 -40.342 1.00 92.50 1232 THR A CA 1
ATOM 9634 C C . THR A 1 1232 ? -4.505 10.701 -39.590 1.00 92.50 1232 THR A C 1
ATOM 9636 O O . THR A 1 1232 ? -5.494 10.238 -39.021 1.00 92.50 1232 THR A O 1
ATOM 9639 N N . TYR A 1 1233 ? -4.221 11.998 -39.611 1.00 91.25 1233 TYR A N 1
ATOM 9640 C CA . TYR A 1 1233 ? -4.973 13.029 -38.915 1.00 91.25 1233 TYR A CA 1
ATOM 9641 C C . TYR A 1 1233 ? -5.530 14.063 -39.893 1.00 91.25 1233 TYR A C 1
ATOM 9643 O O . TYR A 1 1233 ? -4.830 14.597 -40.748 1.00 91.25 1233 TYR A O 1
ATOM 9651 N N . THR A 1 1234 ? -6.786 14.433 -39.709 1.00 89.56 1234 THR A N 1
ATOM 9652 C CA . THR A 1 1234 ? -7.408 15.553 -40.413 1.00 89.56 1234 THR A CA 1
ATOM 9653 C C . THR A 1 1234 ? -7.263 16.809 -39.575 1.00 89.56 1234 THR A C 1
ATOM 9655 O O . THR A 1 1234 ? -7.560 16.818 -38.380 1.00 89.56 1234 THR A O 1
ATOM 9658 N N . LYS A 1 1235 ? -6.814 17.902 -40.189 1.00 83.56 1235 LYS A N 1
ATOM 9659 C CA . LYS A 1 1235 ? -6.727 19.195 -39.513 1.00 83.56 1235 LYS A CA 1
ATOM 9660 C C . LYS A 1 1235 ? -8.130 19.715 -39.201 1.00 83.56 1235 LYS A C 1
ATOM 9662 O O . LYS A 1 1235 ? -8.955 19.908 -40.090 1.00 83.56 1235 LYS A O 1
ATOM 9667 N N . ASN A 1 1236 ? -8.398 19.972 -37.927 1.00 74.62 1236 ASN A N 1
ATOM 9668 C CA . ASN A 1 1236 ? -9.643 20.559 -37.463 1.00 74.62 1236 ASN A CA 1
ATOM 9669 C C . ASN A 1 1236 ? -9.664 22.045 -37.820 1.00 74.62 1236 ASN A C 1
ATOM 9671 O O . ASN A 1 1236 ? -9.040 22.870 -37.145 1.00 74.62 1236 ASN A O 1
ATOM 9675 N N . ASP A 1 1237 ? -10.430 22.396 -38.850 1.00 56.03 1237 ASP A N 1
ATOM 9676 C CA . ASP A 1 1237 ? -10.720 23.778 -39.240 1.00 56.03 1237 ASP A CA 1
ATOM 9677 C C . ASP A 1 1237 ? -11.561 24.488 -38.155 1.00 56.03 1237 ASP A C 1
ATOM 9679 O O . ASP A 1 1237 ? -12.766 24.708 -38.265 1.00 56.03 1237 ASP A O 1
ATOM 9683 N N . THR A 1 1238 ? -10.925 24.868 -37.045 1.00 47.53 1238 THR A N 1
ATOM 9684 C CA . THR A 1 1238 ? -11.569 25.547 -35.902 1.00 47.53 1238 THR A CA 1
ATOM 9685 C C . THR A 1 1238 ? -11.528 27.074 -36.019 1.00 47.53 1238 THR A C 1
ATOM 9687 O O . THR A 1 1238 ? -11.474 27.816 -35.031 1.00 47.53 1238 THR A O 1
ATOM 9690 N N . GLY A 1 1239 ? -11.589 27.597 -37.243 1.00 44.31 1239 GLY A N 1
ATOM 9691 C CA . GLY A 1 1239 ? -11.847 29.015 -37.452 1.00 44.31 1239 GLY A CA 1
ATOM 9692 C C . GLY A 1 1239 ? -11.731 29.442 -38.903 1.00 44.31 1239 GLY A C 1
ATOM 9693 O O . GLY A 1 1239 ? -10.639 29.467 -39.455 1.00 44.31 1239 GLY A O 1
ATOM 9694 N N . ILE A 1 1240 ? -12.855 29.875 -39.475 1.00 47.44 1240 ILE A N 1
ATOM 9695 C CA . ILE A 1 1240 ? -12.893 30.651 -40.715 1.00 47.44 1240 ILE A CA 1
ATOM 9696 C C . ILE A 1 1240 ? -12.005 31.891 -40.518 1.00 47.44 1240 ILE A C 1
ATOM 9698 O O . ILE A 1 1240 ? -12.381 32.822 -39.807 1.00 47.44 1240 ILE A O 1
ATOM 9702 N N . THR A 1 1241 ? -10.821 31.900 -41.127 1.00 44.53 1241 THR A N 1
ATOM 9703 C CA . THR A 1 1241 ? -9.886 33.038 -41.116 1.00 44.53 1241 THR A CA 1
ATOM 9704 C C . THR A 1 1241 ? -10.362 34.186 -42.005 1.00 44.53 1241 THR A C 1
ATOM 9706 O O . THR A 1 1241 ? -9.929 35.322 -41.825 1.00 44.53 1241 THR A O 1
ATOM 9709 N N . GLU A 1 1242 ? -11.293 33.927 -42.930 1.00 48.16 1242 GLU A N 1
ATOM 9710 C CA . GLU A 1 1242 ? -11.815 34.931 -43.854 1.00 48.16 1242 GLU A CA 1
ATOM 9711 C C . GLU A 1 1242 ? -13.283 34.658 -44.230 1.00 48.16 1242 GLU A C 1
ATOM 9713 O O . GLU A 1 1242 ? -13.635 33.575 -44.694 1.00 48.16 1242 GLU A O 1
ATOM 9718 N N . VAL A 1 1243 ? -14.167 35.650 -44.072 1.00 49.31 1243 VAL A N 1
ATOM 9719 C CA . VAL A 1 1243 ? -15.554 35.553 -44.555 1.00 49.31 1243 VAL A CA 1
ATOM 9720 C C . VAL A 1 1243 ? -15.608 36.066 -45.994 1.00 49.31 1243 VAL A C 1
ATOM 9722 O O . VAL A 1 1243 ? -15.480 37.265 -46.220 1.00 49.31 1243 VAL A O 1
ATOM 9725 N N . LYS A 1 1244 ? -15.857 35.198 -46.980 1.00 49.84 1244 LYS A N 1
ATOM 9726 C CA . LYS A 1 1244 ? -16.161 35.618 -48.360 1.00 49.84 1244 LYS A CA 1
ATOM 9727 C C . LYS A 1 1244 ? -17.654 35.453 -48.638 1.00 49.84 1244 LYS A C 1
ATOM 9729 O O . LYS A 1 1244 ? -18.217 34.381 -48.450 1.00 49.84 1244 LYS A O 1
ATOM 9734 N N . GLY A 1 1245 ? -18.314 36.531 -49.071 1.00 51.72 1245 GLY A N 1
ATOM 9735 C CA . GLY A 1 1245 ? -19.629 36.417 -49.715 1.00 51.72 1245 GLY A CA 1
ATOM 9736 C C . GLY A 1 1245 ? -19.487 35.795 -51.108 1.00 51.72 1245 GLY A C 1
ATOM 9737 O O . GLY A 1 1245 ? -18.384 35.792 -51.647 1.00 51.72 1245 GLY A O 1
ATOM 9738 N N . GLU A 1 1246 ? -20.588 35.351 -51.726 1.00 47.88 1246 GLU A N 1
ATOM 9739 C CA . GLU A 1 1246 ? -20.607 34.706 -53.061 1.00 47.88 1246 GLU A CA 1
ATOM 9740 C C . GLU A 1 1246 ? -19.878 35.497 -54.171 1.00 47.88 1246 GLU A C 1
ATOM 9742 O O . GLU A 1 1246 ? -19.513 34.922 -55.187 1.00 47.88 1246 GLU A O 1
ATOM 9747 N N . ASN A 1 1247 ? -19.599 36.793 -53.959 1.00 50.28 1247 ASN A N 1
ATOM 9748 C CA . ASN A 1 1247 ? -18.853 37.666 -54.875 1.00 50.28 1247 ASN A CA 1
ATOM 9749 C C . ASN A 1 1247 ? -17.628 38.367 -54.236 1.00 50.28 1247 ASN A C 1
ATOM 9751 O O . ASN A 1 1247 ? -17.226 39.439 -54.685 1.00 50.28 1247 ASN A O 1
ATOM 9755 N N . GLY A 1 1248 ? -17.065 37.831 -53.146 1.00 52.00 1248 GLY A N 1
ATOM 9756 C CA . GLY A 1 1248 ? -15.803 38.311 -52.554 1.00 52.00 1248 GLY A CA 1
ATOM 9757 C C . GLY A 1 1248 ? -15.850 39.624 -51.752 1.00 52.00 1248 GLY A C 1
ATOM 9758 O O . GLY A 1 1248 ? -14.808 40.078 -51.300 1.00 52.00 1248 GLY A O 1
ATOM 9759 N N . ASN A 1 1249 ? -17.023 40.228 -51.520 1.00 52.56 1249 ASN A N 1
ATOM 9760 C CA . ASN A 1 1249 ? -17.167 41.437 -50.690 1.00 52.56 1249 ASN A CA 1
ATOM 9761 C C . ASN A 1 1249 ? -17.993 41.165 -49.419 1.00 52.56 1249 ASN A C 1
ATOM 9763 O O . ASN A 1 1249 ? -19.144 40.730 -49.505 1.00 52.56 1249 ASN A O 1
ATOM 9767 N N . VAL A 1 1250 ? -17.435 41.471 -48.241 1.00 54.41 1250 VAL A N 1
ATOM 9768 C CA . VAL A 1 1250 ? -18.132 41.386 -46.944 1.00 54.41 1250 VAL A CA 1
ATOM 9769 C C . VAL A 1 1250 ? -19.134 42.534 -46.823 1.00 54.41 1250 VAL A C 1
ATOM 9771 O O . VAL A 1 1250 ? -18.757 43.695 -46.668 1.00 54.41 1250 VAL A O 1
ATOM 9774 N N . LYS A 1 1251 ? -20.436 42.234 -46.867 1.00 58.22 1251 LYS A N 1
ATOM 9775 C CA . LYS A 1 1251 ? -21.485 43.208 -46.543 1.00 58.22 1251 LYS A CA 1
ATOM 9776 C C . LYS A 1 1251 ? -21.909 43.029 -45.084 1.00 58.22 1251 LYS A C 1
ATOM 9778 O O . LYS A 1 1251 ? -22.694 42.155 -44.755 1.00 58.22 1251 LYS A O 1
ATOM 9783 N N . THR A 1 1252 ? -21.413 43.927 -44.233 1.00 68.69 1252 THR A N 1
ATOM 9784 C CA . THR A 1 1252 ? -21.902 44.248 -42.875 1.00 68.69 1252 THR A CA 1
ATOM 9785 C C . THR A 1 1252 ? -21.788 43.160 -41.794 1.00 68.69 1252 THR A C 1
ATOM 9787 O O . THR A 1 1252 ? -22.520 42.175 -41.786 1.00 68.69 1252 THR A O 1
ATOM 9790 N N . VAL A 1 1253 ? -20.907 43.406 -40.819 1.00 72.94 1253 VAL A N 1
ATOM 9791 C CA . VAL A 1 1253 ? -20.768 42.639 -39.570 1.00 72.94 1253 VAL A CA 1
ATOM 9792 C C . VAL A 1 1253 ? -21.686 43.249 -38.509 1.00 72.94 1253 VAL A C 1
ATOM 9794 O O . VAL A 1 1253 ? -21.749 44.473 -38.395 1.00 72.94 1253 VAL A O 1
ATOM 9797 N N . HIS A 1 1254 ? -22.391 42.423 -37.738 1.00 80.56 1254 HIS A N 1
ATOM 9798 C CA . HIS A 1 1254 ? -23.216 42.860 -36.609 1.00 80.56 1254 HIS A CA 1
ATOM 9799 C C . HIS A 1 1254 ? -22.795 42.145 -35.327 1.00 80.56 1254 HIS A C 1
ATOM 9801 O O . HIS A 1 1254 ? -22.330 41.014 -35.385 1.00 80.56 1254 HIS A O 1
ATOM 9807 N N . ASP A 1 1255 ? -22.958 42.763 -34.163 1.00 82.06 1255 ASP A N 1
ATOM 9808 C CA . ASP A 1 1255 ? -22.845 42.039 -32.896 1.00 82.06 1255 ASP A CA 1
ATOM 9809 C C . ASP A 1 1255 ? -24.080 41.151 -32.639 1.00 82.06 1255 ASP A C 1
ATOM 9811 O O . ASP A 1 1255 ? -25.048 41.147 -33.405 1.00 82.06 1255 ASP A O 1
ATOM 9815 N N . LEU A 1 1256 ? -24.065 40.389 -31.543 1.00 77.62 1256 LEU A N 1
ATOM 9816 C CA . LEU A 1 1256 ? -25.171 39.497 -31.169 1.00 77.62 1256 LEU A CA 1
ATOM 9817 C C . LEU A 1 1256 ? -26.480 40.228 -30.821 1.00 77.62 1256 LEU A C 1
ATOM 9819 O O . LEU A 1 1256 ? -27.518 39.583 -30.695 1.00 77.62 1256 LEU A O 1
ATOM 9823 N N . GLN A 1 1257 ? -26.443 41.556 -30.685 1.00 78.50 1257 GLN A N 1
ATOM 9824 C CA . GLN A 1 1257 ? -27.611 42.412 -30.467 1.00 78.50 1257 GLN A CA 1
ATOM 9825 C C . GLN A 1 1257 ? -28.115 43.038 -31.781 1.00 78.50 1257 GLN A C 1
ATOM 9827 O O . GLN A 1 1257 ? -29.049 43.837 -31.765 1.00 78.50 1257 GLN A O 1
ATOM 9832 N N . GLY A 1 1258 ? -27.517 42.681 -32.925 1.00 76.44 1258 GLY A N 1
ATOM 9833 C CA . GLY A 1 1258 ? -27.911 43.163 -34.248 1.00 76.44 1258 GLY A CA 1
ATOM 9834 C C . GLY A 1 1258 ? -27.388 44.559 -34.590 1.00 76.44 1258 GLY A C 1
ATOM 9835 O O . GLY A 1 1258 ? -27.848 45.158 -35.563 1.00 76.44 1258 GLY A O 1
ATOM 9836 N N . ARG A 1 1259 ? -26.430 45.104 -33.827 1.00 79.44 1259 ARG A N 1
ATOM 9837 C CA . ARG A 1 1259 ? -25.832 46.421 -34.103 1.00 79.44 1259 ARG A CA 1
ATOM 9838 C C . ARG A 1 1259 ? -24.676 46.265 -35.075 1.00 79.44 1259 ARG A C 1
ATOM 9840 O O . ARG A 1 1259 ? -23.832 45.396 -34.894 1.00 79.44 1259 ARG A O 1
ATOM 9847 N N . ARG A 1 1260 ? -24.614 47.118 -36.098 1.00 81.69 1260 ARG A N 1
ATOM 9848 C CA . ARG A 1 1260 ? -23.557 47.064 -37.114 1.00 81.69 1260 ARG A CA 1
ATOM 9849 C C . ARG A 1 1260 ? -22.208 47.498 -36.533 1.00 81.69 1260 ARG A C 1
ATOM 9851 O O . ARG A 1 1260 ? -22.105 48.575 -35.951 1.00 81.69 1260 ARG A O 1
ATOM 9858 N N . ILE A 1 1261 ? -21.177 46.691 -36.766 1.00 75.56 1261 ILE A N 1
ATOM 9859 C CA . ILE A 1 1261 ? -19.807 46.895 -36.294 1.00 75.56 1261 ILE A CA 1
ATOM 9860 C C . ILE A 1 1261 ? -18.887 47.064 -37.506 1.00 75.56 1261 ILE A C 1
ATOM 9862 O O . ILE A 1 1261 ? -18.919 46.259 -38.434 1.00 75.56 1261 ILE A O 1
ATOM 9866 N N . ASN A 1 1262 ? -18.078 48.127 -37.514 1.00 71.56 1262 ASN A N 1
ATOM 9867 C CA . ASN A 1 1262 ? -17.171 48.416 -38.633 1.00 71.56 1262 ASN A CA 1
ATOM 9868 C C . ASN A 1 1262 ? -15.755 47.851 -38.422 1.00 71.56 1262 ASN A C 1
ATOM 9870 O O . ASN A 1 1262 ? -15.116 47.510 -39.405 1.00 71.56 1262 ASN A O 1
ATOM 9874 N N . ASN A 1 1263 ? -15.305 47.706 -37.168 1.00 67.44 1263 ASN A N 1
ATOM 9875 C CA . ASN A 1 1263 ? -14.004 47.139 -36.791 1.00 67.44 1263 ASN A CA 1
ATOM 9876 C C . ASN A 1 1263 ? -14.204 46.123 -35.649 1.00 67.44 1263 ASN A C 1
ATOM 9878 O O . ASN A 1 1263 ? -14.051 46.490 -34.483 1.00 67.44 1263 ASN A O 1
ATOM 9882 N N . PRO A 1 1264 ? -14.659 44.895 -35.947 1.00 67.00 1264 PRO A N 1
ATOM 9883 C CA . PRO A 1 1264 ? -14.886 43.883 -34.919 1.00 67.00 1264 PRO A CA 1
ATOM 9884 C C . PRO A 1 1264 ? -13.560 43.465 -34.259 1.00 67.00 1264 PRO A C 1
ATOM 9886 O O . PRO A 1 1264 ? -12.586 43.185 -34.950 1.00 67.00 1264 PRO A O 1
ATOM 9889 N N . THR A 1 1265 ? -13.524 43.425 -32.925 1.00 68.81 1265 THR A N 1
ATOM 9890 C CA . THR A 1 1265 ? -12.448 42.794 -32.133 1.00 68.81 1265 THR A CA 1
ATOM 9891 C C . THR A 1 1265 ? -12.758 41.314 -31.907 1.00 68.81 1265 THR A C 1
ATOM 9893 O O . THR A 1 1265 ? -13.885 40.901 -32.168 1.00 68.81 1265 THR A O 1
ATOM 9896 N N . ARG A 1 1266 ? -11.828 40.520 -31.361 1.00 67.00 1266 ARG A N 1
ATOM 9897 C CA . ARG A 1 1266 ? -12.059 39.102 -31.023 1.00 67.00 1266 ARG A CA 1
ATOM 9898 C C . ARG A 1 1266 ? -13.412 38.877 -30.326 1.00 67.00 1266 ARG A C 1
ATOM 9900 O O . ARG A 1 1266 ? -13.673 39.484 -29.287 1.00 67.00 1266 ARG A O 1
ATOM 9907 N N . GLY A 1 1267 ? -14.283 38.041 -30.893 1.00 72.31 1267 GLY A N 1
ATOM 9908 C CA . GLY A 1 1267 ? -15.637 37.806 -30.379 1.00 72.31 1267 GLY A CA 1
ATOM 9909 C C . GLY A 1 1267 ? -16.595 37.143 -31.377 1.00 72.31 1267 GLY A C 1
ATOM 9910 O O . GLY A 1 1267 ? -16.248 36.897 -32.528 1.00 72.31 1267 GLY A O 1
ATOM 9911 N N . ILE A 1 1268 ? -17.824 36.840 -30.944 1.00 73.31 1268 ILE A N 1
ATOM 9912 C CA . ILE A 1 1268 ? -18.873 36.258 -31.804 1.00 73.31 1268 ILE A CA 1
ATOM 9913 C C . ILE A 1 1268 ? -19.713 37.379 -32.436 1.00 73.31 1268 ILE A C 1
ATOM 9915 O O . ILE A 1 1268 ? -20.255 38.230 -31.730 1.00 73.31 1268 ILE A O 1
ATOM 9919 N N . TYR A 1 1269 ? -19.885 37.330 -33.756 1.00 80.00 1269 TYR A N 1
ATOM 9920 C CA . TYR A 1 1269 ? -20.643 38.292 -34.556 1.00 80.00 1269 TYR A CA 1
ATOM 9921 C C . TYR A 1 1269 ? -21.649 37.596 -35.471 1.00 80.00 1269 TYR A C 1
ATOM 9923 O O . TYR A 1 1269 ? -21.572 36.398 -35.718 1.00 80.00 1269 TYR A O 1
ATOM 9931 N N . ILE A 1 1270 ? -22.599 38.358 -36.001 1.00 76.06 1270 ILE A N 1
ATOM 9932 C CA . ILE A 1 1270 ? -23.519 37.935 -37.050 1.00 76.06 1270 ILE A CA 1
ATOM 9933 C C . ILE A 1 1270 ? -23.051 38.542 -38.372 1.00 76.06 1270 ILE A C 1
ATOM 9935 O O . ILE A 1 1270 ? -23.090 39.760 -38.564 1.00 76.06 1270 ILE A O 1
ATOM 9939 N N . VAL A 1 1271 ? -22.635 37.690 -39.306 1.00 69.38 1271 VAL A N 1
ATOM 9940 C CA . VAL A 1 1271 ? -22.209 38.095 -40.653 1.00 69.38 1271 VAL A CA 1
ATOM 9941 C C . VAL A 1 1271 ? -23.105 37.389 -41.662 1.00 69.38 1271 VAL A C 1
ATOM 9943 O O . VAL A 1 1271 ? -23.230 36.167 -41.633 1.00 69.38 1271 VAL A O 1
ATOM 9946 N N . ASN A 1 1272 ? -23.798 38.154 -42.513 1.00 67.25 1272 ASN A N 1
ATOM 9947 C CA . ASN A 1 1272 ? -24.808 37.633 -43.452 1.00 67.25 1272 ASN A CA 1
ATOM 9948 C C . ASN A 1 1272 ? -25.854 36.697 -42.796 1.00 67.25 1272 ASN A C 1
ATOM 9950 O O . ASN A 1 1272 ? -26.280 35.712 -43.393 1.00 67.25 1272 ASN A O 1
ATOM 9954 N N . GLY A 1 1273 ? -26.253 36.984 -41.551 1.00 64.19 1273 GLY A N 1
ATOM 9955 C CA . GLY A 1 1273 ? -27.272 36.214 -40.824 1.00 64.19 1273 GLY A CA 1
ATOM 9956 C C . GLY A 1 1273 ? -26.777 34.937 -40.132 1.00 64.19 1273 GLY A C 1
ATOM 9957 O O . GLY A 1 1273 ? -27.583 34.259 -39.498 1.00 64.19 1273 GLY A O 1
ATOM 9958 N N . LYS A 1 1274 ? -25.478 34.613 -40.192 1.00 63.06 1274 LYS A N 1
ATOM 9959 C CA . LYS A 1 1274 ? -24.882 33.473 -39.473 1.00 63.06 1274 LYS A CA 1
ATOM 9960 C C . LYS A 1 1274 ? -24.011 33.949 -38.314 1.00 63.06 1274 LYS A C 1
ATOM 9962 O O . LYS A 1 1274 ? -23.315 34.953 -38.449 1.00 63.06 1274 LYS A O 1
ATOM 9967 N N . LYS A 1 1275 ? -24.044 33.226 -37.187 1.00 67.31 1275 LYS A N 1
ATOM 9968 C CA . LYS A 1 1275 ? -23.118 33.446 -36.066 1.00 67.31 1275 LYS A CA 1
ATOM 9969 C C . LYS A 1 1275 ? -21.725 32.965 -36.476 1.00 67.31 1275 LYS A C 1
ATOM 9971 O O . LYS A 1 1275 ? -21.575 31.820 -36.888 1.00 67.31 1275 LYS A O 1
ATOM 9976 N N . VAL A 1 1276 ? -20.738 33.844 -36.378 1.00 61.47 1276 VAL A N 1
ATOM 9977 C CA . VAL A 1 1276 ? -19.344 33.624 -36.774 1.00 61.47 1276 VAL A CA 1
ATOM 9978 C C . VAL A 1 1276 ? -18.445 34.137 -35.656 1.00 61.47 1276 VAL A C 1
ATOM 9980 O O . VAL A 1 1276 ? -18.655 35.240 -35.154 1.00 61.47 1276 VAL A O 1
ATOM 9983 N N . PHE A 1 1277 ? -17.446 33.354 -35.257 1.00 62.56 1277 PHE A N 1
ATOM 9984 C CA . PHE A 1 1277 ? -16.426 33.798 -34.312 1.00 62.56 1277 PHE A CA 1
ATOM 9985 C C . PHE A 1 1277 ? -15.289 34.484 -35.072 1.00 62.56 1277 PHE A C 1
ATOM 9987 O O . PHE A 1 1277 ? -14.636 33.862 -35.904 1.00 62.56 1277 PHE A O 1
ATOM 9994 N N . VAL A 1 1278 ? -15.079 35.769 -34.807 1.00 58.09 1278 VAL A N 1
ATOM 9995 C CA . VAL A 1 1278 ? -13.955 36.556 -35.322 1.00 58.09 1278 VAL A CA 1
ATOM 9996 C C . VAL A 1 1278 ? -12.838 36.450 -34.283 1.00 58.09 1278 VAL A C 1
ATOM 9998 O O . VAL A 1 1278 ? -13.067 36.794 -33.122 1.00 58.09 1278 VAL A O 1
ATOM 10001 N N . LYS A 1 1279 ? -11.681 35.898 -34.668 1.00 56.75 1279 LYS A N 1
ATOM 10002 C CA . LYS A 1 1279 ? -10.526 35.692 -33.774 1.00 56.75 1279 LYS A CA 1
ATOM 10003 C C . LYS A 1 1279 ? -9.760 36.980 -33.497 1.00 56.75 1279 LYS A C 1
ATOM 10005 O O . LYS A 1 1279 ? -9.736 37.866 -34.376 1.00 56.75 1279 LYS A O 1
#

Foldseek 3Di:
DPPPVVVVVVVVVPDPPPPPPPDDQFDFLDFQDKDFDDDKAWDDLEFEEEAEPDDPLQLVLVVVLQVLCCQAQVRHYYYDPDDPQGQEYEDEDPDDCVQPQQWKKWFDDNRHIYIYGHYNNVSLVNSLSLQSQWPLSSLLSHHDPVDNITMGTGMIGTGHWPFPAQEAEDECALPHDDLVLVLVVLSVCLNLVGAEYEYEQAFLQAHAEDQPQQNLLLVQLQKAQWAWAQDLQFGIDIPNHMDDSHYDYLVSLLVSQVSSVVSNHAYAYEDEPFWRCLSVCRSPVVQWLFSFDDGGRDHFDDTDQRTGPLLDLLNLVVLLSVVVSVCVSGVDQEYEHELPRHDQVSLVPRPSSVVVCVVVVQPDSQQSSLVSVLSSLVSQQPDDDPYRHAYEYELCCQPPPSHDNVSSLNSLHEYEQAEVPCSLVSLLVCLVSVHAYERQHVAQQQLLAFQQQDPSTGNDHDRNRNHLVRLLVDDQDDPPRDPSSVVRHNYYYRYYDDSHPNDSLSVLASVPPNSSSSSSNRTYDPVPRDLVVVLQSSLVCVSSCVSVVRRYHCPSRPPPVWDPPPPPDDDAADPVGFWKWQWAFPAPPPLHQWTWFQDDQPDPLPVFDPDDHQWIFTGHQDPDPPDPRNQRRIWGWHADPVHRQFTFTAGRVQRQWGWDLDFPDLDQLTTIGIDSHDTDRFKGWDPTFNDDDPPKTKTFIHGPNRPLRQWTFFQADVVNSRGGGIDNDCPPSRHGIIIIGTPCPLDPVPVLVADDAQFKWFKAFPQPVRGGWTFFDPPPFFIAIDNDQWGQRMWGWHDWDDDPQFIKTWTARPVPRWTQPDQWFRGGTHNDTAIWTWGADSVRRFTFIDDPQWTAAHHHPVPNRGGRIDHPDRRDSRRRGIDIFGWAKEKEQEAEPVRHTPDITIGIDGAQAKDFPDDDDDPQKDFADWPVVRGSGTDIDGRHHYHYYIYTYIYRFWAWEWEFEAEPQGFTQDIDIDTDGQPDKDFADHDDRAQKDWDDKPDDGRDIDRDPHHHYIYTYIYHQFFKAFQWWADWDLFDDAFHKWWKWQPPPDPLWTATWFARDAFAFIFGDNDRRGGPQRRIWHFHDDDQKTWTATSVRWTQDDFDAPDTGGTHNDTFIWGWDQDPVSFWIWIATPPPGWTWGGDSNRGIGTHNGYGTMTITRGNIWGWAKEKEFEAEPVRHTPDIDIHTHTFQAAADDSDRDDVQKDFDDKPDDRVCNRGPSYHHYMYTYIYGRCPADQDDADPPRDFDFKAAPVRHTDDDDDQAWIQTPNDTHTHD